Protein AF-0000000079576066 (afdb_homodimer)

Secondary structure (DSSP, 8-state):
----EEES-SB-SS--S-EEEEETTEEEEE---BTEESEEEEEEESSSSS-EEEEEEE-SGGG---TT--TT-EEEEEEEEEETTEEEEEEEEEESSTTSEEEEEEEEESSTTSPPPPPEE-TT--SS--EEEE-TTS-EEEEEEEE-TT--STT-EEEEEEEE-TTT--EEEEEEEEEEGGGTT-SS-EEEEEEEETTEEEEEEEES-SSTT-EEEEEEESSTTS-PEEPTT--SEE-TTS-TTSSSEEEEEEEEEE-TTS-EEEEEEEE--BGGGB-TT-SEEEEEEEEE-TTS-EEE-SSSSS--SEEEPPSS-----PPPPS-B---SSS--TT-BEES--SS--EESSTTTTSEEEEP-S--TTSSS--EEEEEE---SEEEEEEEEE---SSTT-EEEEEEEEETTEEEEEEEEEETTEEEEEEEEEETTEEEEEEEEE----SEEEEEEEEESSEEEEEEESSSS--EEEEEEEEGGGGSHHHH--SS--EEEEEEE-TTS----EEEEEEEEEEE-/----EEES-SB-SS--S-EEEEETTEEEEE---BTEESEEEEEEESSSSS-EEEEEEE-SGGG---TT--TT-EEEEEEEEEETTEEEEEEEEEESSTTSEEEEEEEEESSTTSPPPPPEE-TT--SS--EEEE-TTS-EEEEEEEE-TT--STT-EEEEEEEE-TTT--EEEEEEEEEEGGGTT-SS-EEEEEEEETTEEEEEEEES-SSTT-EEEEEEESSTTS-PEEPTT--SEE-TTS-TTSSSEEEEEEEEEE-TTS-EEEEEEEE--BGGGB-TT-SEEEEEEEEE-TTS-EEE-SSSSS--SEEEPPSS-----PPPPS-B---SSS--TT-BEES--SS--EESSTTTTSEEEEP-S--TTSSS--EEEEEE---SEEEEEEEEE---SSTT-EEEEEEEEETTEEEEEEEEEETTEEEEEEEEEETTEEEEEEEEE----SEEEEEEEEESSEEEEEEESSSS--EEEEEEEEGGGGSHHHH--SS--EEEEEEE-TTS----EEEEEEEEEEE-

Radius of gyration: 30.93 Å; Cα contacts (8 Å, |Δi|>4): 3109; chains: 2; bounding box: 69×92×73 Å

InterPro domains:
  IPR006710 Glycoside hydrolase, family 43 [PF04616] (6-298)
  IPR013320 Concanavalin A-like lectin/glucanase domain superfamily [SSF49899] (324-523)
  IPR023296 Glycosyl hydrolase, five-bladed beta-propeller domain superfamily [G3DSA:2.115.10.20] (4-319)
  IPR023296 Glycosyl hydrolase, five-bladed beta-propeller domain superfamily [SSF75005] (6-306)
  IPR041542 Beta-xylosidase, C-terminal Concanavalin A-like domain [PF17851] (327-522)
  IPR051795 Glycosyl Hydrolase Family 43 [PTHR42812] (4-522)

pLDDT: mean 95.75, std 5.25, range [33.28, 98.94]

Structure (mmCIF, N/CA/C/O backbone):
data_AF-0000000079576066-model_v1
#
loop_
_entity.id
_entity.type
_entity.pdbx_description
1 polymer Beta-xylosidase
#
loop_
_atom_site.group_PDB
_atom_site.id
_atom_site.type_symbol
_atom_site.label_atom_id
_atom_site.label_alt_id
_atom_site.label_comp_id
_atom_site.label_asym_id
_atom_site.label_entity_id
_atom_site.label_seq_id
_atom_site.pdbx_PDB_ins_code
_atom_site.Cartn_x
_atom_site.Cartn_y
_atom_site.Cartn_z
_atom_site.occupancy
_atom_site.B_iso_or_equiv
_atom_site.auth_seq_id
_atom_site.auth_comp_id
_atom_site.auth_asym_id
_atom_site.auth_atom_id
_atom_site.pdbx_PDB_model_num
ATOM 1 N N . MET A 1 1 ? 20.609 -10.336 14.594 1 33.53 1 MET A N 1
ATOM 2 C CA . MET A 1 1 ? 19.25 -10.328 15.117 1 33.53 1 MET A CA 1
ATOM 3 C C . MET A 1 1 ? 18.391 -9.312 14.359 1 33.53 1 MET A C 1
ATOM 5 O O . MET A 1 1 ? 18.766 -8.148 14.234 1 33.53 1 MET A O 1
ATOM 9 N N . LEU A 1 2 ? 17.703 -9.492 13.453 1 43.44 2 LEU A N 1
ATOM 10 C CA . LEU A 1 2 ? 16.828 -8.562 12.75 1 43.44 2 LEU A CA 1
ATOM 11 C C . LEU A 1 2 ? 16.156 -7.59 13.719 1 43.44 2 LEU A C 1
ATOM 13 O O . LEU A 1 2 ? 15.375 -8 14.57 1 43.44 2 LEU A O 1
ATOM 17 N N . GLN A 1 3 ? 16.859 -6.652 14.242 1 55.44 3 GLN A N 1
ATOM 18 C CA . GLN A 1 3 ? 16.375 -5.656 15.188 1 55.44 3 GLN A CA 1
ATOM 19 C C . GLN A 1 3 ? 15.016 -5.102 14.766 1 55.44 3 GLN A C 1
ATOM 21 O O . GLN A 1 3 ? 14.797 -4.828 13.586 1 55.44 3 GLN A O 1
ATOM 26 N N . ASN A 1 4 ? 13.93 -5.367 15.586 1 79.31 4 ASN A N 1
ATOM 27 C CA . ASN A 1 4 ? 12.609 -4.75 15.469 1 79.31 4 ASN A CA 1
ATOM 28 C C . ASN A 1 4 ? 12.711 -3.252 15.203 1 79.31 4 ASN A C 1
ATOM 30 O O . ASN A 1 4 ? 13.266 -2.512 16.016 1 79.31 4 ASN A O 1
ATOM 34 N N . THR A 1 5 ? 12.562 -2.902 13.984 1 89.62 5 THR A N 1
ATOM 35 C CA . THR A 1 5 ? 12.656 -1.501 13.586 1 89.62 5 THR A CA 1
ATOM 36 C C . THR A 1 5 ? 11.281 -0.945 13.227 1 89.62 5 THR A C 1
ATOM 38 O O . THR A 1 5 ? 10.328 -1.704 13.047 1 89.62 5 THR A O 1
ATOM 41 N N . TYR A 1 6 ? 11.141 0.274 13.359 1 93.56 6 TYR A N 1
ATOM 42 C CA . TYR A 1 6 ? 9.992 0.951 12.758 1 93.56 6 TYR A CA 1
ATOM 43 C C . TYR A 1 6 ? 10.383 1.602 11.43 1 93.56 6 TYR A C 1
ATOM 45 O O . TYR A 1 6 ? 11.57 1.74 11.125 1 93.56 6 TYR A O 1
ATOM 53 N N . HIS A 1 7 ? 9.383 1.938 10.672 1 92.31 7 HIS A N 1
ATOM 54 C CA . HIS A 1 7 ? 9.633 2.529 9.367 1 92.31 7 HIS A CA 1
ATOM 55 C C . HIS A 1 7 ? 9.242 4.004 9.344 1 92.31 7 HIS A C 1
ATOM 57 O O . HIS A 1 7 ? 8.227 4.395 9.93 1 92.31 7 HIS A O 1
ATOM 63 N N . ASN A 1 8 ? 10.109 4.844 8.656 1 96.69 8 ASN A N 1
ATOM 64 C CA . ASN A 1 8 ? 9.766 6.203 8.25 1 96.69 8 ASN A CA 1
ATOM 65 C C . ASN A 1 8 ? 9.219 6.246 6.828 1 96.69 8 ASN A C 1
ATOM 67 O O . ASN A 1 8 ? 9.656 5.484 5.969 1 96.69 8 ASN A O 1
ATOM 71 N N . PRO A 1 9 ? 8.281 7.227 6.641 1 97.38 9 PRO A N 1
ATOM 72 C CA . PRO A 1 9 ? 7.727 8.234 7.543 1 97.38 9 PRO A CA 1
ATOM 73 C C . PRO A 1 9 ? 6.699 7.656 8.516 1 97.38 9 PRO A C 1
ATOM 75 O O . PRO A 1 9 ? 6.07 6.641 8.219 1 97.38 9 PRO A O 1
ATOM 78 N N . LEU A 1 10 ? 6.516 8.359 9.602 1 97.25 10 LEU A N 1
ATOM 79 C CA . LEU A 1 10 ? 5.453 8.023 10.547 1 97.25 10 LEU A CA 1
ATOM 80 C C . LEU A 1 10 ? 4.082 8.352 9.961 1 97.25 10 LEU A C 1
ATOM 82 O O . LEU A 1 10 ? 3.127 7.598 10.148 1 97.25 10 LEU A O 1
ATOM 86 N N . LEU A 1 11 ? 4.012 9.492 9.344 1 97.38 11 LEU A N 1
ATOM 87 C CA . LEU A 1 11 ? 2.811 9.93 8.648 1 97.38 11 LEU A CA 1
ATOM 88 C C . LEU A 1 11 ? 3.117 10.234 7.184 1 97.38 11 LEU A C 1
ATOM 90 O O . LEU A 1 11 ? 3.586 11.328 6.859 1 97.38 11 LEU A O 1
ATOM 94 N N . PRO A 1 12 ? 2.83 9.281 6.277 1 96.06 12 PRO A N 1
ATOM 95 C CA . PRO A 1 12 ? 3.08 9.516 4.855 1 96.06 12 PRO A CA 1
ATOM 96 C C . PRO A 1 12 ? 2.098 10.516 4.242 1 96.06 12 PRO A C 1
ATOM 98 O O . PRO A 1 12 ? 0.917 10.523 4.605 1 96.06 12 PRO A O 1
ATOM 101 N N . GLY A 1 13 ? 2.59 11.234 3.336 1 94.62 13 GLY A N 1
ATOM 102 C CA . GLY A 1 13 ? 1.805 12.297 2.73 1 94.62 13 GLY A CA 1
ATOM 103 C C . GLY A 1 13 ? 2.041 13.656 3.371 1 94.62 13 GLY A C 1
ATOM 104 O O . GLY A 1 13 ? 2.863 13.781 4.281 1 94.62 13 GLY A O 1
ATOM 105 N N . PHE A 1 14 ? 1.338 14.672 2.969 1 94.25 14 PHE A N 1
ATOM 106 C CA . PHE A 1 14 ? 1.479 16.078 3.342 1 94.25 14 PHE A CA 1
ATOM 107 C C . PHE A 1 14 ? 0.96 16.312 4.754 1 94.25 14 PHE A C 1
ATOM 109 O O . PHE A 1 14 ? -0.178 16.75 4.938 1 94.25 14 PHE A O 1
ATOM 116 N N . TYR A 1 15 ? 1.868 15.961 5.805 1 98.06 15 TYR A N 1
ATOM 117 C CA . TYR A 1 15 ? 1.678 16.25 7.219 1 98.06 15 TYR A CA 1
ATOM 118 C C . TYR A 1 15 ? 2.914 16.922 7.809 1 98.06 15 TYR A C 1
ATOM 120 O O . TYR A 1 15 ? 3.594 16.344 8.664 1 98.06 15 TYR A O 1
ATOM 128 N N . PRO A 1 16 ? 3.121 18.141 7.496 1 98 16 PRO A N 1
ATOM 129 C CA . PRO A 1 16 ? 4.375 18.797 7.863 1 98 16 PRO A CA 1
ATOM 130 C C . PRO A 1 16 ? 4.324 19.422 9.25 1 98 16 PRO A C 1
ATOM 132 O O . PRO A 1 16 ? 3.252 19.531 9.852 1 98 16 PRO A O 1
ATOM 135 N N . ASP A 1 17 ? 5.496 19.797 9.742 1 98.44 17 ASP A N 1
ATOM 136 C CA . ASP A 1 17 ? 5.691 20.594 10.945 1 98.44 17 ASP A CA 1
ATOM 137 C C . ASP A 1 17 ? 5.09 19.906 12.164 1 98.44 17 ASP A C 1
ATOM 139 O O . ASP A 1 17 ? 4.297 20.5 12.898 1 98.44 17 ASP A O 1
ATOM 143 N N . PRO A 1 18 ? 5.531 18.719 12.406 1 98.81 18 PRO A N 1
ATOM 144 C CA . PRO A 1 18 ? 4.918 18 13.531 1 98.81 18 PRO A CA 1
ATOM 145 C C . PRO A 1 18 ? 5.289 18.594 14.883 1 98.81 18 PRO A C 1
ATOM 147 O O . PRO A 1 18 ? 6.426 19.031 15.086 1 98.81 18 PRO A O 1
ATOM 150 N N . SER A 1 19 ? 4.363 18.688 15.742 1 98.94 19 SER A N 1
ATOM 151 C CA . SER A 1 19 ? 4.547 18.938 17.172 1 98.94 19 SER A CA 1
ATOM 152 C C . SER A 1 19 ? 3.939 17.828 18.016 1 98.94 19 SER A C 1
ATOM 154 O O . SER A 1 19 ? 2.871 17.312 17.703 1 98.94 19 SER A O 1
ATOM 156 N N . ILE A 1 20 ? 4.629 17.531 19.078 1 98.88 20 ILE A N 1
ATOM 157 C CA . ILE A 1 20 ? 4.234 16.359 19.859 1 98.88 20 ILE A CA 1
ATOM 158 C C . ILE A 1 20 ? 4.242 16.688 21.344 1 98.88 20 ILE A C 1
ATOM 160 O O . ILE A 1 20 ? 5.047 17.516 21.797 1 98.88 20 ILE A O 1
ATOM 164 N N . CYS A 1 21 ? 3.389 16.094 22.141 1 98.56 21 CYS A N 1
ATOM 165 C CA . CYS A 1 21 ? 3.449 16.156 23.609 1 98.56 21 CYS A CA 1
ATOM 166 C C . CYS A 1 21 ? 3.008 14.828 24.219 1 98.56 21 CYS A C 1
ATOM 168 O O . CYS A 1 21 ? 2.359 14.016 23.547 1 98.56 21 CYS A O 1
ATOM 170 N N . ARG A 1 22 ? 3.414 14.602 25.375 1 98.69 22 ARG A N 1
ATOM 171 C CA . ARG A 1 22 ? 3.053 13.406 26.125 1 98.69 22 ARG A CA 1
ATOM 172 C C . ARG A 1 22 ? 2.131 13.742 27.297 1 98.69 22 ARG A C 1
ATOM 174 O O . ARG A 1 22 ? 2.342 14.734 27.984 1 98.69 22 ARG A O 1
ATOM 181 N N . VAL A 1 23 ? 1.133 12.984 27.516 1 98.62 23 VAL A N 1
ATOM 182 C CA . VAL A 1 23 ? 0.239 13.039 28.656 1 98.62 23 VAL A CA 1
ATOM 183 C C . VAL A 1 23 ? 0.098 11.648 29.281 1 98.62 23 VAL A C 1
ATOM 185 O O . VAL A 1 23 ? -0.683 10.828 28.781 1 98.62 23 VAL A O 1
ATOM 188 N N . GLY A 1 24 ? 0.741 11.367 30.375 1 97.81 24 GLY A N 1
ATOM 189 C CA . GLY A 1 24 ? 0.813 10.008 30.891 1 97.81 24 GLY A CA 1
ATOM 190 C C . GLY A 1 24 ? 1.522 9.055 29.938 1 97.81 24 GLY A C 1
ATOM 191 O O . GLY A 1 24 ? 2.689 9.258 29.609 1 97.81 24 GLY A O 1
ATOM 192 N N . ASP A 1 25 ? 0.796 8.078 29.484 1 98.19 25 ASP A N 1
ATOM 193 C CA . ASP A 1 25 ? 1.354 7.086 28.562 1 98.19 25 ASP A CA 1
ATOM 194 C C . ASP A 1 25 ? 0.888 7.34 27.141 1 98.19 25 ASP A C 1
ATOM 196 O O . ASP A 1 25 ? 1.057 6.484 26.266 1 98.19 25 ASP A O 1
ATOM 200 N N . ASP A 1 26 ? 0.247 8.508 26.969 1 98.62 26 ASP A N 1
ATOM 201 C CA . ASP A 1 26 ? -0.305 8.852 25.656 1 98.62 26 ASP A CA 1
ATOM 202 C C . ASP A 1 26 ? 0.517 9.945 24.984 1 98.62 26 ASP A C 1
ATOM 204 O O . ASP A 1 26 ? 1.013 10.859 25.641 1 98.62 26 ASP A O 1
ATOM 208 N N . TYR A 1 27 ? 0.668 9.812 23.703 1 98.88 27 TYR A N 1
ATOM 209 C CA . TYR A 1 27 ? 1.35 10.812 22.891 1 98.88 27 TYR A CA 1
ATOM 210 C C . TYR A 1 27 ? 0.4 11.422 21.859 1 98.88 27 TYR A C 1
ATOM 212 O O . TYR A 1 27 ? -0.396 10.711 21.25 1 98.88 27 TYR A O 1
ATOM 220 N N . TYR A 1 28 ? 0.44 12.711 21.719 1 98.88 28 TYR A N 1
ATOM 221 C CA . TYR A 1 28 ? -0.389 13.43 20.75 1 98.88 28 TYR A CA 1
ATOM 222 C C . TYR A 1 28 ? 0.468 14.281 19.828 1 98.88 28 TYR A C 1
ATOM 224 O O . TYR A 1 28 ? 1.456 14.875 20.25 1 98.88 28 TYR A O 1
ATOM 232 N N . MET A 1 29 ? 0.081 14.273 18.562 1 98.75 29 MET A N 1
ATOM 233 C CA . MET A 1 29 ? 0.81 15.008 17.531 1 98.75 29 MET A CA 1
ATOM 234 C C . MET A 1 29 ? -0.143 15.844 16.688 1 98.75 29 MET A C 1
ATOM 236 O O . MET A 1 29 ? -1.269 15.422 16.406 1 98.75 29 MET A O 1
ATOM 240 N N . VAL A 1 30 ? 0.255 17.031 16.328 1 98.88 30 VAL A N 1
ATOM 241 C CA . VAL A 1 30 ? -0.503 17.906 15.43 1 98.88 30 VAL A CA 1
ATOM 242 C C . VAL A 1 30 ? 0.389 18.375 14.281 1 98.88 30 VAL A C 1
ATOM 244 O O . VAL A 1 30 ? 1.604 18.516 14.453 1 98.88 30 VAL A O 1
ATOM 247 N N . THR A 1 31 ? -0.138 18.562 13.102 1 98.81 31 THR A N 1
ATOM 248 C CA . THR A 1 31 ? 0.623 19.016 11.938 1 98.81 31 THR A CA 1
ATOM 249 C C . THR A 1 31 ? -0.087 20.188 11.25 1 98.81 31 THR A C 1
ATOM 251 O O . THR A 1 31 ? -1.265 20.438 11.508 1 98.81 31 THR A O 1
ATOM 254 N N . SER A 1 32 ? 0.673 20.859 10.414 1 98.62 32 SER A N 1
ATOM 255 C CA . SER A 1 32 ? 0.109 21.922 9.594 1 98.62 32 SER A CA 1
ATOM 256 C C . SER A 1 32 ? -0.915 21.391 8.602 1 98.62 32 SER A C 1
ATOM 258 O O . SER A 1 32 ? -0.861 20.219 8.227 1 98.62 32 SER A O 1
ATOM 260 N N . SER A 1 33 ? -1.849 22.297 8.219 1 98.25 33 SER A N 1
ATOM 261 C CA . SER A 1 33 ? -2.854 21.906 7.238 1 98.25 33 SER A CA 1
ATOM 262 C C . SER A 1 33 ? -3.02 22.984 6.164 1 98.25 33 SER A C 1
ATOM 264 O O . SER A 1 33 ? -3.738 22.781 5.184 1 98.25 33 SER A O 1
ATOM 266 N N . PHE A 1 34 ? -2.398 24.203 6.414 1 97.56 34 PHE A N 1
ATOM 267 C CA . PHE A 1 34 ? -2.443 25.281 5.438 1 97.56 34 PHE A CA 1
ATOM 268 C C . PHE A 1 34 ? -3.883 25.688 5.148 1 97.56 34 PHE A C 1
ATOM 270 O O . PHE A 1 34 ? -4.621 26.078 6.059 1 97.56 34 PHE A O 1
ATOM 277 N N . VAL A 1 35 ? -4.293 25.609 3.871 1 97.31 35 VAL A N 1
ATOM 278 C CA . VAL A 1 35 ? -5.613 26.109 3.523 1 97.31 35 VAL A CA 1
ATOM 279 C C . VAL A 1 35 ? -6.652 25 3.656 1 97.31 35 VAL A C 1
ATOM 281 O O . VAL A 1 35 ? -7.855 25.25 3.551 1 97.31 35 VAL A O 1
ATOM 284 N N . TYR A 1 36 ? -6.242 23.812 3.869 1 98.06 36 TYR A N 1
ATOM 285 C CA . TYR A 1 36 ? -7.152 22.672 3.82 1 98.06 36 TYR A CA 1
ATOM 286 C C . TYR A 1 36 ? -7.938 22.547 5.121 1 98.06 36 TYR A C 1
ATOM 288 O O . TYR A 1 36 ? -7.391 22.75 6.203 1 98.06 36 TYR A O 1
ATOM 296 N N . TYR A 1 37 ? -9.203 22.188 4.984 1 97.88 37 TYR A N 1
ATOM 297 C CA . TYR A 1 37 ? -10.172 22.078 6.07 1 97.88 37 TYR A CA 1
ATOM 298 C C . TYR A 1 37 ? -10.852 20.719 6.059 1 97.88 37 TYR A C 1
ATOM 300 O O . TYR A 1 37 ? -11.227 20.219 4.996 1 97.88 37 TYR A O 1
ATOM 308 N N . PRO A 1 38 ? -11.156 20.125 7.258 1 98 38 PRO A N 1
ATOM 309 C CA . PRO A 1 38 ? -10.766 20.594 8.586 1 98 38 PRO A CA 1
ATOM 310 C C . PRO A 1 38 ? -9.25 20.672 8.766 1 98 38 PRO A C 1
ATOM 312 O O . PRO A 1 38 ? -8.5 20.031 8.016 1 98 38 PRO A O 1
ATOM 315 N N . GLY A 1 39 ? -8.867 21.547 9.695 1 98.56 39 GLY A N 1
ATOM 316 C CA . GLY A 1 39 ? -7.453 21.844 9.797 1 98.56 39 GLY A CA 1
ATOM 317 C C . GLY A 1 39 ? -6.832 21.375 11.102 1 98.56 39 GLY A C 1
ATOM 318 O O . GLY A 1 39 ? -7.543 21.062 12.055 1 98.56 39 GLY A O 1
ATOM 319 N N . LEU A 1 40 ? -5.512 21.281 11.039 1 98.75 40 LEU A N 1
ATOM 320 C CA . LEU A 1 40 ? -4.711 20.875 12.188 1 98.75 40 LEU A CA 1
ATOM 321 C C . LEU A 1 40 ? -5.086 19.469 12.648 1 98.75 40 LEU A C 1
ATOM 323 O O . LEU A 1 40 ? -5.547 19.281 13.781 1 98.75 40 LEU A O 1
ATOM 327 N N . PRO A 1 41 ? -4.797 18.516 11.82 1 98.62 41 PRO A N 1
ATOM 328 C CA . PRO A 1 41 ? -5.098 17.141 12.219 1 98.62 41 PRO A CA 1
ATOM 329 C C . PRO A 1 41 ? -4.348 16.719 13.484 1 98.62 41 PRO A C 1
ATOM 331 O O . PRO A 1 41 ? -3.184 17.078 13.664 1 98.62 41 PRO A O 1
ATOM 334 N N . ILE A 1 42 ? -5.027 15.984 14.32 1 98.75 42 ILE A N 1
ATOM 335 C CA . ILE A 1 42 ? -4.484 15.531 15.602 1 98.75 42 ILE A CA 1
ATOM 336 C C . ILE A 1 42 ? -4.379 14.008 15.602 1 98.75 42 ILE A C 1
ATOM 338 O O . ILE A 1 42 ? -5.344 13.312 15.273 1 98.75 42 ILE A O 1
ATOM 342 N N . PHE A 1 43 ? -3.254 13.531 16.031 1 98.5 43 PHE A N 1
ATOM 343 C CA . PHE A 1 43 ? -2.971 12.102 16.062 1 98.5 43 PHE A CA 1
ATOM 344 C C . PHE A 1 43 ? -2.662 11.648 17.484 1 98.5 43 PHE A C 1
ATOM 346 O O . PHE A 1 43 ? -2.16 12.422 18.297 1 98.5 43 PHE A O 1
ATOM 353 N N . HIS A 1 44 ? -2.949 10.383 17.734 1 98.56 44 HIS A N 1
ATOM 354 C CA . HIS A 1 44 ? -2.729 9.758 19.031 1 98.56 44 HIS A CA 1
ATOM 355 C C . HIS A 1 44 ? -1.916 8.469 18.891 1 98.56 44 HIS A C 1
ATOM 357 O O . HIS A 1 44 ? -2.1 7.719 17.938 1 98.56 44 HIS A O 1
ATOM 363 N N . SER A 1 45 ? -1.021 8.242 19.797 1 98.5 45 SER A N 1
ATOM 364 C CA . SER A 1 45 ? -0.24 7.012 19.875 1 98.5 45 SER A CA 1
ATOM 365 C C . SER A 1 45 ? 0.084 6.648 21.328 1 98.5 45 SER A C 1
ATOM 367 O O . SER A 1 45 ? 0.088 7.516 22.203 1 98.5 45 SER A O 1
ATOM 369 N N . LYS A 1 46 ? 0.375 5.391 21.562 1 98.31 46 LYS A N 1
ATOM 370 C CA . LYS A 1 46 ? 0.894 4.941 22.859 1 98.31 46 LYS A CA 1
ATOM 371 C C . LYS A 1 46 ? 2.299 4.363 22.719 1 98.31 46 LYS A C 1
ATOM 373 O O . LYS A 1 46 ? 3.002 4.172 23.703 1 98.31 46 LYS A O 1
ATOM 378 N N . ASP A 1 47 ? 2.701 4.191 21.484 1 98 47 ASP A N 1
ATOM 379 C CA . ASP A 1 47 ? 3.99 3.525 21.328 1 98 47 ASP A CA 1
ATOM 380 C C . ASP A 1 47 ? 4.926 4.336 20.438 1 98 47 ASP A C 1
ATOM 382 O O . ASP A 1 47 ? 6.02 3.879 20.094 1 98 47 ASP A O 1
ATOM 386 N N . LEU A 1 48 ? 4.508 5.496 19.875 1 98.5 48 LEU A N 1
ATOM 387 C CA . LEU A 1 48 ? 5.242 6.469 19.062 1 98.5 48 LEU A CA 1
ATOM 388 C C . LEU A 1 48 ? 5.426 5.969 17.641 1 98.5 48 LEU A C 1
ATOM 390 O O . LEU A 1 48 ? 5.977 6.68 16.797 1 98.5 48 LEU A O 1
ATOM 394 N N . VAL A 1 49 ? 4.984 4.793 17.328 1 97 49 VAL A N 1
ATOM 395 C CA . VAL A 1 49 ? 5.199 4.199 16.016 1 97 49 VAL A CA 1
ATOM 396 C C . VAL A 1 49 ? 3.877 4.129 15.25 1 97 49 VAL A C 1
ATOM 398 O O . VAL A 1 49 ? 3.795 4.543 14.094 1 97 49 VAL A O 1
ATOM 401 N N . HIS A 1 50 ? 2.873 3.604 15.914 1 95.62 50 HIS A N 1
ATOM 402 C CA . HIS A 1 50 ? 1.539 3.502 15.336 1 95.62 50 HIS A CA 1
ATOM 403 C C . HIS A 1 50 ? 0.659 4.668 15.773 1 95.62 50 HIS A C 1
ATOM 405 O O . HIS A 1 50 ? 0.515 4.934 16.969 1 95.62 50 HIS A O 1
ATOM 411 N N . TRP A 1 51 ? 0.073 5.355 14.773 1 96.94 51 TRP A N 1
ATOM 412 C CA . TRP A 1 51 ? -0.682 6.566 15.07 1 96.94 51 TRP A CA 1
ATOM 413 C C . TRP A 1 51 ? -2.104 6.469 14.523 1 96.94 51 TRP A C 1
ATOM 415 O O . TRP A 1 51 ? -2.322 5.938 13.43 1 96.94 51 TRP A O 1
ATOM 425 N N . GLU A 1 52 ? -3.027 6.992 15.281 1 95.62 52 GLU A N 1
ATOM 426 C CA . GLU A 1 52 ? -4.414 7.145 14.859 1 95.62 52 GLU A CA 1
ATOM 427 C C . GLU A 1 52 ? -4.828 8.617 14.844 1 95.62 52 GLU A C 1
ATOM 429 O O . GLU A 1 52 ? -4.637 9.328 15.828 1 95.62 52 GLU A O 1
ATOM 434 N N . GLN A 1 53 ? -5.348 9.055 13.719 1 96.88 53 GLN A N 1
ATOM 435 C CA . GLN A 1 53 ? -5.91 10.398 13.742 1 96.88 53 GLN A CA 1
ATOM 436 C C . GLN A 1 53 ? -7.18 10.445 14.594 1 96.88 53 GLN A C 1
ATOM 438 O O . GLN A 1 53 ? -8.102 9.648 14.383 1 96.88 53 GLN A O 1
ATOM 443 N N . VAL A 1 54 ? -7.262 11.383 15.469 1 96.94 54 VAL A N 1
ATOM 444 C CA . VAL A 1 54 ? -8.367 11.352 16.422 1 96.94 54 VAL A CA 1
ATOM 445 C C . VAL A 1 54 ? -9.211 12.609 16.281 1 96.94 54 VAL A C 1
ATOM 447 O O . VAL A 1 54 ? -10.234 12.766 16.953 1 96.94 54 VAL A O 1
ATOM 450 N N . GLY A 1 55 ? -8.766 13.547 15.43 1 97 55 GLY A N 1
ATOM 451 C CA . GLY A 1 55 ? -9.555 14.75 15.219 1 97 55 GLY A CA 1
ATOM 452 C C . GLY A 1 55 ? -8.789 15.852 14.508 1 97 55 GLY A C 1
ATOM 453 O O . GLY A 1 55 ? -7.789 15.578 13.836 1 97 55 GLY A O 1
ATOM 454 N N . HIS A 1 56 ? -9.414 17.094 14.578 1 98.44 56 HIS A N 1
ATOM 455 C CA . HIS A 1 56 ? -8.836 18.312 14.047 1 98.44 56 HIS A CA 1
ATOM 456 C C . HIS A 1 56 ? -8.969 19.469 15.047 1 98.44 56 HIS A C 1
ATOM 458 O O . HIS A 1 56 ? -9.961 19.547 15.781 1 98.44 56 HIS A O 1
ATOM 464 N N . GLY A 1 57 ? -7.965 20.266 15.047 1 98.69 57 GLY A N 1
ATOM 465 C CA . GLY A 1 57 ? -8.047 21.453 15.898 1 98.69 57 GLY A CA 1
ATOM 466 C C . GLY A 1 57 ? -9.031 22.484 15.383 1 98.69 57 GLY A C 1
ATOM 467 O O . GLY A 1 57 ? -9.703 23.156 16.172 1 98.69 57 GLY A O 1
ATOM 468 N N . ILE A 1 58 ? -9.047 22.656 14.094 1 98.5 58 ILE A N 1
ATOM 469 C CA . ILE A 1 58 ? -10.023 23.5 13.422 1 98.5 58 ILE A CA 1
ATOM 470 C C . ILE A 1 58 ? -11.039 22.625 12.688 1 98.5 58 ILE A C 1
ATOM 472 O O . ILE A 1 58 ? -10.719 22.016 11.664 1 98.5 58 ILE A O 1
ATOM 476 N N . HIS A 1 59 ? -12.266 22.562 13.281 1 97.44 59 HIS A N 1
ATOM 477 C CA . HIS A 1 59 ? -13.219 21.578 12.781 1 97.44 59 HIS A CA 1
ATOM 478 C C . HIS A 1 59 ? -14.602 22.188 12.594 1 97.44 59 HIS A C 1
ATOM 480 O O . HIS A 1 59 ? -15.555 21.5 12.219 1 97.44 59 HIS A O 1
ATOM 486 N N . ARG A 1 60 ? -14.766 23.5 12.922 1 96.69 60 ARG A N 1
ATOM 487 C CA . ARG A 1 60 ? -15.961 24.281 12.641 1 96.69 60 ARG A CA 1
ATOM 488 C C . ARG A 1 60 ? -15.625 25.484 11.758 1 96.69 60 ARG A C 1
ATOM 490 O O . ARG A 1 60 ? -14.672 26.219 12.031 1 96.69 60 ARG A O 1
ATOM 497 N N . PRO A 1 61 ? -16.438 25.719 10.766 1 94.44 61 PRO A N 1
ATOM 498 C CA . PRO A 1 61 ? -16.109 26.781 9.82 1 94.44 61 PRO A CA 1
ATOM 499 C C . PRO A 1 61 ? -16.016 28.156 10.484 1 94.44 61 PRO A C 1
ATOM 501 O O . PRO A 1 61 ? -15.273 29.016 10.016 1 94.44 61 PRO A O 1
ATOM 504 N N . GLU A 1 62 ? -16.688 28.328 11.586 1 93.19 62 GLU A N 1
ATOM 505 C CA . GLU A 1 62 ? -16.766 29.641 12.211 1 93.19 62 GLU A CA 1
ATOM 506 C C . GLU A 1 62 ? -15.547 29.906 13.086 1 93.19 62 GLU A C 1
ATOM 508 O O . GLU A 1 62 ? -15.328 31.047 13.523 1 93.19 62 GLU A O 1
ATOM 513 N N . GLN A 1 63 ? -14.719 28.859 13.359 1 95.81 63 GLN A N 1
ATOM 514 C CA . GLN A 1 63 ? -13.57 29.031 14.242 1 95.81 63 GLN A CA 1
ATOM 515 C C . GLN A 1 63 ? -12.594 30.062 13.688 1 95.81 63 GLN A C 1
ATOM 517 O O . GLN A 1 63 ? -12.016 30.844 14.438 1 95.81 63 GLN A O 1
ATOM 522 N N . LEU A 1 64 ? -12.406 29.984 12.414 1 94.5 64 LEU A N 1
ATOM 523 C CA . LEU A 1 64 ? -11.383 30.828 11.812 1 94.5 64 LEU A CA 1
ATOM 524 C C . LEU A 1 64 ? -11.766 31.219 10.383 1 94.5 64 LEU A C 1
ATOM 526 O O . LEU A 1 64 ? -12.164 30.359 9.594 1 94.5 64 LEU A O 1
ATOM 530 N N . ASP A 1 65 ? -11.672 32.5 10.117 1 92.88 65 ASP A N 1
ATOM 531 C CA . ASP A 1 65 ? -11.844 33 8.742 1 92.88 65 ASP A CA 1
ATOM 532 C C . ASP A 1 65 ? -10.555 32.812 7.941 1 92.88 65 ASP A C 1
ATOM 534 O O . ASP A 1 65 ? -9.547 33.469 8.211 1 92.88 65 ASP A O 1
ATOM 538 N N . TYR A 1 66 ? -10.539 32.062 6.898 1 93.44 66 TYR A N 1
ATOM 539 C CA . TYR A 1 66 ? -9.344 31.781 6.113 1 93.44 66 TYR A CA 1
ATOM 540 C C . TYR A 1 66 ? -9.055 32.906 5.129 1 93.44 66 TYR A C 1
ATOM 542 O O . TYR A 1 66 ? -8.008 32.906 4.477 1 93.44 66 TYR A O 1
ATOM 550 N N . LYS A 1 67 ? -9.891 34.094 5.066 1 82.12 67 LYS A N 1
ATOM 551 C CA . LYS A 1 67 ? -9.664 35.344 4.352 1 82.12 67 LYS A CA 1
ATOM 552 C C . LYS A 1 67 ? -9.266 35.062 2.9 1 82.12 67 LYS A C 1
ATOM 554 O O . LYS A 1 67 ? -8.422 35.781 2.344 1 82.12 67 LYS A O 1
ATOM 559 N N . ASN A 1 68 ? -9.523 33.875 2.217 1 83.94 68 ASN A N 1
ATOM 560 C CA . ASN A 1 68 ? -9.125 33.5 0.868 1 83.94 68 ASN A CA 1
ATOM 561 C C . ASN A 1 68 ? -7.609 33.312 0.764 1 83.94 68 ASN A C 1
ATOM 563 O O . ASN A 1 68 ? -6.977 33.875 -0.141 1 83.94 68 ASN A O 1
ATOM 567 N N . CYS A 1 69 ? -7.008 32.844 1.673 1 92.25 69 CYS A N 1
ATOM 568 C CA . CYS A 1 69 ? -5.578 32.531 1.695 1 92.25 69 CYS A CA 1
ATOM 569 C C . CYS A 1 69 ? -5.191 31.641 0.538 1 92.25 69 CYS A C 1
ATOM 571 O O . CYS A 1 69 ? -5.984 30.797 0.113 1 92.25 69 CYS A O 1
ATOM 573 N N . GLU A 1 70 ? -3.945 31.906 0.04 1 93.5 70 GLU A N 1
ATOM 574 C CA . GLU A 1 70 ? -3.371 31 -0.952 1 93.5 70 GLU A CA 1
ATOM 575 C C . GLU A 1 70 ? -3.062 29.625 -0.342 1 93.5 70 GLU A C 1
ATOM 577 O O . GLU A 1 70 ? -2.982 29.5 0.881 1 93.5 70 GLU A O 1
ATOM 582 N N . THR A 1 71 ? -2.885 28.656 -1.214 1 94.31 71 THR A N 1
ATOM 583 C CA . THR A 1 71 ? -2.787 27.25 -0.812 1 94.31 71 THR A CA 1
ATOM 584 C C . THR A 1 71 ? -1.625 27.047 0.156 1 94.31 71 THR A C 1
ATOM 586 O O . THR A 1 71 ? -1.723 26.25 1.091 1 94.31 71 THR A O 1
ATOM 589 N N . SER A 1 72 ? -0.501 27.734 -0.067 1 94.38 72 SER A N 1
ATOM 590 C CA . SER A 1 72 ? 0.673 27.562 0.781 1 94.38 72 SER A CA 1
ATOM 591 C C . SER A 1 72 ? 0.618 28.484 1.997 1 94.38 72 SER A C 1
ATOM 593 O O . SER A 1 72 ? 1.585 28.578 2.756 1 94.38 72 SER A O 1
ATOM 595 N N . GLU A 1 73 ? -0.444 29.234 2.164 1 96 73 GLU A N 1
ATOM 596 C CA . GLU A 1 73 ? -0.721 30 3.371 1 96 73 GLU A CA 1
ATOM 597 C C . GLU A 1 73 ? -1.669 29.25 4.301 1 96 73 GLU A C 1
ATOM 599 O O . GLU A 1 73 ? -1.713 28.016 4.289 1 96 73 GLU A O 1
ATOM 604 N N . GLY A 1 74 ? -2.283 29.953 5.184 1 96.75 74 GLY A N 1
ATOM 605 C CA . GLY A 1 74 ? -3.213 29.328 6.109 1 96.75 74 GLY A CA 1
ATOM 606 C C . GLY A 1 74 ? -2.562 28.906 7.41 1 96.75 74 GLY A C 1
ATOM 607 O O . GLY A 1 74 ? -1.892 29.703 8.07 1 96.75 74 GLY A O 1
ATOM 608 N N . LEU A 1 75 ? -2.812 27.703 7.824 1 97.62 75 LEU A N 1
ATOM 609 C CA . LEU A 1 75 ? -2.428 27.203 9.141 1 97.62 75 LEU A CA 1
ATOM 610 C C . LEU A 1 75 ? -1.03 26.594 9.109 1 97.62 75 LEU A C 1
ATOM 612 O O . LEU A 1 75 ? -0.847 25.484 8.617 1 97.62 75 LEU A O 1
ATOM 616 N N . TRP A 1 76 ? -0.092 27.297 9.797 1 97.31 76 TRP A N 1
ATOM 617 C CA . TRP A 1 76 ? 1.309 26.891 9.773 1 97.31 76 TRP A CA 1
ATOM 618 C C . TRP A 1 76 ? 1.769 26.438 11.164 1 97.31 76 TRP A C 1
ATOM 620 O O . TRP A 1 76 ? 1.544 27.141 12.148 1 97.31 76 TRP A O 1
ATOM 630 N N . ALA A 1 77 ? 2.439 25.359 11.203 1 97.94 77 ALA A N 1
ATOM 631 C CA . ALA A 1 77 ? 3.385 24.984 12.258 1 97.94 77 ALA A CA 1
ATOM 632 C C . ALA A 1 77 ? 2.725 25.031 13.625 1 97.94 77 ALA A C 1
ATOM 634 O O . ALA A 1 77 ? 3.168 25.766 14.508 1 97.94 77 ALA A O 1
ATOM 635 N N . PRO A 1 78 ? 1.709 24.203 13.836 1 98.75 78 PRO A N 1
ATOM 636 C CA . PRO A 1 78 ? 1.118 24.156 15.18 1 98.75 78 PRO A CA 1
ATOM 637 C C . PRO A 1 78 ? 2.074 23.578 16.219 1 98.75 78 PRO A C 1
ATOM 639 O O . PRO A 1 78 ? 2.973 22.812 15.891 1 98.75 78 PRO A O 1
ATOM 642 N N . SER A 1 79 ? 1.921 24.047 17.406 1 98.81 79 SER A N 1
ATOM 643 C CA . SER A 1 79 ? 2.564 23.453 18.578 1 98.81 79 SER A CA 1
ATOM 644 C C . SER A 1 79 ? 1.533 22.969 19.594 1 98.81 79 SER A C 1
ATOM 646 O O . SER A 1 79 ? 0.669 23.75 20.016 1 98.81 79 SER A O 1
ATOM 648 N N . ILE A 1 80 ? 1.623 21.734 19.984 1 98.94 80 ILE A N 1
ATOM 649 C CA . ILE A 1 80 ? 0.687 21.172 20.953 1 98.94 80 ILE A CA 1
ATOM 650 C C . ILE A 1 80 ? 1.387 21 22.297 1 98.94 80 ILE A C 1
ATOM 652 O O . ILE A 1 80 ? 2.525 20.531 22.344 1 98.94 80 ILE A O 1
ATOM 656 N N . ARG A 1 81 ? 0.74 21.438 23.391 1 98.81 81 ARG A N 1
ATOM 657 C CA . ARG A 1 81 ? 1.184 21.266 24.766 1 98.81 81 ARG A CA 1
ATOM 658 C C . ARG A 1 81 ? 0.027 20.844 25.672 1 98.81 81 ARG A C 1
ATOM 660 O O . ARG A 1 81 ? -1.14 21 25.297 1 98.81 81 ARG A O 1
ATOM 667 N N . TYR A 1 82 ? 0.361 20.266 26.688 1 98.62 82 TYR A N 1
ATOM 668 C CA . TYR A 1 82 ? -0.585 19.891 27.734 1 98.62 82 TYR A CA 1
ATOM 669 C C . TYR A 1 82 ? -0.151 20.438 29.094 1 98.62 82 TYR A C 1
ATOM 671 O O . TYR A 1 82 ? 1.024 20.359 29.453 1 98.62 82 TYR A O 1
ATOM 679 N N . HIS A 1 83 ? -1.079 21.062 29.812 1 98 83 HIS A N 1
ATOM 680 C CA . HIS A 1 83 ? -0.796 21.594 31.141 1 98 83 HIS A CA 1
ATOM 681 C C . HIS A 1 83 ? -2.039 21.578 32.031 1 98 83 HIS A C 1
ATOM 683 O O . HIS A 1 83 ? -3.07 22.156 31.672 1 98 83 HIS A O 1
ATOM 689 N N . ASN A 1 84 ? -1.95 20.891 33.125 1 96.69 84 ASN A N 1
ATOM 690 C CA . ASN A 1 84 ? -2.975 20.875 34.156 1 96.69 84 ASN A CA 1
ATOM 691 C C . ASN A 1 84 ? -4.352 20.547 33.594 1 96.69 84 ASN A C 1
ATOM 693 O O . ASN A 1 84 ? -5.305 21.297 33.781 1 96.69 84 ASN A O 1
ATOM 697 N N . GLY A 1 85 ? -4.426 19.516 32.812 1 97.69 85 GLY A N 1
ATOM 698 C CA . GLY A 1 85 ? -5.711 19 32.375 1 97.69 85 GLY A CA 1
ATOM 699 C C . GLY A 1 85 ? -6.207 19.641 31.094 1 97.69 85 GLY A C 1
ATOM 700 O O . GLY A 1 85 ? -7.312 19.344 30.625 1 97.69 85 GLY A O 1
ATOM 701 N N . THR A 1 86 ? -5.406 20.547 30.531 1 98.31 86 THR A N 1
ATOM 702 C CA . THR A 1 86 ? -5.836 21.266 29.328 1 98.31 86 THR A CA 1
ATOM 703 C C . THR A 1 86 ? -4.824 21.078 28.203 1 98.31 86 THR A C 1
ATOM 705 O O . THR A 1 86 ? -3.615 21.156 28.422 1 98.31 86 THR A O 1
ATOM 708 N N . TYR A 1 87 ? -5.34 20.766 27 1 98.81 87 TYR A N 1
ATOM 709 C CA . TYR A 1 87 ? -4.527 20.75 25.781 1 98.81 87 TYR A CA 1
ATOM 710 C C . TYR A 1 87 ? -4.508 22.141 25.141 1 98.81 87 TYR A C 1
ATOM 712 O O . TYR A 1 87 ? -5.535 22.812 25.078 1 98.81 87 TYR A O 1
ATOM 720 N N . TYR A 1 88 ? -3.332 22.547 24.703 1 98.88 88 TYR A N 1
ATOM 721 C CA . TYR A 1 88 ? -3.131 23.812 24 1 98.88 88 TYR A CA 1
ATOM 722 C C . TYR A 1 88 ? -2.537 23.578 22.625 1 98.88 88 TYR A C 1
ATOM 724 O O . TYR A 1 88 ? -1.629 22.766 22.453 1 98.88 88 TYR A O 1
ATOM 732 N N . ILE A 1 89 ? -3.104 24.25 21.688 1 98.88 89 ILE A N 1
ATOM 733 C CA . ILE A 1 89 ? -2.441 24.375 20.391 1 98.88 89 ILE A CA 1
ATOM 734 C C . ILE A 1 89 ? -2.232 25.859 20.062 1 98.88 89 ILE A C 1
ATOM 736 O O . ILE A 1 89 ? -3.186 26.641 20.047 1 98.88 89 ILE A O 1
ATOM 740 N N . ILE A 1 90 ? -1.01 26.234 19.906 1 98.81 90 ILE A N 1
ATOM 741 C CA . ILE A 1 90 ? -0.722 27.547 19.312 1 98.81 90 ILE A CA 1
ATOM 742 C C . ILE A 1 90 ? -0.319 27.375 17.859 1 98.81 90 ILE A C 1
ATOM 744 O O . ILE A 1 90 ? 0.366 26.406 17.5 1 98.81 90 ILE A O 1
ATOM 748 N N . ASN A 1 91 ? -0.772 28.219 17.031 1 98 91 ASN A N 1
ATOM 749 C CA . ASN A 1 91 ? -0.56 28.109 15.602 1 98 91 ASN A CA 1
ATOM 750 C C . ASN A 1 91 ? -0.493 29.484 14.93 1 98 91 ASN A C 1
ATOM 752 O O . ASN A 1 91 ? -1.009 30.469 15.469 1 98 91 ASN A O 1
ATOM 756 N N . THR A 1 92 ? 0.214 29.578 13.852 1 97.25 92 THR A N 1
ATOM 757 C CA . THR A 1 92 ? 0.27 30.797 13.047 1 97.25 92 THR A CA 1
ATOM 758 C C . THR A 1 92 ? -0.682 30.703 11.859 1 97.25 92 THR A C 1
ATOM 760 O O . THR A 1 92 ? -0.626 29.734 11.086 1 97.25 92 THR A O 1
ATOM 763 N N . PHE A 1 93 ? -1.563 31.609 11.734 1 96.69 93 PHE A N 1
ATOM 764 C CA . PHE A 1 93 ? -2.383 31.766 10.539 1 96.69 93 PHE A CA 1
ATOM 765 C C . PHE A 1 93 ? -1.79 32.812 9.609 1 96.69 93 PHE A C 1
ATOM 767 O O . PHE A 1 93 ? -1.77 34 9.938 1 96.69 93 PHE A O 1
ATOM 774 N N . VAL A 1 94 ? -1.298 32.375 8.516 1 95.25 94 VAL A N 1
ATOM 775 C CA . VAL A 1 94 ? -0.651 33.25 7.547 1 95.25 94 VAL A CA 1
ATOM 776 C C . VAL A 1 94 ? -1.641 33.625 6.445 1 95.25 94 VAL A C 1
ATOM 778 O O . VAL A 1 94 ? -2.238 32.75 5.82 1 95.25 94 VAL A O 1
ATOM 781 N N . SER A 1 95 ? -1.78 34.906 6.32 1 92 95 SER A N 1
ATOM 782 C CA . SER A 1 95 ? -2.676 35.375 5.273 1 92 95 SER A CA 1
ATOM 783 C C . SER A 1 95 ? -2.086 36.594 4.559 1 92 95 SER A C 1
ATOM 785 O O . SER A 1 95 ? -1.103 37.188 5.023 1 92 95 SER A O 1
ATOM 787 N N . ALA A 1 96 ? -2.549 37 3.408 1 87.06 96 ALA A N 1
ATOM 788 C CA . ALA A 1 96 ? -2.191 38.156 2.619 1 87.06 96 ALA A CA 1
ATOM 789 C C . ALA A 1 96 ? -0.724 38.125 2.205 1 87.06 96 ALA A C 1
ATOM 791 O O . ALA A 1 96 ? -0.038 39.156 2.225 1 87.06 96 ALA A O 1
ATOM 792 N N . GLY A 1 97 ? -0.237 36.969 2.016 1 82.38 97 GLY A N 1
ATOM 793 C CA . GLY A 1 97 ? 1.152 36.75 1.643 1 82.38 97 GLY A CA 1
ATOM 794 C C . GLY A 1 97 ? 1.965 36.062 2.725 1 82.38 97 GLY A C 1
ATOM 795 O O . GLY A 1 97 ? 1.724 36.281 3.916 1 82.38 97 GLY A O 1
ATOM 796 N N . ARG A 1 98 ? 3.016 35.438 2.369 1 76.62 98 ARG A N 1
ATOM 797 C CA . ARG A 1 98 ? 3.805 34.594 3.271 1 76.62 98 ARG A CA 1
ATOM 798 C C . ARG A 1 98 ? 4.574 35.438 4.273 1 76.62 98 ARG A C 1
ATOM 800 O O . ARG A 1 98 ? 5 34.938 5.32 1 76.62 98 ARG A O 1
ATOM 807 N N . GLU A 1 99 ? 4.832 36.656 3.938 1 72.94 99 GLU A N 1
ATOM 808 C CA . GLU A 1 99 ? 5.551 37.562 4.852 1 72.94 99 GLU A CA 1
ATOM 809 C C . GLU A 1 99 ? 4.672 38.719 5.289 1 72.94 99 GLU A C 1
ATOM 811 O O . GLU A 1 99 ? 5.176 39.719 5.789 1 72.94 99 GLU A O 1
ATOM 816 N N . ALA A 1 100 ? 3.348 38.531 5.164 1 76.44 100 ALA A N 1
ATOM 817 C CA . ALA A 1 100 ? 2.439 39.625 5.461 1 76.44 100 ALA A CA 1
ATOM 818 C C . ALA A 1 100 ? 1.731 39.438 6.797 1 76.44 100 ALA A C 1
ATOM 820 O O . ALA A 1 100 ? 2.375 39.375 7.848 1 76.44 100 ALA A O 1
ATOM 821 N N . ASP A 1 101 ? 0.454 39.094 6.723 1 85.31 101 ASP A N 1
ATOM 822 C CA . ASP A 1 101 ? -0.301 38.938 7.965 1 85.31 101 ASP A CA 1
ATOM 823 C C . ASP A 1 101 ? -0.075 37.562 8.594 1 85.31 101 ASP A C 1
ATOM 825 O O . ASP A 1 101 ? -0.281 36.531 7.941 1 85.31 101 ASP A O 1
ATOM 829 N N . ARG A 1 102 ? 0.438 37.625 9.805 1 92.06 102 ARG A N 1
ATOM 830 C CA . ARG A 1 102 ? 0.702 36.406 10.602 1 92.06 102 ARG A CA 1
ATOM 831 C C . ARG A 1 102 ? 0.036 36.5 11.969 1 92.06 102 ARG A C 1
ATOM 833 O O . ARG A 1 102 ? 0.536 37.188 12.859 1 92.06 102 ARG A O 1
ATOM 840 N N . ASP A 1 103 ? -1.094 35.906 12.047 1 93.88 103 ASP A N 1
ATOM 841 C CA . ASP A 1 103 ? -1.8 35.875 13.328 1 93.88 103 ASP A CA 1
ATOM 842 C C . ASP A 1 103 ? -1.444 34.625 14.117 1 93.88 103 ASP A C 1
ATOM 844 O O . ASP A 1 103 ? -1.677 33.5 13.648 1 93.88 103 ASP A O 1
ATOM 848 N N . ASN A 1 104 ? -0.806 34.844 15.234 1 97.44 104 ASN A N 1
ATOM 849 C CA . ASN A 1 104 ? -0.594 33.719 16.141 1 97.44 104 ASN A CA 1
ATOM 850 C C . ASN A 1 104 ? -1.74 33.594 17.141 1 97.44 104 ASN A C 1
ATOM 852 O O . ASN A 1 104 ? -2.152 34.562 17.75 1 97.44 104 ASN A O 1
ATOM 856 N N . TYR A 1 105 ? -2.297 32.469 17.25 1 98 105 TYR A N 1
ATOM 857 C CA . TYR A 1 105 ? -3.473 32.281 18.094 1 98 105 TYR A CA 1
ATOM 858 C C . TYR A 1 105 ? -3.371 30.984 18.891 1 98 105 TYR A C 1
ATOM 860 O O . TYR A 1 105 ? -2.561 30.109 18.578 1 98 105 TYR A O 1
ATOM 868 N N . ILE A 1 106 ? -4.137 30.891 19.953 1 98.75 106 ILE A N 1
ATOM 869 C CA . ILE A 1 106 ? -4.188 29.734 20.844 1 98.75 106 ILE A CA 1
ATOM 870 C C . ILE A 1 106 ? -5.605 29.156 20.875 1 98.75 106 ILE A C 1
ATOM 872 O O . ILE A 1 106 ? -6.582 29.906 20.953 1 98.75 106 ILE A O 1
ATOM 876 N N . ILE A 1 107 ? -5.738 27.859 20.656 1 98.69 107 ILE A N 1
ATOM 877 C CA . ILE A 1 107 ? -6.973 27.141 20.922 1 98.69 107 ILE A CA 1
ATOM 878 C C . ILE A 1 107 ? -6.742 26.109 22.031 1 98.69 107 ILE A C 1
ATOM 880 O O . ILE A 1 107 ? -5.613 25.656 22.234 1 98.69 107 ILE A O 1
ATOM 884 N N . THR A 1 108 ? -7.785 25.766 22.781 1 98.62 108 THR A N 1
ATOM 885 C CA . THR A 1 108 ? -7.672 24.844 23.922 1 98.62 108 THR A CA 1
ATOM 886 C C . THR A 1 108 ? -8.766 23.781 23.859 1 98.62 108 THR A C 1
ATOM 888 O O . THR A 1 108 ? -9.789 23.969 23.188 1 98.62 108 THR A O 1
ATOM 891 N N . ALA A 1 109 ? -8.547 22.672 24.391 1 98.69 109 ALA A N 1
ATOM 892 C CA . ALA A 1 109 ? -9.523 21.594 24.562 1 98.69 109 ALA A CA 1
ATOM 893 C C . ALA A 1 109 ? -9.227 20.781 25.828 1 98.69 109 ALA A C 1
ATOM 895 O O . ALA A 1 109 ? -8.07 20.672 26.234 1 98.69 109 ALA A O 1
ATOM 896 N N . LYS A 1 110 ? -10.227 20.281 26.484 1 98.31 110 LYS A N 1
ATOM 897 C CA . LYS A 1 110 ? -10.055 19.359 27.594 1 98.31 110 LYS A CA 1
ATOM 898 C C . LYS A 1 110 ? -9.805 17.938 27.109 1 98.31 110 LYS A C 1
ATOM 900 O O . LYS A 1 110 ? -9.156 17.141 27.797 1 98.31 110 LYS A O 1
ATOM 905 N N . ASN A 1 111 ? -10.352 17.672 25.953 1 97.62 111 ASN A N 1
ATOM 906 C CA . ASN A 1 111 ? -10.156 16.406 25.234 1 97.62 111 ASN A CA 1
ATOM 907 C C . ASN A 1 111 ? -9.469 16.641 23.891 1 97.62 111 ASN A C 1
ATOM 909 O O . ASN A 1 111 ? -9.883 17.5 23.109 1 97.62 111 ASN A O 1
ATOM 913 N N . PRO A 1 112 ? -8.406 15.875 23.641 1 95.94 112 PRO A N 1
ATOM 914 C CA . PRO A 1 112 ? -7.648 16.109 22.406 1 95.94 112 PRO A CA 1
ATOM 915 C C . PRO A 1 112 ? -8.477 15.867 21.141 1 95.94 112 PRO A C 1
ATOM 917 O O . PRO A 1 112 ? -8.094 16.312 20.062 1 95.94 112 PRO A O 1
ATOM 920 N N . THR A 1 113 ? -9.57 15.109 21.234 1 94.62 113 THR A N 1
ATOM 921 C CA . THR A 1 113 ? -10.438 14.844 20.094 1 94.62 113 THR A CA 1
ATOM 922 C C . THR A 1 113 ? -11.398 16.016 19.859 1 94.62 113 THR A C 1
ATOM 924 O O . THR A 1 113 ? -12.102 16.062 18.844 1 94.62 113 THR A O 1
ATOM 927 N N . GLY A 1 114 ? -11.328 16.984 20.75 1 93.5 114 GLY A N 1
ATOM 928 C CA . GLY A 1 114 ? -12.219 18.141 20.656 1 93.5 114 GLY A CA 1
ATOM 929 C C . GLY A 1 114 ? -13.453 18 21.531 1 93.5 114 GLY A C 1
ATOM 930 O O . GLY A 1 114 ? -13.602 17.016 22.25 1 93.5 114 GLY A O 1
ATOM 931 N N . PRO A 1 115 ? -14.258 18.969 21.531 1 97.12 115 PRO A N 1
ATOM 932 C CA . PRO A 1 115 ? -14.141 20.141 20.672 1 97.12 115 PRO A CA 1
ATOM 933 C C . PRO A 1 115 ? -13.055 21.109 21.125 1 97.12 115 PRO A C 1
ATOM 935 O O . PRO A 1 115 ? -12.82 21.25 22.328 1 97.12 115 PRO A O 1
ATOM 938 N N . TRP A 1 116 ? -12.516 21.781 20.188 1 98.69 116 TRP A N 1
ATOM 939 C CA . TRP A 1 116 ? -11.516 22.812 20.453 1 98.69 116 TRP A CA 1
ATOM 940 C C . TRP A 1 116 ? -12.141 24.203 20.469 1 98.69 116 TRP A C 1
ATOM 942 O O . TRP A 1 116 ? -13.109 24.453 19.75 1 98.69 116 TRP A O 1
ATOM 952 N N . SER A 1 117 ? -11.625 25.094 21.234 1 98.31 117 SER A N 1
ATOM 953 C CA . SER A 1 117 ? -12.164 26.438 21.422 1 98.31 117 SER A CA 1
ATOM 954 C C . SER A 1 117 ? -12.008 27.281 20.156 1 98.31 117 SER A C 1
ATOM 956 O O . SER A 1 117 ? -11.344 26.859 19.219 1 98.31 117 SER A O 1
ATOM 958 N N . ASN A 1 118 ? -12.711 28.375 20.172 1 97.94 118 ASN A N 1
ATOM 959 C CA . ASN A 1 118 ? -12.375 29.391 19.188 1 97.94 118 ASN A CA 1
ATOM 960 C C . ASN A 1 118 ? -10.977 29.969 19.422 1 97.94 118 ASN A C 1
ATOM 962 O O . ASN A 1 118 ? -10.508 30.016 20.562 1 97.94 118 ASN A O 1
ATOM 966 N N . PRO A 1 119 ? -10.359 30.422 18.406 1 98 119 PRO A N 1
ATOM 967 C CA . PRO A 1 119 ? -8.992 30.938 18.531 1 98 119 PRO A CA 1
ATOM 968 C C . PRO A 1 119 ? -8.938 32.25 19.297 1 98 119 PRO A C 1
ATOM 970 O O . PRO A 1 119 ? -9.812 33.125 19.109 1 98 119 PRO A O 1
ATOM 973 N N . ILE A 1 120 ? -7.961 32.406 20.109 1 98.31 120 ILE A N 1
ATOM 974 C CA . ILE A 1 120 ? -7.613 33.656 20.75 1 98.31 120 ILE A CA 1
ATOM 975 C C . ILE A 1 120 ? -6.309 34.188 20.156 1 98.31 120 ILE A C 1
ATOM 977 O O . ILE A 1 120 ? -5.242 33.625 20.375 1 98.31 120 ILE A O 1
ATOM 981 N N . VAL A 1 121 ? -6.402 35.281 19.547 1 97.62 121 VAL A N 1
ATOM 982 C CA . VAL A 1 121 ? -5.23 35.875 18.906 1 97.62 121 VAL A CA 1
ATOM 983 C C . VAL A 1 121 ? -4.336 36.531 19.969 1 97.62 121 VAL A C 1
ATOM 985 O O . VAL A 1 121 ? -4.824 37.219 20.875 1 97.62 121 VAL A O 1
ATOM 988 N N . VAL A 1 122 ? -3.062 36.25 19.938 1 98.25 122 VAL A N 1
ATOM 989 C CA . VAL A 1 122 ? -2.086 36.906 20.797 1 98.25 122 VAL A CA 1
ATOM 990 C C . VAL A 1 122 ? -1.696 38.281 20.203 1 98.25 122 VAL A C 1
ATOM 992 O O . VAL A 1 122 ? -0.804 38.344 19.359 1 98.25 122 VAL A O 1
ATOM 995 N N . LYS A 1 123 ? -2.244 39.25 20.797 1 96.88 123 LYS A N 1
ATOM 996 C CA . LYS A 1 123 ? -2.016 40.594 20.266 1 96.88 123 LYS A CA 1
ATOM 997 C C . LYS A 1 123 ? -0.552 41 20.422 1 96.88 123 LYS A C 1
ATOM 999 O O . LYS A 1 123 ? 0.045 40.812 21.484 1 96.88 123 LYS A O 1
ATOM 1004 N N . GLY A 1 124 ? -0.018 41.469 19.359 1 94.31 124 GLY A N 1
ATOM 1005 C CA . GLY A 1 124 ? 1.357 41.938 19.391 1 94.31 124 GLY A CA 1
ATOM 1006 C C . GLY A 1 124 ? 2.363 40.875 19 1 94.31 124 GLY A C 1
ATOM 1007 O O . GLY A 1 124 ? 3.545 41.156 18.797 1 94.31 124 GLY A O 1
ATOM 1008 N N . ALA A 1 125 ? 1.901 39.656 18.906 1 94.75 125 ALA A N 1
ATOM 1009 C CA . ALA A 1 125 ? 2.795 38.594 18.469 1 94.75 125 ALA A CA 1
ATOM 1010 C C . ALA A 1 125 ? 3.199 38.781 17 1 94.75 125 ALA A C 1
ATOM 1012 O O . ALA A 1 125 ? 2.383 39.219 16.188 1 94.75 125 ALA A O 1
ATOM 1013 N N . ASP A 1 126 ? 4.52 38.594 16.75 1 88.19 126 ASP A N 1
ATOM 1014 C CA . ASP A 1 126 ? 5.055 38.688 15.398 1 88.19 126 ASP A CA 1
ATOM 1015 C C . ASP A 1 126 ? 5.707 37.375 14.984 1 88.19 126 ASP A C 1
ATOM 1017 O O . ASP A 1 126 ? 6.004 36.531 15.828 1 88.19 126 ASP A O 1
ATOM 1021 N N . GLY A 1 127 ? 5.832 37.25 13.586 1 92.94 127 GLY A N 1
ATOM 1022 C CA . GLY A 1 127 ? 6.555 36.094 13.078 1 92.94 127 GLY A CA 1
ATOM 1023 C C . GLY A 1 127 ? 5.691 34.875 12.953 1 92.94 127 GLY A C 1
ATOM 1024 O O . GLY A 1 127 ? 4.469 34.969 12.852 1 92.94 127 GLY A O 1
ATOM 1025 N N . ILE A 1 128 ? 6.387 33.688 12.773 1 95.06 128 ILE A N 1
ATOM 1026 C CA . ILE A 1 128 ? 5.699 32.438 12.523 1 95.06 128 ILE A CA 1
ATOM 1027 C C . ILE A 1 128 ? 6.191 31.375 13.5 1 95.06 128 ILE A C 1
ATOM 1029 O O . ILE A 1 128 ? 7.172 31.578 14.219 1 95.06 128 ILE A O 1
ATOM 1033 N N . ASP A 1 129 ? 5.469 30.266 13.57 1 97.19 129 ASP A N 1
ATOM 1034 C CA . ASP A 1 129 ? 5.891 29.016 14.195 1 97.19 129 ASP A CA 1
ATOM 1035 C C . ASP A 1 129 ? 6.047 29.172 15.703 1 97.19 129 ASP A C 1
ATOM 1037 O O . ASP A 1 129 ? 7.039 28.734 16.281 1 97.19 129 ASP A O 1
ATOM 1041 N N . SER A 1 130 ? 5.094 29.812 16.328 1 98 130 SER A N 1
ATOM 1042 C CA . SER A 1 130 ? 5.176 30.062 17.766 1 98 130 SER A CA 1
ATOM 1043 C C . SER A 1 130 ? 4.93 28.781 18.562 1 98 130 SER A C 1
ATOM 1045 O O . SER A 1 130 ? 4.344 27.828 18.047 1 98 130 SER A O 1
ATOM 1047 N N . SER A 1 131 ? 5.379 28.781 19.781 1 98.69 131 SER A N 1
ATOM 1048 C CA . SER A 1 131 ? 5.191 27.672 20.703 1 98.69 131 SER A CA 1
ATOM 1049 C C . SER A 1 131 ? 4.945 28.188 22.125 1 98.69 131 SER A C 1
ATOM 1051 O O . SER A 1 131 ? 5.082 29.375 22.391 1 98.69 131 SER A O 1
ATOM 1053 N N . LEU A 1 132 ? 4.473 27.266 22.953 1 98.81 132 LEU A N 1
ATOM 1054 C CA . LEU A 1 132 ? 4.207 27.562 24.359 1 98.81 132 LEU A CA 1
ATOM 1055 C C . LEU A 1 132 ? 5.125 26.766 25.266 1 98.81 132 LEU A C 1
ATOM 1057 O O . LEU A 1 132 ? 5.465 25.609 24.969 1 98.81 132 LEU A O 1
ATOM 1061 N N . PHE A 1 133 ? 5.508 27.359 26.359 1 98.56 133 PHE A N 1
ATOM 1062 C CA . PHE A 1 133 ? 6.254 26.672 27.422 1 98.56 133 PHE A CA 1
ATOM 1063 C C . PHE A 1 133 ? 5.66 26.984 28.781 1 98.56 133 PHE A C 1
ATOM 1065 O O . PHE A 1 133 ? 5.562 28.156 29.172 1 98.56 133 PHE A O 1
ATOM 1072 N N . PHE A 1 134 ? 5.238 26 29.406 1 98.25 134 PHE A N 1
ATOM 1073 C CA . PHE A 1 134 ? 4.766 26.094 30.781 1 98.25 134 PHE A CA 1
ATOM 1074 C C . PHE A 1 134 ? 5.895 25.797 31.766 1 98.25 134 PHE A C 1
ATOM 1076 O O . PHE A 1 134 ? 6.352 24.656 31.859 1 98.25 134 PHE A O 1
ATOM 1083 N N . ASP A 1 135 ? 6.246 26.766 32.594 1 97.38 135 ASP A N 1
ATOM 1084 C CA . ASP A 1 135 ? 7.391 26.594 33.469 1 97.38 135 ASP A CA 1
ATOM 1085 C C . ASP A 1 135 ? 6.953 26.094 34.844 1 97.38 135 ASP A C 1
ATOM 1087 O O . ASP A 1 135 ? 5.766 26.125 35.156 1 97.38 135 ASP A O 1
ATOM 1091 N N . ASP A 1 136 ? 7.918 25.703 35.625 1 95.25 136 ASP A N 1
ATOM 1092 C CA . ASP A 1 136 ? 7.668 25.109 36.969 1 95.25 136 ASP A CA 1
ATOM 1093 C C . ASP A 1 136 ? 7.117 26.156 37.938 1 95.25 136 ASP A C 1
ATOM 1095 O O . ASP A 1 136 ? 6.402 25.812 38.875 1 95.25 136 ASP A O 1
ATOM 1099 N N . ASP A 1 137 ? 7.438 27.359 37.719 1 94.31 137 ASP A N 1
ATOM 1100 C CA . ASP A 1 137 ? 7.023 28.422 38.625 1 94.31 137 ASP A CA 1
ATOM 1101 C C . ASP A 1 137 ? 5.605 28.891 38.312 1 94.31 137 ASP A C 1
ATOM 1103 O O . ASP A 1 137 ? 5.105 29.828 38.938 1 94.31 137 ASP A O 1
ATOM 1107 N N . GLY A 1 138 ? 5.035 28.234 37.25 1 93.31 138 GLY A N 1
ATOM 1108 C CA . GLY A 1 138 ? 3.658 28.562 36.906 1 93.31 138 GLY A CA 1
ATOM 1109 C C . GLY A 1 138 ? 3.543 29.547 35.781 1 93.31 138 GLY A C 1
ATOM 1110 O O . GLY A 1 138 ? 2.449 29.781 35.25 1 93.31 138 GLY A O 1
ATOM 1111 N N . SER A 1 139 ? 4.676 30.109 35.375 1 96.69 139 SER A N 1
ATOM 1112 C CA . SER A 1 139 ? 4.629 31.078 34.281 1 96.69 139 SER A CA 1
ATOM 1113 C C . SER A 1 139 ? 4.367 30.375 32.938 1 96.69 139 SER A C 1
ATOM 1115 O O . SER A 1 139 ? 4.754 29.219 32.75 1 96.69 139 SER A O 1
ATOM 1117 N N . LEU A 1 140 ? 3.635 31.016 32.094 1 98.38 140 LEU A N 1
ATOM 1118 C CA . LEU A 1 140 ? 3.396 30.609 30.719 1 98.38 140 LEU A CA 1
ATOM 1119 C C . LEU A 1 140 ? 4.156 31.5 29.75 1 98.38 140 LEU A C 1
ATOM 1121 O O . LEU A 1 140 ? 4.016 32.719 29.781 1 98.38 140 LEU A O 1
ATOM 1125 N N . TRP A 1 141 ? 4.984 30.891 28.938 1 98.62 141 TRP A N 1
ATOM 1126 C CA . TRP A 1 141 ? 5.816 31.656 28.016 1 98.62 141 TRP A CA 1
ATOM 1127 C C . TRP A 1 141 ? 5.434 31.359 26.562 1 98.62 141 TRP A C 1
ATOM 1129 O O . TRP A 1 141 ? 5.148 30.219 26.219 1 98.62 141 TRP A O 1
ATOM 1139 N N . TYR A 1 142 ? 5.406 32.469 25.828 1 98.31 142 TYR A N 1
ATOM 1140 C CA . TYR A 1 142 ? 5.355 32.438 24.375 1 98.31 142 TYR A CA 1
ATOM 1141 C C . TYR A 1 142 ? 6.758 32.531 23.781 1 98.31 142 TYR A C 1
ATOM 1143 O O . TYR A 1 142 ? 7.562 33.375 24.203 1 98.31 142 TYR A O 1
ATOM 1151 N N . VAL A 1 143 ? 7.098 31.656 22.875 1 98.31 143 VAL A N 1
ATOM 1152 C CA . VAL A 1 143 ? 8.336 31.781 22.109 1 98.31 143 VAL A CA 1
ATOM 1153 C C . VAL A 1 143 ? 8.023 31.781 20.625 1 98.31 143 VAL A C 1
ATOM 1155 O O . VAL A 1 143 ? 7.266 30.938 20.141 1 98.31 143 VAL A O 1
ATOM 1158 N N . GLY A 1 144 ? 8.445 32.719 19.875 1 96.81 144 GLY A N 1
ATOM 1159 C CA . GLY A 1 144 ? 8.219 32.844 18.453 1 96.81 144 GLY A CA 1
ATOM 1160 C C . GLY A 1 144 ? 9.391 33.469 17.719 1 96.81 144 GLY A C 1
ATOM 1161 O O . GLY A 1 144 ? 10.406 33.812 18.328 1 96.81 144 GLY A O 1
ATOM 1162 N N . ASN A 1 145 ? 9.344 33.469 16.453 1 95.31 145 ASN A N 1
ATOM 1163 C CA . ASN A 1 145 ? 10.391 34.125 15.672 1 95.31 145 ASN A CA 1
ATOM 1164 C C . ASN A 1 145 ? 9.984 35.531 15.273 1 95.31 145 ASN A C 1
ATOM 1166 O O . ASN A 1 145 ? 8.836 35.938 15.469 1 95.31 145 ASN A O 1
ATOM 1170 N N . TYR A 1 146 ? 10.883 36.312 14.891 1 92.62 146 TYR A N 1
ATOM 1171 C CA . TYR A 1 146 ? 10.648 37.656 14.359 1 92.62 146 TYR A CA 1
ATOM 1172 C C . TYR A 1 146 ? 11.562 37.938 13.18 1 92.62 146 TYR A C 1
ATOM 1174 O O . TYR A 1 146 ? 12.617 37.312 13.039 1 92.62 146 TYR A O 1
ATOM 1182 N N . ILE A 1 147 ? 11.094 38.812 12.367 1 90.25 147 ILE A N 1
ATOM 1183 C CA . ILE A 1 147 ? 11.945 39.344 11.312 1 90.25 147 ILE A CA 1
ATOM 1184 C C . ILE A 1 147 ? 12.781 40.5 11.852 1 90.25 147 ILE A C 1
ATOM 1186 O O . ILE A 1 147 ? 12.234 41.5 12.336 1 90.25 147 ILE A O 1
ATOM 1190 N N . SER A 1 148 ? 14.039 40.344 11.758 1 90.81 148 SER A N 1
ATOM 1191 C CA . SER A 1 148 ? 14.891 41.406 12.258 1 90.81 148 SER A CA 1
ATOM 1192 C C . SER A 1 148 ? 14.711 42.688 11.445 1 90.81 148 SER A C 1
ATOM 1194 O O . SER A 1 148 ? 14.82 42.656 10.219 1 90.81 148 SER A O 1
ATOM 1196 N N . PRO A 1 149 ? 14.453 43.75 12.102 1 88.06 149 PRO A N 1
ATOM 1197 C CA . PRO A 1 149 ? 14.281 45 11.367 1 88.06 149 PRO A CA 1
ATOM 1198 C C . PRO A 1 149 ? 15.555 45.438 10.633 1 88.06 149 PRO A C 1
ATOM 1200 O O . PRO A 1 149 ? 15.484 46.156 9.625 1 88.06 149 PRO A O 1
ATOM 1203 N N . ASP A 1 150 ? 16.719 45 11.078 1 90.56 150 ASP A N 1
ATOM 1204 C CA . ASP A 1 150 ? 18 45.375 10.492 1 90.56 150 ASP A CA 1
ATOM 1205 C C . ASP A 1 150 ? 18.25 44.625 9.18 1 90.56 150 ASP A C 1
ATOM 1207 O O . ASP A 1 150 ? 18.953 45.125 8.305 1 90.56 150 ASP A O 1
ATOM 1211 N N . CYS A 1 151 ? 17.625 43.438 9.094 1 91.19 151 CYS A N 1
ATOM 1212 C CA . CYS A 1 151 ? 17.719 42.594 7.887 1 91.19 151 CYS A CA 1
ATOM 1213 C C . CYS A 1 151 ? 19.141 42.625 7.332 1 91.19 151 CYS A C 1
ATOM 1215 O O . CYS A 1 151 ? 19.344 42.938 6.16 1 91.19 151 CYS A O 1
ATOM 1217 N N . LEU A 1 152 ? 20.094 42.312 8.102 1 93.81 152 LEU A N 1
ATOM 1218 C CA . LEU A 1 152 ? 21.516 42.406 7.773 1 93.81 152 LEU A CA 1
ATOM 1219 C C . LEU A 1 152 ? 21.875 41.406 6.684 1 93.81 152 LEU A C 1
ATOM 1221 O O . LEU A 1 152 ? 22.922 41.531 6.043 1 93.81 152 LEU A O 1
ATOM 1225 N N . TYR A 1 153 ? 21.125 40.375 6.453 1 91.75 153 TYR A N 1
ATOM 1226 C CA . TYR A 1 153 ? 21.234 39.375 5.395 1 91.75 153 TYR A CA 1
ATOM 1227 C C . TYR A 1 153 ? 19.891 38.781 5.074 1 91.75 153 TYR A C 1
ATOM 1229 O O . TYR A 1 153 ? 18.922 38.938 5.816 1 91.75 153 TYR A O 1
ATOM 1237 N N . GLU A 1 154 ? 19.828 38.156 3.943 1 90 154 GLU A N 1
ATOM 1238 C CA . GLU A 1 154 ? 18.578 37.5 3.564 1 90 154 GLU A CA 1
ATOM 1239 C C . GLU A 1 154 ? 18.156 36.469 4.605 1 90 154 GLU A C 1
ATOM 1241 O O . GLU A 1 154 ? 18.938 35.594 4.949 1 90 154 GLU A O 1
ATOM 1246 N N . GLY A 1 155 ? 16.922 36.688 5.082 1 90.81 155 GLY A N 1
ATOM 1247 C CA . GLY A 1 155 ? 16.391 35.719 6.035 1 90.81 155 GLY A CA 1
ATOM 1248 C C . GLY A 1 155 ? 16.812 36 7.465 1 90.81 155 GLY A C 1
ATOM 1249 O O . GLY A 1 155 ? 16.672 35.125 8.336 1 90.81 155 GLY A O 1
ATOM 1250 N N . HIS A 1 156 ? 17.359 37.219 7.715 1 94.62 156 HIS A N 1
ATOM 1251 C CA . HIS A 1 156 ? 17.75 37.594 9.07 1 94.62 156 HIS A CA 1
ATOM 1252 C C . HIS A 1 156 ? 16.531 37.688 9.984 1 94.62 156 HIS A C 1
ATOM 1254 O O . HIS A 1 156 ? 15.867 38.719 10.047 1 94.62 156 HIS A O 1
ATOM 1260 N N . HIS A 1 157 ? 16.281 36.562 10.656 1 94.5 157 HIS A N 1
ATOM 1261 C CA . HIS A 1 157 ? 15.242 36.438 11.664 1 94.5 157 HIS A CA 1
ATOM 1262 C C . HIS A 1 157 ? 15.844 36.156 13.039 1 94.5 157 HIS A C 1
ATOM 1264 O O . HIS A 1 157 ? 17.062 36.031 13.172 1 94.5 157 HIS A O 1
ATOM 1270 N N . GLY A 1 158 ? 15.094 36.188 13.992 1 95.25 158 GLY A N 1
ATOM 1271 C CA . GLY A 1 158 ? 15.492 35.844 15.352 1 95.25 158 GLY A CA 1
ATOM 1272 C C . GLY A 1 158 ? 14.367 35.219 16.172 1 95.25 158 GLY A C 1
ATOM 1273 O O . GLY A 1 158 ? 13.266 35 15.648 1 95.25 158 GLY A O 1
ATOM 1274 N N . ILE A 1 159 ? 14.711 34.812 17.359 1 97.5 159 ILE A N 1
ATOM 1275 C CA . ILE A 1 159 ? 13.758 34.188 18.281 1 97.5 159 ILE A CA 1
ATOM 1276 C C . ILE A 1 159 ? 13.555 35.125 19.484 1 97.5 159 ILE A C 1
ATOM 1278 O O . ILE A 1 159 ? 14.516 35.656 20.047 1 97.5 159 ILE A O 1
ATOM 1282 N N . TYR A 1 160 ? 12.312 35.281 19.844 1 97.12 160 TYR A N 1
ATOM 1283 C CA . TYR A 1 160 ? 12.016 36.094 21.016 1 97.12 160 TYR A CA 1
ATOM 1284 C C . TYR A 1 160 ? 11.07 35.375 21.953 1 97.12 160 TYR A C 1
ATOM 1286 O O . TYR A 1 160 ? 10.438 34.375 21.562 1 97.12 160 TYR A O 1
ATOM 1294 N N . LEU A 1 161 ? 11.117 35.812 23.188 1 97.38 161 LEU A N 1
ATOM 1295 C CA . LEU A 1 161 ? 10.367 35.25 24.297 1 97.38 161 LEU A CA 1
ATOM 1296 C C . LEU A 1 161 ? 9.523 36.312 24.984 1 97.38 161 LEU A C 1
ATOM 1298 O O . LEU A 1 161 ? 9.977 37.438 25.156 1 97.38 161 LEU A O 1
ATOM 1302 N N . ASN A 1 162 ? 8.273 35.969 25.266 1 98 162 ASN A N 1
ATOM 1303 C CA . ASN A 1 162 ? 7.395 36.844 26.031 1 98 162 ASN A CA 1
ATOM 1304 C C . ASN A 1 162 ? 6.473 36.062 26.953 1 98 162 ASN A C 1
ATOM 1306 O O . ASN A 1 162 ? 5.922 35.031 26.562 1 98 162 ASN A O 1
ATOM 1310 N N . GLU A 1 163 ? 6.367 36.531 28.188 1 98.12 163 GLU A N 1
ATOM 1311 C CA . GLU A 1 163 ? 5.441 35.875 29.109 1 98.12 163 GLU A CA 1
ATOM 1312 C C . GLU A 1 163 ? 3.992 36.125 28.703 1 98.12 163 GLU A C 1
ATOM 1314 O O . GLU A 1 163 ? 3.656 37.219 28.234 1 98.12 163 GLU A O 1
ATOM 1319 N N . LEU A 1 164 ? 3.162 35.125 28.875 1 98.44 164 LEU A N 1
ATOM 1320 C CA . LEU A 1 164 ? 1.732 35.281 28.625 1 98.44 164 LEU A CA 1
ATOM 1321 C C . LEU A 1 164 ? 0.941 35.281 29.922 1 98.44 164 LEU A C 1
ATOM 1323 O O . LEU A 1 164 ? 1.291 34.562 30.875 1 98.44 164 LEU A O 1
ATOM 1327 N N . ASP A 1 165 ? -0.103 36.125 29.922 1 97.88 165 ASP A N 1
ATOM 1328 C CA . ASP A 1 165 ? -1.115 35.938 30.953 1 97.88 165 ASP A CA 1
ATOM 1329 C C . ASP A 1 165 ? -1.892 34.625 30.75 1 97.88 165 ASP A C 1
ATOM 1331 O O . ASP A 1 165 ? -2.492 34.438 29.703 1 97.88 165 ASP A O 1
ATOM 1335 N N . PRO A 1 166 ? -1.867 33.781 31.703 1 95.81 166 PRO A N 1
ATOM 1336 C CA . PRO A 1 166 ? -2.457 32.438 31.5 1 95.81 166 PRO A CA 1
ATOM 1337 C C . PRO A 1 166 ? -3.973 32.5 31.312 1 95.81 166 PRO A C 1
ATOM 1339 O O . PRO A 1 166 ? -4.574 31.516 30.875 1 95.81 166 PRO A O 1
ATOM 1342 N N . GLU A 1 167 ? -4.609 33.562 31.641 1 94.81 167 GLU A N 1
ATOM 1343 C CA . GLU A 1 167 ? -6.059 33.688 31.516 1 94.81 167 GLU A CA 1
ATOM 1344 C C . GLU A 1 167 ? -6.457 34.312 30.188 1 94.81 167 GLU A C 1
ATOM 1346 O O . GLU A 1 167 ? -7.387 33.844 29.531 1 94.81 167 GLU A O 1
ATOM 1351 N N . THR A 1 168 ? -5.707 35.312 29.828 1 97.5 168 THR A N 1
ATOM 1352 C CA . THR A 1 168 ? -6.117 36.094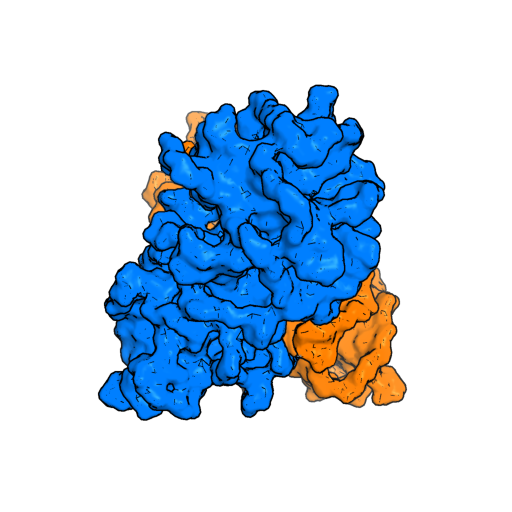 28.656 1 97.5 168 THR A CA 1
ATOM 1353 C C . THR A 1 168 ? -5.289 35.688 27.438 1 97.5 168 THR A C 1
ATOM 1355 O O . THR A 1 168 ? -5.637 36.031 26.297 1 97.5 168 THR A O 1
ATOM 1358 N N . PHE A 1 169 ? -4.207 35 27.672 1 98.19 169 PHE A N 1
ATOM 1359 C CA . PHE A 1 169 ? -3.246 34.562 26.656 1 98.19 169 PHE A CA 1
ATOM 1360 C C . PHE A 1 169 ? -2.652 35.781 25.953 1 98.19 169 PHE A C 1
ATOM 1362 O O . PHE A 1 169 ? -2.277 35.719 24.781 1 98.19 169 PHE A O 1
ATOM 1369 N N . GLN A 1 170 ? -2.668 36.906 26.672 1 98.5 170 GLN A N 1
ATOM 1370 C CA . GLN A 1 170 ? -2.021 38.125 26.141 1 98.5 170 GLN A CA 1
ATOM 1371 C C . GLN A 1 170 ? -0.65 38.344 26.766 1 98.5 170 GLN A C 1
ATOM 1373 O O . GLN A 1 170 ? -0.399 37.875 27.891 1 98.5 170 GLN A O 1
ATOM 1378 N N . PHE A 1 171 ? 0.167 39.031 26.031 1 98 171 PHE A N 1
ATOM 1379 C CA . PHE A 1 171 ? 1.524 39.312 26.484 1 98 171 PHE A CA 1
ATOM 1380 C C . PHE A 1 171 ? 1.507 40.125 27.781 1 98 171 PHE A C 1
ATOM 1382 O O . PHE A 1 171 ? 0.68 41.031 27.953 1 98 171 PHE A O 1
ATOM 1389 N N . LYS A 1 172 ? 2.381 39.75 28.609 1 96.88 172 LYS A N 1
ATOM 1390 C CA . LYS A 1 172 ? 2.672 40.562 29.766 1 96.88 172 LYS A CA 1
ATOM 1391 C C . LYS A 1 172 ? 4.176 40.75 29.969 1 96.88 172 LYS A C 1
ATOM 1393 O O . LYS A 1 172 ? 4.957 39.875 29.594 1 96.88 172 LYS A O 1
ATOM 1398 N N . GLY A 1 173 ? 4.617 41.875 30.453 1 94.94 173 GLY A N 1
ATOM 1399 C CA . GLY A 1 173 ? 6.031 42.125 30.656 1 94.94 173 GLY A CA 1
ATOM 1400 C C . GLY A 1 173 ? 6.789 42.406 29.375 1 94.94 173 GLY A C 1
ATOM 1401 O O . GLY A 1 173 ? 6.184 42.656 28.328 1 94.94 173 GLY A O 1
ATOM 1402 N N . PRO A 1 174 ? 8.094 42.469 29.469 1 95.69 174 PRO A N 1
ATOM 1403 C CA . PRO A 1 174 ? 8.922 42.812 28.312 1 95.69 174 PRO A CA 1
ATOM 1404 C C . PRO A 1 174 ? 9.148 41.625 27.375 1 95.69 174 PRO A C 1
ATOM 1406 O O . PRO A 1 174 ? 9.102 40.469 27.812 1 95.69 174 PRO A O 1
ATOM 1409 N N . ARG A 1 175 ? 9.32 41.938 26.125 1 95.75 175 ARG A N 1
ATOM 1410 C CA . ARG A 1 175 ? 9.812 41 25.141 1 95.75 175 ARG A CA 1
ATOM 1411 C C . ARG A 1 175 ? 11.32 40.781 25.266 1 95.75 175 ARG A C 1
ATOM 1413 O O . ARG A 1 175 ? 12.062 41.75 25.469 1 95.75 175 ARG A O 1
ATOM 1420 N N . TYR A 1 176 ? 11.797 39.531 25.203 1 97 176 TYR A N 1
ATOM 1421 C CA . TYR A 1 176 ? 13.211 39.188 25.266 1 97 176 TYR A CA 1
ATOM 1422 C C . TYR A 1 176 ? 13.688 38.562 23.969 1 97 176 TYR A C 1
ATOM 1424 O O . TYR A 1 176 ? 13.141 37.531 23.531 1 97 176 TYR A O 1
ATOM 1432 N N . ILE A 1 177 ? 14.711 39.156 23.344 1 96.12 177 ILE A N 1
ATOM 1433 C CA . ILE A 1 177 ? 15.367 38.5 22.234 1 96.12 177 ILE A CA 1
ATOM 1434 C C . ILE A 1 177 ? 16.359 37.469 22.766 1 96.12 177 ILE A C 1
ATOM 1436 O O . ILE A 1 177 ? 17.375 37.812 23.375 1 96.12 177 ILE A O 1
ATOM 1440 N N . ILE A 1 178 ? 16.094 36.219 22.484 1 96.88 178 ILE A N 1
ATOM 1441 C CA . ILE A 1 178 ? 16.906 35.188 23.125 1 96.88 178 ILE A CA 1
ATOM 1442 C C . ILE A 1 178 ? 17.828 34.562 22.109 1 96.88 178 ILE A C 1
ATOM 1444 O O . ILE A 1 178 ? 18.797 33.875 22.469 1 96.88 178 ILE A O 1
ATOM 1448 N N . TRP A 1 179 ? 17.625 34.719 20.859 1 96 179 TRP A N 1
ATOM 1449 C CA . TRP A 1 179 ? 18.531 34.281 19.797 1 96 179 TRP A CA 1
ATOM 1450 C C . TRP A 1 179 ? 18.375 35.156 18.562 1 96 179 TRP A C 1
ATOM 1452 O O . TRP A 1 179 ? 17.484 34.938 17.734 1 96 179 TRP A O 1
ATOM 1462 N N . ASP A 1 180 ? 19.25 36.094 18.391 1 94.5 180 ASP A N 1
ATOM 1463 C CA . ASP A 1 180 ? 19.312 36.844 17.156 1 94.5 180 ASP A CA 1
ATOM 1464 C C . ASP A 1 180 ? 20.094 36.094 16.078 1 94.5 180 ASP A C 1
ATOM 1466 O O . ASP A 1 180 ? 21.219 35.688 16.297 1 94.5 180 ASP A O 1
ATOM 1470 N N . GLY A 1 181 ? 19.469 36 14.961 1 93.38 181 GLY A N 1
ATOM 1471 C CA . GLY A 1 181 ? 20.078 35.219 13.891 1 93.38 181 GLY A CA 1
ATOM 1472 C C . GLY A 1 181 ? 21.469 35.719 13.516 1 93.38 181 GLY A C 1
ATOM 1473 O O . GLY A 1 181 ? 22.266 34.969 12.953 1 93.38 181 GLY A O 1
ATOM 1474 N N . VAL A 1 182 ? 21.766 36.844 13.852 1 92.12 182 VAL A N 1
ATOM 1475 C CA . VAL A 1 182 ? 23.047 37.438 13.508 1 92.12 182 VAL A CA 1
ATOM 1476 C C . VAL A 1 182 ? 24.172 36.688 14.234 1 92.12 182 VAL A C 1
ATOM 1478 O O . VAL A 1 182 ? 25.281 36.562 13.711 1 92.12 182 VAL A O 1
ATOM 1481 N N . LYS A 1 183 ? 23.875 36.156 15.352 1 89.88 183 LYS A N 1
ATOM 1482 C CA . LYS A 1 183 ? 24.859 35.438 16.156 1 89.88 183 LYS A CA 1
ATOM 1483 C C . LYS A 1 183 ? 25.438 34.25 15.391 1 89.88 183 LYS A C 1
ATOM 1485 O O . LYS A 1 183 ? 26.594 33.906 15.586 1 89.88 183 LYS A O 1
ATOM 1490 N N . THR A 1 184 ? 24.703 33.656 14.531 1 90.31 184 THR A N 1
ATOM 1491 C CA . THR A 1 184 ? 25.125 32.438 13.836 1 90.31 184 THR A CA 1
ATOM 1492 C C . THR A 1 184 ? 24.984 32.625 12.328 1 90.31 184 THR A C 1
ATOM 1494 O O . THR A 1 184 ? 25.188 31.656 11.57 1 90.31 184 THR A O 1
ATOM 1497 N N . ARG A 1 185 ? 24.531 33.75 11.867 1 90.62 185 ARG A N 1
ATOM 1498 C CA . ARG A 1 185 ? 24.219 34 10.469 1 90.62 185 ARG A CA 1
ATOM 1499 C C . ARG A 1 185 ? 23.172 33.031 9.953 1 90.62 185 ARG A C 1
ATOM 1501 O O . ARG A 1 185 ? 23.328 32.469 8.875 1 90.62 185 ARG A O 1
ATOM 1508 N N . SER A 1 186 ? 22.297 32.781 10.812 1 90.88 186 SER A N 1
ATOM 1509 C CA . SER A 1 186 ? 21.219 31.844 10.492 1 90.88 186 SER A CA 1
ATOM 1510 C C . SER A 1 186 ? 20.25 32.438 9.477 1 90.88 186 SER A C 1
ATOM 1512 O O . SER A 1 186 ? 19.844 33.594 9.602 1 90.88 186 SER A O 1
ATOM 1514 N N . LYS A 1 187 ? 19.984 31.625 8.492 1 92.94 187 LYS A N 1
ATOM 1515 C CA . LYS A 1 187 ? 18.953 32.031 7.543 1 92.94 187 LYS A CA 1
ATOM 1516 C C . LYS A 1 187 ? 17.594 31.453 7.914 1 92.94 187 LYS A C 1
ATOM 1518 O O . LYS A 1 187 ? 17.453 30.25 8.094 1 92.94 187 LYS A O 1
ATOM 1523 N N . TRP A 1 188 ? 16.578 32.375 8.148 1 93.81 188 TRP A N 1
ATOM 1524 C CA . TRP A 1 188 ? 15.18 32 8.375 1 93.81 188 TRP A CA 1
ATOM 1525 C C . TRP A 1 188 ? 15.047 31.141 9.617 1 93.81 188 TRP A C 1
ATOM 1527 O O . TRP A 1 188 ? 14.43 30.062 9.57 1 93.81 188 TRP A O 1
ATOM 1537 N N . ILE A 1 189 ? 15.664 31.531 10.719 1 95.94 189 ILE A N 1
ATOM 1538 C CA . ILE A 1 189 ? 15.5 30.797 11.977 1 95.94 189 ILE A CA 1
ATOM 1539 C C . ILE A 1 189 ? 14.023 30.797 12.383 1 95.94 189 ILE A C 1
ATOM 1541 O O . ILE A 1 189 ? 13.344 31.812 12.289 1 95.94 189 ILE A O 1
ATOM 1545 N N . GLU A 1 190 ? 13.516 29.625 12.711 1 96.25 190 GLU A N 1
ATOM 1546 C CA . GLU A 1 190 ? 12.086 29.438 12.93 1 96.25 190 GLU A CA 1
ATOM 1547 C C . GLU A 1 190 ? 11.812 28.234 13.82 1 96.25 190 GLU A C 1
ATOM 1549 O O . GLU A 1 190 ? 12.75 27.578 14.305 1 96.25 190 GLU A O 1
ATOM 1554 N N . ALA A 1 191 ? 10.547 27.984 14.141 1 98 191 ALA A N 1
ATOM 1555 C CA . ALA A 1 191 ? 10.039 26.797 14.82 1 98 191 ALA A CA 1
ATOM 1556 C C . ALA A 1 191 ? 10.688 26.625 16.188 1 98 191 ALA A C 1
ATOM 1558 O O . ALA A 1 191 ? 11.203 25.547 16.5 1 98 191 ALA A O 1
ATOM 1559 N N . PRO A 1 192 ? 10.672 27.625 17 1 98.38 192 PRO A N 1
ATOM 1560 C CA . PRO A 1 192 ? 11.289 27.516 18.328 1 98.38 192 PRO A CA 1
ATOM 1561 C C . PRO A 1 192 ? 10.445 26.688 19.297 1 98.38 192 PRO A C 1
ATOM 1563 O O . PRO A 1 192 ? 9.211 26.766 19.266 1 98.38 192 PRO A O 1
ATOM 1566 N N . HIS A 1 193 ? 11.062 25.906 20.078 1 98.69 193 HIS A N 1
ATOM 1567 C CA . HIS A 1 193 ? 10.508 25.203 21.234 1 98.69 193 HIS A CA 1
ATOM 1568 C C . HIS A 1 193 ? 11.453 25.281 22.422 1 98.69 193 HIS A C 1
ATOM 1570 O O . HIS A 1 193 ? 12.672 25.156 22.266 1 98.69 193 HIS A O 1
ATOM 1576 N N . ILE A 1 194 ? 10.906 25.484 23.578 1 98.69 194 ILE A N 1
ATOM 1577 C CA . ILE A 1 194 ? 11.719 25.484 24.781 1 98.69 194 ILE A CA 1
ATOM 1578 C C . ILE A 1 194 ? 11.438 24.219 25.594 1 98.69 194 ILE A C 1
ATOM 1580 O O . ILE A 1 194 ? 10.289 23.797 25.734 1 98.69 194 ILE A O 1
ATOM 1584 N N . TYR A 1 195 ? 12.484 23.641 26.094 1 98.12 195 TYR A N 1
ATOM 1585 C CA . TYR A 1 195 ? 12.445 22.5 27 1 98.12 195 TYR A CA 1
ATOM 1586 C C . TYR A 1 195 ? 13.273 22.766 28.25 1 98.12 195 TYR A C 1
ATOM 1588 O O . TYR A 1 195 ? 14.234 23.531 28.203 1 98.12 195 TYR A O 1
ATOM 1596 N N . LYS A 1 196 ? 12.844 22.172 29.281 1 97.56 196 LYS A N 1
ATOM 1597 C CA . LYS A 1 196 ? 13.617 22.25 30.516 1 97.56 196 LYS A CA 1
ATOM 1598 C C . LYS A 1 196 ? 14.164 20.875 30.906 1 97.56 196 LYS A C 1
ATOM 1600 O O . LYS A 1 196 ? 13.414 19.906 30.969 1 97.56 196 LYS A O 1
ATOM 1605 N N . LYS A 1 197 ? 15.438 20.812 31.109 1 96.44 197 LYS A N 1
ATOM 1606 C CA . LYS A 1 197 ? 16.094 19.562 31.5 1 96.44 197 LYS A CA 1
ATOM 1607 C C . LYS A 1 197 ? 17.391 19.844 32.25 1 96.44 197 LYS A C 1
ATOM 1609 O O . LYS A 1 197 ? 18.203 20.672 31.828 1 96.44 197 LYS A O 1
ATOM 1614 N N . ASP A 1 198 ? 17.562 19.219 33.469 1 95.75 198 ASP A N 1
ATOM 1615 C CA . ASP A 1 198 ? 18.766 19.266 34.281 1 95.75 198 ASP A CA 1
ATOM 1616 C C . ASP A 1 198 ? 19.188 20.703 34.562 1 95.75 198 ASP A C 1
ATOM 1618 O O . ASP A 1 198 ? 20.359 21.062 34.438 1 95.75 198 ASP A O 1
ATOM 1622 N N . GLY A 1 199 ? 18.25 21.469 34.812 1 95.56 199 GLY A N 1
ATOM 1623 C CA . GLY A 1 199 ? 18.5 22.844 35.219 1 95.56 199 GLY A CA 1
ATOM 1624 C C . GLY A 1 199 ? 18.75 23.781 34.062 1 95.56 199 GLY A C 1
ATOM 1625 O O . GLY A 1 199 ? 19.078 24.953 34.25 1 95.56 199 GLY A O 1
ATOM 1626 N N . TRP A 1 200 ? 18.656 23.266 32.844 1 97.81 200 TRP A N 1
ATOM 1627 C CA . TRP A 1 200 ? 18.844 24.078 31.656 1 97.81 200 TRP A CA 1
ATOM 1628 C C . TRP A 1 200 ? 17.516 24.312 30.938 1 97.81 200 TRP A C 1
ATOM 1630 O O . TRP A 1 200 ? 16.656 23.422 30.922 1 97.81 200 TRP A O 1
ATOM 1640 N N . TYR A 1 201 ? 17.422 25.516 30.375 1 98.5 201 TYR A N 1
ATOM 1641 C CA . TYR A 1 201 ? 16.438 25.75 29.328 1 98.5 201 TYR A CA 1
ATOM 1642 C C . TYR A 1 201 ? 17.047 25.531 27.953 1 98.5 201 TYR A C 1
ATOM 1644 O O . TYR A 1 201 ? 17.984 26.234 27.562 1 98.5 201 TYR A O 1
ATOM 1652 N N . TYR A 1 202 ? 16.578 24.562 27.297 1 98.69 202 TYR A N 1
ATOM 1653 C CA . TYR A 1 202 ? 17.016 24.297 25.922 1 98.69 202 TYR A CA 1
ATOM 1654 C C . TYR A 1 202 ? 16.062 24.922 24.906 1 98.69 202 TYR A C 1
ATOM 1656 O O . TYR A 1 202 ? 14.852 24.891 25.094 1 98.69 202 TYR A O 1
ATOM 1664 N N . LEU A 1 203 ? 16.641 25.516 23.891 1 98.62 203 LEU A N 1
ATOM 1665 C CA . LEU A 1 203 ? 15.891 26.078 22.766 1 98.62 203 LEU A CA 1
ATOM 1666 C C . LEU A 1 203 ? 16.188 25.312 21.484 1 98.62 203 LEU A C 1
ATOM 1668 O O . LEU A 1 203 ? 17.328 25.266 21.031 1 98.62 203 LEU A O 1
ATOM 1672 N N . LEU A 1 204 ? 15.172 24.625 20.969 1 98.69 204 LEU A N 1
ATOM 1673 C CA . LEU A 1 204 ? 15.234 23.984 19.672 1 98.69 204 LEU A CA 1
ATOM 1674 C C . LEU A 1 204 ? 14.672 24.891 18.578 1 98.69 204 LEU A C 1
ATOM 1676 O O . LEU A 1 204 ? 13.609 25.484 18.766 1 98.69 204 LEU A O 1
ATOM 1680 N N . VAL A 1 205 ? 15.406 25.094 17.469 1 98.19 205 VAL A N 1
ATOM 1681 C CA . VAL A 1 205 ? 14.93 25.891 16.344 1 98.19 205 VAL A CA 1
ATOM 1682 C C . VAL A 1 205 ? 15.227 25.172 15.039 1 98.19 205 VAL A C 1
ATOM 1684 O O . VAL A 1 205 ? 15.961 24.172 15.023 1 98.19 205 VAL A O 1
ATOM 1687 N N . ALA A 1 206 ? 14.578 25.578 14.023 1 97.81 206 ALA A N 1
ATOM 1688 C CA . ALA A 1 206 ? 14.938 25.203 12.656 1 97.81 206 ALA A CA 1
ATOM 1689 C C . ALA A 1 206 ? 15.594 26.375 11.93 1 97.81 206 ALA A C 1
ATOM 1691 O O . ALA A 1 206 ? 15.414 27.531 12.312 1 97.81 206 ALA A O 1
ATOM 1692 N N . GLU A 1 207 ? 16.344 26.078 10.938 1 95.5 207 GLU A N 1
ATOM 1693 C CA . GLU A 1 207 ? 16.906 27.125 10.086 1 95.5 207 GLU A CA 1
ATOM 1694 C C . GLU A 1 207 ? 17.203 26.609 8.688 1 95.5 207 GLU A C 1
ATOM 1696 O O . GLU A 1 207 ? 17.047 25.406 8.422 1 95.5 207 GLU A O 1
ATOM 1701 N N . GLY A 1 208 ? 17.531 27.516 7.75 1 92.88 208 GLY A N 1
ATOM 1702 C CA . GLY A 1 208 ? 17.906 27.172 6.387 1 92.88 208 GLY A CA 1
ATOM 1703 C C . GLY A 1 208 ? 16.719 27.156 5.434 1 92.88 208 GLY A C 1
ATOM 1704 O O . GLY A 1 208 ? 16.891 26.906 4.238 1 92.88 208 GLY A O 1
ATOM 1705 N N . GLY A 1 209 ? 15.602 27.5 6.016 1 85.62 209 GLY A N 1
ATOM 1706 C CA . GLY A 1 209 ? 14.391 27.438 5.215 1 85.62 209 GLY A CA 1
ATOM 1707 C C . GLY A 1 209 ? 13.742 26.062 5.223 1 85.62 209 GLY A C 1
ATOM 1708 O O . GLY A 1 209 ? 14.047 25.234 6.082 1 85.62 209 GLY A O 1
ATOM 1709 N N . THR A 1 210 ? 12.742 25.875 4.375 1 83 210 THR A N 1
ATOM 1710 C CA . THR A 1 210 ? 12 24.625 4.402 1 83 210 THR A CA 1
ATOM 1711 C C . THR A 1 210 ? 12.344 23.75 3.197 1 83 210 THR A C 1
ATOM 1713 O O . THR A 1 210 ? 11.602 22.828 2.85 1 83 210 THR A O 1
ATOM 1716 N N . PHE A 1 211 ? 13.484 24.047 2.566 1 89.56 211 PHE A N 1
ATOM 1717 C CA . PHE A 1 211 ? 13.961 23.312 1.402 1 89.56 211 PHE A CA 1
ATOM 1718 C C . PHE A 1 211 ? 15.305 22.656 1.691 1 89.56 211 PHE A C 1
ATOM 1720 O O . PHE A 1 211 ? 15.531 22.156 2.797 1 89.56 211 PHE A O 1
ATOM 1727 N N . VAL A 1 212 ? 16.172 22.578 0.771 1 89.56 212 VAL A N 1
ATOM 1728 C CA . VAL A 1 212 ? 17.312 21.672 0.777 1 89.56 212 VAL A CA 1
ATOM 1729 C C . VAL A 1 212 ? 18.25 22.016 1.933 1 89.56 212 VAL A C 1
ATOM 1731 O O . VAL A 1 212 ? 18.969 21.156 2.434 1 89.56 212 VAL A O 1
ATOM 1734 N N . ASN A 1 213 ? 18.234 23.219 2.463 1 92.62 213 ASN A N 1
ATOM 1735 C CA . ASN A 1 213 ? 19.172 23.625 3.51 1 92.62 213 ASN A CA 1
ATOM 1736 C C . ASN A 1 213 ? 18.531 23.516 4.895 1 92.62 213 ASN A C 1
ATOM 1738 O O . ASN A 1 213 ? 19.125 23.938 5.887 1 92.62 213 ASN A O 1
ATOM 1742 N N . HIS A 1 214 ? 17.375 22.953 4.996 1 95.88 214 HIS A N 1
ATOM 1743 C CA . HIS A 1 214 ? 16.656 22.859 6.258 1 95.88 214 HIS A CA 1
ATOM 1744 C C . HIS A 1 214 ? 17.453 22.078 7.293 1 95.88 214 HIS A C 1
ATOM 1746 O O . HIS A 1 214 ? 18.234 21.188 6.941 1 95.88 214 HIS A O 1
ATOM 1752 N N . SER A 1 215 ? 17.312 22.484 8.562 1 97.38 215 SER A N 1
ATOM 1753 C CA . SER A 1 215 ? 18.078 21.844 9.633 1 97.38 215 SER A CA 1
ATOM 1754 C C . SER A 1 215 ? 17.453 22.141 11 1 97.38 215 SER A C 1
ATOM 1756 O O . SER A 1 215 ? 16.625 23.047 11.133 1 97.38 215 SER A O 1
ATOM 1758 N N . VAL A 1 216 ? 17.891 21.344 11.961 1 98.19 216 VAL A N 1
ATOM 1759 C CA . VAL A 1 216 ? 17.5 21.516 13.359 1 98.19 216 VAL A CA 1
ATOM 1760 C C . VAL A 1 216 ? 18.703 21.984 14.172 1 98.19 216 VAL A C 1
ATOM 1762 O O . VAL A 1 216 ? 19.781 21.391 14.094 1 98.19 216 VAL A O 1
ATOM 1765 N N . GLN A 1 217 ? 18.453 23.062 14.961 1 97.38 217 GLN A N 1
ATOM 1766 C CA . GLN A 1 217 ? 19.5 23.625 15.812 1 97.38 217 GLN A CA 1
ATOM 1767 C C . GLN A 1 217 ? 19.047 23.656 17.281 1 97.38 217 GLN A C 1
ATOM 1769 O O . GLN A 1 217 ? 17.859 23.641 17.562 1 97.38 217 GLN A O 1
ATOM 1774 N N . MET A 1 218 ? 20.125 23.766 18.156 1 97.62 218 MET A N 1
ATOM 1775 C CA . MET A 1 218 ? 19.844 23.812 19.578 1 97.62 218 MET A CA 1
ATOM 1776 C C . MET A 1 218 ? 20.703 24.875 20.266 1 97.62 218 MET A C 1
ATOM 1778 O O . MET A 1 218 ? 21.812 25.156 19.828 1 97.62 218 MET A O 1
ATOM 1782 N N . ALA A 1 219 ? 20.188 25.453 21.281 1 98.19 219 ALA A N 1
ATOM 1783 C CA . ALA A 1 219 ? 20.875 26.344 22.219 1 98.19 219 ALA A CA 1
ATOM 1784 C C . ALA A 1 219 ? 20.375 26.109 23.641 1 98.19 219 ALA A C 1
ATOM 1786 O O . ALA A 1 219 ? 19.406 25.375 23.859 1 98.19 219 ALA A O 1
ATOM 1787 N N . ARG A 1 220 ? 21.078 26.688 24.656 1 98.5 220 ARG A N 1
ATOM 1788 C CA . ARG A 1 220 ? 20.625 26.5 26.031 1 98.5 220 ARG A CA 1
ATOM 1789 C C . ARG A 1 220 ? 21.016 27.688 26.906 1 98.5 220 ARG A C 1
ATOM 1791 O O . ARG A 1 220 ? 21.922 28.438 26.547 1 98.5 220 ARG A O 1
ATOM 1798 N N . CYS A 1 221 ? 20.297 27.812 27.984 1 98.31 221 CYS A N 1
ATOM 1799 C CA . CYS A 1 221 ? 20.578 28.844 28.984 1 98.31 221 CYS A CA 1
ATOM 1800 C C . CYS A 1 221 ? 20.078 28.406 30.359 1 98.31 221 CYS A C 1
ATOM 1802 O O . CYS A 1 221 ? 19.172 27.578 30.469 1 98.31 221 CYS A O 1
ATOM 1804 N N . ARG A 1 222 ? 20.703 28.969 31.422 1 97.31 222 ARG A N 1
ATOM 1805 C CA . ARG A 1 222 ? 20.297 28.625 32.781 1 97.31 222 ARG A CA 1
ATOM 1806 C C . ARG A 1 222 ? 19.062 29.406 33.188 1 97.31 222 ARG A C 1
ATOM 1808 O O . ARG A 1 222 ? 18.328 29 34.125 1 97.31 222 ARG A O 1
ATOM 1815 N N . THR A 1 223 ? 18.859 30.516 32.5 1 96.94 223 THR A N 1
ATOM 1816 C CA . THR A 1 223 ? 17.656 31.312 32.688 1 96.94 223 THR A CA 1
ATOM 1817 C C . THR A 1 223 ? 16.859 31.391 31.406 1 96.94 223 THR A C 1
ATOM 1819 O O . THR A 1 223 ? 17.438 31.484 30.328 1 96.94 223 THR A O 1
ATOM 1822 N N . ILE A 1 224 ? 15.531 31.406 31.531 1 97.31 224 ILE A N 1
ATOM 1823 C CA . ILE A 1 224 ? 14.688 31.25 30.344 1 97.31 224 ILE A CA 1
ATOM 1824 C C . ILE A 1 224 ? 14.828 32.5 29.453 1 97.31 224 ILE A C 1
ATOM 1826 O O . ILE A 1 224 ? 14.727 32.375 28.234 1 97.31 224 ILE A O 1
ATOM 1830 N N . GLN A 1 225 ? 15.062 33.719 30.031 1 95.88 225 GLN A N 1
ATOM 1831 C CA . GLN A 1 225 ? 15.109 34.938 29.234 1 95.88 225 GLN A CA 1
ATOM 1832 C C . GLN A 1 225 ? 16.547 35.344 28.953 1 95.88 225 GLN A C 1
ATOM 1834 O O . GLN A 1 225 ? 16.797 36.469 28.469 1 95.88 225 GLN A O 1
ATOM 1839 N N . GLY A 1 226 ? 17.531 34.531 29.234 1 93.94 226 GLY A N 1
ATOM 1840 C CA . GLY A 1 226 ? 18.922 34.906 29.125 1 93.94 226 GLY A CA 1
ATOM 1841 C C . GLY A 1 226 ? 19.484 34.75 27.719 1 93.94 226 GLY A C 1
ATOM 1842 O O . GLY A 1 226 ? 18.719 34.594 26.766 1 93.94 226 GLY A O 1
ATOM 1843 N N . ASP A 1 227 ? 20.797 34.969 27.625 1 91.25 227 ASP A N 1
ATOM 1844 C CA . ASP A 1 227 ? 21.531 34.812 26.375 1 91.25 227 ASP A CA 1
ATOM 1845 C C . ASP A 1 227 ? 21.875 33.344 26.125 1 91.25 227 ASP A C 1
ATOM 1847 O O . ASP A 1 227 ? 22.781 32.812 26.766 1 91.25 227 ASP A O 1
ATOM 1851 N N . TYR A 1 228 ? 21.281 32.719 25.203 1 97.12 228 TYR A N 1
ATOM 1852 C CA . TYR A 1 228 ? 21.406 31.297 24.984 1 97.12 228 TYR A CA 1
ATOM 1853 C C . TYR A 1 228 ? 22.734 30.938 24.359 1 97.12 228 TYR A C 1
ATOM 1855 O O . TYR A 1 228 ? 23.156 31.562 23.375 1 97.12 228 TYR A O 1
ATOM 1863 N N . GLU A 1 229 ? 23.422 29.969 24.922 1 96.25 229 GLU A N 1
ATOM 1864 C CA . GLU A 1 229 ? 24.625 29.375 24.328 1 96.25 229 GLU A CA 1
ATOM 1865 C C . GLU A 1 229 ? 24.266 28.453 23.172 1 96.25 229 GLU A C 1
ATOM 1867 O O . GLU A 1 229 ? 23.422 27.562 23.328 1 96.25 229 GLU A O 1
ATOM 1872 N N . ILE A 1 230 ? 24.953 28.672 22.094 1 96.62 230 ILE A N 1
ATOM 1873 C CA . ILE A 1 230 ? 24.672 27.906 20.891 1 96.62 230 ILE A CA 1
ATOM 1874 C C . ILE A 1 230 ? 25.406 26.562 20.953 1 96.62 230 ILE A C 1
ATOM 1876 O O . ILE A 1 230 ? 26.578 26.516 21.312 1 96.62 230 ILE A O 1
ATOM 1880 N N . CYS A 1 231 ? 24.703 25.516 20.656 1 96.62 231 CYS A N 1
ATOM 1881 C CA . CYS A 1 231 ? 25.344 24.219 20.609 1 96.62 231 CYS A CA 1
ATOM 1882 C C . CYS A 1 231 ? 26.5 24.219 19.594 1 96.62 231 CYS A C 1
ATOM 1884 O O . CYS A 1 231 ? 26.297 24.547 18.422 1 96.62 231 CYS A O 1
ATOM 1886 N N . PRO A 1 232 ? 27.656 23.781 19.969 1 94.12 232 PRO A N 1
ATOM 1887 C CA . PRO A 1 232 ? 28.781 23.797 19.047 1 94.12 232 PRO A CA 1
ATOM 1888 C C . PRO A 1 232 ? 28.672 22.75 17.938 1 94.12 232 PRO A C 1
ATOM 1890 O O . PRO A 1 232 ? 29.359 22.828 16.922 1 94.12 232 PRO A O 1
ATOM 1893 N N . ARG A 1 233 ? 27.812 21.828 18.047 1 92.94 233 ARG A N 1
ATOM 1894 C CA . ARG A 1 233 ? 27.672 20.734 17.078 1 92.94 233 ARG A CA 1
ATOM 1895 C C . ARG A 1 233 ? 26.531 21 16.109 1 92.94 233 ARG A C 1
ATOM 1897 O O . ARG A 1 233 ? 26.219 20.156 15.266 1 92.94 233 ARG A O 1
ATOM 1904 N N . ASN A 1 234 ? 25.922 22.109 16.188 1 95.62 234 ASN A N 1
ATOM 1905 C CA . ASN A 1 234 ? 24.859 22.406 15.242 1 95.62 234 ASN A CA 1
ATOM 1906 C C . ASN A 1 234 ? 25.328 22.281 13.805 1 95.62 234 ASN A C 1
ATOM 1908 O O . ASN A 1 234 ? 26.453 22.641 13.477 1 95.62 234 ASN A O 1
ATOM 1912 N N . PRO A 1 235 ? 24.438 21.828 12.883 1 95.88 235 PRO A N 1
ATOM 1913 C CA . PRO A 1 235 ? 23.062 21.391 13.172 1 95.88 235 PRO A CA 1
ATOM 1914 C C . PRO A 1 235 ? 23.016 20.031 13.875 1 95.88 235 PRO A C 1
ATOM 1916 O O . PRO A 1 235 ? 23.844 19.172 13.602 1 95.88 235 PRO A O 1
ATOM 1919 N N . ILE A 1 236 ? 22.062 19.891 14.68 1 95.19 236 ILE A N 1
ATOM 1920 C CA . ILE A 1 236 ? 21.891 18.625 15.391 1 95.19 236 ILE A CA 1
ATOM 1921 C C . ILE A 1 236 ? 21.328 17.562 14.438 1 95.19 236 ILE A C 1
ATOM 1923 O O . ILE A 1 236 ? 21.641 16.375 14.57 1 95.19 236 ILE A O 1
ATOM 1927 N N . VAL A 1 237 ? 20.453 17.922 13.547 1 96.62 237 VAL A N 1
ATOM 1928 C CA . VAL A 1 237 ? 19.906 17.047 12.508 1 96.62 237 VAL A CA 1
ATOM 1929 C C . VAL A 1 237 ? 19.812 17.812 11.195 1 96.62 237 VAL A C 1
ATOM 1931 O O . VAL A 1 237 ? 19.25 18.922 11.148 1 96.62 237 VAL A O 1
ATOM 1934 N N . SER A 1 238 ? 20.344 17.266 10.117 1 95.56 238 SER A N 1
ATOM 1935 C CA . SER A 1 238 ? 20.188 17.812 8.773 1 95.56 238 SER A CA 1
ATOM 1936 C C . SER A 1 238 ? 20.594 16.812 7.711 1 95.56 238 SER A C 1
ATOM 1938 O O . SER A 1 238 ? 21.391 15.906 7.98 1 95.56 238 SER A O 1
ATOM 1940 N N . HIS A 1 239 ? 19.969 16.938 6.57 1 96.19 239 HIS A N 1
ATOM 1941 C CA . HIS A 1 239 ? 20.391 16.156 5.414 1 96.19 239 HIS A CA 1
ATOM 1942 C C . HIS A 1 239 ? 20.969 17.047 4.324 1 96.19 239 HIS A C 1
ATOM 1944 O O . HIS A 1 239 ? 21.094 16.641 3.172 1 96.19 239 HIS A O 1
ATOM 1950 N N . ARG A 1 240 ? 21.281 18.328 4.645 1 93.69 240 ARG A N 1
ATOM 1951 C CA . ARG A 1 240 ? 21.688 19.312 3.639 1 93.69 240 ARG A CA 1
ATOM 1952 C C . ARG A 1 240 ? 23.047 18.969 3.047 1 93.69 240 ARG A C 1
ATOM 1954 O O . ARG A 1 240 ? 23.422 19.484 1.993 1 93.69 240 ARG A O 1
ATOM 1961 N N . HIS A 1 241 ? 23.797 18.125 3.711 1 92.31 241 HIS A N 1
ATOM 1962 C CA . HIS A 1 241 ? 25.109 17.719 3.219 1 92.31 241 HIS A CA 1
ATOM 1963 C C . HIS A 1 241 ? 25 16.422 2.402 1 92.31 241 HIS A C 1
ATOM 1965 O O . HIS A 1 241 ? 26.016 15.93 1.899 1 92.31 241 HIS A O 1
ATOM 1971 N N . MET A 1 242 ? 23.812 15.875 2.273 1 90.06 242 MET A N 1
ATOM 1972 C CA . MET A 1 242 ? 23.562 14.672 1.492 1 90.06 242 MET A CA 1
ATOM 1973 C C . MET A 1 242 ? 23.062 15.023 0.094 1 90.06 242 MET A C 1
ATOM 1975 O O . MET A 1 242 ? 22.547 16.109 -0.126 1 90.06 242 MET A O 1
ATOM 1979 N N . PRO A 1 243 ? 23.219 14.062 -0.866 1 88.88 243 PRO A N 1
ATOM 1980 C CA . PRO A 1 243 ? 22.609 14.289 -2.178 1 88.88 243 PRO A CA 1
ATOM 1981 C C . PRO A 1 243 ? 21.109 14.5 -2.094 1 88.88 243 PRO A C 1
ATOM 1983 O O . PRO A 1 243 ? 20.438 13.859 -1.284 1 88.88 243 PRO A O 1
ATOM 1986 N N . LEU A 1 244 ? 20.672 15.344 -2.945 1 86.88 244 LEU A N 1
ATOM 1987 C CA . LEU A 1 244 ? 19.25 15.703 -2.941 1 86.88 244 LEU A CA 1
ATOM 1988 C C . LEU A 1 244 ? 18.375 14.469 -3.158 1 86.88 244 LEU A C 1
ATOM 1990 O O . LEU A 1 244 ? 17.25 14.398 -2.66 1 86.88 244 LEU A O 1
ATOM 1994 N N . LEU A 1 245 ? 18.922 13.523 -3.896 1 89.69 245 LEU A N 1
ATOM 1995 C CA . LEU A 1 245 ? 18.125 12.352 -4.258 1 89.69 245 LEU A CA 1
ATOM 1996 C C . LEU A 1 245 ? 18.281 11.25 -3.215 1 89.69 245 LEU A C 1
ATOM 1998 O O . LEU A 1 245 ? 17.875 10.109 -3.449 1 89.69 245 LEU A O 1
ATOM 2002 N N . ASN A 1 246 ? 18.844 11.625 -2.051 1 90.38 246 ASN A N 1
ATOM 2003 C CA . ASN A 1 246 ? 18.766 10.703 -0.923 1 90.38 246 ASN A CA 1
ATOM 2004 C C . ASN A 1 246 ? 17.328 10.289 -0.622 1 90.38 246 ASN A C 1
ATOM 2006 O O . ASN A 1 246 ? 16.406 11.07 -0.84 1 90.38 246 ASN A O 1
ATOM 2010 N N . PRO A 1 247 ? 17.109 9.023 -0.087 1 91.81 247 PRO A N 1
ATOM 2011 C CA . PRO A 1 247 ? 15.734 8.57 0.158 1 91.81 247 PRO A CA 1
ATOM 2012 C C . PRO A 1 247 ? 14.945 9.539 1.033 1 91.81 247 PRO A C 1
ATOM 2014 O O . PRO A 1 247 ? 13.719 9.625 0.917 1 91.81 247 PRO A O 1
ATOM 2017 N N . ILE A 1 248 ? 15.625 10.18 1.986 1 96.25 248 ILE A N 1
ATOM 2018 C CA . ILE A 1 248 ? 15.062 11.211 2.85 1 96.25 248 ILE A CA 1
ATOM 2019 C C . ILE A 1 248 ? 15.875 12.5 2.709 1 96.25 248 ILE A C 1
ATOM 2021 O O . ILE A 1 248 ? 17.109 12.469 2.768 1 96.25 248 ILE A O 1
ATOM 2025 N N . SER A 1 249 ? 15.203 13.57 2.432 1 95.56 249 SER A N 1
ATOM 2026 C CA . SER A 1 249 ? 15.859 14.859 2.271 1 95.56 249 SER A CA 1
ATOM 2027 C C . SER A 1 249 ? 15.062 15.977 2.943 1 95.56 249 SER A C 1
ATOM 2029 O O . SER A 1 249 ? 13.945 15.742 3.418 1 95.56 249 SER A O 1
ATOM 2031 N N . VAL A 1 250 ? 15.695 17.156 3.113 1 96 250 VAL A N 1
ATOM 2032 C CA . VAL A 1 250 ? 15.039 18.359 3.58 1 96 250 VAL A CA 1
ATOM 2033 C C . VAL A 1 250 ? 14.547 18.172 5.012 1 96 250 VAL A C 1
ATOM 2035 O O . VAL A 1 250 ? 13.375 18.406 5.312 1 96 250 VAL A O 1
ATOM 2038 N N . THR A 1 251 ? 15.422 17.688 5.84 1 97.56 251 THR A N 1
ATOM 2039 C CA . THR A 1 251 ? 15.07 17.438 7.234 1 97.56 251 THR A CA 1
ATOM 2040 C C . THR A 1 251 ? 15.141 18.719 8.055 1 97.56 251 THR A C 1
ATOM 2042 O O . THR A 1 251 ? 16.062 19.531 7.887 1 97.56 251 THR A O 1
ATOM 2045 N N . GLY A 1 252 ? 14.117 18.953 8.812 1 97.69 252 GLY A N 1
ATOM 2046 C CA . GLY A 1 252 ? 14.086 20.109 9.695 1 97.69 252 GLY A CA 1
ATOM 2047 C C . GLY A 1 252 ? 12.773 20.25 10.453 1 97.69 252 GLY A C 1
ATOM 2048 O O . GLY A 1 252 ? 11.961 19.328 10.461 1 97.69 252 GLY A O 1
ATOM 2049 N N . HIS A 1 253 ? 12.672 21.344 11.195 1 98 253 HIS A N 1
ATOM 2050 C CA . HIS A 1 253 ? 11.453 21.641 11.945 1 98 253 HIS A CA 1
ATOM 2051 C C . HIS A 1 253 ? 11.07 20.5 12.867 1 98 253 HIS A C 1
ATOM 2053 O O . HIS A 1 253 ? 10.195 19.688 12.539 1 98 253 HIS A O 1
ATOM 2059 N N . ALA A 1 254 ? 11.539 20.531 14.023 1 98.62 254 ALA A N 1
ATOM 2060 C CA . ALA A 1 254 ? 11.422 19.359 14.891 1 98.62 254 ALA A CA 1
ATOM 2061 C C . ALA A 1 254 ? 10.75 19.719 16.203 1 98.62 254 ALA A C 1
ATOM 2063 O O . ALA A 1 254 ? 10.609 20.891 16.547 1 98.62 254 ALA A O 1
ATOM 2064 N N . ASP A 1 255 ? 10.273 18.75 16.828 1 98.88 255 ASP A N 1
ATOM 2065 C CA . ASP A 1 255 ? 9.836 18.719 18.234 1 98.88 255 ASP A CA 1
ATOM 2066 C C . ASP A 1 255 ? 10.305 17.453 18.922 1 98.88 255 ASP A C 1
ATOM 2068 O O . ASP A 1 255 ? 10.562 16.438 18.266 1 98.88 255 ASP A O 1
ATOM 2072 N N . ILE A 1 256 ? 10.531 17.5 20.25 1 98.81 256 ILE A N 1
ATOM 2073 C CA . ILE A 1 256 ? 11.086 16.344 20.922 1 98.81 256 ILE A CA 1
ATOM 2074 C C . ILE A 1 256 ? 10.188 15.953 22.094 1 98.81 256 ILE A C 1
ATOM 2076 O O . ILE A 1 256 ? 9.438 16.781 22.609 1 98.81 256 ILE A O 1
ATOM 2080 N N . VAL A 1 257 ? 10.227 14.711 22.5 1 98.75 257 VAL A N 1
ATOM 2081 C CA . VAL A 1 257 ? 9.414 14.195 23.594 1 98.75 257 VAL A CA 1
ATOM 2082 C C . VAL A 1 257 ? 10.195 13.148 24.375 1 98.75 257 VAL A C 1
ATOM 2084 O O . VAL A 1 257 ? 10.984 12.398 23.812 1 98.75 257 VAL A O 1
ATOM 2087 N N . GLU A 1 258 ? 10.023 13.141 25.625 1 98.5 258 GLU A N 1
ATOM 2088 C CA . GLU A 1 258 ? 10.555 12.109 26.516 1 98.5 258 GLU A CA 1
ATOM 2089 C C . GLU A 1 258 ? 9.492 11.055 26.828 1 98.5 258 GLU A C 1
ATOM 2091 O O . GLU A 1 258 ? 8.367 11.391 27.203 1 98.5 258 GLU A O 1
ATOM 2096 N N . THR A 1 259 ? 9.859 9.805 26.672 1 98.5 259 THR A N 1
ATOM 2097 C CA . THR A 1 259 ? 8.922 8.734 27 1 98.5 259 THR A CA 1
ATOM 2098 C C . THR A 1 259 ? 8.883 8.492 28.5 1 98.5 259 THR A C 1
ATOM 2100 O O . THR A 1 259 ? 9.727 9 29.234 1 98.5 259 THR A O 1
ATOM 2103 N N . GLN A 1 260 ? 7.945 7.668 28.938 1 97.94 260 GLN A N 1
ATOM 2104 C CA . GLN A 1 260 ? 7.812 7.336 30.344 1 97.94 260 GLN A CA 1
ATOM 2105 C C . GLN A 1 260 ? 8.977 6.473 30.812 1 97.94 260 GLN A C 1
ATOM 2107 O O . GLN A 1 260 ? 9.18 6.297 32.031 1 97.94 260 GLN A O 1
ATOM 2112 N N . ASN A 1 261 ? 9.773 5.961 29.922 1 97.5 261 ASN A N 1
ATOM 2113 C CA . ASN A 1 261 ? 10.93 5.133 30.266 1 97.5 261 ASN A CA 1
ATOM 2114 C C . ASN A 1 261 ? 12.234 5.914 30.141 1 97.5 261 ASN A C 1
ATOM 2116 O O . ASN A 1 261 ? 13.32 5.336 30.234 1 97.5 261 ASN A O 1
ATOM 2120 N N . GLY A 1 262 ? 12.164 7.145 29.797 1 97.12 262 GLY A N 1
ATOM 2121 C CA . GLY A 1 262 ? 13.336 8.016 29.812 1 97.12 262 GLY A CA 1
ATOM 2122 C C . GLY A 1 262 ? 14 8.156 28.469 1 97.12 262 GLY A C 1
ATOM 2123 O O . GLY A 1 262 ? 15.031 8.82 28.344 1 97.12 262 GLY A O 1
ATOM 2124 N N . GLU A 1 263 ? 13.445 7.543 27.406 1 97.94 263 GLU A N 1
ATOM 2125 C CA . GLU A 1 263 ? 13.977 7.723 26.062 1 97.94 263 GLU A CA 1
ATOM 2126 C C . GLU A 1 263 ? 13.523 9.055 25.469 1 97.94 263 GLU A C 1
ATOM 2128 O O . GLU A 1 263 ? 12.438 9.539 25.781 1 97.94 263 GLU A O 1
ATOM 2133 N N . TRP A 1 264 ? 14.367 9.609 24.609 1 98.44 264 TRP A N 1
ATOM 2134 C CA . TRP A 1 264 ? 14.008 10.836 23.906 1 98.44 264 TRP A CA 1
ATOM 2135 C C . TRP A 1 264 ? 13.883 10.586 22.406 1 98.44 264 TRP A C 1
ATOM 2137 O O . TRP A 1 264 ? 14.68 9.852 21.828 1 98.44 264 TRP A O 1
ATOM 2147 N N . TRP A 1 265 ? 12.922 11.148 21.891 1 98.81 265 TRP A N 1
ATOM 2148 C CA . TRP A 1 265 ? 12.633 11.016 20.469 1 98.81 265 TRP A CA 1
ATOM 2149 C C . TRP A 1 265 ? 12.359 12.375 19.844 1 98.81 265 TRP A C 1
ATOM 2151 O O . TRP A 1 265 ? 11.82 13.273 20.5 1 98.81 265 TRP A O 1
ATOM 2161 N N . MET A 1 266 ? 12.727 12.516 18.609 1 98.81 266 MET A N 1
ATOM 2162 C CA . MET A 1 266 ? 12.492 13.734 17.828 1 98.81 266 MET A CA 1
ATOM 2163 C C . MET A 1 266 ? 11.594 13.438 16.625 1 98.81 266 MET A C 1
ATOM 2165 O O . MET A 1 266 ? 11.875 12.531 15.844 1 98.81 266 MET A O 1
ATOM 2169 N N . VAL A 1 267 ? 10.492 14.094 16.531 1 98.88 267 VAL A N 1
ATOM 2170 C CA . VAL A 1 267 ? 9.727 14.125 15.289 1 98.88 267 VAL A CA 1
ATOM 2171 C C . VAL A 1 267 ? 10.125 15.336 14.461 1 98.88 267 VAL A C 1
ATOM 2173 O O . VAL A 1 267 ? 10.453 16.391 15.008 1 98.88 267 VAL A O 1
ATOM 2176 N N . LEU A 1 268 ? 10.109 15.195 13.148 1 98.75 268 LEU A N 1
ATOM 2177 C CA . LEU A 1 268 ? 10.5 16.297 12.273 1 98.75 268 LEU A CA 1
ATOM 2178 C C . LEU A 1 268 ? 9.922 16.109 10.875 1 98.75 268 LEU A C 1
ATOM 2180 O O . LEU A 1 268 ? 9.375 15.047 10.562 1 98.75 268 LEU A O 1
ATOM 2184 N N . LEU A 1 269 ? 9.992 17.125 10.086 1 98.31 269 LEU A N 1
ATOM 2185 C CA . LEU A 1 269 ? 9.531 16.984 8.711 1 98.31 269 LEU A CA 1
ATOM 2186 C C . LEU A 1 269 ? 10.688 16.641 7.777 1 98.31 269 LEU A C 1
ATOM 2188 O O . LEU A 1 269 ? 11.836 16.969 8.07 1 98.31 269 LEU A O 1
ATOM 2192 N N . ALA A 1 270 ? 10.43 15.953 6.766 1 98 270 ALA A N 1
ATOM 2193 C CA . ALA A 1 270 ? 11.32 15.641 5.648 1 98 270 ALA A CA 1
ATOM 2194 C C . ALA A 1 270 ? 10.523 15.297 4.395 1 98 270 ALA A C 1
ATOM 2196 O O . ALA A 1 270 ? 9.289 15.391 4.387 1 98 270 ALA A O 1
ATOM 2197 N N . VAL A 1 271 ? 11.266 15.086 3.318 1 97.19 271 VAL A N 1
ATOM 2198 C CA . VAL A 1 271 ? 10.594 14.695 2.082 1 97.19 271 VAL A CA 1
ATOM 2199 C C . VAL A 1 271 ? 11.203 13.398 1.548 1 97.19 271 VAL A C 1
ATOM 2201 O O . VAL A 1 271 ? 12.312 13.016 1.941 1 97.19 271 VAL A O 1
ATOM 2204 N N . ARG A 1 272 ? 10.5 12.695 0.717 1 96.75 272 ARG A N 1
ATOM 2205 C CA . ARG A 1 272 ? 10.977 11.602 -0.119 1 96.75 272 ARG A CA 1
ATOM 2206 C C . ARG A 1 272 ? 11.031 12.016 -1.585 1 96.75 272 ARG A C 1
ATOM 2208 O O . ARG A 1 272 ? 10.031 11.93 -2.299 1 96.75 272 ARG A O 1
ATOM 2215 N N . PRO A 1 273 ? 12.203 12.43 -2.037 1 95.5 273 PRO A N 1
ATOM 2216 C CA . PRO A 1 273 ? 12.297 13 -3.383 1 95.5 273 PRO A CA 1
ATOM 2217 C C . PRO A 1 273 ? 12.367 11.93 -4.473 1 95.5 273 PRO A C 1
ATOM 2219 O O . PRO A 1 273 ? 12.625 10.766 -4.176 1 95.5 273 PRO A O 1
ATOM 2222 N N . TYR A 1 274 ? 12.023 12.328 -5.688 1 93 274 TYR A N 1
ATOM 2223 C CA . TYR A 1 274 ? 12.289 11.547 -6.887 1 93 274 TYR A CA 1
ATOM 2224 C C . TYR A 1 274 ? 13.078 12.359 -7.91 1 93 274 TYR A C 1
ATOM 2226 O O . TYR A 1 274 ? 13.695 13.367 -7.562 1 93 274 TYR A O 1
ATOM 2234 N N . GLU A 1 275 ? 13.18 11.898 -9.125 1 90.88 275 GLU A N 1
ATOM 2235 C CA . GLU A 1 275 ? 14.016 12.5 -10.164 1 90.88 275 GLU A CA 1
ATOM 2236 C C . GLU A 1 275 ? 13.906 14.016 -10.156 1 90.88 275 GLU A C 1
ATOM 2238 O O . GLU A 1 275 ? 12.805 14.562 -10.055 1 90.88 275 GLU A O 1
ATOM 2243 N N . GLY A 1 276 ? 15.047 14.703 -10.156 1 90.88 276 GLY A N 1
ATOM 2244 C CA . GLY A 1 276 ? 15.07 16.156 -10.172 1 90.88 276 GLY A CA 1
ATOM 2245 C C . GLY A 1 276 ? 14.875 16.781 -8.805 1 90.88 276 GLY A C 1
ATOM 2246 O O . GLY A 1 276 ? 14.812 18 -8.672 1 90.88 276 GLY A O 1
ATOM 2247 N N . GLY A 1 277 ? 14.805 15.93 -7.816 1 92.69 277 GLY A N 1
ATOM 2248 C CA . GLY A 1 277 ? 14.586 16.422 -6.469 1 92.69 277 GLY A CA 1
ATOM 2249 C C . GLY A 1 277 ? 13.141 16.797 -6.203 1 92.69 277 GLY A C 1
ATOM 2250 O O . GLY A 1 277 ? 12.836 17.484 -5.227 1 92.69 277 GLY A O 1
ATOM 2251 N N . HIS A 1 278 ? 12.258 16.297 -7.094 1 95.56 278 HIS A N 1
ATOM 2252 C CA . HIS A 1 278 ? 10.836 16.625 -6.969 1 95.56 278 HIS A CA 1
ATOM 2253 C C . HIS A 1 278 ? 10.164 15.758 -5.91 1 95.56 278 HIS A C 1
ATOM 2255 O O . HIS A 1 278 ? 10.617 14.648 -5.629 1 95.56 278 HIS A O 1
ATOM 2261 N N . TYR A 1 279 ? 9.133 16.297 -5.242 1 95.69 279 TYR A N 1
ATOM 2262 C CA . TYR A 1 279 ? 8.391 15.539 -4.238 1 95.69 279 TYR A CA 1
ATOM 2263 C C . TYR A 1 279 ? 6.938 16 -4.18 1 95.69 279 TYR A C 1
ATOM 2265 O O . TYR A 1 279 ? 6.625 17 -3.541 1 95.69 279 TYR A O 1
ATOM 2273 N N . ASN A 1 280 ? 6.047 15.172 -4.73 1 97.38 280 ASN A N 1
ATOM 2274 C CA . ASN A 1 280 ? 4.621 15.477 -4.793 1 97.38 280 ASN A CA 1
ATOM 2275 C C . ASN A 1 280 ? 3.91 15.117 -3.492 1 97.38 280 ASN A C 1
ATOM 2277 O O . ASN A 1 280 ? 2.795 15.57 -3.238 1 97.38 280 ASN A O 1
ATOM 2281 N N . LEU A 1 281 ? 4.613 14.344 -2.637 1 97.44 281 LEU A N 1
ATOM 2282 C CA . LEU A 1 281 ? 4.012 13.922 -1.378 1 97.44 281 LEU A CA 1
ATOM 2283 C C . LEU A 1 281 ? 4.082 15.031 -0.336 1 97.44 281 LEU A C 1
ATOM 2285 O O . LEU A 1 281 ? 3.479 14.922 0.734 1 97.44 281 LEU A O 1
ATOM 2289 N N . GLY A 1 282 ? 4.793 16.125 -0.651 1 97 282 GLY A N 1
ATOM 2290 C CA . GLY A 1 282 ? 5 17.188 0.313 1 97 282 GLY A CA 1
ATOM 2291 C C . GLY A 1 282 ? 5.93 16.797 1.445 1 97 282 GLY A C 1
ATOM 2292 O O . GLY A 1 282 ? 6.664 15.812 1.341 1 97 282 GLY A O 1
ATOM 2293 N N . ARG A 1 283 ? 5.996 17.703 2.398 1 97.56 283 ARG A N 1
ATOM 2294 C CA . ARG A 1 283 ? 6.754 17.422 3.613 1 97.56 283 ARG A CA 1
ATOM 2295 C C . ARG A 1 283 ? 5.965 16.5 4.547 1 97.56 283 ARG A C 1
ATOM 2297 O O . ARG A 1 283 ? 4.781 16.75 4.805 1 97.56 283 ARG A O 1
ATOM 2304 N N . GLU A 1 284 ? 6.605 15.453 4.914 1 98.19 284 GLU A N 1
ATOM 2305 C CA . GLU A 1 284 ? 5.977 14.398 5.707 1 98.19 284 GLU A CA 1
ATOM 2306 C C . GLU A 1 284 ? 6.543 14.367 7.125 1 98.19 284 GLU A C 1
ATOM 2308 O O . GLU A 1 284 ? 7.379 15.203 7.484 1 98.19 284 GLU A O 1
ATOM 2313 N N . THR A 1 285 ? 5.977 13.492 8.008 1 98.75 285 THR A N 1
ATOM 2314 C CA . THR A 1 285 ? 6.438 13.414 9.383 1 98.75 285 THR A CA 1
ATOM 2315 C C . THR A 1 285 ? 7.336 12.195 9.586 1 98.75 285 THR A C 1
ATOM 2317 O O . THR A 1 285 ? 6.945 11.07 9.266 1 98.75 285 THR A O 1
ATOM 2320 N N . PHE A 1 286 ? 8.484 12.445 10.125 1 98.69 286 PHE A N 1
ATOM 2321 C CA . PHE A 1 286 ? 9.492 11.438 10.422 1 98.69 286 PHE A CA 1
ATOM 2322 C C . PHE A 1 286 ? 9.852 11.453 11.906 1 98.69 286 PHE A C 1
ATOM 2324 O O . PHE A 1 286 ? 9.43 12.352 12.641 1 98.69 286 PHE A O 1
ATOM 2331 N N . MET A 1 287 ? 10.586 10.414 12.273 1 98.75 287 MET A N 1
ATOM 2332 C CA . MET A 1 287 ? 11.055 10.336 13.656 1 98.75 287 MET A CA 1
ATOM 2333 C C . MET A 1 287 ? 12.469 9.773 13.719 1 98.75 287 MET A C 1
ATOM 2335 O O . MET A 1 287 ? 12.883 9.016 12.836 1 98.75 287 MET A O 1
ATOM 2339 N N . VAL A 1 288 ? 13.234 10.195 14.734 1 98.5 288 VAL A N 1
ATOM 2340 C CA . VAL A 1 288 ? 14.578 9.68 14.977 1 98.5 288 VAL A CA 1
ATOM 2341 C C . VAL A 1 288 ? 14.852 9.633 16.484 1 98.5 288 VAL A C 1
ATOM 2343 O O . VAL A 1 288 ? 14.414 10.516 17.219 1 98.5 288 VAL A O 1
ATOM 2346 N N . PRO A 1 289 ? 15.516 8.562 16.953 1 98.19 289 PRO A N 1
ATOM 2347 C CA . PRO A 1 289 ? 15.906 8.547 18.375 1 98.19 289 PRO A CA 1
ATOM 2348 C C . PRO A 1 289 ? 17.047 9.523 18.688 1 98.19 289 PRO A C 1
ATOM 2350 O O . PRO A 1 289 ? 17.938 9.711 17.859 1 98.19 289 PRO A O 1
ATOM 2353 N N . ILE A 1 290 ? 17 10.102 19.875 1 97.81 290 ILE A N 1
ATOM 2354 C CA . ILE A 1 290 ? 18.078 10.992 20.281 1 97.81 290 ILE A CA 1
ATOM 2355 C C . ILE A 1 290 ? 18.562 10.602 21.672 1 97.81 290 ILE A C 1
ATOM 2357 O O . ILE A 1 290 ? 17.844 9.977 22.438 1 97.81 290 ILE A O 1
ATOM 2361 N N . ILE A 1 291 ? 19.75 10.984 21.922 1 97.19 291 ILE A N 1
ATOM 2362 C CA . ILE A 1 291 ? 20.375 10.797 23.234 1 97.19 291 ILE A CA 1
ATOM 2363 C C . ILE A 1 291 ? 21.109 12.07 23.641 1 97.19 291 ILE A C 1
ATOM 2365 O O . ILE A 1 291 ? 21.516 12.867 22.797 1 97.19 291 ILE A O 1
ATOM 2369 N N . TRP A 1 292 ? 21.125 12.305 24.922 1 97.19 292 TRP A N 1
ATOM 2370 C CA . TRP A 1 292 ? 21.875 13.438 25.438 1 97.19 292 TRP A CA 1
ATOM 2371 C C . TRP A 1 292 ? 23.312 13.055 25.719 1 97.19 292 TRP A C 1
ATOM 2373 O O . TRP A 1 292 ? 23.578 12.164 26.547 1 97.19 292 TRP A O 1
ATOM 2383 N N . ALA A 1 293 ? 24.172 13.711 25.094 1 94.25 293 ALA A N 1
ATOM 2384 C CA . ALA A 1 293 ? 25.594 13.422 25.25 1 94.25 293 ALA A CA 1
ATOM 2385 C C . ALA A 1 293 ? 26.109 13.891 26.609 1 94.25 293 ALA A C 1
ATOM 2387 O O . ALA A 1 293 ? 25.391 14.547 27.359 1 94.25 293 ALA A O 1
ATOM 2388 N N . GLU A 1 294 ? 27.344 13.57 26.859 1 94.25 294 GLU A N 1
ATOM 2389 C CA . GLU A 1 294 ? 27.969 13.875 28.141 1 94.25 294 GLU A CA 1
ATOM 2390 C C . GLU A 1 294 ? 28.062 15.383 28.359 1 94.25 294 GLU A C 1
ATOM 2392 O O . GLU A 1 294 ? 27.984 15.867 29.484 1 94.25 294 GLU A O 1
ATOM 2397 N N . ASP A 1 295 ? 28.172 16.109 27.312 1 94.06 295 ASP A N 1
ATOM 2398 C CA . ASP A 1 295 ? 28.312 17.562 27.422 1 94.06 295 ASP A CA 1
ATOM 2399 C C . ASP A 1 295 ? 26.938 18.234 27.547 1 94.06 295 ASP A C 1
ATOM 2401 O O . ASP A 1 295 ? 26.859 19.469 27.562 1 94.06 295 ASP A O 1
ATOM 2405 N N . GLY A 1 296 ? 25.953 17.453 27.484 1 95.38 296 GLY A N 1
ATOM 2406 C CA . GLY A 1 296 ? 24.625 17.953 27.781 1 95.38 296 GLY A CA 1
ATOM 2407 C C . GLY A 1 296 ? 23.844 18.312 26.531 1 95.38 296 GLY A C 1
ATOM 2408 O O . GLY A 1 296 ? 22.75 18.875 26.609 1 95.38 296 GLY A O 1
ATOM 2409 N N . TRP A 1 297 ? 24.406 18.031 25.391 1 96.88 297 TRP A N 1
ATOM 2410 C CA . TRP A 1 297 ? 23.703 18.328 24.156 1 96.88 297 TRP A CA 1
ATOM 2411 C C . TRP A 1 297 ? 23.109 17.062 23.547 1 96.88 297 TRP A C 1
ATOM 2413 O O . TRP A 1 297 ? 23.672 15.984 23.656 1 96.88 297 TRP A O 1
ATOM 2423 N N . PRO A 1 298 ? 21.969 17.219 22.859 1 96.19 298 PRO A N 1
ATOM 2424 C CA . PRO A 1 298 ? 21.375 16.047 22.219 1 96.19 298 PRO A CA 1
ATOM 2425 C C . PRO A 1 298 ? 22.047 15.68 20.906 1 96.19 298 PRO A C 1
ATOM 2427 O O . PRO A 1 298 ? 22.609 16.547 20.234 1 96.19 298 PRO A O 1
ATOM 2430 N N . MET A 1 299 ? 22 14.469 20.531 1 95.38 299 MET A N 1
ATOM 2431 C CA . MET A 1 299 ? 22.469 13.945 19.25 1 95.38 299 MET A CA 1
ATOM 2432 C C . MET A 1 299 ? 21.609 12.781 18.797 1 95.38 299 MET A C 1
ATOM 2434 O O . MET A 1 299 ? 20.938 12.133 19.609 1 95.38 299 MET A O 1
ATOM 2438 N N . VAL A 1 300 ? 21.625 12.523 17.547 1 96.94 300 VAL A N 1
ATOM 2439 C CA . VAL A 1 300 ? 20.891 11.383 17 1 96.94 300 VAL A CA 1
ATOM 2440 C C . VAL A 1 300 ? 21.5 10.086 17.516 1 96.94 300 VAL A C 1
ATOM 2442 O O . VAL A 1 300 ? 22.734 9.938 17.562 1 96.94 300 VAL A O 1
ATOM 2445 N N . ASP A 1 301 ? 20.656 9.211 17.922 1 96.5 301 ASP A N 1
ATOM 2446 C CA . ASP A 1 301 ? 21.094 7.961 18.531 1 96.5 301 ASP A CA 1
ATOM 2447 C C . ASP A 1 301 ? 20.984 6.801 17.547 1 96.5 301 ASP A C 1
ATOM 2449 O O . ASP A 1 301 ? 20.188 5.875 17.766 1 96.5 301 ASP A O 1
ATOM 2453 N N . ASN A 1 302 ? 21.703 6.77 16.516 1 94.81 302 ASN A N 1
ATOM 2454 C CA . ASN A 1 302 ? 21.828 5.641 15.602 1 94.81 302 ASN A CA 1
ATOM 2455 C C . ASN A 1 302 ? 23.172 5.629 14.898 1 94.81 302 ASN A C 1
ATOM 2457 O O . ASN A 1 302 ? 24.062 6.418 15.234 1 94.81 302 ASN A O 1
ATOM 2461 N N . GLU A 1 303 ? 23.453 4.754 13.953 1 91.81 303 GLU A N 1
ATOM 2462 C CA . GLU A 1 303 ? 24.781 4.488 13.406 1 91.81 303 GLU A CA 1
ATOM 2463 C C . GLU A 1 303 ? 25.203 5.582 12.43 1 91.81 303 GLU A C 1
ATOM 2465 O O . GLU A 1 303 ? 26.391 5.816 12.234 1 91.81 303 GLU A O 1
ATOM 2470 N N . THR A 1 304 ? 24.25 6.328 11.891 1 91.38 304 THR A N 1
ATOM 2471 C CA . THR A 1 304 ? 24.578 7.207 10.781 1 91.38 304 THR A CA 1
ATOM 2472 C C . THR A 1 304 ? 24.484 8.672 11.203 1 91.38 304 THR A C 1
ATOM 2474 O O . THR A 1 304 ? 25.016 9.555 10.516 1 91.38 304 THR A O 1
ATOM 2477 N N . GLY A 1 305 ? 23.781 8.922 12.258 1 93.75 305 GLY A N 1
ATOM 2478 C CA . GLY A 1 305 ? 23.5 10.297 12.641 1 93.75 305 GLY A CA 1
ATOM 2479 C C . GLY A 1 305 ? 22.469 10.969 11.758 1 93.75 305 GLY A C 1
ATOM 2480 O O . GLY A 1 305 ? 22.297 12.188 11.82 1 93.75 305 GLY A O 1
ATOM 2481 N N . LEU A 1 306 ? 21.75 10.172 10.859 1 96.25 306 LEU A N 1
ATOM 2482 C CA . LEU A 1 306 ? 20.766 10.68 9.922 1 96.25 306 LEU A CA 1
ATOM 2483 C C . LEU A 1 306 ? 19.375 10.125 10.242 1 96.25 306 LEU A C 1
ATOM 2485 O O . LEU A 1 306 ? 19.25 9.125 10.945 1 96.25 306 LEU A O 1
ATOM 2489 N N . VAL A 1 307 ? 18.391 10.852 9.812 1 97.81 307 VAL A N 1
ATOM 2490 C CA . VAL A 1 307 ? 17.062 10.242 9.766 1 97.81 307 VAL A CA 1
ATOM 2491 C C . VAL A 1 307 ? 17.047 9.102 8.75 1 97.81 307 VAL A C 1
ATOM 2493 O O . VAL A 1 307 ? 17.422 9.289 7.59 1 97.81 307 VAL A O 1
ATOM 2496 N N . GLN A 1 308 ? 16.672 7.902 9.219 1 95.81 308 GLN A N 1
ATOM 2497 C CA . GLN A 1 308 ? 16.766 6.711 8.383 1 95.81 308 GLN A CA 1
ATOM 2498 C C . GLN A 1 308 ? 15.375 6.18 8.023 1 95.81 308 GLN A C 1
ATOM 2500 O O . GLN A 1 308 ? 14.391 6.477 8.719 1 95.81 308 GLN A O 1
ATOM 2505 N N . THR A 1 309 ? 15.328 5.402 6.957 1 93.81 309 THR A N 1
ATOM 2506 C CA . THR A 1 309 ? 14.078 4.77 6.551 1 93.81 309 THR A CA 1
ATOM 2507 C C . THR A 1 309 ? 13.609 3.768 7.605 1 93.81 309 THR A C 1
ATOM 2509 O O . THR A 1 309 ? 12.406 3.551 7.773 1 93.81 309 THR A O 1
ATOM 2512 N N . GLU A 1 310 ? 14.539 3.141 8.266 1 92.62 310 GLU A N 1
ATOM 2513 C CA . GLU A 1 310 ? 14.266 2.244 9.383 1 92.62 310 GLU A CA 1
ATOM 2514 C C . GLU A 1 310 ? 15.164 2.564 10.578 1 92.62 310 GLU A C 1
ATOM 2516 O O . GLU A 1 310 ? 16.344 2.889 10.406 1 92.62 310 GLU A O 1
ATOM 2521 N N . ASP A 1 311 ? 14.617 2.451 11.766 1 95.12 311 ASP A N 1
ATOM 2522 C CA . ASP A 1 311 ? 15.367 2.674 12.992 1 95.12 311 ASP A CA 1
ATOM 2523 C C . ASP A 1 311 ? 14.836 1.811 14.133 1 95.12 311 ASP A C 1
ATOM 2525 O O . ASP A 1 311 ? 13.82 1.127 13.977 1 95.12 311 ASP A O 1
ATOM 2529 N N . ARG A 1 312 ? 15.508 1.751 15.242 1 94.75 312 ARG A N 1
ATOM 2530 C CA . ARG A 1 312 ? 15.117 0.921 16.375 1 94.75 312 ARG A CA 1
ATOM 2531 C C . ARG A 1 312 ? 13.742 1.322 16.906 1 94.75 312 ARG A C 1
ATOM 2533 O O . ARG A 1 312 ? 13.336 2.477 16.766 1 94.75 312 ARG A O 1
ATOM 2540 N N . LEU A 1 313 ? 13.086 0.443 17.562 1 96.25 313 LEU A N 1
ATOM 2541 C CA . LEU A 1 313 ? 11.789 0.703 18.188 1 96.25 313 LEU A CA 1
ATOM 2542 C C . LEU A 1 313 ? 11.969 1.422 19.516 1 96.25 313 LEU A C 1
ATOM 2544 O O . LEU A 1 313 ? 12.953 1.206 20.219 1 96.25 313 LEU A O 1
ATOM 2548 N N . PRO A 1 314 ? 11.008 2.301 19.859 1 97.5 314 PRO A N 1
ATOM 2549 C CA . PRO A 1 314 ? 10.984 2.789 21.234 1 97.5 314 PRO A CA 1
ATOM 2550 C C . PRO A 1 314 ? 10.812 1.666 22.266 1 97.5 314 PRO A C 1
ATOM 2552 O O . PRO A 1 314 ? 10.18 0.648 21.953 1 97.5 314 PRO A O 1
ATOM 2555 N N . ASP A 1 315 ? 11.367 1.879 23.422 1 96.75 315 ASP A N 1
ATOM 2556 C CA . ASP A 1 315 ? 11.133 0.946 24.516 1 96.75 315 ASP A CA 1
ATOM 2557 C C . ASP A 1 315 ? 9.75 1.15 25.125 1 96.75 315 ASP A C 1
ATOM 2559 O O . ASP A 1 315 ? 9.625 1.558 26.281 1 96.75 315 ASP A O 1
ATOM 2563 N N . LEU A 1 316 ? 8.734 0.96 24.359 1 97.56 316 LEU A N 1
ATOM 2564 C CA . LEU A 1 316 ? 7.328 1.089 24.719 1 97.56 316 LEU A CA 1
ATOM 2565 C C . LEU A 1 316 ? 6.535 -0.133 24.266 1 97.56 316 LEU A C 1
ATOM 2567 O O . LEU A 1 316 ? 6.879 -0.766 23.266 1 97.56 316 LEU A O 1
ATOM 2571 N N . PRO A 1 317 ? 5.473 -0.462 25.062 1 95.56 317 PRO A N 1
ATOM 2572 C CA . PRO A 1 317 ? 4.621 -1.551 24.578 1 95.56 317 PRO A CA 1
ATOM 2573 C C . PRO A 1 317 ? 3.975 -1.237 23.234 1 95.56 317 PRO A C 1
ATOM 2575 O O . PRO A 1 317 ? 3.463 -0.133 23.031 1 95.56 317 PRO A O 1
ATOM 2578 N N . LYS A 1 318 ? 4.086 -2.221 22.406 1 93.06 318 LYS A N 1
ATOM 2579 C CA . LYS A 1 318 ? 3.479 -2.064 21.094 1 93.06 318 LYS A CA 1
ATOM 2580 C C . LYS A 1 318 ? 1.968 -1.873 21.203 1 93.06 318 LYS A C 1
ATOM 2582 O O . LYS A 1 318 ? 1.289 -2.633 21.906 1 93.06 318 LYS A O 1
ATOM 2587 N N . THR A 1 319 ? 1.445 -0.776 20.594 1 94.38 319 THR A N 1
ATOM 2588 C CA . THR A 1 319 ? 0.014 -0.501 20.531 1 94.38 319 THR A CA 1
ATOM 2589 C C . THR A 1 319 ? -0.413 -0.196 19.094 1 94.38 319 THR A C 1
ATOM 2591 O O . THR A 1 319 ? -0.033 0.835 18.531 1 94.38 319 THR A O 1
ATOM 2594 N N . ILE A 1 320 ? -1.222 -1.033 18.547 1 91.5 320 ILE A N 1
ATOM 2595 C CA . ILE A 1 320 ? -1.662 -0.89 17.156 1 91.5 320 ILE A CA 1
ATOM 2596 C C . ILE A 1 320 ? -3.088 -0.345 17.125 1 91.5 320 ILE A C 1
ATOM 2598 O O . ILE A 1 320 ? -3.939 -0.765 17.922 1 91.5 320 ILE A O 1
ATOM 2602 N N . TYR A 1 321 ? -3.311 0.597 16.203 1 90.44 321 TYR A N 1
ATOM 2603 C CA . TYR A 1 321 ? -4.633 1.184 16.016 1 90.44 321 TYR A CA 1
ATOM 2604 C C . TYR A 1 321 ? -5.234 0.744 14.68 1 90.44 321 TYR A C 1
ATOM 2606 O O . TYR A 1 321 ? -4.512 0.312 13.773 1 90.44 321 TYR A O 1
ATOM 2614 N N . PRO A 1 322 ? -6.598 0.84 14.539 1 87.31 322 PRO A N 1
ATOM 2615 C CA . PRO A 1 322 ? -7.184 0.583 13.227 1 87.31 322 PRO A CA 1
ATOM 2616 C C . PRO A 1 322 ? -6.672 1.541 12.156 1 87.31 322 PRO A C 1
ATOM 2618 O O . PRO A 1 322 ? -6.574 2.746 12.391 1 87.31 322 PRO A O 1
ATOM 2621 N N . LEU A 1 323 ? -6.344 0.962 11 1 89 323 LEU A N 1
ATOM 2622 C CA . LEU A 1 323 ? -5.898 1.799 9.891 1 89 323 LEU A CA 1
ATOM 2623 C C . LEU A 1 323 ? -7.02 2.721 9.414 1 89 323 LEU A C 1
ATOM 2625 O O . LEU A 1 323 ? -8.18 2.318 9.375 1 89 323 LEU A O 1
ATOM 2629 N N . MET A 1 324 ? -6.602 3.889 9.07 1 88.56 324 MET A N 1
ATOM 2630 C CA . MET A 1 324 ? -7.559 4.781 8.422 1 88.56 324 MET A CA 1
ATOM 2631 C C . MET A 1 324 ? -7.879 4.301 7.008 1 88.56 324 MET A C 1
ATOM 2633 O O . MET A 1 324 ? -6.973 4.066 6.207 1 88.56 324 MET A O 1
ATOM 2637 N N . PRO A 1 325 ? -9.148 4.152 6.707 1 89.75 325 PRO A N 1
ATOM 2638 C CA . PRO A 1 325 ? -9.492 3.713 5.352 1 89.75 325 PRO A CA 1
ATOM 2639 C C . PRO A 1 325 ? -9.055 4.711 4.281 1 89.75 325 PRO A C 1
ATOM 2641 O O . PRO A 1 325 ? -9.219 5.922 4.461 1 89.75 325 PRO A O 1
ATOM 2644 N N . GLU A 1 326 ? -8.57 4.184 3.176 1 90.69 326 GLU A N 1
ATOM 2645 C CA . GLU A 1 326 ? -8.141 5.027 2.062 1 90.69 326 GLU A CA 1
ATOM 2646 C C . GLU A 1 326 ? -9.234 5.133 0.999 1 90.69 326 GLU A C 1
ATOM 2648 O O . GLU A 1 326 ? -9.102 5.895 0.04 1 90.69 326 GLU A O 1
ATOM 2653 N N . SER A 1 327 ? -10.242 4.344 1.119 1 92.62 327 SER A N 1
ATOM 2654 C CA . SER A 1 327 ? -11.383 4.336 0.204 1 92.62 327 SER A CA 1
ATOM 2655 C C . SER A 1 327 ? -12.68 4.676 0.932 1 92.62 327 SER A C 1
ATOM 2657 O O . SER A 1 327 ? -12.758 4.551 2.156 1 92.62 327 SER A O 1
ATOM 2659 N N . ASP A 1 328 ? -13.6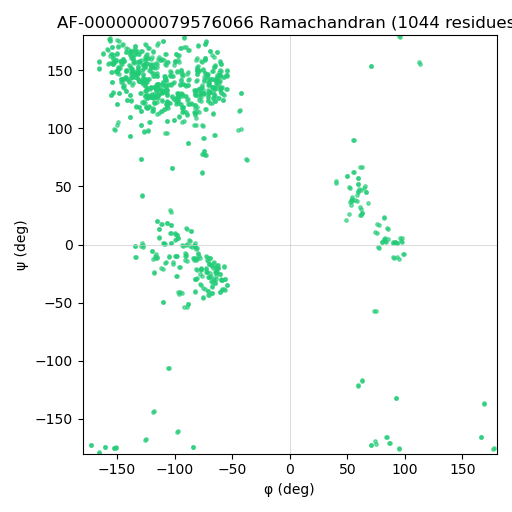02 5.219 0.223 1 96.69 328 ASP A N 1
ATOM 2660 C CA . ASP A 1 328 ? -14.867 5.645 0.807 1 96.69 328 ASP A CA 1
ATOM 2661 C C . ASP A 1 328 ? -16.031 5.344 -0.135 1 96.69 328 ASP A C 1
ATOM 2663 O O . ASP A 1 328 ? -15.977 5.66 -1.326 1 96.69 328 ASP A O 1
ATOM 2667 N N . ASN A 1 329 ? -17 4.617 0.355 1 97.5 329 ASN A N 1
ATOM 2668 C CA . ASN A 1 329 ? -18.219 4.371 -0.4 1 97.5 329 ASN A CA 1
ATOM 2669 C C . ASN A 1 329 ? -19.328 5.336 0.002 1 97.5 329 ASN A C 1
ATOM 2671 O O . ASN A 1 329 ? -20.484 5.164 -0.403 1 97.5 329 ASN A O 1
ATOM 2675 N N . PHE A 1 330 ? -19.016 6.305 0.868 1 97.75 330 PHE A N 1
ATOM 2676 C CA . PHE A 1 330 ? -19.828 7.445 1.27 1 97.75 330 PHE A CA 1
ATOM 2677 C C . PHE A 1 330 ? -21.141 6.98 1.888 1 97.75 330 PHE A C 1
ATOM 2679 O O . PHE A 1 330 ? -22.219 7.504 1.557 1 97.75 330 PHE A O 1
ATOM 2686 N N . GLU A 1 331 ? -21 6.004 2.754 1 96.62 331 GLU A N 1
ATOM 2687 C CA . GLU A 1 331 ? -22.188 5.426 3.391 1 96.62 331 GLU A CA 1
ATOM 2688 C C . GLU A 1 331 ? -22.344 5.926 4.824 1 96.62 331 GLU A C 1
ATOM 2690 O O . GLU A 1 331 ? -22.797 5.188 5.699 1 96.62 331 GLU A O 1
ATOM 2695 N N . CYS A 1 332 ? -21.844 7.121 5.102 1 96.06 332 CYS A N 1
ATOM 2696 C CA . CYS A 1 332 ? -22.031 7.832 6.363 1 96.06 332 CYS A CA 1
ATOM 2697 C C . CYS A 1 332 ? -22.438 9.281 6.117 1 96.06 332 CYS A C 1
ATOM 2699 O O . CYS A 1 332 ? -22.328 9.781 4.996 1 96.06 332 CYS A O 1
ATOM 2701 N N . ASP A 1 333 ? -22.891 9.898 7.16 1 95.81 333 ASP A N 1
ATOM 2702 C CA . ASP A 1 333 ? -23.422 11.25 7 1 95.81 333 ASP A CA 1
ATOM 2703 C C . ASP A 1 333 ? -22.312 12.289 7.191 1 95.81 333 ASP A C 1
ATOM 2705 O O . ASP A 1 333 ? -22.562 13.492 7.117 1 95.81 333 ASP A O 1
ATOM 2709 N N . THR A 1 334 ? -21.109 11.82 7.465 1 95.06 334 THR A N 1
ATOM 2710 C CA . THR A 1 334 ? -19.938 12.688 7.555 1 95.06 334 THR A CA 1
ATOM 2711 C C . THR A 1 334 ? -18.781 12.117 6.746 1 95.06 334 THR A C 1
ATOM 2713 O O . THR A 1 334 ? -18.672 10.898 6.566 1 95.06 334 THR A O 1
ATOM 2716 N N . LEU A 1 335 ? -18 13.039 6.215 1 95.62 335 LEU A N 1
ATOM 2717 C CA . LEU A 1 335 ? -16.797 12.602 5.516 1 95.62 335 LEU A CA 1
ATOM 2718 C C . LEU A 1 335 ? -15.797 11.984 6.484 1 95.62 335 LEU A C 1
ATOM 2720 O O . LEU A 1 335 ? -15.641 12.461 7.609 1 95.62 335 LEU A O 1
ATOM 2724 N N . GLN A 1 336 ? -15.117 10.953 6.062 1 94.31 336 GLN A N 1
ATOM 2725 C CA . GLN A 1 336 ? -14.008 10.398 6.836 1 94.31 336 GLN A CA 1
ATOM 2726 C C . GLN A 1 336 ? -12.875 11.414 6.973 1 94.31 336 GLN A C 1
ATOM 2728 O O . GLN A 1 336 ? -12.82 12.398 6.227 1 94.31 336 GLN A O 1
ATOM 2733 N N . MET A 1 337 ? -11.961 11.156 7.867 1 94 337 MET A N 1
ATOM 2734 C CA . MET A 1 337 ? -10.969 12.141 8.289 1 94 337 MET A CA 1
ATOM 2735 C C . MET A 1 337 ? -9.93 12.359 7.191 1 94 337 MET A C 1
ATOM 2737 O O . MET A 1 337 ? -9.164 13.328 7.234 1 94 337 MET A O 1
ATOM 2741 N N . GLN A 1 338 ? -9.93 11.531 6.156 1 94.25 338 GLN A N 1
ATOM 2742 C CA . GLN A 1 338 ? -8.93 11.688 5.109 1 94.25 338 GLN A CA 1
ATOM 2743 C C . GLN A 1 338 ? -9.32 12.789 4.125 1 94.25 338 GLN A C 1
ATOM 2745 O O . GLN A 1 338 ? -8.508 13.227 3.312 1 94.25 338 GLN A O 1
ATOM 2750 N N . TRP A 1 339 ? -10.555 13.258 4.18 1 97.88 339 TRP A N 1
ATOM 2751 C CA . TRP A 1 339 ? -11.078 14.195 3.191 1 97.88 339 TRP A CA 1
ATOM 2752 C C . TRP A 1 339 ? -10.93 15.633 3.674 1 97.88 339 TRP A C 1
ATOM 2754 O O . TRP A 1 339 ? -11.141 15.922 4.855 1 97.88 339 TRP A O 1
ATOM 2764 N N . ASN A 1 340 ? -10.586 16.516 2.73 1 98.38 340 ASN A N 1
ATOM 2765 C CA . ASN A 1 340 ? -10.484 17.938 3.014 1 98.38 340 ASN A CA 1
ATOM 2766 C C . ASN A 1 340 ? -11.086 18.766 1.889 1 98.38 340 ASN A C 1
ATOM 2768 O O . ASN A 1 340 ? -11.141 18.328 0.739 1 98.38 340 ASN A O 1
ATOM 2772 N N . THR A 1 341 ? -11.578 19.938 2.232 1 98 341 THR A N 1
ATOM 2773 C CA . THR A 1 341 ? -11.891 21 1.286 1 98 341 THR A CA 1
ATOM 2774 C C . THR A 1 341 ? -10.773 22.047 1.244 1 98 341 THR A C 1
ATOM 2776 O O . THR A 1 341 ? -9.914 22.078 2.131 1 98 341 THR A O 1
ATOM 2779 N N . ILE A 1 342 ? -10.734 22.766 0.15 1 97.5 342 ILE A N 1
ATOM 2780 C CA . ILE A 1 342 ? -9.938 23.984 0.136 1 97.5 342 ILE A CA 1
ATOM 2781 C C . ILE A 1 342 ? -10.727 25.141 0.765 1 97.5 342 ILE A C 1
ATOM 2783 O O . ILE A 1 342 ? -11.766 25.547 0.235 1 97.5 342 ILE A O 1
ATOM 2787 N N . HIS A 1 343 ? -10.305 25.672 1.935 1 96.94 343 HIS A N 1
ATOM 2788 C CA . HIS A 1 343 ? -11.031 26.641 2.742 1 96.94 343 HIS A CA 1
ATOM 2789 C C . HIS A 1 343 ? -12.25 26 3.4 1 96.94 343 HIS A C 1
ATOM 2791 O O . HIS A 1 343 ? -12.75 24.969 2.932 1 96.94 343 HIS A O 1
ATOM 2797 N N . PRO A 1 344 ? -12.688 26.547 4.531 1 96.44 344 PRO A N 1
ATOM 2798 C CA . PRO A 1 344 ? -13.883 26.016 5.195 1 96.44 344 PRO A CA 1
ATOM 2799 C C . PRO A 1 344 ? -15.148 26.172 4.348 1 96.44 344 PRO A C 1
ATOM 2801 O O . PRO A 1 344 ? -15.352 27.219 3.723 1 96.44 344 PRO A O 1
ATOM 2804 N N . PRO A 1 345 ? -15.938 25.156 4.348 1 95.25 345 PRO A N 1
ATOM 2805 C CA . PRO A 1 345 ? -17.203 25.234 3.6 1 95.25 345 PRO A CA 1
ATOM 2806 C C . PRO A 1 345 ? -18.25 26.078 4.305 1 95.25 345 PRO A C 1
ATOM 2808 O O . PRO A 1 345 ? -19.25 25.547 4.789 1 95.25 345 PRO A O 1
ATOM 2811 N N . VAL A 1 346 ? -18.125 27.375 4.223 1 92.38 346 VAL A N 1
ATOM 2812 C CA . VAL A 1 346 ? -19.062 28.312 4.836 1 92.38 346 VAL A CA 1
ATOM 2813 C C . VAL A 1 346 ? -20.406 28.281 4.098 1 92.38 346 VAL A C 1
ATOM 2815 O O . VAL A 1 346 ? -21.422 28.719 4.621 1 92.38 346 VAL A O 1
ATOM 2818 N N . LYS A 1 347 ? -20.359 27.75 2.955 1 90.88 347 LYS A N 1
ATOM 2819 C CA . LYS A 1 347 ? -21.531 27.344 2.188 1 90.88 347 LYS A CA 1
ATOM 2820 C C . LYS A 1 347 ? -21.516 25.844 1.91 1 90.88 347 LYS A C 1
ATOM 2822 O O . LYS A 1 347 ? -20.453 25.219 1.885 1 90.88 347 LYS A O 1
ATOM 2827 N N . GLN A 1 348 ? -22.734 25.391 1.718 1 94.12 348 GLN A N 1
ATOM 2828 C CA . GLN A 1 348 ? -22.797 23.953 1.431 1 94.12 348 GLN A CA 1
ATOM 2829 C C . GLN A 1 348 ? -22.25 23.641 0.041 1 94.12 348 GLN A C 1
ATOM 2831 O O . GLN A 1 348 ? -22.75 24.156 -0.959 1 94.12 348 GLN A O 1
ATOM 2836 N N . ILE A 1 349 ? -21.312 22.812 -0.027 1 97.5 349 ILE A N 1
ATOM 2837 C CA . ILE A 1 349 ? -20.766 22.5 -1.339 1 97.5 349 ILE A CA 1
ATOM 2838 C C . ILE A 1 349 ? -20.984 21.031 -1.66 1 97.5 349 ILE A C 1
ATOM 2840 O O . ILE A 1 349 ? -20.781 20.594 -2.797 1 97.5 349 ILE A O 1
ATOM 2844 N N . TYR A 1 350 ? -21.406 20.203 -0.632 1 98.5 350 TYR A N 1
ATOM 2845 C CA . TYR A 1 350 ? -21.641 18.781 -0.864 1 98.5 350 TYR A CA 1
ATOM 2846 C C . TYR A 1 350 ? -22.719 18.234 0.056 1 98.5 350 TYR A C 1
ATOM 2848 O O . TYR A 1 350 ? -23.156 18.922 0.985 1 98.5 350 TYR A O 1
ATOM 2856 N N . SER A 1 351 ? -23.219 17.094 -0.271 1 98.56 351 SER A N 1
ATOM 2857 C CA . SER A 1 351 ? -24.156 16.375 0.583 1 98.56 351 SER A CA 1
ATOM 2858 C C . SER A 1 351 ? -23.875 14.883 0.593 1 98.56 351 SER A C 1
ATOM 2860 O O . SER A 1 351 ? -23.547 14.297 -0.445 1 98.56 351 SER A O 1
ATOM 2862 N N . LEU A 1 352 ? -24 14.281 1.773 1 98.12 352 LEU A N 1
ATOM 2863 C CA . LEU A 1 352 ? -23.906 12.836 1.93 1 98.12 352 LEU A CA 1
ATOM 2864 C C . LEU A 1 352 ? -25.266 12.227 2.25 1 98.12 352 LEU A C 1
ATOM 2866 O O . LEU A 1 352 ? -25.406 11.008 2.346 1 98.12 352 LEU A O 1
ATOM 2870 N N . THR A 1 353 ? -26.25 13.078 2.295 1 97.38 353 THR A N 1
ATOM 2871 C CA . THR A 1 353 ? -27.562 12.594 2.732 1 97.38 353 THR A CA 1
ATOM 2872 C C . THR A 1 353 ? -28.594 12.75 1.623 1 97.38 353 THR A C 1
ATOM 2874 O O . THR A 1 353 ? -29.625 12.078 1.632 1 97.38 353 THR A O 1
ATOM 2877 N N . ASP A 1 354 ? -28.344 13.703 0.682 1 97.75 354 ASP A N 1
ATOM 2878 C CA . ASP A 1 354 ? -29.281 13.867 -0.421 1 97.75 354 ASP A CA 1
ATOM 2879 C C . ASP A 1 354 ? -29.469 12.555 -1.182 1 97.75 354 ASP A C 1
ATOM 2881 O O . ASP A 1 354 ? -30.578 12.25 -1.646 1 97.75 354 ASP A O 1
ATOM 2885 N N . ARG A 1 355 ? -28.391 11.82 -1.357 1 97.31 355 ARG A N 1
ATOM 2886 C CA . ARG A 1 355 ? -28.375 10.477 -1.922 1 97.31 355 ARG A CA 1
ATOM 2887 C C . ARG A 1 355 ? -27.422 9.57 -1.157 1 97.31 355 ARG A C 1
ATOM 2889 O O . ARG A 1 355 ? -26.25 9.469 -1.502 1 97.31 355 ARG A O 1
ATOM 2896 N N . PHE A 1 356 ? -27.984 8.898 -0.214 1 94.44 356 PHE A N 1
ATOM 2897 C CA . PHE A 1 356 ? -27.172 8.047 0.64 1 94.44 356 PHE A CA 1
ATOM 2898 C C . PHE A 1 356 ? -26.359 7.062 -0.194 1 94.44 356 PHE A C 1
ATOM 2900 O O . PHE A 1 356 ? -26.891 6.461 -1.132 1 94.44 356 PHE A O 1
ATOM 2907 N N . GLY A 1 357 ? -25.094 6.922 0.1 1 95.44 357 GLY A N 1
ATOM 2908 C CA . GLY A 1 357 ? -24.219 6.043 -0.659 1 95.44 357 GLY A CA 1
ATOM 2909 C C . GLY A 1 357 ? -23.484 6.758 -1.777 1 95.44 357 GLY A C 1
ATOM 2910 O O . GLY A 1 357 ? -22.766 6.125 -2.564 1 95.44 357 GLY A O 1
ATOM 2911 N N . TYR A 1 358 ? -23.719 8.078 -1.874 1 98.19 358 TYR A N 1
ATOM 2912 C CA . TYR A 1 358 ? -23.016 8.945 -2.826 1 98.19 358 TYR A CA 1
ATOM 2913 C C . TYR A 1 358 ? -22.516 10.203 -2.146 1 98.19 358 TYR A C 1
ATOM 2915 O O . TYR A 1 358 ? -23.078 10.656 -1.151 1 98.19 358 TYR A O 1
ATOM 2923 N N . LEU A 1 359 ? -21.438 10.711 -2.654 1 98.75 359 LEU A N 1
ATOM 2924 C CA . LEU A 1 359 ? -21.094 12.109 -2.41 1 98.75 359 LEU A CA 1
ATOM 2925 C C . LEU A 1 359 ? -21.656 13.008 -3.506 1 98.75 359 LEU A C 1
ATOM 2927 O O . LEU A 1 359 ? -21.203 12.945 -4.656 1 98.75 359 LEU A O 1
ATOM 2931 N N . ARG A 1 360 ? -22.734 13.781 -3.195 1 98.75 360 ARG A N 1
ATOM 2932 C CA . ARG A 1 360 ? -23.234 14.789 -4.125 1 98.75 360 ARG A CA 1
ATOM 2933 C C . ARG A 1 360 ? -22.422 16.078 -4.016 1 98.75 360 ARG A C 1
ATOM 2935 O O . ARG A 1 360 ? -22.375 16.703 -2.947 1 98.75 360 ARG A O 1
ATOM 2942 N N . LEU A 1 361 ? -21.703 16.406 -5.02 1 98.88 361 LEU A N 1
ATOM 2943 C CA . LEU A 1 361 ? -20.969 17.672 -5.102 1 98.88 361 LEU A CA 1
ATOM 2944 C C . LEU A 1 361 ? -21.75 18.688 -5.93 1 98.88 361 LEU A C 1
ATOM 2946 O O . LEU A 1 361 ? -22.078 18.438 -7.09 1 98.88 361 LEU A O 1
ATOM 2950 N N . TYR A 1 362 ? -22.094 19.812 -5.363 1 98.81 362 TYR A N 1
ATOM 2951 C CA . TYR A 1 362 ? -22.891 20.812 -6.059 1 98.81 362 TYR A CA 1
ATOM 2952 C C . TYR A 1 362 ? -22.047 21.609 -7.039 1 98.81 362 TYR A C 1
ATOM 2954 O O . TYR A 1 362 ? -20.938 22.047 -6.703 1 98.81 362 TYR A O 1
ATOM 2962 N N . THR A 1 363 ? -22.547 21.688 -8.266 1 98.69 363 THR A N 1
ATOM 2963 C CA . THR A 1 363 ? -21.859 22.453 -9.297 1 98.69 363 THR A CA 1
ATOM 2964 C C . THR A 1 363 ? -22.031 23.953 -9.055 1 98.69 363 THR A C 1
ATOM 2966 O O . THR A 1 363 ? -23.141 24.469 -9.094 1 98.69 363 THR A O 1
ATOM 2969 N N . ARG A 1 364 ? -20.938 24.625 -8.812 1 98.31 364 ARG A N 1
ATOM 2970 C CA . ARG A 1 364 ? -20.953 26.047 -8.453 1 98.31 364 ARG A CA 1
ATOM 2971 C C . ARG A 1 364 ? -20.078 26.859 -9.391 1 98.31 364 ARG A C 1
ATOM 2973 O O . ARG A 1 364 ? -19.344 26.297 -10.203 1 98.31 364 ARG A O 1
ATOM 2980 N N . LYS A 1 365 ? -20.172 28.188 -9.25 1 98 365 LYS A N 1
ATOM 2981 C CA . LYS A 1 365 ? -19.516 29.078 -10.195 1 98 365 LYS A CA 1
ATOM 2982 C C . LYS A 1 365 ? -18.016 29.156 -9.93 1 98 365 LYS A C 1
ATOM 2984 O O . LYS A 1 365 ? -17.234 29.531 -10.812 1 98 365 LYS A O 1
ATOM 2989 N N . GLU A 1 366 ? -17.562 28.781 -8.664 1 97 366 GLU A N 1
ATOM 2990 C CA . GLU A 1 366 ? -16.156 28.828 -8.297 1 97 366 GLU A CA 1
ATOM 2991 C C . GLU A 1 366 ? -15.328 27.875 -9.141 1 97 366 GLU A C 1
ATOM 2993 O O . GLU A 1 366 ? -15.812 26.797 -9.516 1 97 366 GLU A O 1
ATOM 2998 N N . VAL A 1 367 ? -14.094 28.297 -9.469 1 97.06 367 VAL A N 1
ATOM 2999 C CA . VAL A 1 367 ? -13.195 27.5 -10.297 1 97.06 367 VAL A CA 1
ATOM 3000 C C . VAL A 1 367 ? -11.906 27.219 -9.523 1 97.06 367 VAL A C 1
ATOM 3002 O O . VAL A 1 367 ? -11.508 28 -8.656 1 97.06 367 VAL A O 1
ATOM 3005 N N . LEU A 1 368 ? -11.203 26.141 -9.859 1 96.25 368 LEU A N 1
ATOM 3006 C CA . LEU A 1 368 ? -10.023 25.688 -9.141 1 96.25 368 LEU A CA 1
ATOM 3007 C C . LEU A 1 368 ? -8.836 26.594 -9.398 1 96.25 368 LEU A C 1
ATOM 3009 O O . LEU A 1 368 ? -7.887 26.641 -8.609 1 96.25 368 LEU A O 1
ATOM 3013 N N . ASN A 1 369 ? -8.859 27.375 -10.5 1 95.62 369 ASN A N 1
ATOM 3014 C CA . ASN A 1 369 ? -7.734 28.219 -10.883 1 95.62 369 ASN A CA 1
ATOM 3015 C C . ASN A 1 369 ? -7.785 29.578 -10.188 1 95.62 369 ASN A C 1
ATOM 3017 O O . ASN A 1 369 ? -7.062 30.5 -10.57 1 95.62 369 ASN A O 1
ATOM 3021 N N . GLU A 1 370 ? -8.641 29.719 -9.219 1 95.5 370 GLU A N 1
ATOM 3022 C CA . GLU A 1 370 ? -8.742 30.938 -8.43 1 95.5 370 GLU A CA 1
ATOM 3023 C C . GLU A 1 370 ? -8.664 30.641 -6.934 1 95.5 370 GLU A C 1
ATOM 3025 O O . GLU A 1 370 ? -8.914 29.516 -6.508 1 95.5 370 GLU A O 1
ATOM 3030 N N . ILE A 1 371 ? -8.227 31.656 -6.191 1 95.62 371 ILE A N 1
ATOM 3031 C CA . ILE A 1 371 ? -8.227 31.531 -4.738 1 95.62 371 ILE A CA 1
ATOM 3032 C C . ILE A 1 371 ? -9.648 31.688 -4.207 1 95.62 371 ILE A C 1
ATOM 3034 O O . ILE A 1 371 ? -10.172 32.781 -4.105 1 95.62 371 ILE A O 1
ATOM 3038 N N . CYS A 1 372 ? -10.266 30.547 -3.861 1 94.88 372 CYS A N 1
ATOM 3039 C CA . CYS A 1 372 ? -11.648 30.5 -3.396 1 94.88 372 CYS A CA 1
ATOM 3040 C C . CYS A 1 372 ? -11.961 29.141 -2.756 1 94.88 372 CYS A C 1
ATOM 3042 O O . CYS A 1 372 ? -11.047 28.359 -2.504 1 94.88 372 CYS A O 1
ATOM 3044 N N . LEU A 1 373 ? -13.195 28.969 -2.314 1 96.12 373 LEU A N 1
ATOM 3045 C CA . LEU A 1 373 ? -13.742 27.672 -1.926 1 96.12 373 LEU A CA 1
ATOM 3046 C C . LEU A 1 373 ? -14.359 26.969 -3.125 1 96.12 373 LEU A C 1
ATOM 3048 O O . LEU A 1 373 ? -15.555 27.125 -3.393 1 96.12 373 LEU A O 1
ATOM 3052 N N . PRO A 1 374 ? -13.57 26.219 -3.891 1 97.19 374 PRO A N 1
ATOM 3053 C CA . PRO A 1 374 ? -14.133 25.484 -5.02 1 97.19 374 PRO A CA 1
ATOM 3054 C C . PRO A 1 374 ? -14.945 24.266 -4.582 1 97.19 374 PRO A C 1
ATOM 3056 O O . PRO A 1 374 ? -14.836 23.828 -3.434 1 97.19 374 PRO A O 1
ATOM 3059 N N . SER A 1 375 ? -15.828 23.734 -5.441 1 98.5 375 SER A N 1
ATOM 3060 C CA . SER A 1 375 ? -16.453 22.438 -5.215 1 98.5 375 SER A CA 1
ATOM 3061 C C . SER A 1 375 ? -15.461 21.297 -5.457 1 98.5 375 SER A C 1
ATOM 3063 O O . SER A 1 375 ? -15.508 20.641 -6.496 1 98.5 375 SER A O 1
ATOM 3065 N N . PHE A 1 376 ? -14.625 21.141 -4.477 1 98.56 376 PHE A N 1
ATOM 3066 C CA . PHE A 1 376 ? -13.555 20.156 -4.504 1 98.56 376 PHE A CA 1
ATOM 3067 C C . PHE A 1 376 ? -13.43 19.453 -3.162 1 98.56 376 PHE A C 1
ATOM 3069 O O . PHE A 1 376 ? -13.375 20.094 -2.115 1 98.56 376 PHE A O 1
ATOM 3076 N N . ILE A 1 377 ? -13.508 18.172 -3.123 1 98.75 377 ILE A N 1
ATOM 3077 C CA . ILE A 1 377 ? -13.211 17.312 -1.973 1 98.75 377 ILE A CA 1
ATOM 3078 C C . ILE A 1 377 ? -12.062 16.375 -2.311 1 98.75 377 ILE A C 1
ATOM 3080 O O . ILE A 1 377 ? -12.164 15.57 -3.24 1 98.75 377 ILE A O 1
ATOM 3084 N N . GLY A 1 378 ? -10.992 16.547 -1.588 1 98.31 378 GLY A N 1
ATOM 3085 C CA . GLY A 1 378 ? -9.828 15.742 -1.936 1 98.31 378 GLY A CA 1
ATOM 3086 C C . GLY A 1 378 ? -9.109 15.18 -0.725 1 98.31 378 GLY A C 1
ATOM 3087 O O . GLY A 1 378 ? -9.43 15.531 0.413 1 98.31 378 GLY A O 1
ATOM 3088 N N . ARG A 1 379 ? -8.258 14.266 -0.95 1 97.81 379 ARG A N 1
ATOM 3089 C CA . ARG A 1 379 ? -7.355 13.688 0.036 1 97.81 379 ARG A CA 1
ATOM 3090 C C . ARG A 1 379 ? -5.906 13.797 -0.417 1 97.81 379 ARG A C 1
ATOM 3092 O O . ARG A 1 379 ? -5.633 14.008 -1.601 1 97.81 379 ARG A O 1
ATOM 3099 N N . ARG A 1 380 ? -4.996 13.633 0.495 1 97.81 380 ARG A N 1
ATOM 3100 C CA . ARG A 1 380 ? -3.561 13.719 0.25 1 97.81 380 ARG A CA 1
ATOM 3101 C C . ARG A 1 380 ? -3.07 12.539 -0.576 1 97.81 380 ARG A C 1
ATOM 3103 O O . ARG A 1 380 ? -3.506 11.398 -0.362 1 97.81 380 ARG A O 1
ATOM 3110 N N . GLN A 1 381 ? -2.207 12.812 -1.56 1 97.94 381 GLN A N 1
ATOM 3111 C CA . GLN A 1 381 ? -1.406 11.742 -2.143 1 97.94 381 GLN A CA 1
ATOM 3112 C C . GLN A 1 381 ? -0.413 11.188 -1.128 1 97.94 381 GLN A C 1
ATOM 3114 O O . GLN A 1 381 ? 0.39 11.93 -0.562 1 97.94 381 GLN A O 1
ATOM 3119 N N . ARG A 1 382 ? -0.412 9.898 -0.901 1 96.56 382 ARG A N 1
ATOM 3120 C CA . ARG A 1 382 ? 0.413 9.344 0.167 1 96.56 382 ARG A CA 1
ATOM 3121 C C . ARG A 1 382 ? 1.503 8.438 -0.398 1 96.56 382 ARG A C 1
ATOM 3123 O O . ARG A 1 382 ? 2.383 7.984 0.338 1 96.56 382 ARG A O 1
ATOM 3130 N N . HIS A 1 383 ? 1.428 8.086 -1.702 1 96.25 383 HIS A N 1
ATOM 3131 C CA . HIS A 1 383 ? 2.371 7.172 -2.34 1 96.25 383 HIS A CA 1
ATOM 3132 C C . HIS A 1 383 ? 2.875 7.738 -3.664 1 96.25 383 HIS A C 1
ATOM 3134 O O . HIS A 1 383 ? 2.129 8.414 -4.379 1 96.25 383 HIS A O 1
ATOM 3140 N N . LYS A 1 384 ? 4.105 7.43 -4.016 1 94.88 384 LYS A N 1
ATOM 3141 C CA . LYS A 1 384 ? 4.652 7.832 -5.309 1 94.88 384 LYS A CA 1
ATOM 3142 C C . LYS A 1 384 ? 3.959 7.094 -6.449 1 94.88 384 LYS A C 1
ATOM 3144 O O . LYS A 1 384 ? 3.719 7.668 -7.516 1 94.88 384 LYS A O 1
ATOM 3149 N N . VAL A 1 385 ? 3.748 5.793 -6.18 1 94.81 385 VAL A N 1
ATOM 3150 C CA . VAL A 1 385 ? 2.992 4.957 -7.105 1 94.81 385 VAL A CA 1
ATOM 3151 C C . VAL A 1 385 ? 1.613 4.656 -6.523 1 94.81 385 VAL A C 1
ATOM 3153 O O . VAL A 1 385 ? 1.504 4.145 -5.406 1 94.81 385 VAL A O 1
ATOM 3156 N N . PHE A 1 386 ? 0.548 5.023 -7.289 1 96.69 386 PHE A N 1
ATOM 3157 C CA . PHE A 1 386 ? -0.792 4.855 -6.738 1 96.69 386 PHE A CA 1
ATOM 3158 C C . PHE A 1 386 ? -1.821 4.715 -7.855 1 96.69 386 PHE A C 1
ATOM 3160 O O . PHE A 1 386 ? -1.521 4.98 -9.023 1 96.69 386 PHE A O 1
ATOM 3167 N N . LEU A 1 387 ? -2.988 4.23 -7.484 1 96.62 387 LEU A N 1
ATOM 3168 C CA . LEU A 1 387 ? -4.203 4.215 -8.289 1 96.62 387 LEU A CA 1
ATOM 3169 C C . LEU A 1 387 ? -5.355 4.887 -7.547 1 96.62 387 LEU A C 1
ATOM 3171 O O . LEU A 1 387 ? -5.668 4.516 -6.414 1 96.62 387 LEU A O 1
ATOM 3175 N N . ALA A 1 388 ? -5.859 5.953 -8.125 1 97.88 388 ALA A N 1
ATOM 3176 C CA . ALA A 1 388 ? -7.094 6.582 -7.66 1 97.88 388 ALA A CA 1
ATOM 3177 C C . ALA A 1 388 ? -8.219 6.391 -8.672 1 97.88 388 ALA A C 1
ATOM 3179 O O . ALA A 1 388 ? -8.016 6.555 -9.875 1 97.88 388 ALA A O 1
ATOM 3180 N N . LYS A 1 389 ? -9.344 5.973 -8.188 1 97.62 389 LYS A N 1
ATOM 3181 C CA . LYS A 1 389 ? -10.453 5.664 -9.078 1 97.62 389 LYS A CA 1
ATOM 3182 C C . LYS A 1 389 ? -11.789 6.07 -8.453 1 97.62 389 LYS A C 1
ATOM 3184 O O . LYS A 1 389 ? -11.953 5.996 -7.23 1 97.62 389 LYS A O 1
ATOM 3189 N N . THR A 1 390 ? -12.734 6.555 -9.266 1 98.38 390 THR A N 1
ATOM 3190 C CA . THR A 1 390 ? -14.07 6.895 -8.773 1 98.38 390 THR A CA 1
ATOM 3191 C C . THR A 1 390 ? -15.125 6.617 -9.844 1 98.38 390 THR A C 1
ATOM 3193 O O . THR A 1 390 ? -14.797 6.496 -11.031 1 98.38 390 THR A O 1
ATOM 3196 N N . ALA A 1 391 ? -16.328 6.391 -9.453 1 98.44 391 ALA A N 1
ATOM 3197 C CA . ALA A 1 391 ? -17.5 6.32 -10.328 1 98.44 391 ALA A CA 1
ATOM 3198 C C . ALA A 1 391 ? -18.344 7.582 -10.219 1 98.44 391 ALA A C 1
ATOM 3200 O O . ALA A 1 391 ? -18.828 7.918 -9.133 1 98.44 391 ALA A O 1
ATOM 3201 N N . MET A 1 392 ? -18.516 8.219 -11.336 1 98.81 392 MET A N 1
ATOM 3202 C CA . MET A 1 392 ? -19.203 9.516 -11.352 1 98.81 392 MET A CA 1
ATOM 3203 C C . MET A 1 392 ? -20.484 9.438 -12.18 1 98.81 392 MET A C 1
ATOM 3205 O O . MET A 1 392 ? -20.516 8.805 -13.234 1 98.81 392 MET A O 1
ATOM 3209 N N . GLU A 1 393 ? -21.562 9.977 -11.703 1 98.75 393 GLU A N 1
ATOM 3210 C CA . GLU A 1 393 ? -22.781 10.281 -12.453 1 98.75 393 GLU A CA 1
ATOM 3211 C C . GLU A 1 393 ? -22.984 11.789 -12.586 1 98.75 393 GLU A C 1
ATOM 3213 O O . GLU A 1 393 ? -23.172 12.484 -11.586 1 98.75 393 GLU A O 1
ATOM 3218 N N . PHE A 1 394 ? -22.906 12.273 -13.852 1 98.69 394 PHE A N 1
ATOM 3219 C CA . PHE A 1 394 ? -23 13.703 -14.133 1 98.69 394 PHE A CA 1
ATOM 3220 C C . PHE A 1 394 ? -23.531 13.945 -15.547 1 98.69 394 PHE A C 1
ATOM 3222 O O . PHE A 1 394 ? -23.094 13.289 -16.5 1 98.69 394 PHE A O 1
ATOM 3229 N N . THR A 1 395 ? -24.484 14.766 -15.648 1 97.81 395 THR A N 1
ATOM 3230 C CA . THR A 1 395 ? -25 15.266 -16.922 1 97.81 395 THR A CA 1
ATOM 3231 C C . THR A 1 395 ? -24.906 16.797 -16.984 1 97.81 395 THR A C 1
ATOM 3233 O O . THR A 1 395 ? -25.734 17.484 -16.391 1 97.81 395 THR A O 1
ATOM 3236 N N . PRO A 1 396 ? -23.953 17.266 -17.75 1 97.75 396 PRO A N 1
ATOM 3237 C CA . PRO A 1 396 ? -23.875 18.734 -17.844 1 97.75 396 PRO A CA 1
ATOM 3238 C C . PRO A 1 396 ? -25.141 19.359 -18.391 1 97.75 396 PRO A C 1
ATOM 3240 O O . PRO A 1 396 ? -25.688 18.891 -19.406 1 97.75 396 PRO A O 1
ATOM 3243 N N . ALA A 1 397 ? -25.578 20.391 -17.781 1 96.56 397 ALA A N 1
ATOM 3244 C CA . ALA A 1 397 ? -26.797 21.078 -18.203 1 96.56 397 ALA A CA 1
ATOM 3245 C C . ALA A 1 397 ? -26.5 22.031 -19.359 1 96.56 397 ALA A C 1
ATOM 3247 O O . ALA A 1 397 ? -27.406 22.391 -20.109 1 96.56 397 ALA A O 1
ATOM 3248 N N . ASN A 1 398 ? -25.359 22.547 -19.422 1 96.62 398 ASN A N 1
ATOM 3249 C CA . ASN A 1 398 ? -24.891 23.438 -20.484 1 96.62 398 ASN A CA 1
ATOM 3250 C C . ASN A 1 398 ? -23.391 23.328 -20.688 1 96.62 398 ASN A C 1
ATOM 3252 O O . ASN A 1 398 ? -22.734 22.5 -20.062 1 96.62 398 ASN A O 1
ATOM 3256 N N . GLU A 1 399 ? -22.797 24.125 -21.516 1 97.38 399 GLU A N 1
ATOM 3257 C CA . GLU A 1 399 ? -21.406 23.984 -21.953 1 97.38 399 GLU A CA 1
ATOM 3258 C C . GLU A 1 399 ? -20.453 24.516 -20.891 1 97.38 399 GLU A C 1
ATOM 3260 O O . GLU A 1 399 ? -19.25 24.25 -20.938 1 97.38 399 GLU A O 1
ATOM 3265 N N . ASN A 1 400 ? -20.953 25.172 -19.891 1 97.81 400 ASN A N 1
ATOM 3266 C CA . ASN A 1 400 ? -20.094 25.75 -18.859 1 97.81 400 ASN A CA 1
ATOM 3267 C C . ASN A 1 400 ? -19.859 24.781 -17.703 1 97.81 400 ASN A C 1
ATOM 3269 O O . ASN A 1 400 ? -18.984 25 -16.859 1 97.81 400 ASN A O 1
ATOM 3273 N N . GLU A 1 401 ? -20.641 23.719 -17.641 1 98.56 401 GLU A N 1
ATOM 3274 C CA . GLU A 1 401 ? -20.578 22.812 -16.5 1 98.56 401 GLU A CA 1
ATOM 3275 C C . GLU A 1 401 ? -19.578 21.688 -16.75 1 98.56 401 GLU A C 1
ATOM 3277 O O . GLU A 1 401 ? -19.484 21.188 -17.875 1 98.56 401 GLU A O 1
ATOM 3282 N N . GLU A 1 402 ? -18.797 21.375 -15.766 1 98.75 402 GLU A N 1
ATOM 3283 C CA . GLU A 1 402 ? -17.828 20.297 -15.828 1 98.75 402 GLU A CA 1
ATOM 3284 C C . GLU A 1 402 ? -17.734 19.547 -14.5 1 98.75 402 GLU A C 1
ATOM 3286 O O . GLU A 1 402 ? -18 20.125 -13.438 1 98.75 402 GLU A O 1
ATOM 3291 N N . ALA A 1 403 ? -17.438 18.281 -14.492 1 98.88 403 ALA A N 1
ATOM 3292 C CA . ALA A 1 403 ? -17.203 17.5 -13.281 1 98.88 403 ALA A CA 1
ATOM 3293 C C . ALA A 1 403 ? -16.203 16.359 -13.555 1 98.88 403 ALA A C 1
ATOM 3295 O O . ALA A 1 403 ? -16.125 15.852 -14.68 1 98.88 403 ALA A O 1
ATOM 3296 N N . GLY A 1 404 ? -15.461 15.992 -12.594 1 98.88 404 GLY A N 1
ATOM 3297 C CA . GLY A 1 404 ? -14.516 14.891 -12.719 1 98.88 404 GLY A CA 1
ATOM 3298 C C . GLY A 1 404 ? -13.547 14.797 -11.555 1 98.88 404 GLY A C 1
ATOM 3299 O O . GLY A 1 404 ? -13.961 14.859 -10.391 1 98.88 404 GLY A O 1
ATOM 3300 N N . ILE A 1 405 ? -12.258 14.555 -11.898 1 98.81 405 ILE A N 1
ATOM 3301 C CA . ILE A 1 405 ? -11.211 14.383 -10.898 1 98.81 405 ILE A CA 1
ATOM 3302 C C . ILE A 1 405 ? -10.133 15.453 -11.094 1 98.81 405 ILE A C 1
ATOM 3304 O O . ILE A 1 405 ? -9.867 15.875 -12.219 1 98.81 405 ILE A O 1
ATOM 3308 N N . ALA A 1 406 ? -9.562 15.836 -9.977 1 98.88 406 ALA A N 1
ATOM 3309 C CA . ALA A 1 406 ? -8.508 16.844 -9.992 1 98.88 406 ALA A CA 1
ATOM 3310 C C . ALA A 1 406 ? -7.297 16.375 -9.18 1 98.88 406 ALA A C 1
ATOM 3312 O O . ALA A 1 406 ? -7.449 15.719 -8.148 1 98.88 406 ALA A O 1
ATOM 3313 N N . LEU A 1 407 ? -6.125 16.625 -9.625 1 98.81 407 LEU A N 1
ATOM 3314 C CA . LEU A 1 407 ? -4.879 16.625 -8.867 1 98.81 407 LEU A CA 1
ATOM 3315 C C . LEU A 1 407 ? -4.383 18.047 -8.633 1 98.81 407 LEU A C 1
ATOM 3317 O O . LEU A 1 407 ? -4.059 18.75 -9.586 1 98.81 407 LEU A O 1
ATOM 3321 N N . VAL A 1 408 ? -4.27 18.406 -7.371 1 98.38 408 VAL A N 1
ATOM 3322 C CA . VAL A 1 408 ? -4.137 19.828 -7.082 1 98.38 408 VAL A CA 1
ATOM 3323 C C . VAL A 1 408 ? -2.887 20.078 -6.238 1 98.38 408 VAL A C 1
ATOM 3325 O O . VAL A 1 408 ? -2.729 19.484 -5.168 1 98.38 408 VAL A O 1
ATOM 3328 N N . GLN A 1 409 ? -1.994 20.906 -6.75 1 97.62 409 GLN A N 1
ATOM 3329 C CA . GLN A 1 409 ? -0.99 21.531 -5.891 1 97.62 409 GLN A CA 1
ATOM 3330 C C . GLN A 1 409 ? -1.494 22.859 -5.324 1 97.62 409 GLN A C 1
ATOM 3332 O O . GLN A 1 409 ? -1.431 23.078 -4.113 1 97.62 409 GLN A O 1
ATOM 3337 N N . ASP A 1 410 ? -1.914 23.719 -6.188 1 96.69 410 ASP A N 1
ATOM 3338 C CA . ASP A 1 410 ? -2.58 24.984 -5.84 1 96.69 410 ASP A CA 1
ATOM 3339 C C . ASP A 1 410 ? -3.363 25.531 -7.031 1 96.69 410 ASP A C 1
ATOM 3341 O O . ASP A 1 410 ? -3.623 24.812 -7.996 1 96.69 410 ASP A O 1
ATOM 3345 N N . ASP A 1 411 ? -3.943 26.766 -6.906 1 96.06 411 ASP A N 1
ATOM 3346 C CA . ASP A 1 411 ? -4.793 27.359 -7.938 1 96.06 411 ASP A CA 1
ATOM 3347 C C . ASP A 1 411 ? -4.012 27.578 -9.227 1 96.06 411 ASP A C 1
ATOM 3349 O O . ASP A 1 411 ? -4.594 27.609 -10.312 1 96.06 411 ASP A O 1
ATOM 3353 N N . ARG A 1 412 ? -2.672 27.625 -9.18 1 97 412 ARG A N 1
ATOM 3354 C CA . ARG A 1 412 ? -1.836 27.953 -10.336 1 97 412 ARG A CA 1
ATOM 3355 C C . ARG A 1 412 ? -1.351 26.672 -11.023 1 97 412 ARG A C 1
ATOM 3357 O O . ARG A 1 412 ? -0.894 26.719 -12.164 1 97 412 ARG A O 1
ATOM 3364 N N . PHE A 1 413 ? -1.398 25.531 -10.258 1 97.94 413 PHE A N 1
ATOM 3365 C CA . PHE A 1 413 ? -0.833 24.281 -10.766 1 97.94 413 PHE A CA 1
ATOM 3366 C C . PHE A 1 413 ? -1.736 23.109 -10.43 1 97.94 413 PHE A C 1
ATOM 3368 O O . PHE A 1 413 ? -1.854 22.719 -9.266 1 97.94 413 PHE A O 1
ATOM 3375 N N . HIS A 1 414 ? -2.389 22.516 -11.398 1 98.5 414 HIS A N 1
ATOM 3376 C CA . HIS A 1 414 ? -3.236 21.344 -11.203 1 98.5 414 HIS A CA 1
ATOM 3377 C C . HIS A 1 414 ? -3.57 20.688 -12.531 1 98.5 414 HIS A C 1
ATOM 3379 O O . HIS A 1 414 ? -3.369 21.266 -13.594 1 98.5 414 HIS A O 1
ATOM 3385 N N . TYR A 1 415 ? -3.906 19.453 -12.477 1 98.81 415 TYR A N 1
ATOM 3386 C CA . TYR A 1 415 ? -4.465 18.688 -13.594 1 98.81 415 TYR A CA 1
ATOM 3387 C C . TYR A 1 415 ? -5.941 18.391 -13.367 1 98.81 415 TYR A C 1
ATOM 3389 O O . TYR A 1 415 ? -6.371 18.172 -12.227 1 98.81 415 TYR A O 1
ATOM 3397 N N . LEU A 1 416 ? -6.703 18.422 -14.469 1 98.69 416 LEU A N 1
ATOM 3398 C CA . LEU A 1 416 ? -8.125 18.078 -14.438 1 98.69 416 LEU A CA 1
ATOM 3399 C C . LEU A 1 416 ? -8.461 17.047 -15.5 1 98.69 416 LEU A C 1
ATOM 3401 O O . LEU A 1 416 ? -7.914 17.078 -16.609 1 98.69 416 LEU A O 1
ATOM 3405 N N . MET A 1 417 ? -9.266 16.125 -15.172 1 98.88 417 MET A N 1
ATOM 3406 C CA . MET A 1 417 ? -10.062 15.328 -16.094 1 98.88 417 MET A CA 1
ATOM 3407 C C . MET A 1 417 ? -11.555 15.516 -15.844 1 98.88 417 MET A C 1
ATOM 3409 O O . MET A 1 417 ? -12.062 15.148 -14.781 1 98.88 417 MET A O 1
ATOM 3413 N N . VAL A 1 418 ? -12.258 16.109 -16.875 1 98.88 418 VAL A N 1
ATOM 3414 C CA . VAL A 1 418 ? -13.633 16.516 -16.594 1 98.88 418 VAL A CA 1
ATOM 3415 C C . VAL A 1 418 ? -14.531 16.156 -17.766 1 98.88 418 VAL A C 1
ATOM 3417 O O . VAL A 1 418 ? -14.102 16.203 -18.922 1 98.88 418 VAL A O 1
ATOM 3420 N N . LEU A 1 419 ? -15.719 15.758 -17.453 1 98.81 419 LEU A N 1
ATOM 3421 C CA . LEU A 1 419 ? -16.797 15.594 -18.422 1 98.81 419 LEU A CA 1
ATOM 3422 C C . LEU A 1 419 ? -17.469 16.938 -18.719 1 98.81 419 LEU A C 1
ATOM 3424 O O . LEU A 1 419 ? -17.828 17.672 -17.797 1 98.81 419 LEU A O 1
ATOM 3428 N N . VAL A 1 420 ? -17.625 17.25 -19.953 1 98.44 420 VAL A N 1
ATOM 3429 C CA . VAL A 1 420 ? -18.266 18.469 -20.406 1 98.44 420 VAL A CA 1
ATOM 3430 C C . VAL A 1 420 ? -19.25 18.156 -21.531 1 98.44 420 VAL A C 1
ATOM 3432 O O . VAL A 1 420 ? -19.375 17 -21.953 1 98.44 420 VAL A O 1
ATOM 3435 N N . GLN A 1 421 ? -20 19.188 -21.844 1 97.69 421 GLN A N 1
ATOM 3436 C CA . GLN A 1 421 ? -20.859 19.125 -23.031 1 97.69 421 GLN A CA 1
ATOM 3437 C C . GLN A 1 421 ? -20.406 20.125 -24.094 1 97.69 421 GLN A C 1
ATOM 3439 O O . GLN A 1 421 ? -20.094 21.266 -23.781 1 97.69 421 GLN A O 1
ATOM 3444 N N . LYS A 1 422 ? -20.234 19.672 -25.266 1 96.25 422 LYS A N 1
ATOM 3445 C CA . LYS A 1 422 ? -19.953 20.5 -26.438 1 96.25 422 LYS A CA 1
ATOM 3446 C C . LYS A 1 422 ? -20.922 20.172 -27.578 1 96.25 422 LYS A C 1
ATOM 3448 O O . LYS A 1 422 ? -20.984 19.031 -28.047 1 96.25 422 LYS A O 1
ATOM 3453 N N . ASP A 1 423 ? -21.672 21.219 -28.062 1 94.5 423 ASP A N 1
ATOM 3454 C CA . ASP A 1 423 ? -22.641 21.062 -29.156 1 94.5 423 ASP A CA 1
ATOM 3455 C C . ASP A 1 423 ? -23.609 19.922 -28.875 1 94.5 423 ASP A C 1
ATOM 3457 O O . ASP A 1 423 ? -23.844 19.078 -29.734 1 94.5 423 ASP A O 1
ATOM 3461 N N . GLY A 1 424 ? -23.953 19.781 -27.656 1 94.25 424 GLY A N 1
ATOM 3462 C CA . GLY A 1 424 ? -24.953 18.812 -27.234 1 94.25 424 GLY A CA 1
ATOM 3463 C C . GLY A 1 424 ? -24.391 17.406 -27.062 1 94.25 424 GLY A C 1
ATOM 3464 O O . GLY A 1 424 ? -25.156 16.469 -26.812 1 94.25 424 GLY A O 1
ATOM 3465 N N . LYS A 1 425 ? -23.078 17.25 -27.188 1 97.06 425 LYS A N 1
ATOM 3466 C CA . LYS A 1 425 ? -22.453 15.938 -27.047 1 97.06 425 LYS A CA 1
ATOM 3467 C C . LYS A 1 425 ? -21.5 15.914 -25.844 1 97.06 425 LYS A C 1
ATOM 3469 O O . LYS A 1 425 ? -20.859 16.906 -25.547 1 97.06 425 LYS A O 1
ATOM 3474 N N . PRO A 1 426 ? -21.438 14.75 -25.234 1 97.94 426 PRO A N 1
ATOM 3475 C CA . PRO A 1 426 ? -20.531 14.656 -24.109 1 97.94 426 PRO A CA 1
ATOM 3476 C C . PRO A 1 426 ? -19.078 14.461 -24.531 1 97.94 426 PRO A C 1
ATOM 3478 O O . PRO A 1 426 ? -18.797 13.664 -25.422 1 97.94 426 PRO A O 1
ATOM 3481 N N . PHE A 1 427 ? -18.172 15.195 -23.953 1 98.56 427 PHE A N 1
ATOM 3482 C CA . PHE A 1 427 ? -16.734 15.07 -24.156 1 98.56 427 PHE A CA 1
ATOM 3483 C C . PHE A 1 427 ? -16.016 14.93 -22.812 1 98.56 427 PHE A C 1
ATOM 3485 O O . PHE A 1 427 ? -16.422 15.508 -21.812 1 98.56 427 PHE A O 1
ATOM 3492 N N . LEU A 1 428 ? -15.008 14.086 -22.75 1 98.75 428 LEU A N 1
ATOM 3493 C CA . LEU A 1 428 ? -14.055 14.07 -21.641 1 98.75 428 LEU A CA 1
ATOM 3494 C C . LEU A 1 428 ? -12.797 14.852 -22 1 98.75 428 LEU A C 1
ATOM 3496 O O . LEU A 1 428 ? -12.227 14.664 -23.078 1 98.75 428 LEU A O 1
ATOM 3500 N N . GLN A 1 429 ? -12.43 15.742 -21.109 1 98.81 429 GLN A N 1
ATOM 3501 C CA . GLN A 1 429 ? -11.297 16.625 -21.375 1 98.81 429 GLN A CA 1
ATOM 3502 C C . GLN A 1 429 ? -10.273 16.562 -20.25 1 98.81 429 GLN A C 1
ATOM 3504 O O . GLN A 1 429 ? -10.641 16.453 -19.078 1 98.81 429 GLN A O 1
ATOM 3509 N N . ALA A 1 430 ? -8.992 16.547 -20.625 1 98.81 430 ALA A N 1
ATOM 3510 C CA . ALA A 1 430 ? -7.891 16.688 -19.672 1 98.81 430 ALA A CA 1
ATOM 3511 C C . ALA A 1 430 ? -7.242 18.062 -19.797 1 98.81 430 ALA A C 1
ATOM 3513 O O . ALA A 1 430 ? -6.941 18.516 -20.906 1 98.81 430 ALA A O 1
ATOM 3514 N N . TYR A 1 431 ? -7.07 18.719 -18.688 1 98.75 431 TYR A N 1
ATOM 3515 C CA . TYR A 1 431 ? -6.473 20.047 -18.656 1 98.75 431 TYR A CA 1
ATOM 3516 C C . TYR A 1 431 ? -5.227 20.062 -17.781 1 98.75 431 TYR A C 1
ATOM 3518 O O . TYR A 1 431 ? -5.129 19.312 -16.812 1 98.75 431 TYR A O 1
ATOM 3526 N N . GLN A 1 432 ? -4.324 20.922 -18.156 1 98.31 432 GLN A N 1
ATOM 3527 C CA . GLN A 1 432 ? -3.186 21.328 -17.328 1 98.31 432 GLN A CA 1
ATOM 3528 C C . GLN A 1 432 ? -3.254 22.812 -17 1 98.31 432 GLN A C 1
ATOM 3530 O O . GLN A 1 432 ? -3.514 23.641 -17.875 1 98.31 432 GLN A O 1
ATOM 3535 N N . THR A 1 433 ? -3.17 23.109 -15.75 1 98.19 433 THR A N 1
ATOM 3536 C CA . THR A 1 433 ? -2.955 24.484 -15.344 1 98.19 433 THR A CA 1
ATOM 3537 C C . THR A 1 433 ? -1.522 24.688 -14.859 1 98.19 433 THR A C 1
ATOM 3539 O O . THR A 1 433 ? -1.076 24.031 -13.922 1 98.19 433 THR A O 1
ATOM 3542 N N . GLU A 1 434 ? -0.795 25.516 -15.523 1 97.44 434 GLU A N 1
ATOM 3543 C CA . GLU A 1 434 ? 0.577 25.891 -15.188 1 97.44 434 GLU A CA 1
ATOM 3544 C C . GLU A 1 434 ? 0.717 27.391 -15.039 1 97.44 434 GLU A C 1
ATOM 3546 O O . GLU A 1 434 ? 0.493 28.141 -15.992 1 97.44 434 GLU A O 1
ATOM 3551 N N . ASN A 1 435 ? 1.064 27.797 -13.844 1 95.44 435 ASN A N 1
ATOM 3552 C CA . ASN A 1 435 ? 1.209 29.219 -13.523 1 95.44 435 ASN A CA 1
ATOM 3553 C C . ASN A 1 435 ? -0.054 30 -13.867 1 95.44 435 ASN A C 1
ATOM 3555 O O . ASN A 1 435 ? 0.019 31.047 -14.508 1 95.44 435 ASN A O 1
ATOM 3559 N N . GLY A 1 436 ? -1.164 29.375 -13.633 1 93.94 436 GLY A N 1
ATOM 3560 C CA . GLY A 1 436 ? -2.445 30.047 -13.789 1 93.94 436 GLY A CA 1
ATOM 3561 C C . GLY A 1 436 ? -3.027 29.891 -15.188 1 93.94 436 GLY A C 1
ATOM 3562 O O . GLY A 1 436 ? -4.176 30.266 -15.422 1 93.94 436 GLY A O 1
ATOM 3563 N N . THR A 1 437 ? -2.258 29.406 -16.094 1 96.44 437 THR A N 1
ATOM 3564 C CA . THR A 1 437 ? -2.732 29.234 -17.453 1 96.44 437 THR A CA 1
ATOM 3565 C C . THR A 1 437 ? -3.285 27.828 -17.672 1 96.44 437 THR A C 1
ATOM 3567 O O . THR A 1 437 ? -2.553 26.844 -17.547 1 96.44 437 THR A O 1
ATOM 3570 N N . LYS A 1 438 ? -4.531 27.75 -17.984 1 96.69 438 LYS A N 1
ATOM 3571 C CA . LYS A 1 438 ? -5.215 26.484 -18.234 1 96.69 438 LYS A CA 1
ATOM 3572 C C . LYS A 1 438 ? -5.113 26.094 -19.719 1 96.69 438 LYS A C 1
ATOM 3574 O O . LYS A 1 438 ? -5.426 26.891 -20.594 1 96.69 438 LYS A O 1
ATOM 3579 N N . SER A 1 439 ? -4.594 24.891 -19.984 1 98.06 439 SER A N 1
ATOM 3580 C CA . SER A 1 439 ? -4.445 24.406 -21.359 1 98.06 439 SER A CA 1
ATOM 3581 C C . SER A 1 439 ? -5.094 23.031 -21.531 1 98.06 439 SER A C 1
ATOM 3583 O O . SER A 1 439 ? -4.988 22.188 -20.656 1 98.06 439 SER A O 1
ATOM 3585 N N . LEU A 1 440 ? -5.75 22.797 -22.672 1 98.38 440 LEU A N 1
ATOM 3586 C CA . LEU A 1 440 ? -6.344 21.516 -23 1 98.38 440 LEU A CA 1
ATOM 3587 C C . LEU A 1 440 ? -5.277 20.531 -23.484 1 98.38 440 LEU A C 1
ATOM 3589 O O . LEU A 1 440 ? -4.516 20.828 -24.406 1 98.38 440 LEU A O 1
ATOM 3593 N N . LEU A 1 441 ? -5.195 19.422 -22.859 1 98.5 441 LEU A N 1
ATOM 3594 C CA . LEU A 1 441 ? -4.188 18.406 -23.188 1 98.5 441 LEU A CA 1
ATOM 3595 C C . LEU A 1 441 ? -4.77 17.344 -24.125 1 98.5 441 LEU A C 1
ATOM 3597 O O . LEU A 1 441 ? -4.074 16.828 -25 1 98.5 441 LEU A O 1
ATOM 3601 N N . ALA A 1 442 ? -5.957 16.922 -23.875 1 98.56 442 ALA A N 1
ATOM 3602 C CA . ALA A 1 442 ? -6.633 15.859 -24.625 1 98.56 442 ALA A CA 1
ATOM 3603 C C . ALA A 1 442 ? -8.148 16 -24.531 1 98.56 442 ALA A C 1
ATOM 3605 O O . ALA A 1 442 ? -8.672 16.562 -23.562 1 98.56 442 ALA A O 1
ATOM 3606 N N . GLU A 1 443 ? -8.773 15.617 -25.5 1 98.25 443 GLU A N 1
ATOM 3607 C CA . GLU A 1 443 ? -10.234 15.602 -25.578 1 98.25 443 GLU A CA 1
ATOM 3608 C C . GLU A 1 443 ? -10.734 14.391 -26.375 1 98.25 443 GLU A C 1
ATOM 3610 O O . GLU A 1 443 ? -10.133 14.016 -27.375 1 98.25 443 GLU A O 1
ATOM 3615 N N . THR A 1 444 ? -11.742 13.75 -25.906 1 98.25 444 THR A N 1
ATOM 3616 C CA . THR A 1 444 ? -12.359 12.648 -26.625 1 98.25 444 THR A CA 1
ATOM 3617 C C . THR A 1 444 ? -13.875 12.664 -26.453 1 98.25 444 THR A C 1
ATOM 3619 O O . THR A 1 444 ? -14.375 12.945 -25.359 1 98.25 444 THR A O 1
ATOM 3622 N N . GLU A 1 445 ? -14.594 12.523 -27.562 1 98 445 GLU A N 1
ATOM 3623 C CA . GLU A 1 445 ? -16.031 12.312 -27.453 1 98 445 GLU A CA 1
ATOM 3624 C C . GLU A 1 445 ? -16.344 10.977 -26.781 1 98 445 GLU A C 1
ATOM 3626 O O . GLU A 1 445 ? -15.695 9.969 -27.047 1 98 445 GLU A O 1
ATOM 3631 N N . ILE A 1 446 ? -17.25 10.992 -25.859 1 97.19 446 ILE A N 1
ATOM 3632 C CA . ILE A 1 446 ? -17.562 9.75 -25.172 1 97.19 446 ILE A CA 1
ATOM 3633 C C . ILE A 1 446 ? -19.031 9.383 -25.406 1 97.19 446 ILE A C 1
ATOM 3635 O O . ILE A 1 446 ? -19.797 10.195 -25.922 1 97.19 446 ILE A O 1
ATOM 3639 N N . LYS A 1 447 ? -19.375 8.102 -25.062 1 95.75 447 LYS A N 1
ATOM 3640 C CA . LYS A 1 447 ? -20.766 7.691 -25.125 1 95.75 447 LYS A CA 1
ATOM 3641 C C . LYS A 1 447 ? -21.625 8.492 -24.156 1 95.75 447 LYS A C 1
ATOM 3643 O O . LYS A 1 447 ? -21.125 8.953 -23.125 1 95.75 447 LYS A O 1
ATOM 3648 N N . ASP A 1 448 ? -22.828 8.719 -24.594 1 93.62 448 ASP A N 1
ATOM 3649 C CA . ASP A 1 448 ? -23.781 9.352 -23.688 1 93.62 448 ASP A CA 1
ATOM 3650 C C . ASP A 1 448 ? -24.266 8.367 -22.625 1 93.62 448 ASP A C 1
ATOM 3652 O O . ASP A 1 448 ? -25.203 7.609 -22.859 1 93.62 448 ASP A O 1
ATOM 3656 N N . VAL A 1 449 ? -23.578 8.375 -21.547 1 93 449 VAL A N 1
ATOM 3657 C CA . VAL A 1 449 ? -23.906 7.449 -20.469 1 93 449 VAL A CA 1
ATOM 3658 C C . VAL A 1 449 ? -24.141 8.227 -19.172 1 93 449 VAL A C 1
ATOM 3660 O O . VAL A 1 449 ? -23.656 9.352 -19.016 1 93 449 VAL A O 1
ATOM 3663 N N . LYS A 1 450 ? -24.875 7.656 -18.312 1 91.62 450 LYS A N 1
ATOM 3664 C CA . LYS A 1 450 ? -25.188 8.273 -17.016 1 91.62 450 LYS A CA 1
ATOM 3665 C C . LYS A 1 450 ? -24 8.148 -16.062 1 91.62 450 LYS A C 1
ATOM 3667 O O . LYS A 1 450 ? -23.797 9.008 -15.211 1 91.62 450 LYS A O 1
ATOM 3672 N N . ARG A 1 451 ? -23.312 7.047 -16.188 1 97.06 451 ARG A N 1
ATOM 3673 C CA . ARG A 1 451 ? -22.25 6.703 -15.258 1 97.06 451 ARG A CA 1
ATOM 3674 C C . ARG A 1 451 ? -20.922 6.527 -15.992 1 97.06 451 ARG A C 1
ATOM 3676 O O . ARG A 1 451 ? -20.859 5.855 -17.016 1 97.06 451 ARG A O 1
ATOM 3683 N N . LEU A 1 452 ? -19.906 7.234 -15.508 1 98.25 452 LEU A N 1
ATOM 3684 C CA . LEU A 1 452 ? -18.562 7.168 -16.047 1 98.25 452 LEU A CA 1
ATOM 3685 C C . LEU A 1 452 ? -17.547 6.848 -14.953 1 98.25 452 LEU A C 1
ATOM 3687 O O . LEU A 1 452 ? -17.656 7.363 -13.836 1 98.25 452 LEU A O 1
ATOM 3691 N N . TYR A 1 453 ? -16.609 5.973 -15.25 1 98 453 TYR A N 1
ATOM 3692 C CA . TYR A 1 453 ? -15.523 5.648 -14.336 1 98 453 TYR A CA 1
ATOM 3693 C C . TYR A 1 453 ? -14.266 6.422 -14.688 1 98 453 TYR A C 1
ATOM 3695 O O . TYR A 1 453 ? -13.852 6.449 -15.852 1 98 453 TYR A O 1
ATOM 3703 N N . LEU A 1 454 ? -13.711 7.121 -13.719 1 98.56 454 LEU A N 1
ATOM 3704 C CA . LEU A 1 454 ? -12.508 7.93 -13.898 1 98.56 454 LEU A CA 1
ATOM 3705 C C . LEU A 1 454 ? -11.359 7.395 -13.047 1 98.56 454 LEU A C 1
ATOM 3707 O O . LEU A 1 454 ? -11.562 7.008 -11.891 1 98.56 454 LEU A O 1
ATOM 3711 N N . SER A 1 455 ? -10.188 7.332 -13.641 1 97.38 455 SER A N 1
ATOM 3712 C CA . SER A 1 455 ? -9.047 6.805 -12.906 1 97.38 455 SER A CA 1
ATOM 3713 C C . SER A 1 455 ? -7.773 7.586 -13.219 1 97.38 455 SER A C 1
ATOM 3715 O O . SER A 1 455 ? -7.59 8.055 -14.352 1 97.38 455 SER A O 1
ATOM 3717 N N . VAL A 1 456 ? -6.973 7.773 -12.195 1 98.19 456 VAL A N 1
ATOM 3718 C CA . VAL A 1 456 ? -5.645 8.352 -12.336 1 98.19 456 VAL A CA 1
ATOM 3719 C C . VAL A 1 456 ? -4.605 7.414 -11.719 1 98.19 456 VAL A C 1
ATOM 3721 O O . VAL A 1 456 ? -4.758 6.965 -10.586 1 98.19 456 VAL A O 1
ATOM 3724 N N . GLN A 1 457 ? -3.6 7.102 -12.461 1 97.19 457 GLN A N 1
ATOM 3725 C CA . GLN A 1 457 ? -2.473 6.328 -11.953 1 97.19 457 GLN A CA 1
ATOM 3726 C C . GLN A 1 457 ? -1.211 7.18 -11.867 1 97.19 457 GLN A C 1
ATOM 3728 O O . GLN A 1 457 ? -0.817 7.816 -12.844 1 97.19 457 GLN A O 1
ATOM 3733 N N . GLY A 1 458 ? -0.648 7.238 -10.68 1 97.38 458 GLY A N 1
ATOM 3734 C CA . GLY A 1 458 ? 0.663 7.844 -10.508 1 97.38 458 GLY A CA 1
ATOM 3735 C C . GLY A 1 458 ? 1.8 6.844 -10.602 1 97.38 458 GLY A C 1
ATOM 3736 O O . GLY A 1 458 ? 1.711 5.742 -10.055 1 97.38 458 GLY A O 1
ATOM 3737 N N . ASN A 1 459 ? 2.871 7.238 -11.289 1 94.5 459 ASN A N 1
ATOM 3738 C CA . ASN A 1 459 ? 4.051 6.398 -11.453 1 94.5 459 ASN A CA 1
ATOM 3739 C C . ASN A 1 459 ? 5.328 7.141 -11.062 1 94.5 459 ASN A C 1
ATOM 3741 O O . ASN A 1 459 ? 6.301 7.145 -11.82 1 94.5 459 ASN A O 1
ATOM 3745 N N . THR A 1 460 ? 5.281 7.863 -10.023 1 93.31 460 THR A N 1
ATOM 3746 C CA . THR A 1 460 ? 6.375 8.648 -9.469 1 93.31 460 THR A CA 1
ATOM 3747 C C . THR A 1 460 ? 6.625 9.898 -10.305 1 93.31 460 THR A C 1
ATOM 3749 O O . THR A 1 460 ? 6.398 11.016 -9.836 1 93.31 460 THR A O 1
ATOM 3752 N N . THR A 1 461 ? 6.91 9.711 -11.672 1 94.88 461 THR A N 1
ATOM 3753 C CA . THR A 1 461 ? 7.293 10.875 -12.469 1 94.88 461 THR A CA 1
ATOM 3754 C C . THR A 1 461 ? 6.141 11.32 -13.359 1 94.88 461 THR A C 1
ATOM 3756 O O . THR A 1 461 ? 6.188 12.398 -13.953 1 94.88 461 THR A O 1
ATOM 3759 N N . ASP A 1 462 ? 5.129 10.492 -13.43 1 96.56 462 ASP A N 1
ATOM 3760 C CA . ASP A 1 462 ? 4.074 10.828 -14.383 1 96.56 462 ASP A CA 1
ATOM 3761 C C . ASP A 1 462 ? 2.703 10.414 -13.844 1 96.56 462 ASP A C 1
ATOM 3763 O O . ASP A 1 462 ? 2.609 9.594 -12.922 1 96.56 462 ASP A O 1
ATOM 3767 N N . TYR A 1 463 ? 1.706 11.016 -14.398 1 98.06 463 TYR A N 1
ATOM 3768 C CA . TYR A 1 463 ? 0.311 10.648 -14.18 1 98.06 463 TYR A CA 1
ATOM 3769 C C . TYR A 1 463 ? -0.331 10.148 -15.469 1 98.06 463 TYR A C 1
ATOM 3771 O O . TYR A 1 463 ? -0.093 10.695 -16.547 1 98.06 463 TYR A O 1
ATOM 3779 N N . ASP A 1 464 ? -1.046 9.109 -15.406 1 97.88 464 ASP A N 1
ATOM 3780 C CA . ASP A 1 464 ? -1.875 8.594 -16.484 1 97.88 464 ASP A CA 1
ATOM 3781 C C . ASP A 1 464 ? -3.359 8.688 -16.141 1 97.88 464 ASP A C 1
ATOM 3783 O O . ASP A 1 464 ? -3.773 8.297 -15.055 1 97.88 464 ASP A O 1
ATOM 3787 N N . PHE A 1 465 ? -4.121 9.273 -17.094 1 98.38 465 PHE A N 1
ATOM 3788 C CA . PHE A 1 465 ? -5.559 9.422 -16.906 1 98.38 465 PHE A CA 1
ATOM 3789 C C . PHE A 1 465 ? -6.324 8.43 -17.781 1 98.38 465 PHE A C 1
ATOM 3791 O O . PHE A 1 465 ? -6.082 8.336 -18.984 1 98.38 465 PHE A O 1
ATOM 3798 N N . TYR A 1 466 ? -7.219 7.703 -17.156 1 97.62 466 TYR A N 1
ATOM 3799 C CA . TYR A 1 466 ? -8.047 6.719 -17.844 1 97.62 466 TYR A CA 1
ATOM 3800 C C . TYR A 1 466 ? -9.523 6.961 -17.562 1 97.62 466 TYR A C 1
ATOM 3802 O O . TYR A 1 466 ? -9.875 7.656 -16.609 1 97.62 466 TYR A O 1
ATOM 3810 N N . TYR A 1 467 ? -10.352 6.531 -18.453 1 98.12 467 TYR A N 1
ATOM 3811 C CA . TYR A 1 467 ? -11.797 6.5 -18.25 1 98.12 467 TYR A CA 1
ATOM 3812 C C . TYR A 1 467 ? -12.391 5.188 -18.75 1 98.12 467 TYR A C 1
ATOM 3814 O O . TYR A 1 467 ? -11.742 4.441 -19.484 1 98.12 467 TYR A O 1
ATOM 3822 N N . GLY A 1 468 ? -13.586 4.852 -18.25 1 96.94 468 GLY A N 1
ATOM 3823 C CA . GLY A 1 468 ? -14.258 3.639 -18.688 1 96.94 468 GLY A CA 1
ATOM 3824 C C . GLY A 1 468 ? -15.766 3.725 -18.594 1 96.94 468 GLY A C 1
ATOM 3825 O O . GLY A 1 468 ? -16.297 4.543 -17.828 1 96.94 468 GLY A O 1
ATOM 3826 N N . TYR A 1 469 ? -16.438 2.875 -19.406 1 97 469 TYR A N 1
ATOM 3827 C CA . TYR A 1 469 ? -17.891 2.729 -19.312 1 97 469 TYR A CA 1
ATOM 3828 C C . TYR A 1 469 ? -18.266 1.626 -18.344 1 97 469 TYR A C 1
ATOM 3830 O O . TYR A 1 469 ? -19.438 1.49 -17.969 1 97 469 TYR A O 1
ATOM 3838 N N . THR A 1 470 ? -17.203 0.884 -17.938 1 93.62 470 THR A N 1
ATOM 3839 C CA . THR A 1 470 ? -17.266 -0.082 -16.844 1 93.62 470 THR A CA 1
ATOM 3840 C C . THR A 1 470 ? -16.062 0.064 -15.914 1 93.62 470 THR A C 1
ATOM 3842 O O . THR A 1 470 ? -15.078 0.712 -16.266 1 93.62 470 THR A O 1
ATOM 3845 N N . ASP A 1 471 ? -16.172 -0.567 -14.828 1 91.88 471 ASP A N 1
ATOM 3846 C CA . ASP A 1 471 ? -15.125 -0.456 -13.82 1 91.88 471 ASP A CA 1
ATOM 3847 C C . ASP A 1 471 ? -13.859 -1.181 -14.266 1 91.88 471 ASP A C 1
ATOM 3849 O O . ASP A 1 471 ? -12.75 -0.796 -13.891 1 91.88 471 ASP A O 1
ATOM 3853 N N . GLN A 1 472 ? -13.953 -2.182 -15.07 1 90.06 472 GLN A N 1
ATOM 3854 C CA . GLN A 1 472 ? -12.828 -3.07 -15.344 1 90.06 472 GLN A CA 1
ATOM 3855 C C . GLN A 1 472 ? -12.141 -2.705 -16.656 1 90.06 472 GLN A C 1
ATOM 3857 O O . GLN A 1 472 ? -10.961 -3.01 -16.859 1 90.06 472 GLN A O 1
ATOM 3862 N N . GLU A 1 473 ? -12.891 -2.104 -17.578 1 90.12 473 GLU A N 1
ATOM 3863 C CA . GLU A 1 473 ? -12.32 -1.72 -18.875 1 90.12 473 GLU A CA 1
ATOM 3864 C C . GLU A 1 473 ? -11.992 -0.231 -18.906 1 90.12 473 GLU A C 1
ATOM 3866 O O . GLU A 1 473 ? -12.883 0.606 -19.062 1 90.12 473 GLU A O 1
ATOM 3871 N N . MET A 1 474 ? -10.719 0.038 -18.859 1 93.19 474 MET A N 1
ATOM 3872 C CA . MET A 1 474 ? -10.281 1.43 -18.828 1 93.19 474 MET A CA 1
ATOM 3873 C C . MET A 1 474 ? -9.578 1.81 -20.125 1 93.19 474 MET A C 1
ATOM 3875 O O . MET A 1 474 ? -8.773 1.041 -20.641 1 93.19 474 MET A O 1
ATOM 3879 N N . LEU A 1 475 ? -9.945 2.92 -20.656 1 96 475 LEU A N 1
ATOM 3880 C CA . LEU A 1 475 ? -9.352 3.506 -21.844 1 96 475 LEU A CA 1
ATOM 3881 C C . LEU A 1 475 ? -8.477 4.703 -21.484 1 96 475 LEU A C 1
ATOM 3883 O O . LEU A 1 475 ? -8.828 5.488 -20.609 1 96 475 LEU A O 1
ATOM 3887 N N . PRO A 1 476 ? -7.309 4.797 -22.109 1 96.5 476 PRO A N 1
ATOM 3888 C CA . PRO A 1 476 ? -6.477 5.969 -21.828 1 96.5 476 PRO A CA 1
ATOM 3889 C C . PRO A 1 476 ? -7.062 7.258 -22.406 1 96.5 476 PRO A C 1
ATOM 3891 O O . PRO A 1 476 ? -7.531 7.273 -23.547 1 96.5 476 PRO A O 1
ATOM 3894 N N . LEU A 1 477 ? -7.164 8.297 -21.656 1 98.31 477 LEU A N 1
ATOM 3895 C CA . LEU A 1 477 ? -7.426 9.633 -22.172 1 98.31 477 LEU A CA 1
ATOM 3896 C C . LEU A 1 477 ? -6.121 10.344 -22.531 1 98.31 477 LEU A C 1
ATOM 3898 O O . LEU A 1 477 ? -5.973 10.859 -23.641 1 98.31 477 LEU A O 1
ATOM 3902 N N . VAL A 1 478 ? -5.215 10.344 -21.594 1 98.12 478 VAL A N 1
ATOM 3903 C CA . VAL A 1 478 ? -3.883 10.906 -21.781 1 98.12 478 VAL A CA 1
ATOM 3904 C C . VAL A 1 478 ? -2.898 10.234 -20.828 1 98.12 478 VAL A C 1
ATOM 3906 O O . VAL A 1 478 ? -3.248 9.922 -19.688 1 98.12 478 VAL A O 1
ATOM 3909 N N . ARG A 1 479 ? -1.682 9.938 -21.297 1 96.25 479 ARG A N 1
ATOM 3910 C CA . ARG A 1 479 ? -0.649 9.281 -20.5 1 96.25 479 ARG A CA 1
ATOM 3911 C C . ARG A 1 479 ? 0.641 10.094 -20.5 1 96.25 479 ARG A C 1
ATOM 3913 O O . ARG A 1 479 ? 0.869 10.914 -21.391 1 96.25 479 ARG A O 1
ATOM 3920 N N . GLY A 1 480 ? 1.382 9.914 -19.438 1 96.62 480 GLY A N 1
ATOM 3921 C CA . GLY A 1 480 ? 2.719 10.477 -19.391 1 96.62 480 GLY A CA 1
ATOM 3922 C C . GLY A 1 480 ? 2.729 11.945 -19 1 96.62 480 GLY A C 1
ATOM 3923 O O . GLY A 1 480 ? 3.623 12.695 -19.406 1 96.62 480 GLY A O 1
ATOM 3924 N N . LEU A 1 481 ? 1.691 12.391 -18.312 1 98.06 481 LEU A N 1
ATOM 3925 C CA . LEU A 1 481 ? 1.707 13.781 -17.859 1 98.06 481 LEU A CA 1
ATOM 3926 C C . LEU A 1 481 ? 2.793 14.008 -16.812 1 98.06 481 LEU A C 1
ATOM 3928 O O . LEU A 1 481 ? 2.967 13.188 -15.914 1 98.06 481 LEU A O 1
ATOM 3932 N N . ASP A 1 482 ? 3.504 15.055 -16.938 1 97.75 482 ASP A N 1
ATOM 3933 C CA . ASP A 1 482 ? 4.641 15.367 -16.078 1 97.75 482 ASP A CA 1
ATOM 3934 C C . ASP A 1 482 ? 4.188 15.648 -14.648 1 97.75 482 ASP A C 1
ATOM 3936 O O . ASP A 1 482 ? 3.594 16.688 -14.367 1 97.75 482 ASP A O 1
ATOM 3940 N N . ALA A 1 483 ? 4.539 14.805 -13.758 1 97.75 483 ALA A N 1
ATOM 3941 C CA . ALA A 1 483 ? 4.109 14.938 -12.367 1 97.75 483 ALA A CA 1
ATOM 3942 C C . ALA A 1 483 ? 4.832 16.094 -11.68 1 97.75 483 ALA A C 1
ATOM 3944 O O . ALA A 1 483 ? 4.344 16.641 -10.688 1 97.75 483 ALA A O 1
ATOM 3945 N N . SER A 1 484 ? 6.02 16.484 -12.18 1 97.44 484 SER A N 1
ATOM 3946 C CA . SER A 1 484 ? 6.816 17.516 -11.516 1 97.44 484 SER A CA 1
ATOM 3947 C C . SER A 1 484 ? 6.086 18.844 -11.484 1 97.44 484 SER A C 1
ATOM 3949 O O . SER A 1 484 ? 6.395 19.719 -10.664 1 97.44 484 SER A O 1
ATOM 3951 N N . LEU A 1 485 ? 5.074 18.953 -12.352 1 97.62 485 LEU A N 1
ATOM 3952 C CA . LEU A 1 485 ? 4.246 20.156 -12.336 1 97.62 485 LEU A CA 1
ATOM 3953 C C . LEU A 1 485 ? 3.646 20.375 -10.953 1 97.62 485 LEU A C 1
ATOM 3955 O O . LEU A 1 485 ? 3.424 21.531 -10.555 1 97.62 485 LEU A O 1
ATOM 3959 N N . LEU A 1 486 ? 3.424 19.281 -10.227 1 97.88 486 LEU A N 1
ATOM 3960 C CA . LEU A 1 486 ? 2.746 19.391 -8.938 1 97.88 486 LEU A CA 1
ATOM 3961 C C . LEU A 1 486 ? 3.744 19.281 -7.789 1 97.88 486 LEU A C 1
ATOM 3963 O O . LEU A 1 486 ? 3.354 19.047 -6.641 1 97.88 486 LEU A O 1
ATOM 3967 N N . SER A 1 487 ? 4.992 19.453 -8.07 1 95.56 487 SER A N 1
ATOM 3968 C CA . SER A 1 487 ? 6.035 19.422 -7.055 1 95.56 487 SER A CA 1
ATOM 3969 C C . SER A 1 487 ? 6.258 20.812 -6.453 1 95.56 487 SER A C 1
ATOM 3971 O O . SER A 1 487 ? 6.188 21.812 -7.16 1 95.56 487 SER A O 1
ATOM 3973 N N . SER A 1 488 ? 6.621 20.797 -5.207 1 92.44 488 SER A N 1
ATOM 3974 C CA . SER A 1 488 ? 6.91 22.047 -4.516 1 92.44 488 SER A CA 1
ATOM 3975 C C . SER A 1 488 ? 8.125 22.75 -5.121 1 92.44 488 SER A C 1
ATOM 3977 O O . SER A 1 488 ? 8.227 23.984 -5.07 1 92.44 488 SER A O 1
ATOM 3979 N N . VAL A 1 489 ? 8.961 22.031 -5.742 1 91.12 489 VAL A N 1
ATOM 3980 C CA . VAL A 1 489 ? 10.148 22.594 -6.371 1 91.12 489 VAL A CA 1
ATOM 3981 C C . VAL A 1 489 ? 9.75 23.469 -7.551 1 91.12 489 VAL A C 1
ATOM 3983 O O . VAL A 1 489 ? 10.359 24.516 -7.793 1 91.12 489 VAL A O 1
ATOM 3986 N N . VAL A 1 490 ? 8.758 23.078 -8.227 1 93.06 490 VAL A N 1
ATOM 3987 C CA . VAL A 1 490 ? 8.32 23.797 -9.414 1 93.06 490 VAL A CA 1
ATOM 3988 C C . VAL A 1 490 ? 7.438 24.984 -9 1 93.06 490 VAL A C 1
ATOM 3990 O O . VAL A 1 490 ? 7.57 26.078 -9.539 1 93.06 490 VAL A O 1
ATOM 3993 N N . ASN A 1 491 ? 6.625 24.797 -8.094 1 91.12 491 ASN A N 1
ATOM 3994 C CA . ASN A 1 491 ? 5.617 25.812 -7.785 1 91.12 491 ASN A CA 1
ATOM 3995 C C . ASN A 1 491 ? 6.027 26.672 -6.59 1 91.12 491 ASN A C 1
ATOM 3997 O O . ASN A 1 491 ? 5.387 27.672 -6.297 1 91.12 491 ASN A O 1
ATOM 4001 N N . ASN A 1 492 ? 7.074 26.266 -5.91 1 89.25 492 ASN A N 1
ATOM 4002 C CA . ASN A 1 492 ? 7.551 26.953 -4.711 1 89.25 492 ASN A CA 1
ATOM 4003 C C . ASN A 1 492 ? 6.508 26.922 -3.598 1 89.25 492 ASN A C 1
ATOM 4005 O O . ASN A 1 492 ? 6.328 27.906 -2.883 1 89.25 492 ASN A O 1
ATOM 4009 N N . GLY A 1 493 ? 5.684 25.906 -3.635 1 90.5 493 GLY A N 1
ATOM 4010 C CA . GLY A 1 493 ? 4.668 25.75 -2.604 1 90.5 493 GLY A CA 1
ATOM 4011 C C . GLY A 1 493 ? 5.137 24.891 -1.437 1 90.5 493 GLY A C 1
ATOM 4012 O O . GLY A 1 493 ? 6.207 24.281 -1.493 1 90.5 493 GLY A O 1
ATOM 4013 N N . PHE A 1 494 ? 4.328 24.875 -0.339 1 93 494 PHE A N 1
ATOM 4014 C CA . PHE A 1 494 ? 4.707 24.188 0.883 1 93 494 PHE A CA 1
ATOM 4015 C C . PHE A 1 494 ? 3.838 22.953 1.091 1 93 494 PHE A C 1
ATOM 4017 O O . PHE A 1 494 ? 3.963 22.25 2.105 1 93 494 PHE A O 1
ATOM 4024 N N . THR A 1 495 ? 2.895 22.672 0.131 1 95.25 495 THR A N 1
ATOM 4025 C CA . THR A 1 495 ? 1.932 21.594 0.318 1 95.25 495 THR A CA 1
ATOM 4026 C C . THR A 1 495 ? 2.248 20.422 -0.606 1 95.25 495 THR A C 1
ATOM 4028 O O . THR A 1 495 ? 3.113 20.516 -1.479 1 95.25 495 THR A O 1
ATOM 4031 N N . GLY A 1 496 ? 1.673 19.281 -0.307 1 97.44 496 GLY A N 1
ATOM 4032 C CA . GLY A 1 496 ? 1.684 18.156 -1.222 1 97.44 496 GLY A CA 1
ATOM 4033 C C . GLY A 1 496 ? 0.477 18.125 -2.141 1 97.44 496 GLY A C 1
ATOM 4034 O O . GLY A 1 496 ? -0.409 18.969 -2.043 1 97.44 496 GLY A O 1
ATOM 4035 N N . THR A 1 497 ? 0.49 17.125 -3.012 1 98.31 497 THR A N 1
ATOM 4036 C CA . THR A 1 497 ? -0.581 17 -3.994 1 98.31 497 THR A CA 1
ATOM 4037 C C . THR A 1 497 ? -1.841 16.422 -3.352 1 98.31 497 THR A C 1
ATOM 4039 O O . THR A 1 497 ? -1.767 15.484 -2.557 1 98.31 497 THR A O 1
ATOM 4042 N N . TYR A 1 498 ? -2.961 17.031 -3.66 1 98.31 498 TYR A N 1
ATOM 4043 C CA . TYR A 1 498 ? -4.27 16.484 -3.334 1 98.31 498 TYR A CA 1
ATOM 4044 C C . TYR A 1 498 ? -4.914 15.844 -4.559 1 98.31 498 TYR A C 1
ATOM 4046 O O . TYR A 1 498 ? -4.758 16.344 -5.68 1 98.31 498 TYR A O 1
ATOM 4054 N N . ILE A 1 499 ? -5.637 14.773 -4.328 1 98.5 499 ILE A N 1
ATOM 4055 C CA . ILE A 1 499 ? -6.414 14.086 -5.355 1 98.5 499 ILE A CA 1
ATOM 4056 C C . ILE A 1 499 ? -7.875 14.008 -4.93 1 98.5 499 ILE A C 1
ATOM 4058 O O . ILE A 1 499 ? -8.18 13.586 -3.811 1 98.5 499 ILE A O 1
ATOM 4062 N N . GLY A 1 500 ? -8.773 14.445 -5.848 1 98.5 500 GLY A N 1
ATOM 4063 C CA . GLY A 1 500 ? -10.141 14.352 -5.363 1 98.5 500 GLY A CA 1
ATOM 4064 C C . GLY A 1 500 ? -11.172 14.664 -6.43 1 98.5 500 GLY A C 1
ATOM 4065 O O . GLY A 1 500 ? -10.844 14.719 -7.617 1 98.5 500 GLY A O 1
ATOM 4066 N N . MET A 1 501 ? -12.422 14.758 -6.047 1 98.94 501 MET A N 1
ATOM 4067 C CA . MET A 1 501 ? -13.609 14.992 -6.863 1 98.94 501 MET A CA 1
ATOM 4068 C C . MET A 1 501 ? -13.867 16.484 -7.031 1 98.94 501 MET A C 1
ATOM 4070 O O . MET A 1 501 ? -13.672 17.266 -6.098 1 98.94 501 MET A O 1
ATOM 4074 N N . TYR A 1 502 ? -14.32 16.875 -8.266 1 98.88 502 TYR A N 1
ATOM 4075 C CA . TYR A 1 502 ? -14.414 18.281 -8.617 1 98.88 502 TYR A CA 1
ATOM 4076 C C . TYR A 1 502 ? -15.602 18.531 -9.547 1 98.88 502 TYR A C 1
ATOM 4078 O O . TYR A 1 502 ? -15.922 17.703 -10.391 1 98.88 502 TYR A O 1
ATOM 4086 N N . THR A 1 503 ? -16.297 19.688 -9.367 1 98.94 503 THR A N 1
ATOM 4087 C CA . THR A 1 503 ? -17.266 20.172 -10.344 1 98.94 503 THR A CA 1
ATOM 4088 C C . THR A 1 503 ? -17.297 21.703 -10.359 1 98.94 503 THR A C 1
ATOM 4090 O O . THR A 1 503 ? -16.953 22.344 -9.359 1 98.94 503 THR A O 1
ATOM 4093 N N . SER A 1 504 ? -17.641 22.25 -11.469 1 98.88 504 SER A N 1
ATOM 4094 C CA . SER A 1 504 ? -17.75 23.688 -11.617 1 98.88 504 SER A CA 1
ATOM 4095 C C . SER A 1 504 ? -18.656 24.062 -12.773 1 98.88 504 SER A C 1
ATOM 4097 O O . SER A 1 504 ? -18.859 23.266 -13.688 1 98.88 504 SER A O 1
ATOM 4099 N N . SER A 1 505 ? -19.234 25.281 -12.703 1 98.69 505 SER A N 1
ATOM 4100 C CA . SER A 1 505 ? -19.984 25.859 -13.812 1 98.69 505 SER A CA 1
ATOM 4101 C C . SER A 1 505 ? -19.25 27.047 -14.422 1 98.69 505 SER A C 1
ATOM 4103 O O . SER A 1 505 ? -19.844 27.875 -15.109 1 98.69 505 SER A O 1
ATOM 4105 N N . ASN A 1 506 ? -17.969 27.125 -14.117 1 97.94 506 ASN A N 1
ATOM 4106 C CA . ASN A 1 506 ? -17.062 28.078 -14.75 1 97.94 506 ASN A CA 1
ATOM 4107 C C . ASN A 1 506 ? -17.641 29.5 -14.719 1 97.94 506 ASN A C 1
ATOM 4109 O O . ASN A 1 506 ? -17.766 30.141 -15.766 1 97.94 506 ASN A O 1
ATOM 4113 N N . HIS A 1 507 ? -17.906 30 -13.625 1 97.81 507 HIS A N 1
ATOM 4114 C CA . HIS A 1 507 ? -18.281 31.375 -13.32 1 97.81 507 HIS A CA 1
ATOM 4115 C C . HIS A 1 507 ? -19.766 31.625 -13.609 1 97.81 507 HIS A C 1
ATOM 4117 O O . HIS A 1 507 ? -20.25 32.75 -13.445 1 97.81 507 HIS A O 1
ATOM 4123 N N . GLN A 1 508 ? -20.469 30.609 -14.023 1 98 508 GLN A N 1
ATOM 4124 C CA . GLN A 1 508 ? -21.891 30.766 -14.273 1 98 508 GLN A CA 1
ATOM 4125 C C . GLN A 1 508 ? -22.719 30.141 -13.141 1 98 508 GLN A C 1
ATOM 4127 O O . GLN A 1 508 ? -22.281 29.172 -12.523 1 98 508 GLN A O 1
ATOM 4132 N N . PRO A 1 509 ? -23.844 30.75 -12.836 1 96.69 509 PRO A N 1
ATOM 4133 C CA . PRO A 1 509 ? -24.703 30.109 -11.828 1 96.69 509 PRO A CA 1
ATOM 4134 C C . PRO A 1 509 ? -25.172 28.719 -12.258 1 96.69 509 PRO A C 1
ATOM 4136 O O . PRO A 1 509 ? -25.391 28.469 -13.453 1 96.69 509 PRO A O 1
ATOM 4139 N N . SER A 1 510 ? -25.312 27.844 -11.32 1 98.12 510 SER A N 1
ATOM 4140 C CA . SER A 1 510 ? -25.797 26.484 -11.602 1 98.12 510 SER A CA 1
ATOM 4141 C C . SER A 1 510 ? -26.531 25.906 -10.398 1 98.12 510 SER A C 1
ATOM 4143 O O . SER A 1 510 ? -26.25 26.266 -9.258 1 98.12 510 SER A O 1
ATOM 4145 N N . THR A 1 511 ? -27.5 25.062 -10.633 1 97.75 511 THR A N 1
ATOM 4146 C CA . THR A 1 511 ? -28.172 24.266 -9.602 1 97.75 511 THR A CA 1
ATOM 4147 C C . THR A 1 511 ? -27.875 22.781 -9.781 1 97.75 511 THR A C 1
ATOM 4149 O O . THR A 1 511 ? -28.547 21.938 -9.18 1 97.75 511 THR A O 1
ATOM 4152 N N . ASN A 1 512 ? -26.984 22.469 -10.734 1 98.5 512 ASN A N 1
ATOM 4153 C CA . ASN A 1 512 ? -26.625 21.094 -11.047 1 98.5 512 ASN A CA 1
ATOM 4154 C C . ASN A 1 512 ? -25.734 20.484 -9.969 1 98.5 512 ASN A C 1
ATOM 4156 O O . ASN A 1 512 ? -25.406 21.156 -8.984 1 98.5 512 ASN A O 1
ATOM 4160 N N . TYR A 1 513 ? -25.469 19.219 -10.07 1 98.81 513 TYR A N 1
ATOM 4161 C CA . TYR A 1 513 ? -24.578 18.5 -9.164 1 98.81 513 TYR A CA 1
ATOM 4162 C C . TYR A 1 513 ? -23.984 17.281 -9.844 1 98.81 513 TYR A C 1
ATOM 4164 O O . TYR A 1 513 ? -24.5 16.797 -10.844 1 98.81 513 TYR A O 1
ATOM 4172 N N . ALA A 1 514 ? -22.844 16.828 -9.375 1 98.88 514 ALA A N 1
ATOM 4173 C CA . ALA A 1 514 ? -22.234 15.539 -9.727 1 98.88 514 ALA A CA 1
ATOM 4174 C C . ALA A 1 514 ? -22.297 14.57 -8.547 1 98.88 514 ALA A C 1
ATOM 4176 O O . ALA A 1 514 ? -22 14.945 -7.414 1 98.88 514 ALA A O 1
ATOM 4177 N N . ASP A 1 515 ? -22.734 13.367 -8.789 1 98.88 515 ASP A N 1
ATOM 4178 C CA . ASP A 1 515 ? -22.734 12.312 -7.777 1 98.88 515 ASP A CA 1
ATOM 4179 C C . ASP A 1 515 ? -21.562 11.359 -7.961 1 98.88 515 ASP A C 1
ATOM 4181 O O . ASP A 1 515 ? -21.344 10.828 -9.055 1 98.88 515 ASP A O 1
ATOM 4185 N N . PHE A 1 516 ? -20.812 11.211 -6.922 1 98.88 516 PHE A N 1
ATOM 4186 C CA . PHE A 1 516 ? -19.734 10.234 -6.891 1 98.88 516 PHE A CA 1
ATOM 4187 C C . PHE A 1 516 ? -20.109 9.062 -5.984 1 98.88 516 PHE A C 1
ATOM 4189 O O . PHE A 1 516 ? -20.344 9.242 -4.793 1 98.88 516 PHE A O 1
ATOM 4196 N N . ASP A 1 517 ? -20.125 7.887 -6.531 1 98.38 517 ASP A N 1
ATOM 4197 C CA . ASP A 1 517 ? -20.594 6.691 -5.836 1 98.38 517 ASP A CA 1
ATOM 4198 C C . ASP A 1 517 ? -19.562 6.207 -4.82 1 98.38 517 ASP A C 1
ATOM 4200 O O . ASP A 1 517 ? -19.906 5.828 -3.699 1 98.38 517 ASP A O 1
ATOM 4204 N N . TRP A 1 518 ? -18.344 6.137 -5.152 1 97.94 518 TRP A N 1
ATOM 4205 C CA . TRP A 1 518 ? -17.219 5.73 -4.309 1 97.94 518 TRP A CA 1
ATOM 4206 C C . TRP A 1 518 ? -15.922 6.355 -4.797 1 97.94 518 TRP A C 1
ATOM 4208 O O . TRP A 1 518 ? -15.859 6.891 -5.906 1 97.94 518 TRP A O 1
ATOM 4218 N N . PHE A 1 519 ? -14.969 6.418 -3.969 1 98.12 519 PHE A N 1
ATOM 4219 C CA . PHE A 1 519 ? -13.602 6.789 -4.285 1 98.12 519 PHE A CA 1
ATOM 4220 C C . PHE A 1 519 ? -12.617 5.781 -3.707 1 98.12 519 PHE A C 1
ATOM 4222 O O . PHE A 1 519 ? -12.586 5.559 -2.494 1 98.12 519 PHE A O 1
ATOM 4229 N N . ASN A 1 520 ? -11.852 5.133 -4.598 1 96.94 520 ASN A N 1
ATOM 4230 C CA . ASN A 1 520 ? -10.852 4.152 -4.184 1 96.94 520 ASN A CA 1
ATOM 4231 C C . ASN A 1 520 ? -9.438 4.691 -4.359 1 96.94 520 ASN A C 1
ATOM 4233 O O . ASN A 1 520 ? -9.125 5.32 -5.371 1 96.94 520 ASN A O 1
ATOM 4237 N N . TYR A 1 521 ? -8.625 4.52 -3.379 1 96.69 521 TYR A N 1
ATOM 4238 C CA . TYR A 1 521 ? -7.203 4.848 -3.426 1 96.69 521 TYR A CA 1
ATOM 4239 C C . TYR A 1 521 ? -6.355 3.67 -2.959 1 96.69 521 TYR A C 1
ATOM 4241 O O . TYR A 1 521 ? -6.641 3.064 -1.924 1 96.69 521 TYR A O 1
ATOM 4249 N N . GLN A 1 522 ? -5.344 3.314 -3.75 1 95.06 522 GLN A N 1
ATOM 4250 C CA . GLN A 1 522 ? -4.359 2.305 -3.371 1 95.06 522 GLN A CA 1
ATOM 4251 C C . GLN A 1 522 ? -2.949 2.746 -3.748 1 95.06 522 GLN A C 1
ATOM 4253 O O . GLN A 1 522 ? -2.762 3.48 -4.719 1 95.06 522 GLN A O 1
ATOM 4258 N N . GLY A 1 523 ? -1.956 2.375 -2.883 1 92.12 523 GLY A N 1
ATOM 4259 C CA . GLY A 1 523 ? -0.581 2.748 -3.172 1 92.12 523 GLY A CA 1
ATOM 4260 C C . GLY A 1 523 ? 0.395 1.598 -3.012 1 92.12 523 GLY A C 1
ATOM 4261 O O . GLY A 1 523 ? 0.057 0.566 -2.43 1 92.12 523 GLY A O 1
ATOM 4262 N N . GLU A 1 524 ? 1.494 1.62 -3.611 1 83 524 GLU A N 1
ATOM 4263 C CA . GLU A 1 524 ? 2.625 0.711 -3.449 1 83 524 GLU A CA 1
ATOM 4264 C C . GLU A 1 524 ? 3.855 1.448 -2.926 1 83 524 GLU A C 1
ATOM 4266 O O . GLU A 1 524 ? 4.09 2.605 -3.281 1 83 524 GLU A O 1
ATOM 4271 N N . MET B 1 1 ? 25.062 8.914 -6.879 1 33.28 1 MET B N 1
ATOM 4272 C CA . MET B 1 1 ? 23.953 8.977 -7.828 1 33.28 1 MET B CA 1
ATOM 4273 C C . MET B 1 1 ? 22.812 8.07 -7.387 1 33.28 1 MET B C 1
ATOM 4275 O O . MET B 1 1 ? 23.016 6.887 -7.109 1 33.28 1 MET B O 1
ATOM 4279 N N . LEU B 1 2 ? 21.891 8.32 -6.766 1 43.34 2 LEU B N 1
ATOM 4280 C CA . LEU B 1 2 ? 20.75 7.484 -6.363 1 43.34 2 LEU B CA 1
ATOM 4281 C C . LEU B 1 2 ? 20.375 6.523 -7.48 1 43.34 2 LEU B C 1
ATOM 4283 O O . LEU B 1 2 ? 19.938 6.953 -8.555 1 43.34 2 LEU B O 1
ATOM 4287 N N . GLN B 1 3 ? 21.141 5.551 -7.699 1 54.91 3 GLN B N 1
ATOM 4288 C CA . GLN B 1 3 ? 20.938 4.547 -8.734 1 54.91 3 GLN B CA 1
ATOM 4289 C C . GLN B 1 3 ? 19.484 4.09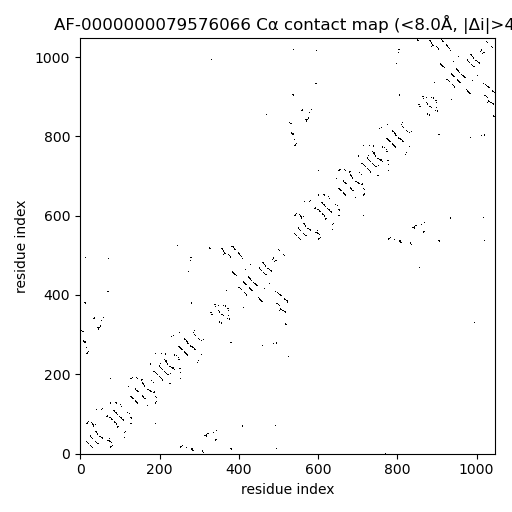8 -8.797 1 54.91 3 GLN B C 1
ATOM 4291 O O . GLN B 1 3 ? 18.859 3.859 -7.766 1 54.91 3 GLN B O 1
ATOM 4296 N N . ASN B 1 4 ? 18.734 4.367 -9.953 1 79.06 4 ASN B N 1
ATOM 4297 C CA . ASN B 1 4 ? 17.422 3.848 -10.305 1 79.06 4 ASN B CA 1
ATOM 4298 C C . ASN B 1 4 ? 17.312 2.348 -10.039 1 79.06 4 ASN B C 1
ATOM 4300 O O . ASN B 1 4 ? 18.078 1.562 -10.617 1 79.06 4 ASN B O 1
ATOM 4304 N N . THR B 1 5 ? 16.734 2.033 -8.945 1 89.69 5 THR B N 1
ATOM 4305 C CA . THR B 1 5 ? 16.594 0.632 -8.57 1 89.69 5 THR B CA 1
ATOM 4306 C C . THR B 1 5 ? 15.133 0.184 -8.703 1 89.69 5 THR B C 1
ATOM 4308 O O . THR B 1 5 ? 14.234 1.013 -8.859 1 89.69 5 THR B O 1
ATOM 4311 N N . TYR B 1 6 ? 14.961 -1.023 -8.883 1 93.62 6 TYR B N 1
ATOM 4312 C CA . TYR B 1 6 ? 13.633 -1.606 -8.711 1 93.62 6 TYR B CA 1
ATOM 4313 C C . TYR B 1 6 ? 13.5 -2.268 -7.348 1 93.62 6 TYR B C 1
ATOM 4315 O O . TYR B 1 6 ? 14.492 -2.496 -6.66 1 93.62 6 TYR B O 1
ATOM 4323 N N . HIS B 1 7 ? 12.273 -2.521 -6.977 1 92.31 7 HIS B N 1
ATOM 4324 C CA . HIS B 1 7 ? 12.016 -3.113 -5.668 1 92.31 7 HIS B CA 1
ATOM 4325 C C . HIS B 1 7 ? 11.539 -4.555 -5.801 1 92.31 7 HIS B C 1
ATOM 4327 O O . HIS B 1 7 ? 10.75 -4.871 -6.699 1 92.31 7 HIS B O 1
ATOM 4333 N N . ASN B 1 8 ? 12.047 -5.438 -4.867 1 96.75 8 ASN B N 1
ATOM 4334 C CA . ASN B 1 8 ? 11.484 -6.758 -4.617 1 96.75 8 ASN B CA 1
ATOM 4335 C C . ASN B 1 8 ? 10.484 -6.734 -3.467 1 96.75 8 ASN B C 1
ATOM 4337 O O . ASN B 1 8 ? 10.664 -6 -2.494 1 96.75 8 ASN B O 1
ATOM 4341 N N . PRO B 1 9 ? 9.469 -7.633 -3.613 1 97.38 9 PRO B N 1
ATOM 4342 C CA . PRO B 1 9 ? 9.172 -8.609 -4.664 1 97.38 9 PRO B CA 1
ATOM 4343 C C . PRO B 1 9 ? 8.578 -7.961 -5.918 1 97.38 9 PRO B C 1
ATOM 4345 O O . PRO B 1 9 ? 7.973 -6.891 -5.836 1 97.38 9 PRO B O 1
ATOM 4348 N N . LEU B 1 10 ? 8.719 -8.656 -7.02 1 97.25 10 LEU B N 1
ATOM 4349 C CA . LEU B 1 10 ? 8.062 -8.258 -8.258 1 97.25 10 LEU B CA 1
ATOM 4350 C C . LEU B 1 10 ? 6.559 -8.469 -8.172 1 97.25 10 LEU B C 1
ATOM 4352 O O . LEU B 1 10 ? 5.781 -7.645 -8.664 1 97.25 10 LEU B O 1
ATOM 4356 N N . LEU B 1 11 ? 6.195 -9.594 -7.637 1 97.31 11 LEU B N 1
ATOM 4357 C CA . LEU B 1 11 ? 4.801 -9.93 -7.387 1 97.31 11 LEU B CA 1
ATOM 4358 C C . LEU B 1 11 ? 4.57 -10.242 -5.91 1 97.31 11 LEU B C 1
ATOM 4360 O O . LEU B 1 11 ? 4.809 -11.367 -5.465 1 97.31 11 LEU B O 1
ATOM 4364 N N . PRO B 1 12 ? 4.078 -9.25 -5.145 1 96.06 12 PRO B N 1
ATOM 4365 C CA . PRO B 1 12 ? 3.814 -9.492 -3.725 1 96.06 12 PRO B CA 1
ATOM 4366 C C . PRO B 1 12 ? 2.609 -10.398 -3.494 1 96.06 12 PRO B C 1
ATOM 4368 O O . PRO B 1 12 ? 1.624 -10.32 -4.234 1 96.06 12 PRO B O 1
ATOM 4371 N N . GLY B 1 13 ? 2.717 -11.133 -2.484 1 94.56 13 GLY B N 1
ATOM 4372 C CA . GLY B 1 13 ? 1.692 -12.125 -2.189 1 94.56 13 GLY B CA 1
ATOM 4373 C C . GLY B 1 13 ? 2.018 -13.5 -2.732 1 94.56 13 GLY B C 1
ATOM 4374 O O . GLY B 1 13 ? 3.096 -13.719 -3.289 1 94.56 13 GLY B O 1
ATOM 4375 N N . PHE B 1 14 ? 1.137 -14.461 -2.617 1 94.31 14 PHE B N 1
ATOM 4376 C CA . PHE B 1 14 ? 1.278 -15.875 -2.936 1 94.31 14 PHE B CA 1
ATOM 4377 C C . PHE B 1 14 ? 1.25 -16.094 -4.445 1 94.31 14 PHE B C 1
ATOM 4379 O O . PHE B 1 14 ? 0.214 -16.453 -5.004 1 94.31 14 PHE B O 1
ATOM 4386 N N . TYR B 1 15 ? 2.48 -15.828 -5.109 1 98.12 15 TYR B N 1
ATOM 4387 C CA . TYR B 1 15 ? 2.76 -16.125 -6.512 1 98.12 15 TYR B CA 1
ATOM 4388 C C . TYR B 1 15 ? 4.066 -16.906 -6.652 1 98.12 15 TYR B C 1
ATOM 4390 O O . TYR B 1 15 ? 5.039 -16.391 -7.215 1 98.12 15 TYR B O 1
ATOM 4398 N N . PRO B 1 16 ? 4.059 -18.125 -6.305 1 98.06 16 PRO B N 1
ATOM 4399 C CA . PRO B 1 16 ? 5.309 -18.875 -6.234 1 98.06 16 PRO B CA 1
ATOM 4400 C C . PRO B 1 16 ? 5.68 -19.531 -7.566 1 98.06 16 PRO B C 1
ATOM 4402 O O . PRO B 1 16 ? 4.863 -19.547 -8.492 1 98.06 16 PRO B O 1
ATOM 4405 N N . ASP B 1 17 ? 6.914 -20 -7.641 1 98.44 17 ASP B N 1
ATOM 4406 C CA . ASP B 1 17 ? 7.445 -20.828 -8.719 1 98.44 17 ASP B CA 1
ATOM 4407 C C . ASP B 1 17 ? 7.348 -20.109 -10.062 1 98.44 17 ASP B C 1
ATOM 4409 O O . ASP B 1 17 ? 6.801 -20.656 -11.023 1 98.44 17 ASP B O 1
ATOM 4413 N N . PRO B 1 18 ? 7.934 -18.969 -10.117 1 98.81 18 PRO B N 1
ATOM 4414 C CA . PRO B 1 18 ? 7.793 -18.219 -11.375 1 98.81 18 PRO B CA 1
ATOM 4415 C C . PRO B 1 18 ? 8.555 -18.859 -12.531 1 98.81 18 PRO B C 1
ATOM 4417 O O . PRO B 1 18 ? 9.656 -19.375 -12.336 1 98.81 18 PRO B O 1
ATOM 4420 N N . SER B 1 19 ? 7.969 -18.875 -13.656 1 98.94 19 SER B N 1
ATOM 4421 C CA . SER B 1 19 ? 8.609 -19.172 -14.938 1 98.94 19 SER B CA 1
ATOM 4422 C C . SER B 1 19 ? 8.414 -18.031 -15.93 1 98.94 19 SER B C 1
ATOM 4424 O O . SER B 1 19 ? 7.34 -17.422 -15.984 1 98.94 19 SER B O 1
ATOM 4426 N N . ILE B 1 20 ? 9.438 -17.797 -16.688 1 98.88 20 ILE B N 1
ATOM 4427 C CA . ILE B 1 20 ? 9.422 -16.609 -17.531 1 98.88 20 ILE B CA 1
ATOM 4428 C C . ILE B 1 20 ? 9.906 -16.969 -18.938 1 98.88 20 ILE B C 1
ATOM 4430 O O . ILE B 1 20 ? 10.758 -17.859 -19.094 1 98.88 20 ILE B O 1
ATOM 4434 N N . CYS B 1 21 ? 9.422 -16.328 -19.969 1 98.56 21 CYS B N 1
ATOM 4435 C CA . CYS B 1 21 ? 9.969 -16.406 -21.328 1 98.56 21 CYS B CA 1
ATOM 4436 C C . CYS B 1 21 ? 9.867 -15.055 -22.031 1 98.56 21 CYS B C 1
ATOM 4438 O O . CYS B 1 21 ? 9.094 -14.188 -21.609 1 98.56 21 CYS B O 1
ATOM 4440 N N . ARG B 1 22 ? 10.664 -14.875 -22.984 1 98.69 22 ARG B N 1
ATOM 4441 C CA . ARG B 1 22 ? 10.672 -13.664 -23.797 1 98.69 22 ARG B CA 1
ATOM 4442 C C . ARG B 1 22 ? 10.172 -13.945 -25.203 1 98.69 22 ARG B C 1
ATOM 4444 O O . ARG B 1 22 ? 10.523 -14.969 -25.797 1 98.69 22 ARG B O 1
ATOM 4451 N N . VAL B 1 23 ? 9.359 -13.117 -25.75 1 98.62 23 VAL B N 1
ATOM 4452 C CA . VAL B 1 23 ? 8.906 -13.117 -27.125 1 98.62 23 VAL B CA 1
ATOM 4453 C C . VAL B 1 23 ? 9.094 -11.727 -27.734 1 98.62 23 VAL B C 1
ATOM 4455 O O . VAL B 1 23 ? 8.266 -10.836 -27.531 1 98.62 23 VAL B O 1
ATOM 4458 N N . GLY B 1 24 ? 10.094 -11.516 -28.547 1 97.81 24 GLY B N 1
ATOM 4459 C CA . GLY B 1 24 ? 10.445 -10.172 -29 1 97.81 24 GLY B CA 1
ATOM 4460 C C . GLY B 1 24 ? 10.867 -9.266 -27.859 1 97.81 24 GLY B C 1
ATOM 4461 O O . GLY B 1 24 ? 11.836 -9.555 -27.156 1 97.81 24 GLY B O 1
ATOM 4462 N N . ASP B 1 25 ? 10.102 -8.234 -27.656 1 98.19 25 ASP B N 1
ATOM 4463 C CA . ASP B 1 25 ? 10.391 -7.277 -26.594 1 98.19 25 ASP B CA 1
ATOM 4464 C C . ASP B 1 25 ? 9.453 -7.473 -25.406 1 98.19 25 ASP B C 1
ATOM 4466 O O . ASP B 1 25 ? 9.391 -6.621 -24.516 1 98.19 25 ASP B O 1
ATOM 4470 N N . ASP B 1 26 ? 8.711 -8.586 -25.469 1 98.62 26 ASP B N 1
ATOM 4471 C CA . ASP B 1 26 ? 7.723 -8.859 -24.438 1 98.62 26 ASP B CA 1
ATOM 4472 C C . ASP B 1 26 ? 8.18 -10 -23.531 1 98.62 26 ASP B C 1
ATOM 4474 O O . ASP B 1 26 ? 8.797 -10.961 -24 1 98.62 26 ASP B O 1
ATOM 4478 N N . TYR B 1 27 ? 7.906 -9.859 -22.281 1 98.88 27 TYR B N 1
ATOM 4479 C CA . TYR B 1 27 ? 8.188 -10.898 -21.297 1 98.88 27 TYR B CA 1
ATOM 4480 C C . TYR B 1 27 ? 6.902 -11.414 -20.656 1 98.88 27 TYR B C 1
ATOM 4482 O O . TYR B 1 27 ? 6 -10.633 -20.344 1 98.88 27 TYR B O 1
ATOM 4490 N N . TYR B 1 28 ? 6.785 -12.703 -20.531 1 98.88 28 TYR B N 1
ATOM 4491 C CA . TYR B 1 28 ? 5.625 -13.336 -19.906 1 98.88 28 TYR B CA 1
ATOM 4492 C C . TYR B 1 28 ? 6.047 -14.242 -18.75 1 98.88 28 TYR B C 1
ATOM 4494 O O . TYR B 1 28 ? 7.074 -14.922 -18.828 1 98.88 28 TYR B O 1
ATOM 4502 N N . MET B 1 29 ? 5.258 -14.18 -17.703 1 98.75 29 MET B N 1
ATOM 4503 C CA . MET B 1 29 ? 5.535 -14.953 -16.484 1 98.75 29 MET B CA 1
ATOM 4504 C C . MET B 1 29 ? 4.289 -15.703 -16.031 1 98.75 29 MET B C 1
ATOM 4506 O O . MET B 1 29 ? 3.174 -15.188 -16.141 1 98.75 29 MET B O 1
ATOM 4510 N N . VAL B 1 30 ? 4.449 -16.922 -15.57 1 98.88 30 VAL B N 1
ATOM 4511 C CA . VAL B 1 30 ? 3.369 -17.719 -15 1 98.88 30 VAL B CA 1
ATOM 4512 C C . VAL B 1 30 ? 3.781 -18.234 -13.625 1 98.88 30 VAL B C 1
ATOM 4514 O O . VAL B 1 30 ? 4.965 -18.469 -13.375 1 98.88 30 VAL B O 1
ATOM 4517 N N . THR B 1 31 ? 2.869 -18.375 -12.695 1 98.81 31 THR B N 1
ATOM 4518 C CA . THR B 1 31 ? 3.154 -18.859 -11.352 1 98.81 31 THR B CA 1
ATOM 4519 C C . THR B 1 31 ? 2.164 -19.953 -10.953 1 98.81 31 THR B C 1
ATOM 4521 O O . THR B 1 31 ? 1.13 -20.125 -11.602 1 98.81 31 THR B O 1
ATOM 4524 N N . SER B 1 32 ? 2.531 -20.672 -9.914 1 98.62 32 SER B N 1
ATOM 4525 C CA . SER B 1 32 ? 1.643 -21.688 -9.352 1 98.62 32 SER B CA 1
ATOM 4526 C C . SER B 1 32 ? 0.387 -21.047 -8.758 1 98.62 32 SER B C 1
ATOM 4528 O O . SER B 1 32 ? 0.401 -19.891 -8.359 1 98.62 32 SER B O 1
ATOM 4530 N N . SER B 1 33 ? -0.69 -21.891 -8.734 1 98.25 33 SER B N 1
ATOM 4531 C CA . SER B 1 33 ? -1.934 -21.406 -8.148 1 98.25 33 SER B CA 1
ATOM 4532 C C . SER B 1 33 ? -2.537 -22.438 -7.207 1 98.25 33 SER B C 1
ATOM 4534 O O . SER B 1 33 ? -3.525 -22.172 -6.523 1 98.25 33 SER B O 1
ATOM 4536 N N . PHE B 1 34 ? -1.965 -23.703 -7.25 1 97.62 34 PHE B N 1
ATOM 4537 C CA . PHE B 1 34 ? -2.424 -24.781 -6.363 1 97.62 34 PHE B CA 1
ATOM 4538 C C . PHE B 1 34 ? -3.906 -25.062 -6.586 1 97.62 34 PHE B C 1
ATOM 4540 O O . PHE B 1 34 ? -4.32 -25.391 -7.695 1 97.62 34 PHE B O 1
ATOM 4547 N N . VAL B 1 35 ? -4.719 -24.922 -5.523 1 97.38 35 VAL B N 1
ATOM 4548 C CA . VAL B 1 35 ? -6.113 -25.328 -5.652 1 97.38 35 VAL B CA 1
ATOM 4549 C C . VAL B 1 35 ? -6.953 -24.141 -6.109 1 97.38 35 VAL B C 1
ATOM 4551 O O . VAL B 1 35 ? -8.141 -24.281 -6.41 1 97.38 35 VAL B O 1
ATOM 4554 N N . TYR B 1 36 ? -6.395 -22.984 -6.164 1 98.12 36 TYR B N 1
ATOM 4555 C CA . TYR B 1 36 ? -7.176 -21.781 -6.41 1 98.12 36 TYR B CA 1
ATOM 4556 C C . TYR B 1 36 ? -7.461 -21.594 -7.895 1 98.12 36 TYR B C 1
ATOM 4558 O O . TYR B 1 36 ? -6.594 -21.859 -8.734 1 98.12 36 TYR B O 1
ATOM 4566 N N . TYR B 1 37 ? -8.664 -21.141 -8.195 1 97.94 37 TYR B N 1
ATOM 4567 C CA . TYR B 1 37 ? -9.195 -20.969 -9.539 1 97.94 37 TYR B CA 1
ATOM 4568 C C . TYR B 1 37 ? -9.727 -19.562 -9.742 1 97.94 37 TYR B C 1
ATOM 4570 O O . TYR B 1 37 ? -10.398 -19.016 -8.867 1 97.94 37 TYR B O 1
ATOM 4578 N N . PRO B 1 38 ? -9.562 -18.969 -10.953 1 98.06 38 PRO B N 1
ATOM 4579 C CA . PRO B 1 38 ? -8.781 -19.484 -12.078 1 98.06 38 PRO B CA 1
ATOM 4580 C C . PRO B 1 38 ? -7.305 -19.688 -11.734 1 98.06 38 PRO B C 1
ATOM 4582 O O . PRO B 1 38 ? -6.809 -19.094 -10.773 1 98.06 38 PRO B O 1
ATOM 4585 N N . GLY B 1 39 ? -6.703 -20.594 -12.5 1 98.56 39 GLY B N 1
ATOM 4586 C CA . GLY B 1 39 ? -5.367 -21.016 -12.117 1 98.56 39 GLY B CA 1
ATOM 4587 C C . GLY B 1 39 ? -4.301 -20.625 -13.125 1 98.56 39 GLY B C 1
ATOM 4588 O O . GLY B 1 39 ? -4.617 -20.281 -14.258 1 98.56 39 GLY B O 1
ATOM 4589 N N . LEU B 1 40 ? -3.084 -20.609 -12.609 1 98.75 40 LEU B N 1
ATOM 4590 C CA . LEU B 1 40 ? -1.909 -20.297 -13.406 1 98.75 40 LEU B CA 1
ATOM 4591 C C . LEU B 1 40 ? -1.996 -18.875 -13.953 1 98.75 40 LEU B C 1
ATOM 4593 O O . LEU B 1 40 ? -2.027 -18.672 -15.172 1 98.75 40 LEU B O 1
ATOM 4597 N N . PRO B 1 41 ? -1.932 -17.938 -13.062 1 98.62 41 PRO B N 1
ATOM 4598 C CA . PRO B 1 41 ? -1.974 -16.547 -13.531 1 98.62 41 PRO B CA 1
ATOM 4599 C C . PRO B 1 41 ? -0.81 -16.203 -14.453 1 98.62 41 PRO B C 1
ATOM 4601 O O . PRO B 1 41 ? 0.315 -16.656 -14.234 1 98.62 41 PRO B O 1
ATOM 4604 N N . ILE B 1 42 ? -1.103 -15.43 -15.461 1 98.75 42 ILE B N 1
ATOM 4605 C CA . ILE B 1 42 ? -0.124 -15.039 -16.469 1 98.75 42 ILE B CA 1
ATOM 4606 C C . ILE B 1 42 ? 0.095 -13.531 -16.422 1 98.75 42 ILE B C 1
ATOM 4608 O O . ILE B 1 42 ? -0.866 -12.758 -16.422 1 98.75 42 ILE B O 1
ATOM 4612 N N . PHE B 1 43 ? 1.331 -13.148 -16.438 1 98.5 43 PHE B N 1
ATOM 4613 C CA . PHE B 1 43 ? 1.72 -11.75 -16.344 1 98.5 43 PHE B CA 1
ATOM 4614 C C . PHE B 1 43 ? 2.525 -11.336 -17.578 1 98.5 43 PHE B C 1
ATOM 4616 O O . PHE B 1 43 ? 3.211 -12.164 -18.188 1 98.5 43 PHE B O 1
ATOM 4623 N N . HIS B 1 44 ? 2.439 -10.055 -17.906 1 98.56 44 HIS B N 1
ATOM 4624 C CA . HIS B 1 44 ? 3.133 -9.461 -19.031 1 98.56 44 HIS B CA 1
ATOM 4625 C C . HIS B 1 44 ? 3.947 -8.25 -18.609 1 98.56 44 HIS B C 1
ATOM 4627 O O . HIS B 1 44 ? 3.512 -7.473 -17.75 1 98.56 44 HIS B O 1
ATOM 4633 N N . SER B 1 45 ? 5.121 -8.102 -19.156 1 98.5 45 SER B N 1
ATOM 4634 C CA . SER B 1 45 ? 5.977 -6.938 -18.953 1 98.5 45 SER B CA 1
ATOM 4635 C C . SER B 1 45 ? 6.797 -6.625 -20.203 1 98.5 45 SER B C 1
ATOM 4637 O O . SER B 1 45 ? 7.031 -7.504 -21.031 1 98.5 45 SER B O 1
ATOM 4639 N N . LYS B 1 46 ? 7.25 -5.391 -20.328 1 98.31 46 LYS B N 1
ATOM 4640 C CA . LYS B 1 46 ? 8.211 -5.008 -21.359 1 98.31 46 LYS B CA 1
ATOM 4641 C C . LYS B 1 46 ? 9.523 -4.539 -20.734 1 98.31 46 LYS B C 1
ATOM 4643 O O . LYS B 1 46 ? 10.531 -4.41 -21.438 1 98.31 46 LYS B O 1
ATOM 4648 N N . ASP B 1 47 ? 9.5 -4.395 -19.422 1 98 47 ASP B N 1
ATOM 4649 C CA . ASP B 1 47 ? 10.711 -3.824 -18.844 1 98 47 ASP B CA 1
ATOM 4650 C C . ASP B 1 47 ? 11.219 -4.691 -17.688 1 98 47 ASP B C 1
ATOM 4652 O O . ASP B 1 47 ? 12.164 -4.312 -17 1 98 47 ASP B O 1
ATOM 4656 N N . LEU B 1 48 ? 10.555 -5.809 -17.312 1 98.5 48 LEU B N 1
ATOM 4657 C CA . LEU B 1 48 ? 10.898 -6.82 -16.328 1 98.5 48 LEU B CA 1
ATOM 4658 C C . LEU B 1 48 ? 10.617 -6.32 -14.914 1 98.5 48 LEU B C 1
ATOM 4660 O O . LEU B 1 48 ? 10.789 -7.059 -13.945 1 98.5 48 LEU B O 1
ATOM 4664 N N . VAL B 1 49 ? 10.188 -5.105 -14.758 1 96.94 49 VAL B N 1
ATOM 4665 C CA . VAL B 1 49 ? 9.992 -4.512 -13.438 1 96.94 49 VAL B CA 1
ATOM 4666 C C . VAL B 1 49 ? 8.5 -4.328 -13.172 1 96.94 49 VAL B C 1
ATOM 4668 O O . VAL B 1 49 ? 7.996 -4.711 -12.117 1 96.94 49 VAL B O 1
ATOM 4671 N N . HIS B 1 50 ? 7.824 -3.736 -14.133 1 95.56 50 HIS B N 1
ATOM 4672 C CA . HIS B 1 50 ? 6.387 -3.521 -14.031 1 95.56 50 HIS B CA 1
ATOM 4673 C C . HIS B 1 50 ? 5.613 -4.621 -14.758 1 95.56 50 HIS B C 1
ATOM 4675 O O . HIS B 1 50 ? 5.859 -4.887 -15.938 1 95.56 50 HIS B O 1
ATOM 4681 N N . TRP B 1 51 ? 4.668 -5.242 -14.031 1 96.94 51 TRP B N 1
ATOM 4682 C CA . TRP B 1 51 ? 3.965 -6.395 -14.578 1 96.94 51 TRP B CA 1
ATOM 4683 C C . TRP B 1 51 ? 2.457 -6.176 -14.547 1 96.94 51 TRP B C 1
ATOM 4685 O O . TRP B 1 51 ? 1.925 -5.613 -13.586 1 96.94 51 TRP B O 1
ATOM 4695 N N . GLU B 1 52 ? 1.812 -6.633 -15.578 1 95.56 52 GLU B N 1
ATOM 4696 C CA . GLU B 1 52 ? 0.355 -6.672 -15.648 1 95.56 52 GLU B CA 1
ATOM 4697 C C . GLU B 1 52 ? -0.152 -8.102 -15.797 1 95.56 52 GLU B C 1
ATOM 4699 O O . GLU B 1 52 ? 0.311 -8.844 -16.672 1 95.56 52 GLU B O 1
ATOM 4704 N N . GLN B 1 53 ? -1.054 -8.477 -14.922 1 96.81 53 GLN B N 1
ATOM 4705 C CA . GLN B 1 53 ? -1.682 -9.773 -15.156 1 96.81 53 GLN B CA 1
ATOM 4706 C C . GLN B 1 53 ? -2.588 -9.734 -16.375 1 96.81 53 GLN B C 1
ATOM 4708 O O . GLN B 1 53 ? -3.455 -8.867 -16.484 1 96.81 53 GLN B O 1
ATOM 4713 N N . VAL B 1 54 ? -2.443 -10.68 -17.25 1 96.88 54 VAL B N 1
ATOM 4714 C CA . VAL B 1 54 ? -3.152 -10.578 -18.516 1 96.88 54 VAL B CA 1
ATOM 4715 C C . VAL B 1 54 ? -4.094 -11.766 -18.688 1 96.88 54 VAL B C 1
ATOM 4717 O O . VAL B 1 54 ? -4.84 -11.844 -19.672 1 96.88 54 VAL B O 1
ATOM 4720 N N . GLY B 1 55 ? -4.039 -12.719 -17.75 1 97 55 GLY B N 1
ATOM 4721 C CA . GLY B 1 55 ? -4.945 -13.852 -17.828 1 97 55 GLY B CA 1
ATOM 4722 C C . GLY B 1 55 ? -4.555 -15 -16.922 1 97 55 GLY B C 1
ATOM 4723 O O . GLY B 1 55 ? -3.826 -14.797 -15.945 1 97 55 GLY B O 1
ATOM 4724 N N . HIS B 1 56 ? -5.211 -16.188 -17.219 1 98.44 56 HIS B N 1
ATOM 4725 C CA . HIS B 1 56 ? -4.945 -17.453 -16.531 1 98.44 56 HIS B CA 1
ATOM 4726 C C . HIS B 1 56 ? -4.82 -18.594 -17.531 1 98.44 56 HIS B C 1
ATOM 4728 O O . HIS B 1 56 ? -5.512 -18.609 -18.562 1 98.44 56 HIS B O 1
ATOM 4734 N N . GLY B 1 57 ? -3.945 -19.469 -17.203 1 98.69 57 GLY B N 1
ATOM 4735 C CA . GLY B 1 57 ? -3.826 -20.656 -18.047 1 98.69 57 GLY B CA 1
ATOM 4736 C C . GLY B 1 57 ? -5.008 -21.594 -17.906 1 98.69 57 GLY B C 1
ATOM 4737 O O . GLY B 1 57 ? -5.422 -22.219 -18.891 1 98.69 57 GLY B O 1
ATOM 4738 N N . ILE B 1 58 ? -5.473 -21.75 -16.703 1 98.5 58 ILE B N 1
ATOM 4739 C CA . ILE B 1 58 ? -6.688 -22.5 -16.422 1 98.5 58 ILE B CA 1
ATOM 4740 C C . ILE B 1 58 ? -7.82 -21.547 -16.062 1 98.5 58 ILE B C 1
ATOM 4742 O O . ILE B 1 58 ? -7.82 -20.938 -14.984 1 98.5 58 ILE B O 1
ATOM 4746 N N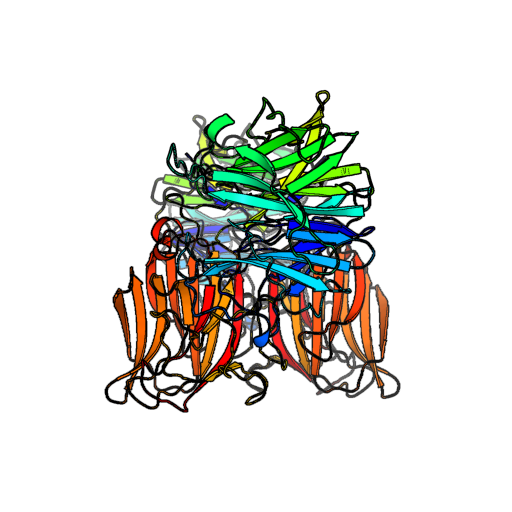 . HIS B 1 59 ? -8.758 -21.406 -17.031 1 97.44 59 HIS B N 1
ATOM 4747 C CA . HIS B 1 59 ? -9.742 -20.328 -16.875 1 97.44 59 HIS B CA 1
ATOM 4748 C C . HIS B 1 59 ? -11.148 -20.828 -17.172 1 97.44 59 HIS B C 1
ATOM 4750 O O . HIS B 1 59 ? -12.109 -20.062 -17.141 1 97.44 59 HIS B O 1
ATOM 4756 N N . ARG B 1 60 ? -11.297 -22.125 -17.547 1 96.69 60 ARG B N 1
ATOM 4757 C CA . ARG B 1 60 ? -12.578 -22.812 -17.688 1 96.69 60 ARG B CA 1
ATOM 4758 C C . ARG B 1 60 ? -12.656 -24.016 -16.766 1 96.69 60 ARG B C 1
ATOM 4760 O O . ARG B 1 60 ? -11.727 -24.812 -16.703 1 96.69 60 ARG B O 1
ATOM 4767 N N . PRO B 1 61 ? -13.766 -24.156 -16.109 1 94.56 61 PRO B N 1
ATOM 4768 C CA . PRO B 1 61 ? -13.859 -25.219 -15.117 1 94.56 61 PRO B CA 1
ATOM 4769 C C . PRO B 1 61 ? -13.664 -26.609 -15.727 1 94.56 61 PRO B C 1
ATOM 4771 O O . PRO B 1 61 ? -13.195 -27.531 -15.039 1 94.56 61 PRO B O 1
ATOM 4774 N N . GLU B 1 62 ? -13.945 -26.766 -16.984 1 93.25 62 GLU B N 1
ATOM 4775 C CA . GLU B 1 62 ? -13.914 -28.078 -17.609 1 93.25 62 GLU B CA 1
ATOM 4776 C C . GLU B 1 62 ? -12.5 -28.453 -18.031 1 93.25 62 GLU B C 1
ATOM 4778 O O . GLU B 1 62 ? -12.234 -29.609 -18.391 1 93.25 62 GLU B O 1
ATOM 4783 N N . GLN B 1 63 ? -11.547 -27.469 -18 1 95.81 63 GLN B N 1
ATOM 4784 C CA . GLN B 1 63 ? -10.188 -27.734 -18.453 1 95.81 63 GLN B CA 1
ATOM 4785 C C . GLN B 1 63 ? -9.531 -28.844 -17.625 1 95.81 63 GLN B C 1
ATOM 4787 O O . GLN B 1 63 ? -8.805 -29.688 -18.156 1 95.81 63 GLN B O 1
ATOM 4792 N N . LEU B 1 64 ? -9.781 -28.766 -16.359 1 94.62 64 LEU B N 1
ATOM 4793 C CA . LEU B 1 64 ? -9.086 -29.672 -15.461 1 94.62 64 LEU B CA 1
ATOM 4794 C C . LEU B 1 64 ? -9.961 -30.016 -14.25 1 94.62 64 LEU B C 1
ATOM 4796 O O . LEU B 1 64 ? -10.539 -29.125 -13.633 1 94.62 64 LEU B O 1
ATOM 4800 N N . ASP B 1 65 ? -10.047 -31.312 -13.984 1 93.12 65 ASP B N 1
ATOM 4801 C CA . ASP B 1 65 ? -10.703 -31.75 -12.758 1 93.12 65 ASP B CA 1
ATOM 4802 C C . ASP B 1 65 ? -9.758 -31.672 -11.562 1 93.12 65 ASP B C 1
ATOM 4804 O O . ASP B 1 65 ? -8.773 -32.406 -11.492 1 93.12 65 ASP B O 1
ATOM 4808 N N . TYR B 1 66 ? -10.047 -30.875 -10.57 1 93.56 66 TYR B N 1
ATOM 4809 C CA . TYR B 1 66 ? -9.156 -30.672 -9.422 1 93.56 66 TYR B CA 1
ATOM 4810 C C . TYR B 1 66 ? -9.297 -31.812 -8.422 1 93.56 66 TYR B C 1
ATOM 4812 O O . TYR B 1 66 ? -8.508 -31.922 -7.48 1 93.56 66 TYR B O 1
ATOM 4820 N N . LYS B 1 67 ? -10.219 -32.812 -8.648 1 83.69 67 LYS B N 1
ATOM 4821 C CA . LYS B 1 67 ? -10.336 -34.062 -7.902 1 83.69 67 LYS B CA 1
ATOM 4822 C C . LYS B 1 67 ? -10.406 -33.812 -6.398 1 83.69 67 LYS B C 1
ATOM 4824 O O . LYS B 1 67 ? -9.797 -34.531 -5.609 1 83.69 67 LYS B O 1
ATOM 4829 N N . ASN B 1 68 ? -10.883 -32.625 -5.945 1 84.69 68 ASN B N 1
ATOM 4830 C CA . ASN B 1 68 ? -10.953 -32.25 -4.539 1 84.69 68 ASN B CA 1
ATOM 4831 C C . ASN B 1 68 ? -9.586 -32.281 -3.879 1 84.69 68 ASN B C 1
ATOM 4833 O O . ASN B 1 68 ? -9.414 -32.875 -2.816 1 84.69 68 ASN B O 1
ATOM 4837 N N . CYS B 1 69 ? -8.602 -31.812 -4.504 1 92.25 69 CYS B N 1
ATOM 4838 C CA . CYS B 1 69 ? -7.242 -31.719 -3.992 1 92.25 69 CYS B CA 1
ATOM 4839 C C . CYS B 1 69 ? -7.176 -30.828 -2.766 1 92.25 69 CYS B C 1
ATOM 4841 O O . CYS B 1 69 ? -7.969 -29.891 -2.629 1 92.25 69 CYS B O 1
ATOM 4843 N N . GLU B 1 70 ? -6.211 -31.203 -1.87 1 93.69 70 GLU B N 1
ATOM 4844 C CA . GLU B 1 70 ? -5.914 -30.328 -0.73 1 93.69 70 GLU B CA 1
ATOM 4845 C C . GLU B 1 70 ? -5.305 -29.016 -1.182 1 93.69 70 GLU B C 1
ATOM 4847 O O . GLU B 1 70 ? -4.789 -28.906 -2.297 1 93.69 70 GLU B O 1
ATOM 4852 N N . THR B 1 71 ? -5.367 -28.031 -0.295 1 94.44 71 THR B N 1
ATOM 4853 C CA . THR B 1 71 ? -5.031 -26.641 -0.62 1 94.44 71 THR B CA 1
ATOM 4854 C C . THR B 1 71 ? -3.596 -26.547 -1.13 1 94.44 71 THR B C 1
ATOM 4856 O O . THR B 1 71 ? -3.305 -25.75 -2.031 1 94.44 71 THR B O 1
ATOM 4859 N N . SER B 1 72 ? -2.668 -27.312 -0.544 1 94.44 72 SER B N 1
ATOM 4860 C CA . SER B 1 72 ? -1.265 -27.234 -0.938 1 94.44 72 SER B CA 1
ATOM 4861 C C . SER B 1 72 ? -0.972 -28.172 -2.113 1 94.44 72 SER B C 1
ATOM 4863 O O . SER B 1 72 ? 0.186 -28.344 -2.496 1 94.44 72 SER B O 1
ATOM 4865 N N . GLU B 1 73 ? -1.971 -28.828 -2.648 1 96.12 73 GLU B N 1
ATOM 4866 C CA . GLU B 1 73 ? -1.88 -29.594 -3.889 1 96.12 73 GLU B CA 1
ATOM 4867 C C . GLU B 1 73 ? -2.404 -28.781 -5.074 1 96.12 73 GLU B C 1
ATOM 4869 O O . GLU B 1 73 ? -2.352 -27.547 -5.066 1 96.12 73 GLU B O 1
ATOM 4874 N N . GLY B 1 74 ? -2.727 -29.469 -6.129 1 96.81 74 GLY B N 1
ATOM 4875 C CA . GLY B 1 74 ? -3.236 -28.781 -7.305 1 96.81 74 GLY B CA 1
ATOM 4876 C C . GLY B 1 74 ? -2.152 -28.422 -8.305 1 96.81 74 GLY B C 1
ATOM 4877 O O . GLY B 1 74 ? -1.358 -29.266 -8.703 1 96.81 74 GLY B O 1
ATOM 4878 N N . LEU B 1 75 ? -2.16 -27.203 -8.758 1 97.69 75 LEU B N 1
ATOM 4879 C CA . LEU B 1 75 ? -1.316 -26.766 -9.867 1 97.69 75 LEU B CA 1
ATOM 4880 C C . LEU B 1 75 ? 0.032 -26.266 -9.352 1 97.69 75 LEU B C 1
ATOM 4882 O O . LEU B 1 75 ? 0.127 -25.172 -8.805 1 97.69 75 LEU B O 1
ATOM 4886 N N . TRP B 1 76 ? 1.096 -27.047 -9.695 1 97.31 76 TRP B N 1
ATOM 4887 C CA . TRP B 1 76 ? 2.434 -26.75 -9.195 1 97.31 76 TRP B CA 1
ATOM 4888 C C . TRP B 1 76 ? 3.371 -26.359 -10.336 1 97.31 76 TRP B C 1
ATOM 4890 O O . TRP B 1 76 ? 3.445 -27.062 -11.344 1 97.31 76 TRP B O 1
ATOM 4900 N N . ALA B 1 77 ? 4.09 -25.312 -10.133 1 97.94 77 ALA B N 1
ATOM 4901 C CA . ALA B 1 77 ? 5.363 -25.031 -10.789 1 97.94 77 ALA B CA 1
ATOM 4902 C C . ALA B 1 77 ? 5.207 -25.047 -12.312 1 97.94 77 ALA B C 1
ATOM 4904 O O . ALA B 1 77 ? 5.867 -25.828 -13 1 97.94 77 ALA B O 1
ATOM 4905 N N . PRO B 1 78 ? 4.398 -24.141 -12.836 1 98.75 78 PRO B N 1
ATOM 4906 C CA . PRO B 1 78 ? 4.301 -24.062 -14.297 1 98.75 78 PRO B CA 1
ATOM 4907 C C . PRO B 1 78 ? 5.598 -23.594 -14.945 1 98.75 78 PRO B C 1
ATOM 4909 O O . PRO B 1 78 ? 6.387 -22.891 -14.312 1 98.75 78 PRO B O 1
ATOM 4912 N N . SER B 1 79 ? 5.816 -24.062 -16.125 1 98.81 79 SER B N 1
ATOM 4913 C CA . SER B 1 79 ? 6.863 -23.531 -16.984 1 98.81 79 SER B CA 1
ATOM 4914 C C . SER B 1 79 ? 6.281 -22.984 -18.297 1 98.81 79 SER B C 1
ATOM 4916 O O . SER B 1 79 ? 5.551 -23.688 -19 1 98.81 79 SER B O 1
ATOM 4918 N N . ILE B 1 80 ? 6.598 -21.766 -18.609 1 98.94 80 ILE B N 1
ATOM 4919 C CA . ILE B 1 80 ? 6.094 -21.156 -19.844 1 98.94 80 ILE B CA 1
ATOM 4920 C C . ILE B 1 80 ? 7.219 -21.047 -20.859 1 98.94 80 ILE B C 1
ATOM 4922 O O . ILE B 1 80 ? 8.344 -20.656 -20.531 1 98.94 80 ILE B O 1
ATOM 4926 N N . ARG B 1 81 ? 6.949 -21.453 -22.109 1 98.81 81 ARG B N 1
ATOM 4927 C CA . ARG B 1 81 ? 7.848 -21.344 -23.266 1 98.81 81 ARG B CA 1
ATOM 4928 C C . ARG B 1 81 ? 7.098 -20.844 -24.484 1 98.81 81 ARG B C 1
ATOM 4930 O O . ARG B 1 81 ? 5.867 -20.891 -24.547 1 98.81 81 ARG B O 1
ATOM 4937 N N . TYR B 1 82 ? 7.805 -20.297 -25.328 1 98.62 82 TYR B N 1
ATOM 4938 C CA . TYR B 1 82 ? 7.301 -19.859 -26.625 1 98.62 82 TYR B CA 1
ATOM 4939 C C . TYR B 1 82 ? 8.125 -20.469 -27.766 1 98.62 82 TYR B C 1
ATOM 4941 O O . TYR B 1 82 ? 9.352 -20.484 -27.703 1 98.62 82 TYR B O 1
ATOM 4949 N N . HIS B 1 83 ? 7.441 -21.016 -28.766 1 98 83 HIS B N 1
ATOM 4950 C CA . HIS B 1 83 ? 8.117 -21.594 -29.938 1 98 83 HIS B CA 1
ATOM 4951 C C . HIS B 1 83 ? 7.254 -21.484 -31.188 1 98 83 HIS B C 1
ATOM 4953 O O . HIS B 1 83 ? 6.121 -21.969 -31.203 1 98 83 HIS B O 1
ATOM 4959 N N . ASN B 1 84 ? 7.766 -20.828 -32.156 1 96.69 84 ASN B N 1
ATOM 4960 C CA . ASN B 1 84 ? 7.16 -20.734 -33.5 1 96.69 84 ASN B CA 1
ATOM 4961 C C . ASN B 1 84 ? 5.699 -20.297 -33.406 1 96.69 84 ASN B C 1
ATOM 4963 O O . ASN B 1 84 ? 4.816 -20.969 -33.938 1 96.69 84 ASN B O 1
ATOM 4967 N N . GLY B 1 85 ? 5.441 -19.266 -32.688 1 97.69 85 GLY B N 1
ATOM 4968 C CA . GLY B 1 85 ? 4.125 -18.641 -32.719 1 97.69 85 GLY B CA 1
ATOM 4969 C C . GLY B 1 85 ? 3.178 -19.234 -31.688 1 97.69 85 GLY B C 1
ATOM 4970 O O . GLY B 1 85 ? 2.01 -18.844 -31.625 1 97.69 85 GLY B O 1
ATOM 4971 N N . THR B 1 86 ? 3.674 -20.188 -30.891 1 98.31 86 THR B N 1
ATOM 4972 C CA . THR B 1 86 ? 2.811 -20.844 -29.922 1 98.31 86 THR B CA 1
ATOM 4973 C C . THR B 1 86 ? 3.391 -20.734 -28.516 1 98.31 86 THR B C 1
ATOM 4975 O O . THR B 1 86 ? 4.594 -20.906 -28.312 1 98.31 86 THR B O 1
ATOM 4978 N N . TYR B 1 87 ? 2.525 -20.359 -27.562 1 98.81 87 TYR B N 1
ATOM 4979 C CA . TYR B 1 87 ? 2.879 -20.391 -26.141 1 98.81 87 TYR B CA 1
ATOM 4980 C C . TYR B 1 87 ? 2.564 -21.766 -25.547 1 98.81 87 TYR B C 1
ATOM 4982 O O . TYR B 1 87 ? 1.527 -22.359 -25.844 1 98.81 87 TYR B O 1
ATOM 4990 N N . TYR B 1 88 ? 3.488 -22.266 -24.734 1 98.88 88 TYR B N 1
ATOM 4991 C CA . TYR B 1 88 ? 3.342 -23.531 -24.031 1 98.88 88 TYR B CA 1
ATOM 4992 C C . TYR B 1 88 ? 3.445 -23.328 -22.531 1 98.88 88 TYR B C 1
ATOM 4994 O O . TYR B 1 88 ? 4.305 -22.578 -22.047 1 98.88 88 TYR B O 1
ATOM 5002 N N . ILE B 1 89 ? 2.541 -23.938 -21.844 1 98.88 89 ILE B N 1
ATOM 5003 C CA . ILE B 1 89 ? 2.713 -24.094 -20.406 1 98.88 89 ILE B CA 1
ATOM 5004 C C . ILE B 1 89 ? 2.68 -25.578 -20.031 1 98.88 89 ILE B C 1
ATOM 5006 O O . ILE B 1 89 ? 1.72 -26.281 -20.359 1 98.88 89 ILE B O 1
ATOM 5010 N N . ILE B 1 90 ? 3.748 -26.047 -19.5 1 98.81 90 ILE B N 1
ATOM 5011 C CA . ILE B 1 90 ? 3.715 -27.359 -18.859 1 98.81 90 ILE B CA 1
ATOM 5012 C C . ILE B 1 90 ? 3.611 -27.203 -17.344 1 98.81 90 ILE B C 1
ATOM 5014 O O . ILE B 1 90 ? 4.207 -26.281 -16.766 1 98.81 90 ILE B O 1
ATOM 5018 N N . ASN B 1 91 ? 2.844 -28 -16.734 1 98 91 ASN B N 1
ATOM 5019 C CA . ASN B 1 91 ? 2.562 -27.891 -15.305 1 98 91 ASN B CA 1
ATOM 5020 C C . ASN B 1 91 ? 2.293 -29.25 -14.68 1 98 91 ASN B C 1
ATOM 5022 O O . ASN B 1 91 ? 1.933 -30.203 -15.375 1 98 91 ASN B O 1
ATOM 5026 N N . THR B 1 92 ? 2.564 -29.391 -13.422 1 97.25 92 THR B N 1
ATOM 5027 C CA . THR B 1 92 ? 2.25 -30.594 -12.664 1 97.25 92 THR B CA 1
ATOM 5028 C C . THR B 1 92 ? 0.963 -30.406 -11.867 1 97.25 92 THR B C 1
ATOM 5030 O O . THR B 1 92 ? 0.832 -29.453 -11.109 1 97.25 92 THR B O 1
ATOM 5033 N N . PHE B 1 93 ? 0.028 -31.234 -12.062 1 96.75 93 PHE B N 1
ATOM 5034 C CA . PHE B 1 93 ? -1.154 -31.312 -11.219 1 96.75 93 PHE B CA 1
ATOM 5035 C C . PHE B 1 93 ? -0.995 -32.406 -10.156 1 96.75 93 PHE B C 1
ATOM 5037 O O . PHE B 1 93 ? -0.958 -33.594 -10.477 1 96.75 93 PHE B O 1
ATOM 5044 N N . VAL B 1 94 ? -0.863 -31.984 -8.961 1 95.25 94 VAL B N 1
ATOM 5045 C CA . VAL B 1 94 ? -0.652 -32.906 -7.84 1 95.25 94 VAL B CA 1
ATOM 5046 C C . VAL B 1 94 ? -1.98 -33.188 -7.141 1 95.25 94 VAL B C 1
ATOM 5048 O O . VAL B 1 94 ? -2.682 -32.25 -6.734 1 95.25 94 VAL B O 1
ATOM 5051 N N . SER B 1 95 ? -2.24 -34.438 -7.09 1 92.12 95 SER B N 1
ATOM 5052 C CA . SER B 1 95 ? -3.469 -34.844 -6.41 1 92.12 95 SER B CA 1
ATOM 5053 C C . SER B 1 95 ? -3.248 -36.094 -5.555 1 92.12 95 SER B C 1
ATOM 5055 O O . SER B 1 95 ? -2.207 -36.75 -5.652 1 92.12 95 SER B O 1
ATOM 5057 N N . ALA B 1 96 ? -4.109 -36.438 -4.621 1 87.19 96 ALA B N 1
ATOM 5058 C CA . ALA B 1 96 ? -4.129 -37.625 -3.771 1 87.19 96 ALA B CA 1
ATOM 5059 C C . ALA B 1 96 ? -2.893 -37.688 -2.883 1 87.19 96 ALA B C 1
ATOM 5061 O O . ALA B 1 96 ? -2.334 -38.781 -2.656 1 87.19 96 ALA B O 1
ATOM 5062 N N . GLY B 1 97 ? -2.402 -36.594 -2.539 1 82.5 97 GLY B N 1
ATOM 5063 C CA . GLY B 1 97 ? -1.207 -36.469 -1.718 1 82.5 97 GLY B CA 1
ATOM 5064 C C . GLY B 1 97 ? -0.029 -35.875 -2.459 1 82.5 97 GLY B C 1
ATOM 5065 O O . GLY B 1 97 ? 0.131 -36.094 -3.662 1 82.5 97 GLY B O 1
ATOM 5066 N N . ARG B 1 98 ? 0.887 -35.281 -1.758 1 76.69 98 ARG B N 1
ATOM 5067 C CA . ARG B 1 98 ? 1.992 -34.531 -2.334 1 76.69 98 ARG B CA 1
ATOM 5068 C C . ARG B 1 98 ? 2.984 -35.469 -3.033 1 76.69 98 ARG B C 1
ATOM 5070 O O . ARG B 1 98 ? 3.77 -35 -3.871 1 76.69 98 ARG B O 1
ATOM 5077 N N . GLU B 1 99 ? 3.025 -36.688 -2.648 1 73.62 99 GLU B N 1
ATOM 5078 C CA . GLU B 1 99 ? 3.939 -37.656 -3.275 1 73.62 99 GLU B CA 1
ATOM 5079 C C . GLU B 1 99 ? 3.174 -38.75 -4.004 1 73.62 99 GLU B C 1
ATOM 5081 O O . GLU B 1 99 ? 3.74 -39.781 -4.328 1 73.62 99 GLU B O 1
ATOM 5086 N N . ALA B 1 100 ? 1.901 -38.469 -4.328 1 76.75 100 ALA B N 1
ATOM 5087 C CA . ALA B 1 100 ? 1.069 -39.5 -4.934 1 76.75 100 ALA B CA 1
ATOM 5088 C C . ALA B 1 100 ? 0.863 -39.25 -6.422 1 76.75 100 ALA B C 1
ATOM 5090 O O . ALA B 1 100 ? 1.814 -39.281 -7.203 1 76.75 100 ALA B O 1
ATOM 5091 N N . ASP B 1 101 ? -0.334 -38.812 -6.77 1 85.56 101 ASP B N 1
ATOM 5092 C CA . ASP B 1 101 ? -0.622 -38.625 -8.188 1 85.56 101 ASP B CA 1
ATOM 5093 C C . ASP B 1 101 ? -0.092 -37.281 -8.688 1 85.56 101 ASP B C 1
ATOM 5095 O O . ASP B 1 101 ? -0.425 -36.219 -8.125 1 85.56 101 ASP B O 1
ATOM 5099 N N . ARG B 1 102 ? 0.796 -37.375 -9.656 1 92.06 102 ARG B N 1
ATOM 5100 C CA . ARG B 1 102 ? 1.404 -36.188 -10.297 1 92.06 102 ARG B CA 1
ATOM 5101 C C . ARG B 1 102 ? 1.235 -36.25 -11.812 1 92.06 102 ARG B C 1
ATOM 5103 O O . ARG B 1 102 ? 1.957 -37 -12.5 1 92.06 102 ARG B O 1
ATOM 5110 N N . ASP B 1 103 ? 0.244 -35.594 -12.266 1 93.94 103 ASP B N 1
ATOM 5111 C CA . ASP B 1 103 ? 0.013 -35.5 -13.703 1 93.94 103 ASP B CA 1
ATOM 5112 C C . ASP B 1 103 ? 0.718 -34.281 -14.305 1 93.94 103 ASP B C 1
ATOM 5114 O O . ASP B 1 103 ? 0.439 -33.156 -13.93 1 93.94 103 ASP B O 1
ATOM 5118 N N . ASN B 1 104 ? 1.677 -34.594 -15.141 1 97.38 104 ASN B N 1
ATOM 5119 C CA . ASN B 1 104 ? 2.273 -33.5 -15.914 1 97.38 104 ASN B CA 1
ATOM 5120 C C . ASN B 1 104 ? 1.549 -33.281 -17.234 1 97.38 104 ASN B C 1
ATOM 5122 O O . ASN B 1 104 ? 1.29 -34.25 -17.969 1 97.38 104 ASN B O 1
ATOM 5126 N N . TYR B 1 105 ? 1.149 -32.094 -17.5 1 97.94 105 TYR B N 1
ATOM 5127 C CA . TYR B 1 105 ? 0.346 -31.844 -18.703 1 97.94 105 TYR B CA 1
ATOM 5128 C C . TYR B 1 105 ? 0.814 -30.578 -19.406 1 97.94 105 TYR B C 1
ATOM 5130 O O . TYR B 1 105 ? 1.534 -29.766 -18.812 1 97.94 105 TYR B O 1
ATOM 5138 N N . ILE B 1 106 ? 0.468 -30.438 -20.656 1 98.75 106 ILE B N 1
ATOM 5139 C CA . ILE B 1 106 ? 0.811 -29.297 -21.5 1 98.75 106 ILE B CA 1
ATOM 5140 C C . ILE B 1 106 ? -0.465 -28.609 -21.984 1 98.75 106 ILE B C 1
ATOM 5142 O O . ILE B 1 106 ? -1.412 -29.281 -22.406 1 98.75 106 ILE B O 1
ATOM 5146 N N . ILE B 1 107 ? -0.563 -27.312 -21.828 1 98.69 107 ILE B N 1
ATOM 5147 C CA . ILE B 1 107 ? -1.575 -26.5 -22.484 1 98.69 107 ILE B CA 1
ATOM 5148 C C . ILE B 1 107 ? -0.901 -25.5 -23.422 1 98.69 107 ILE B C 1
ATOM 5150 O O . ILE B 1 107 ? 0.258 -25.125 -23.234 1 98.69 107 ILE B O 1
ATOM 5154 N N . THR B 1 108 ? -1.589 -25.094 -24.484 1 98.62 108 THR B N 1
ATOM 5155 C CA . THR B 1 108 ? -1.029 -24.188 -25.5 1 98.62 108 THR B CA 1
ATOM 5156 C C . THR B 1 108 ? -1.99 -23.047 -25.797 1 98.62 108 THR B C 1
ATOM 5158 O O . THR B 1 108 ? -3.188 -23.141 -25.531 1 98.62 108 THR B O 1
ATOM 5161 N N . ALA B 1 109 ? -1.523 -21.969 -26.219 1 98.69 109 ALA B N 1
ATOM 5162 C CA . ALA B 1 109 ? -2.293 -20.828 -26.703 1 98.69 109 ALA B CA 1
ATOM 5163 C C . ALA B 1 109 ? -1.521 -20.047 -27.766 1 98.69 109 ALA B C 1
ATOM 5165 O O . ALA B 1 109 ? -0.289 -20.031 -27.766 1 98.69 109 ALA B O 1
ATOM 5166 N N . LYS 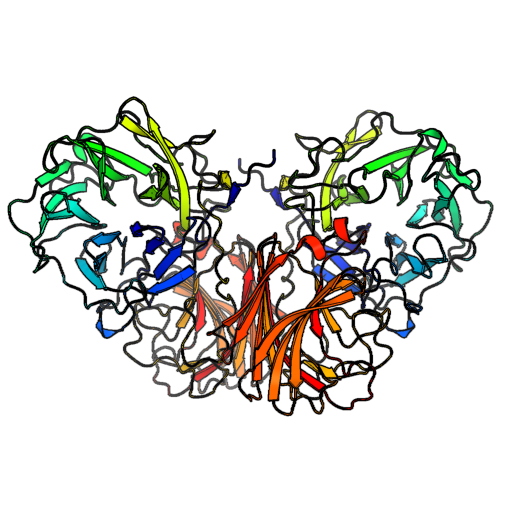B 1 110 ? -2.201 -19.469 -28.719 1 98.31 110 LYS B N 1
ATOM 5167 C CA . LYS B 1 110 ? -1.583 -18.578 -29.703 1 98.31 110 LYS B CA 1
ATOM 5168 C C . LYS B 1 110 ? -1.406 -17.172 -29.125 1 98.31 110 LYS B C 1
ATOM 5170 O O . LYS B 1 110 ? -0.503 -16.438 -29.547 1 98.31 110 LYS B O 1
ATOM 5175 N N . ASN B 1 111 ? -2.293 -16.844 -28.234 1 97.62 111 ASN B N 1
ATOM 5176 C CA . ASN B 1 111 ? -2.258 -15.609 -27.469 1 97.62 111 ASN B CA 1
ATOM 5177 C C . ASN B 1 111 ? -2.078 -15.875 -25.984 1 97.62 111 ASN B C 1
ATOM 5179 O O . ASN B 1 111 ? -2.801 -16.688 -25.406 1 97.62 111 ASN B O 1
ATOM 5183 N N . PRO B 1 112 ? -1.1 -15.18 -25.359 1 95.94 112 PRO B N 1
ATOM 5184 C CA . PRO B 1 112 ? -0.824 -15.469 -23.953 1 95.94 112 PRO B CA 1
ATOM 5185 C C . PRO B 1 112 ? -2.006 -15.133 -23.047 1 95.94 112 PRO B C 1
ATOM 5187 O O . PRO B 1 112 ? -2.053 -15.586 -21.906 1 95.94 112 PRO B O 1
ATOM 5190 N N . THR B 1 113 ? -2.947 -14.297 -23.5 1 94.69 113 THR B N 1
ATOM 5191 C CA . THR B 1 113 ? -4.125 -13.953 -22.703 1 94.69 113 THR B CA 1
ATOM 5192 C C . THR B 1 113 ? -5.195 -15.039 -22.844 1 94.69 113 THR B C 1
ATOM 5194 O O . THR B 1 113 ? -6.199 -15.016 -22.125 1 94.69 113 THR B O 1
ATOM 5197 N N . GLY B 1 114 ? -4.902 -16.016 -23.656 1 93.56 114 GLY B N 1
ATOM 5198 C CA . GLY B 1 114 ? -5.855 -17.094 -23.906 1 93.56 114 GLY B CA 1
ATOM 5199 C C . GLY B 1 114 ? -6.703 -16.875 -25.141 1 93.56 114 GLY B C 1
ATOM 5200 O O . GLY B 1 114 ? -6.523 -15.883 -25.859 1 93.56 114 GLY B O 1
ATOM 5201 N N . PRO B 1 115 ? -7.543 -17.781 -25.422 1 97.12 115 PRO B N 1
ATOM 5202 C CA . PRO B 1 115 ? -7.828 -18.953 -24.594 1 97.12 115 PRO B CA 1
ATOM 5203 C C . PRO B 1 115 ? -6.73 -20.016 -24.672 1 97.12 115 PRO B C 1
ATOM 5205 O O . PRO B 1 115 ? -6.113 -20.188 -25.719 1 97.12 115 PRO B O 1
ATOM 5208 N N . TRP B 1 116 ? -6.602 -20.703 -23.609 1 98.62 116 TRP B N 1
ATOM 5209 C CA . TRP B 1 116 ? -5.648 -21.812 -23.531 1 98.62 116 TRP B CA 1
ATOM 5210 C C . TRP B 1 116 ? -6.344 -23.156 -23.781 1 98.62 116 TRP B C 1
ATOM 5212 O O . TRP B 1 116 ? -7.516 -23.312 -23.438 1 98.62 116 TRP B O 1
ATOM 5222 N N . SER B 1 117 ? -5.66 -24.094 -24.328 1 98.31 117 SER B N 1
ATOM 5223 C CA . SER B 1 117 ? -6.207 -25.391 -24.703 1 98.31 117 SER B CA 1
ATOM 5224 C C . SER B 1 117 ? -6.551 -26.219 -23.484 1 98.31 117 SER B C 1
ATOM 5226 O O . SER B 1 117 ? -6.223 -25.844 -22.359 1 98.31 117 SER B O 1
ATOM 5228 N N . ASN B 1 118 ? -7.297 -27.266 -23.75 1 97.94 118 ASN B N 1
ATOM 5229 C CA . ASN B 1 118 ? -7.395 -28.297 -22.703 1 97.94 118 ASN B CA 1
ATOM 5230 C C . ASN B 1 118 ? -6.051 -28.969 -22.469 1 97.94 118 ASN B C 1
ATOM 5232 O O . ASN B 1 118 ? -5.227 -29.078 -23.375 1 97.94 118 ASN B O 1
ATOM 5236 N N . PRO B 1 119 ? -5.859 -29.453 -21.297 1 97.94 119 PRO B N 1
ATOM 5237 C CA . PRO B 1 119 ? -4.578 -30.078 -20.969 1 97.94 119 PRO B CA 1
ATOM 5238 C C . PRO B 1 119 ? -4.375 -31.422 -21.672 1 97.94 119 PRO B C 1
ATOM 5240 O O . PRO B 1 119 ? -5.32 -32.188 -21.812 1 97.94 119 PRO B O 1
ATOM 5243 N N . ILE B 1 120 ? -3.191 -31.641 -22.125 1 98.31 120 ILE B N 1
ATOM 5244 C CA . ILE B 1 120 ? -2.748 -32.938 -22.625 1 98.31 120 ILE B CA 1
ATOM 5245 C C . ILE B 1 120 ? -1.767 -33.562 -21.625 1 98.31 120 ILE B C 1
ATOM 5247 O O . ILE B 1 120 ? -0.656 -33.062 -21.453 1 98.31 120 ILE B O 1
ATOM 5251 N N . VAL B 1 121 ? -2.148 -34.625 -21.094 1 97.62 121 VAL B N 1
ATOM 5252 C CA . VAL B 1 121 ? -1.312 -35.312 -20.109 1 97.62 121 VAL B CA 1
ATOM 5253 C C . VAL B 1 121 ? -0.161 -36.031 -20.828 1 97.62 121 VAL B C 1
ATOM 5255 O O . VAL B 1 121 ? -0.366 -36.688 -21.844 1 97.62 121 VAL B O 1
ATOM 5258 N N . VAL B 1 122 ? 1.043 -35.875 -20.344 1 98.25 122 VAL B N 1
ATOM 5259 C CA . VAL B 1 122 ? 2.199 -36.625 -20.828 1 98.25 122 VAL B CA 1
ATOM 5260 C C . VAL B 1 122 ? 2.262 -38 -20.156 1 98.25 122 VAL B C 1
ATOM 5262 O O . VAL B 1 122 ? 2.805 -38.125 -19.062 1 98.25 122 VAL B O 1
ATOM 5265 N N . LYS B 1 123 ? 1.859 -38.938 -20.922 1 96.81 123 LYS B N 1
ATOM 5266 C CA . LYS B 1 123 ? 1.788 -40.281 -20.359 1 96.81 123 LYS B CA 1
ATOM 5267 C C . LYS B 1 123 ? 3.178 -40.812 -20 1 96.81 123 LYS B C 1
ATOM 5269 O O . LYS B 1 123 ? 4.113 -40.688 -20.797 1 96.81 123 LYS B O 1
ATOM 5274 N N . GLY B 1 124 ? 3.281 -41.281 -18.828 1 94.25 124 GLY B N 1
ATOM 5275 C CA . GLY B 1 124 ? 4.543 -41.875 -18.406 1 94.25 124 GLY B CA 1
ATOM 5276 C C . GLY B 1 124 ? 5.438 -40.875 -17.672 1 94.25 124 GLY B C 1
ATOM 5277 O O . GLY B 1 124 ? 6.453 -41.281 -17.094 1 94.25 124 GLY B O 1
ATOM 5278 N N . ALA B 1 125 ? 5.07 -39.625 -17.75 1 94.62 125 ALA B N 1
ATOM 5279 C CA . ALA B 1 125 ? 5.836 -38.656 -17 1 94.62 125 ALA B CA 1
ATOM 5280 C C . ALA B 1 125 ? 5.699 -38.844 -15.5 1 94.62 125 ALA B C 1
ATOM 5282 O O . ALA B 1 125 ? 4.621 -39.188 -15.008 1 94.62 125 ALA B O 1
ATOM 5283 N N . ASP B 1 126 ? 6.863 -38.781 -14.812 1 88.06 126 ASP B N 1
ATOM 5284 C CA . ASP B 1 126 ? 6.891 -38.875 -13.359 1 88.06 126 ASP B CA 1
ATOM 5285 C C . ASP B 1 126 ? 7.48 -37.625 -12.727 1 88.06 126 ASP B C 1
ATOM 5287 O O . ASP B 1 126 ? 8.109 -36.812 -13.406 1 88.06 126 ASP B O 1
ATOM 5291 N N . GLY B 1 127 ? 7.152 -37.5 -11.375 1 92.94 127 GLY B N 1
ATOM 5292 C CA . GLY B 1 127 ? 7.75 -36.375 -10.633 1 92.94 127 GLY B CA 1
ATOM 5293 C C . GLY B 1 127 ? 6.996 -35.094 -10.797 1 92.94 127 GLY B C 1
ATOM 5294 O O . GLY B 1 127 ? 5.801 -35.094 -11.094 1 92.94 127 GLY B O 1
ATOM 5295 N N . ILE B 1 128 ? 7.676 -33.969 -10.391 1 95.06 128 ILE B N 1
ATOM 5296 C CA . ILE B 1 128 ? 7.043 -32.656 -10.367 1 95.06 128 ILE B CA 1
ATOM 5297 C C . ILE B 1 128 ? 7.918 -31.641 -11.109 1 95.06 128 ILE B C 1
ATOM 5299 O O . ILE B 1 128 ? 9.062 -31.938 -11.453 1 95.06 128 ILE B O 1
ATOM 5303 N N . ASP B 1 129 ? 7.355 -30.484 -11.406 1 97.19 129 ASP B N 1
ATOM 5304 C CA . ASP B 1 129 ? 8.055 -29.281 -11.828 1 97.19 129 ASP B CA 1
ATOM 5305 C C . ASP B 1 129 ? 8.703 -29.469 -13.195 1 97.19 129 ASP B C 1
ATOM 5307 O O . ASP B 1 129 ? 9.867 -29.109 -13.398 1 97.19 129 ASP B O 1
ATOM 5311 N N . SER B 1 130 ? 7.977 -30.031 -14.109 1 98 130 SER B N 1
ATOM 5312 C CA . SER B 1 130 ? 8.523 -30.312 -15.43 1 98 130 SER B CA 1
ATOM 5313 C C . SER B 1 130 ? 8.664 -29.031 -16.25 1 98 130 SER B C 1
ATOM 5315 O O . SER B 1 130 ? 8.023 -28.016 -15.945 1 98 130 SER B O 1
ATOM 5317 N N . SER B 1 131 ? 9.5 -29.078 -17.234 1 98.69 131 SER B N 1
ATOM 5318 C CA . SER B 1 131 ? 9.727 -27.969 -18.172 1 98.69 131 SER B CA 1
ATOM 5319 C C . SER B 1 131 ? 9.938 -28.484 -19.594 1 98.69 131 SER B C 1
ATOM 5321 O O . SER B 1 131 ? 10.055 -29.688 -19.812 1 98.69 131 SER B O 1
ATOM 5323 N N . LEU B 1 132 ? 9.844 -27.547 -20.516 1 98.81 132 LEU B N 1
ATOM 5324 C CA . LEU B 1 132 ? 10.047 -27.844 -21.938 1 98.81 132 LEU B CA 1
ATOM 5325 C C . LEU B 1 132 ? 11.281 -27.125 -22.469 1 98.81 132 LEU B C 1
ATOM 5327 O O . LEU B 1 132 ? 11.586 -26 -22.047 1 98.81 132 LEU B O 1
ATOM 5331 N N . PHE B 1 133 ? 11.961 -27.766 -23.375 1 98.56 133 PHE B N 1
ATOM 5332 C CA . PHE B 1 133 ? 13.07 -27.172 -24.109 1 98.56 133 PHE B CA 1
ATOM 5333 C C . PHE B 1 133 ? 12.961 -27.453 -25.594 1 98.56 133 PHE B C 1
ATOM 5335 O O . PHE B 1 133 ? 12.914 -28.609 -26.016 1 98.56 133 PHE B O 1
ATOM 5342 N N . PHE B 1 134 ? 12.844 -26.438 -26.312 1 98.25 134 PHE B N 1
ATOM 5343 C CA . PHE B 1 134 ? 12.859 -26.531 -27.781 1 98.25 134 PHE B CA 1
ATOM 5344 C C . PHE B 1 134 ? 14.273 -26.328 -28.312 1 98.25 134 PHE B C 1
ATOM 5346 O O . PHE B 1 134 ? 14.828 -25.234 -28.234 1 98.25 134 PHE B O 1
ATOM 5353 N N . ASP B 1 135 ? 14.805 -27.328 -28.969 1 97.44 135 ASP B N 1
ATOM 5354 C CA . ASP B 1 135 ? 16.188 -27.266 -29.406 1 97.44 135 ASP B CA 1
ATOM 5355 C C . ASP B 1 135 ? 16.297 -26.75 -30.844 1 97.44 135 ASP B C 1
ATOM 5357 O O . ASP B 1 135 ? 15.289 -26.688 -31.562 1 97.44 135 ASP B O 1
ATOM 5361 N N . ASP B 1 136 ? 17.5 -26.453 -31.266 1 95.25 136 ASP B N 1
ATOM 5362 C CA . ASP B 1 136 ? 17.766 -25.859 -32.562 1 95.25 136 ASP B CA 1
ATOM 5363 C C . ASP B 1 136 ? 17.5 -26.875 -33.688 1 95.25 136 ASP B C 1
ATOM 5365 O O . ASP B 1 136 ? 17.172 -26.5 -34.812 1 95.25 136 ASP B O 1
ATOM 5369 N N . ASP B 1 137 ? 17.641 -28.109 -33.406 1 94.31 137 ASP B N 1
ATOM 5370 C CA . ASP B 1 137 ? 17.484 -29.141 -34.406 1 94.31 137 ASP B CA 1
ATOM 5371 C C . ASP B 1 137 ? 16 -29.5 -34.625 1 94.31 137 ASP B C 1
ATOM 5373 O O . ASP B 1 137 ? 15.68 -30.406 -35.375 1 94.31 137 ASP B O 1
ATOM 5377 N N . GLY B 1 138 ? 15.164 -28.781 -33.812 1 93.44 138 GLY B N 1
ATOM 5378 C CA . GLY B 1 138 ? 13.734 -29 -33.969 1 93.44 138 GLY B CA 1
ATOM 5379 C C . GLY B 1 138 ? 13.156 -29.953 -32.938 1 93.44 138 GLY B C 1
ATOM 5380 O O . GLY B 1 138 ? 11.938 -30.078 -32.812 1 93.44 138 GLY B O 1
ATOM 5381 N N . SER B 1 139 ? 14.031 -30.578 -32.156 1 96.69 139 SER B N 1
ATOM 5382 C CA . SER B 1 139 ? 13.531 -31.516 -31.156 1 96.69 139 SER B CA 1
ATOM 5383 C C . SER B 1 139 ? 12.891 -30.781 -29.984 1 96.69 139 SER B C 1
ATOM 5385 O O . SER B 1 139 ? 13.281 -29.656 -29.672 1 96.69 139 SER B O 1
ATOM 5387 N N . LEU B 1 140 ? 11.859 -31.359 -29.453 1 98.38 140 LEU B N 1
ATOM 5388 C CA . LEU B 1 140 ? 11.203 -30.906 -28.234 1 98.38 140 LEU B CA 1
ATOM 5389 C C . LEU B 1 140 ? 11.516 -31.844 -27.078 1 98.38 140 LEU B C 1
ATOM 5391 O O . LEU B 1 140 ? 11.305 -33.062 -27.172 1 98.38 140 LEU B O 1
ATOM 5395 N N . TRP B 1 141 ? 12.062 -31.281 -26.016 1 98.62 141 TRP B N 1
ATOM 5396 C CA . TRP B 1 141 ? 12.477 -32.094 -24.875 1 98.62 141 TRP B CA 1
ATOM 5397 C C . TRP B 1 141 ? 11.648 -31.75 -23.641 1 98.62 141 TRP B C 1
ATOM 5399 O O . TRP B 1 141 ? 11.352 -30.578 -23.391 1 98.62 141 TRP B O 1
ATOM 5409 N N . TYR B 1 142 ? 11.289 -32.844 -22.969 1 98.31 142 TYR B N 1
ATOM 5410 C CA . TYR B 1 142 ? 10.742 -32.812 -21.625 1 98.31 142 TYR B CA 1
ATOM 5411 C C . TYR B 1 142 ? 11.844 -33 -20.578 1 98.31 142 TYR B C 1
ATOM 5413 O O . TYR B 1 142 ? 12.68 -33.906 -20.719 1 98.31 142 TYR B O 1
ATOM 5421 N N . VAL B 1 143 ? 11.938 -32.125 -19.609 1 98.25 143 VAL B N 1
ATOM 5422 C CA . VAL B 1 143 ? 12.828 -32.344 -18.484 1 98.25 143 VAL B CA 1
ATOM 5423 C C . VAL B 1 143 ? 12.023 -32.281 -17.172 1 98.25 143 VAL B C 1
ATOM 5425 O O . VAL B 1 143 ? 11.219 -31.391 -16.969 1 98.25 143 VAL B O 1
ATOM 5428 N N . GLY B 1 144 ? 12.094 -33.25 -16.344 1 96.81 144 GLY B N 1
ATOM 5429 C CA . GLY B 1 144 ? 11.383 -33.344 -15.086 1 96.81 144 GLY B CA 1
ATOM 5430 C C . GLY B 1 144 ? 12.188 -34.031 -14 1 96.81 144 GLY B C 1
ATOM 5431 O O . GLY B 1 144 ? 13.32 -34.469 -14.234 1 96.81 144 GLY B O 1
ATOM 5432 N N . ASN B 1 145 ? 11.703 -34.031 -12.828 1 95.25 145 ASN B N 1
ATOM 5433 C CA . ASN B 1 145 ? 12.367 -34.75 -11.75 1 95.25 145 ASN B CA 1
ATOM 5434 C C . ASN B 1 145 ? 11.734 -36.125 -11.539 1 95.25 145 ASN B C 1
ATOM 5436 O O . ASN B 1 145 ? 10.688 -36.438 -12.109 1 95.25 145 ASN B O 1
ATOM 5440 N N . TYR B 1 146 ? 12.398 -36.969 -10.898 1 92.5 146 TYR B N 1
ATOM 5441 C CA . TYR B 1 146 ? 11.891 -38.281 -10.5 1 92.5 146 TYR B CA 1
ATOM 5442 C C . TYR B 1 146 ? 12.32 -38.625 -9.078 1 92.5 146 TYR B C 1
ATOM 5444 O O . TYR B 1 146 ? 13.312 -38.094 -8.578 1 92.5 146 TYR B O 1
ATOM 5452 N N . ILE B 1 147 ? 11.531 -39.438 -8.484 1 90.06 147 ILE B N 1
ATOM 5453 C CA . ILE B 1 147 ? 11.922 -40 -7.207 1 90.06 147 ILE B CA 1
ATOM 5454 C C . ILE B 1 147 ? 12.789 -41.25 -7.438 1 90.06 147 ILE B C 1
ATOM 5456 O O . ILE B 1 147 ? 12.359 -42.188 -8.086 1 90.06 147 ILE B O 1
ATOM 5460 N N . SER B 1 148 ? 13.953 -41.188 -6.91 1 90.69 148 SER B N 1
ATOM 5461 C CA . SER B 1 148 ? 14.828 -42.344 -7.102 1 90.69 148 SER B CA 1
ATOM 5462 C C . SER B 1 148 ? 14.273 -43.562 -6.41 1 90.69 148 SER B C 1
ATOM 5464 O O . SER B 1 148 ? 13.961 -43.531 -5.219 1 90.69 148 SER B O 1
ATOM 5466 N N . PRO B 1 149 ? 14.18 -44.625 -7.121 1 88 149 PRO B N 1
ATOM 5467 C CA . PRO B 1 149 ? 13.672 -45.844 -6.492 1 88 149 PRO B CA 1
ATOM 5468 C C . PRO B 1 149 ? 14.578 -46.344 -5.379 1 88 149 PRO B C 1
ATOM 5470 O O . PRO B 1 149 ? 14.117 -47.031 -4.465 1 88 149 PRO B O 1
ATOM 5473 N N . ASP B 1 150 ? 15.844 -46 -5.402 1 90.5 150 ASP B N 1
ATOM 5474 C CA . ASP B 1 150 ? 16.812 -46.5 -4.426 1 90.5 150 ASP B CA 1
ATOM 5475 C C . ASP B 1 150 ? 16.672 -45.75 -3.102 1 90.5 150 ASP B C 1
ATOM 5477 O O . ASP B 1 150 ? 17.016 -46.281 -2.041 1 90.5 150 ASP B O 1
ATOM 5481 N N . CYS B 1 151 ? 16.141 -44.5 -3.221 1 90.88 151 CYS B N 1
ATOM 5482 C CA . CYS B 1 151 ? 15.906 -43.656 -2.047 1 90.88 151 CYS B CA 1
ATOM 5483 C C . CYS B 1 151 ? 17.047 -43.781 -1.048 1 90.88 151 CYS B C 1
ATOM 5485 O O . CYS B 1 151 ? 16.828 -44.094 0.121 1 90.88 151 CYS B O 1
ATOM 5487 N N . LEU B 1 152 ? 18.234 -43.594 -1.452 1 93.62 152 LEU B N 1
ATOM 5488 C CA . LEU B 1 152 ? 19.453 -43.781 -0.668 1 93.62 152 LEU B CA 1
ATOM 5489 C C . LEU B 1 152 ? 19.516 -42.781 0.491 1 93.62 152 LEU B C 1
ATOM 5491 O O . LEU B 1 152 ? 20.281 -42.969 1.44 1 93.62 152 LEU B O 1
ATOM 5495 N N . TYR B 1 153 ? 18.797 -41.719 0.46 1 91.5 153 TYR B N 1
ATOM 5496 C CA . TYR B 1 153 ? 18.641 -40.719 1.51 1 91.5 153 TYR B CA 1
ATOM 5497 C C . TYR B 1 153 ? 17.312 -39.969 1.362 1 91.5 153 TYR B C 1
ATOM 5499 O O . TYR B 1 153 ? 16.641 -40.094 0.337 1 91.5 153 TYR B O 1
ATOM 5507 N N . GLU B 1 154 ? 16.938 -39.344 2.418 1 89.69 154 GLU B N 1
ATOM 5508 C CA . GLU B 1 154 ? 15.688 -38.594 2.363 1 89.69 154 GLU B CA 1
ATOM 5509 C C . GLU B 1 154 ? 15.719 -37.531 1.25 1 89.69 154 GLU B C 1
ATOM 5511 O O . GLU B 1 154 ? 16.625 -36.719 1.198 1 89.69 154 GLU B O 1
ATOM 5516 N N . GLY B 1 155 ? 14.703 -37.656 0.385 1 90.69 155 GLY B N 1
ATOM 5517 C CA . GLY B 1 155 ? 14.602 -36.656 -0.676 1 90.69 155 GLY B CA 1
ATOM 5518 C C . GLY B 1 155 ? 15.469 -37 -1.881 1 90.69 155 GLY B C 1
ATOM 5519 O O . GLY B 1 155 ? 15.703 -36.156 -2.734 1 90.69 155 GLY B O 1
ATOM 5520 N N . HIS B 1 156 ? 15.961 -38.281 -1.948 1 94.44 156 HIS B N 1
ATOM 5521 C CA . HIS B 1 156 ? 16.75 -38.688 -3.096 1 94.44 156 HIS B CA 1
ATOM 5522 C C . HIS B 1 156 ? 15.922 -38.688 -4.371 1 94.44 156 HIS B C 1
ATOM 5524 O O . HIS B 1 156 ? 15.227 -39.656 -4.664 1 94.44 156 HIS B O 1
ATOM 5530 N N . HIS B 1 157 ? 16 -37.594 -5.066 1 94.44 157 HIS B N 1
ATOM 5531 C CA . HIS B 1 157 ? 15.375 -37.375 -6.371 1 94.44 157 HIS B CA 1
ATOM 5532 C C . HIS B 1 157 ? 16.438 -37.188 -7.457 1 94.44 157 HIS B C 1
ATOM 5534 O O . HIS B 1 157 ? 17.625 -37.156 -7.168 1 94.44 157 HIS B O 1
ATOM 5540 N N . GLY B 1 158 ? 16.047 -37.125 -8.617 1 95.19 158 GLY B N 1
ATOM 5541 C CA . GLY B 1 158 ? 16.906 -36.844 -9.75 1 95.19 158 GLY B CA 1
ATOM 5542 C C . GLY B 1 158 ? 16.188 -36.125 -10.891 1 95.19 158 GLY B C 1
ATOM 5543 O O . GLY B 1 158 ? 14.992 -35.844 -10.773 1 95.19 158 GLY B O 1
ATOM 5544 N N . ILE B 1 159 ? 16.938 -35.781 -11.891 1 97.44 159 ILE B N 1
ATOM 5545 C CA . ILE B 1 159 ? 16.406 -35.125 -13.07 1 97.44 159 ILE B CA 1
ATOM 5546 C C . ILE B 1 159 ? 16.547 -36.031 -14.281 1 97.44 159 ILE B C 1
ATOM 5548 O O . ILE B 1 159 ? 17.594 -36.656 -14.484 1 97.44 159 ILE B O 1
ATOM 5552 N N . TYR B 1 160 ? 15.5 -36.125 -15.031 1 97.06 160 TYR B N 1
ATOM 5553 C CA . TYR B 1 160 ? 15.555 -36.906 -16.25 1 97.06 160 TYR B CA 1
ATOM 5554 C C . TYR B 1 160 ? 15.047 -36.125 -17.453 1 97.06 160 TYR B C 1
ATOM 5556 O O . TYR B 1 160 ? 14.398 -35.094 -17.281 1 97.06 160 TYR B O 1
ATOM 5564 N N . LEU B 1 161 ? 15.477 -36.594 -18.594 1 97.38 161 LEU B N 1
ATOM 5565 C CA . LEU B 1 161 ? 15.203 -35.969 -19.891 1 97.38 161 LEU B CA 1
ATOM 5566 C C . LEU B 1 161 ? 14.555 -37 -20.828 1 97.38 161 LEU B C 1
ATOM 5568 O O . LEU B 1 161 ? 14.953 -38.156 -20.859 1 97.38 161 LEU B O 1
ATOM 5572 N N . ASN B 1 162 ? 13.516 -36.531 -21.516 1 97.94 162 ASN B N 1
ATOM 5573 C CA . ASN B 1 162 ? 12.875 -37.375 -22.547 1 97.94 162 ASN B CA 1
ATOM 5574 C C . ASN B 1 162 ? 12.391 -36.531 -23.719 1 97.94 162 ASN B C 1
ATOM 5576 O O . ASN B 1 162 ? 11.844 -35.438 -23.531 1 97.94 162 ASN B O 1
ATOM 5580 N N . GLU B 1 163 ? 12.656 -37 -24.906 1 98.06 163 GLU B N 1
ATOM 5581 C CA . GLU B 1 163 ? 12.156 -36.281 -26.078 1 98.06 163 GLU B CA 1
ATOM 5582 C C . GLU B 1 163 ? 10.641 -36.438 -26.203 1 98.06 163 GLU B C 1
ATOM 5584 O O . GLU B 1 163 ? 10.086 -37.5 -25.891 1 98.06 163 GLU B O 1
ATOM 5589 N N . LEU B 1 164 ? 10 -35.375 -26.641 1 98.44 164 LEU B N 1
ATOM 5590 C CA . LEU B 1 164 ? 8.555 -35.406 -26.875 1 98.44 164 LEU B CA 1
ATOM 5591 C C . LEU B 1 164 ? 8.258 -35.375 -28.375 1 98.44 164 LEU B C 1
ATOM 5593 O O . LEU B 1 164 ? 8.961 -34.688 -29.125 1 98.44 164 LEU B O 1
ATOM 5597 N N . ASP B 1 165 ? 7.211 -36.125 -28.719 1 97.88 165 ASP B N 1
ATOM 5598 C CA . ASP B 1 165 ? 6.629 -35.875 -30.047 1 97.88 165 ASP B CA 1
ATOM 5599 C C . ASP B 1 165 ? 5.934 -34.531 -30.094 1 97.88 165 ASP B C 1
ATOM 5601 O O . ASP B 1 165 ? 5.031 -34.25 -29.312 1 97.88 165 ASP B O 1
ATOM 5605 N N . PRO B 1 166 ? 6.352 -33.688 -30.969 1 95.75 166 PRO B N 1
ATOM 5606 C CA . PRO B 1 166 ? 5.84 -32.312 -30.969 1 95.75 166 PRO B CA 1
ATOM 5607 C C . PRO B 1 166 ? 4.352 -32.219 -31.312 1 95.75 166 PRO B C 1
ATOM 5609 O O . PRO B 1 166 ? 3.715 -31.203 -31.094 1 95.75 166 PRO B O 1
ATOM 5612 N N . GLU B 1 167 ? 3.773 -33.25 -31.844 1 94.81 167 GLU B N 1
ATOM 5613 C CA . GLU B 1 167 ? 2.363 -33.25 -32.219 1 94.81 167 GLU B CA 1
ATOM 5614 C C . GLU B 1 167 ? 1.49 -33.844 -31.109 1 94.81 167 GLU B C 1
ATOM 5616 O O . GLU B 1 167 ? 0.431 -33.281 -30.797 1 94.81 167 GLU B O 1
ATOM 5621 N N . THR B 1 168 ? 1.993 -34.875 -30.531 1 97.5 168 THR B N 1
ATOM 5622 C CA . THR B 1 168 ? 1.15 -35.594 -29.562 1 97.5 168 THR B CA 1
ATOM 5623 C C . THR B 1 168 ? 1.55 -35.219 -28.141 1 97.5 168 THR B C 1
ATOM 5625 O O . THR B 1 168 ? 0.814 -35.531 -27.188 1 97.5 168 THR B O 1
ATOM 5628 N N . PHE B 1 169 ? 2.695 -34.656 -27.984 1 98.19 169 PHE B N 1
ATOM 5629 C CA . PHE B 1 169 ? 3.287 -34.281 -26.703 1 98.19 169 PHE B CA 1
ATOM 5630 C C . PHE B 1 169 ? 3.512 -35.531 -25.844 1 98.19 169 PHE B C 1
ATOM 5632 O O . PHE B 1 169 ? 3.479 -35.469 -24.625 1 98.19 169 PHE B O 1
ATOM 5639 N N . GLN B 1 170 ? 3.645 -36.656 -26.547 1 98.44 170 GLN B N 1
ATOM 5640 C CA . GLN B 1 170 ? 3.973 -37.906 -25.844 1 98.44 170 GLN B CA 1
ATOM 5641 C C . GLN B 1 170 ? 5.457 -38.219 -25.969 1 98.44 170 GLN B C 1
ATOM 5643 O O . GLN B 1 170 ? 6.105 -37.812 -26.938 1 98.44 170 GLN B O 1
ATOM 5648 N N . PHE B 1 171 ? 5.906 -39 -25.016 1 98 171 PHE B N 1
ATOM 5649 C CA . PHE B 1 171 ? 7.309 -39.375 -24.984 1 98 171 PHE B CA 1
ATOM 5650 C C . PHE B 1 171 ? 7.668 -40.219 -26.219 1 98 171 PHE B C 1
ATOM 5652 O O . PHE B 1 171 ? 6.875 -41.031 -26.672 1 98 171 PHE B O 1
ATOM 5659 N N . LYS B 1 172 ? 8.805 -39.906 -26.688 1 96.75 172 LYS B N 1
ATOM 5660 C CA . LYS B 1 172 ? 9.406 -40.781 -27.703 1 96.75 172 LYS B CA 1
ATOM 5661 C C . LYS B 1 172 ? 10.867 -41.062 -27.375 1 96.75 172 LYS B C 1
ATOM 5663 O O . LYS B 1 172 ? 11.547 -40.219 -26.75 1 96.75 172 LYS B O 1
ATOM 5668 N N . GLY B 1 173 ? 11.359 -42.219 -27.688 1 94.62 173 GLY B N 1
ATOM 5669 C CA . GLY B 1 173 ? 12.734 -42.625 -27.422 1 94.62 173 GLY B CA 1
ATOM 5670 C C . GLY B 1 173 ? 12.992 -42.938 -25.953 1 94.62 173 GLY B C 1
ATOM 5671 O O . GLY B 1 173 ? 12.047 -43.094 -25.172 1 94.62 173 GLY B O 1
ATOM 5672 N N . PRO B 1 174 ? 14.234 -43.094 -25.609 1 95.69 174 PRO B N 1
ATOM 5673 C CA . PRO B 1 174 ? 14.586 -43.469 -24.234 1 95.69 174 PRO B CA 1
ATOM 5674 C C . PRO B 1 174 ? 14.586 -42.312 -23.266 1 95.69 174 PRO B C 1
ATOM 5676 O O . PRO B 1 174 ? 14.781 -41.156 -23.688 1 95.69 174 PRO B O 1
ATOM 5679 N N . ARG B 1 175 ? 14.297 -42.625 -22.031 1 95.69 175 ARG B N 1
ATOM 5680 C CA . ARG B 1 175 ? 14.492 -41.688 -20.922 1 95.69 175 ARG B CA 1
ATOM 5681 C C . ARG B 1 175 ? 15.969 -41.594 -20.547 1 95.69 175 ARG B C 1
ATOM 5683 O O . ARG B 1 175 ? 16.656 -42.625 -20.484 1 95.69 175 ARG B O 1
ATOM 5690 N N . TYR B 1 176 ? 16.5 -40.375 -20.297 1 96.94 176 TYR B N 1
ATOM 5691 C CA . TYR B 1 176 ? 17.875 -40.156 -19.891 1 96.94 176 TYR B CA 1
ATOM 5692 C C . TYR B 1 176 ? 17.938 -39.531 -18.5 1 96.94 176 TYR B C 1
ATOM 5694 O O . TYR B 1 176 ? 17.344 -38.469 -18.25 1 96.94 176 TYR B O 1
ATOM 5702 N N . ILE B 1 177 ? 18.625 -40.219 -17.562 1 96 177 ILE B N 1
ATOM 5703 C CA . ILE B 1 177 ? 18.922 -39.594 -16.281 1 96 177 ILE B CA 1
ATOM 5704 C C . ILE B 1 177 ? 20.109 -38.656 -16.438 1 96 177 ILE B C 1
ATOM 5706 O O . ILE B 1 177 ? 21.234 -39.094 -16.656 1 96 177 ILE B O 1
ATOM 5710 N N . ILE B 1 178 ? 19.859 -37.375 -16.266 1 96.81 178 ILE B N 1
ATOM 5711 C CA . ILE B 1 178 ? 20.922 -36.438 -16.578 1 96.81 178 ILE B CA 1
ATOM 5712 C C . ILE B 1 178 ? 21.5 -35.844 -15.289 1 96.81 178 ILE B C 1
ATOM 5714 O O . ILE B 1 178 ? 22.578 -35.25 -15.297 1 96.81 178 ILE B O 1
ATOM 5718 N N . TRP B 1 179 ? 20.875 -35.969 -14.188 1 95.94 179 TRP B N 1
ATOM 5719 C CA . TRP B 1 179 ? 21.375 -35.594 -12.875 1 95.94 179 TRP B CA 1
ATOM 5720 C C . TRP B 1 179 ? 20.75 -36.438 -11.781 1 95.94 179 TRP B C 1
ATOM 5722 O O . TRP B 1 179 ? 19.656 -36.125 -11.312 1 95.94 179 TRP B O 1
ATOM 5732 N N . ASP B 1 180 ? 21.438 -37.438 -11.336 1 94.44 180 ASP B N 1
ATOM 5733 C CA . ASP B 1 180 ? 21.016 -38.188 -10.156 1 94.44 180 ASP B CA 1
ATOM 5734 C C . ASP B 1 180 ? 21.438 -37.469 -8.875 1 94.44 180 ASP B C 1
ATOM 5736 O O . ASP B 1 180 ? 22.609 -37.156 -8.688 1 94.44 180 ASP B O 1
ATOM 5740 N N . GLY B 1 181 ? 20.484 -37.312 -8.039 1 93.25 181 GLY B N 1
ATOM 5741 C CA . GLY B 1 181 ? 20.766 -36.594 -6.809 1 93.25 181 GLY B CA 1
ATOM 5742 C C . GLY B 1 181 ? 21.891 -37.188 -5.992 1 93.25 181 GLY B C 1
ATOM 5743 O O . GLY B 1 181 ? 22.516 -36.5 -5.18 1 93.25 181 GLY B O 1
ATOM 5744 N N . VAL B 1 182 ? 22.188 -38.344 -6.219 1 91.88 182 VAL B N 1
ATOM 5745 C CA . VAL B 1 182 ? 23.234 -39.031 -5.465 1 91.88 182 VAL B CA 1
ATOM 5746 C C . VAL B 1 182 ? 24.578 -38.375 -5.758 1 91.88 182 VAL B C 1
ATOM 5748 O O . VAL B 1 182 ? 25.453 -38.344 -4.891 1 91.88 182 VAL B O 1
ATOM 5751 N N . LYS B 1 183 ? 24.734 -37.844 -6.91 1 89.69 183 LYS B N 1
ATOM 5752 C CA . LYS B 1 183 ? 25.984 -37.219 -7.328 1 89.69 183 LYS B CA 1
ATOM 5753 C C . LYS B 1 183 ? 26.359 -36.062 -6.398 1 89.69 183 LYS B C 1
ATOM 5755 O O . LYS B 1 183 ? 27.547 -35.812 -6.188 1 89.69 183 LYS B O 1
ATOM 5760 N N . THR B 1 184 ? 25.438 -35.406 -5.824 1 90.06 184 THR B N 1
ATOM 5761 C CA . THR B 1 184 ? 25.703 -34.219 -5.016 1 90.06 184 THR B CA 1
ATOM 5762 C C . THR B 1 184 ? 25.031 -34.344 -3.645 1 90.06 184 THR B C 1
ATOM 5764 O O . THR B 1 184 ? 25.047 -33.406 -2.852 1 90.06 184 THR B O 1
ATOM 5767 N N . ARG B 1 185 ? 24.375 -35.438 -3.379 1 90.56 185 ARG B N 1
ATOM 5768 C CA . ARG B 1 185 ? 23.578 -35.656 -2.178 1 90.56 185 ARG B CA 1
ATOM 5769 C C . ARG B 1 185 ? 22.5 -34.594 -2.029 1 90.56 185 ARG B C 1
ATOM 5771 O O . ARG B 1 185 ? 22.328 -34 -0.949 1 90.56 185 ARG B O 1
ATOM 5778 N N . SER B 1 186 ? 21.984 -34.281 -3.129 1 90.75 186 SER B N 1
ATOM 5779 C CA . SER B 1 186 ? 20.953 -33.25 -3.17 1 90.75 186 SER B CA 1
ATOM 5780 C C . SER B 1 186 ? 19.656 -33.75 -2.553 1 90.75 186 SER B C 1
ATOM 5782 O O . SER B 1 186 ? 19.219 -34.875 -2.826 1 90.75 186 SER B O 1
ATOM 5784 N N . LYS B 1 187 ? 19.125 -32.906 -1.706 1 92.81 187 LYS B N 1
ATOM 5785 C CA . LYS B 1 187 ? 17.812 -33.219 -1.165 1 92.81 187 LYS B CA 1
ATOM 5786 C C . LYS B 1 187 ? 16.703 -32.531 -1.976 1 92.81 187 LYS B C 1
ATOM 5788 O O . LYS B 1 187 ? 16.734 -31.312 -2.182 1 92.81 187 LYS B O 1
ATOM 5793 N N . TRP B 1 188 ? 15.758 -33.375 -2.549 1 93.75 188 TRP B N 1
ATOM 5794 C CA . TRP B 1 188 ? 14.562 -32.906 -3.234 1 93.75 188 TRP B CA 1
ATOM 5795 C C . TRP B 1 188 ? 14.922 -32.031 -4.441 1 93.75 188 TRP B C 1
ATOM 5797 O O . TRP B 1 188 ? 14.414 -30.922 -4.594 1 93.75 188 TRP B O 1
ATOM 5807 N N . ILE B 1 189 ? 15.844 -32.5 -5.27 1 95.81 189 ILE B N 1
ATOM 5808 C CA . ILE B 1 189 ? 16.172 -31.797 -6.496 1 95.81 189 ILE B CA 1
ATOM 5809 C C . ILE B 1 189 ? 14.93 -31.672 -7.375 1 95.81 189 ILE B C 1
ATOM 5811 O O . ILE B 1 189 ? 14.18 -32.625 -7.531 1 95.81 189 ILE B O 1
ATOM 5815 N N . GLU B 1 190 ? 14.664 -30.469 -7.844 1 96.25 190 GLU B N 1
ATOM 5816 C CA . GLU B 1 190 ? 13.414 -30.172 -8.539 1 96.25 190 GLU B CA 1
ATOM 5817 C C . GLU B 1 190 ? 13.562 -28.953 -9.453 1 96.25 190 GLU B C 1
ATOM 5819 O O . GLU B 1 190 ? 14.656 -28.391 -9.57 1 96.25 190 GLU B O 1
ATOM 5824 N N . ALA B 1 191 ? 12.5 -28.625 -10.18 1 98 191 ALA B N 1
ATOM 5825 C CA . ALA B 1 191 ? 12.344 -27.406 -10.969 1 98 191 ALA B CA 1
ATOM 5826 C C . ALA B 1 191 ? 13.43 -27.297 -12.031 1 98 191 ALA B C 1
ATOM 5828 O O . ALA B 1 191 ? 14.109 -26.281 -12.141 1 98 191 ALA B O 1
ATOM 5829 N N . PRO B 1 192 ? 13.609 -28.312 -12.812 1 98.31 192 PRO B N 1
ATOM 5830 C CA . PRO B 1 192 ? 14.641 -28.266 -13.852 1 98.31 192 PRO B CA 1
ATOM 5831 C C . PRO B 1 192 ? 14.242 -27.391 -15.039 1 98.31 192 PRO B C 1
ATOM 5833 O O . PRO B 1 192 ? 13.07 -27.359 -15.43 1 98.31 192 PRO B O 1
ATOM 5836 N N . HIS B 1 193 ? 15.148 -26.688 -15.555 1 98.69 193 HIS B N 1
ATOM 5837 C CA . HIS B 1 193 ? 15.078 -25.953 -16.812 1 98.69 193 HIS B CA 1
ATOM 5838 C C . HIS B 1 193 ? 16.359 -26.109 -17.625 1 98.69 193 HIS B C 1
ATOM 5840 O O . HIS B 1 193 ? 17.453 -26.078 -17.062 1 98.69 193 HIS B O 1
ATOM 5846 N N . ILE B 1 194 ? 16.219 -26.297 -18.891 1 98.69 194 ILE B N 1
ATOM 5847 C CA . ILE B 1 194 ? 17.391 -26.375 -19.766 1 98.69 194 ILE B CA 1
ATOM 5848 C C . ILE B 1 194 ? 17.5 -25.109 -20.609 1 98.69 194 ILE B C 1
ATOM 5850 O O . ILE B 1 194 ? 16.5 -24.594 -21.094 1 98.69 194 ILE B O 1
ATOM 5854 N N . TYR B 1 195 ? 18.688 -24.609 -20.703 1 98.12 195 TYR B N 1
ATOM 5855 C CA . TYR B 1 195 ? 19.047 -23.484 -21.562 1 98.12 195 TYR B CA 1
ATOM 5856 C C . TYR B 1 195 ? 20.234 -23.844 -22.453 1 98.12 195 TYR B C 1
ATOM 5858 O O . TYR B 1 195 ? 21.062 -24.688 -22.109 1 98.12 195 TYR B O 1
ATOM 5866 N N . LYS B 1 196 ? 20.234 -23.219 -23.562 1 97.56 196 LYS B N 1
ATOM 5867 C CA . LYS B 1 196 ? 21.359 -23.375 -24.453 1 97.56 196 LYS B CA 1
ATOM 5868 C C . LYS B 1 196 ? 22.109 -22.062 -24.625 1 97.56 196 LYS B C 1
ATOM 5870 O O . LYS B 1 196 ? 21.516 -21.031 -24.922 1 97.56 196 LYS B O 1
ATOM 5875 N N . LYS B 1 197 ? 23.391 -22.094 -24.391 1 96.44 197 LYS B N 1
ATOM 5876 C CA . LYS B 1 197 ? 24.234 -20.922 -24.516 1 96.44 197 LYS B CA 1
ATOM 5877 C C . LYS B 1 197 ? 25.672 -21.312 -24.797 1 96.44 197 LYS B C 1
ATOM 5879 O O . LYS B 1 197 ? 26.234 -22.172 -24.125 1 96.44 197 LYS B O 1
ATOM 5884 N N . ASP B 1 198 ? 26.297 -20.703 -25.891 1 95.75 198 ASP B N 1
ATOM 5885 C CA . ASP B 1 198 ? 27.719 -20.859 -26.25 1 95.75 198 ASP B CA 1
ATOM 5886 C C . ASP B 1 198 ? 28.094 -22.328 -26.391 1 95.75 198 ASP B C 1
ATOM 5888 O O . ASP B 1 198 ? 29.109 -22.766 -25.859 1 95.75 198 ASP B O 1
ATOM 5892 N N . GLY B 1 199 ? 27.234 -23.031 -26.938 1 95.56 199 GLY B N 1
ATOM 5893 C CA . GLY B 1 199 ? 27.5 -24.422 -27.266 1 95.56 199 GLY B CA 1
ATOM 5894 C C . GLY B 1 199 ? 27.266 -25.359 -26.094 1 95.56 199 GLY B C 1
ATOM 5895 O O . GLY B 1 199 ? 27.562 -26.562 -26.172 1 95.56 199 GLY B O 1
ATOM 5896 N N . TRP B 1 200 ? 26.812 -24.812 -24.969 1 97.81 200 TRP B N 1
ATOM 5897 C CA . TRP B 1 200 ? 26.516 -25.641 -23.797 1 97.81 200 TRP B CA 1
ATOM 5898 C C . TRP B 1 200 ? 25.016 -25.734 -23.562 1 97.81 200 TRP B C 1
ATOM 5900 O O . TRP B 1 200 ? 24.281 -24.797 -23.844 1 97.81 200 TRP B O 1
ATOM 5910 N N . TYR B 1 201 ? 24.641 -26.938 -23.094 1 98.5 201 TYR B N 1
ATOM 5911 C CA . TYR B 1 201 ? 23.344 -27.078 -22.453 1 98.5 201 TYR B CA 1
ATOM 5912 C C . TYR B 1 201 ? 23.453 -26.891 -20.938 1 98.5 201 TYR B C 1
ATOM 5914 O O . TYR B 1 201 ? 24.156 -27.656 -20.266 1 98.5 201 TYR B O 1
ATOM 5922 N N . TYR B 1 202 ? 22.875 -25.891 -20.453 1 98.69 202 TYR B N 1
ATOM 5923 C CA . TYR B 1 202 ? 22.844 -25.625 -19.031 1 98.69 202 TYR B CA 1
ATOM 5924 C C . TYR B 1 202 ? 21.562 -26.172 -18.391 1 98.69 202 TYR B C 1
ATOM 5926 O O . TYR B 1 202 ? 20.484 -26.047 -18.984 1 98.69 202 TYR B O 1
ATOM 5934 N N . LEU B 1 203 ? 21.703 -26.766 -17.25 1 98.62 203 LEU B N 1
ATOM 5935 C CA . LEU B 1 203 ? 20.578 -27.266 -16.453 1 98.62 203 LEU B CA 1
ATOM 5936 C C . LEU B 1 203 ? 20.469 -26.516 -15.133 1 98.62 203 LEU B C 1
ATOM 5938 O O . LEU B 1 203 ? 21.391 -26.562 -14.312 1 98.62 203 LEU B O 1
ATOM 5942 N N . LEU B 1 204 ? 19.406 -25.734 -14.984 1 98.69 204 LEU B N 1
ATOM 5943 C CA . LEU B 1 204 ? 19.078 -25.078 -13.727 1 98.69 204 LEU B CA 1
ATOM 5944 C C . LEU B 1 204 ? 18.109 -25.922 -12.906 1 98.69 204 LEU B C 1
ATOM 5946 O O . LEU B 1 204 ? 17.125 -26.453 -13.445 1 98.69 204 LEU B O 1
ATOM 5950 N N . VAL B 1 205 ? 18.406 -26.172 -11.625 1 98.19 205 VAL B N 1
ATOM 5951 C CA . VAL B 1 205 ? 17.5 -26.906 -10.742 1 98.19 205 VAL B CA 1
ATOM 5952 C C . VAL B 1 205 ? 17.391 -26.188 -9.398 1 98.19 205 VAL B C 1
ATOM 5954 O O . VAL B 1 205 ? 18.156 -25.266 -9.117 1 98.19 205 VAL B O 1
ATOM 5957 N N . ALA B 1 206 ? 16.406 -26.547 -8.664 1 97.81 206 ALA B N 1
ATOM 5958 C CA . ALA B 1 206 ? 16.312 -26.172 -7.254 1 97.81 206 ALA B CA 1
ATOM 5959 C C . ALA B 1 206 ? 16.594 -27.375 -6.359 1 97.81 206 ALA B C 1
ATOM 5961 O O . ALA B 1 206 ? 16.453 -28.531 -6.789 1 97.81 206 ALA B O 1
ATOM 5962 N N . GLU B 1 207 ? 16.984 -27.125 -5.176 1 95.5 207 GLU B N 1
ATOM 5963 C CA . GLU B 1 207 ? 17.141 -28.203 -4.199 1 95.5 207 GLU B CA 1
ATOM 5964 C C . GLU B 1 207 ? 16.984 -27.672 -2.773 1 95.5 207 GLU B C 1
ATOM 5966 O O . GLU B 1 207 ? 16.844 -26.469 -2.562 1 95.5 207 GLU B O 1
ATOM 5971 N N . GLY B 1 208 ? 16.906 -28.594 -1.797 1 92.88 208 GLY B N 1
ATOM 5972 C CA . GLY B 1 208 ? 16.828 -28.266 -0.384 1 92.88 208 GLY B CA 1
ATOM 5973 C C . GLY B 1 208 ? 15.398 -28.141 0.119 1 92.88 208 GLY B C 1
ATOM 5974 O O . GLY B 1 208 ? 15.172 -27.875 1.303 1 92.88 208 GLY B O 1
ATOM 5975 N N . GLY B 1 209 ? 14.523 -28.406 -0.812 1 85.44 209 GLY B N 1
ATOM 5976 C CA . GLY B 1 209 ? 13.125 -28.234 -0.465 1 85.44 209 GLY B CA 1
ATOM 5977 C C . GLY B 1 209 ? 12.617 -26.828 -0.678 1 85.44 209 GLY B C 1
ATOM 5978 O O . GLY B 1 209 ? 13.258 -26.031 -1.379 1 85.44 209 GLY B O 1
ATOM 5979 N N . THR B 1 210 ? 11.414 -26.547 -0.218 1 82.69 210 THR B N 1
ATOM 5980 C CA . THR B 1 210 ? 10.812 -25.234 -0.479 1 82.69 210 THR B CA 1
ATOM 5981 C C . THR B 1 210 ? 10.805 -24.391 0.785 1 82.69 210 THR B C 1
ATOM 5983 O O . THR B 1 210 ? 10.07 -23.406 0.872 1 82.69 210 THR B O 1
ATOM 5986 N N . PHE B 1 211 ? 11.648 -24.766 1.771 1 89.38 211 PHE B N 1
ATOM 5987 C CA . PHE B 1 211 ? 11.758 -24.062 3.035 1 89.38 211 PHE B CA 1
ATOM 5988 C C . PHE B 1 211 ? 13.164 -23.5 3.227 1 89.38 211 PHE B C 1
ATOM 5990 O O . PHE B 1 211 ? 13.789 -23.031 2.271 1 89.38 211 PHE B O 1
ATOM 5997 N N . VAL B 1 212 ? 13.672 -23.5 4.387 1 89.44 212 VAL B N 1
ATOM 5998 C CA . VAL B 1 212 ? 14.82 -22.688 4.785 1 89.44 212 VAL B CA 1
ATOM 5999 C C . VAL B 1 212 ? 16.062 -23.109 3.996 1 89.44 212 VAL B C 1
ATOM 6001 O O . VAL B 1 212 ? 16.969 -22.312 3.781 1 89.44 212 VAL B O 1
ATOM 6004 N N . ASN B 1 213 ? 16.141 -24.312 3.475 1 92.69 213 ASN B N 1
ATOM 6005 C CA . ASN B 1 213 ? 17.344 -24.797 2.791 1 92.69 213 ASN B CA 1
ATOM 6006 C C . ASN B 1 213 ? 17.203 -24.656 1.276 1 92.69 213 ASN B C 1
ATOM 6008 O O . ASN B 1 213 ? 18.062 -25.125 0.531 1 92.69 213 ASN B O 1
ATOM 6012 N N . HIS B 1 214 ? 16.203 -24.016 0.807 1 95.88 214 HIS B N 1
ATOM 6013 C CA . HIS B 1 214 ? 15.953 -23.875 -0.624 1 95.88 214 HIS B CA 1
ATOM 6014 C C . HIS B 1 214 ? 17.109 -23.156 -1.318 1 95.88 214 HIS B C 1
ATOM 6016 O O . HIS B 1 214 ? 17.781 -22.328 -0.713 1 95.88 214 HIS B O 1
ATOM 6022 N N . SER B 1 215 ? 17.375 -23.578 -2.564 1 97.38 215 SER B N 1
ATOM 6023 C CA . SER B 1 215 ? 18.516 -23.016 -3.303 1 97.38 215 SER B CA 1
ATOM 6024 C C . SER B 1 215 ? 18.375 -23.281 -4.801 1 97.38 215 SER B C 1
ATOM 6026 O O . SER B 1 215 ? 17.578 -24.125 -5.219 1 97.38 215 SER B O 1
ATOM 6028 N N . VAL B 1 216 ? 19.172 -22.531 -5.555 1 98.19 216 VAL B N 1
ATOM 6029 C CA . VAL B 1 216 ? 19.266 -22.703 -7 1 98.19 216 VAL B CA 1
ATOM 6030 C C . VAL B 1 216 ? 20.625 -23.281 -7.363 1 98.19 216 VAL B C 1
ATOM 6032 O O . VAL B 1 216 ? 21.656 -22.766 -6.918 1 98.19 216 VAL B O 1
ATOM 6035 N N . GLN B 1 217 ? 20.578 -24.344 -8.203 1 97.31 217 GLN B N 1
ATOM 6036 C CA . GLN B 1 217 ? 21.797 -25 -8.664 1 97.31 217 GLN B CA 1
ATOM 6037 C C . GLN B 1 217 ? 21.875 -25.016 -10.188 1 97.31 217 GLN B C 1
ATOM 6039 O O . GLN B 1 217 ? 20.844 -24.906 -10.867 1 97.31 217 GLN B O 1
ATOM 6044 N N . MET B 1 218 ? 23.172 -25.219 -10.648 1 97.62 218 MET B N 1
ATOM 6045 C CA . MET B 1 218 ? 23.375 -25.266 -12.094 1 97.62 218 MET B CA 1
ATOM 6046 C C . MET B 1 218 ? 24.344 -26.391 -12.469 1 97.62 218 MET B C 1
ATOM 6048 O O . MET B 1 218 ? 25.203 -26.766 -11.68 1 97.62 218 MET B O 1
ATOM 6052 N N . ALA B 1 219 ? 24.156 -26.953 -13.586 1 98.12 219 ALA B N 1
ATOM 6053 C CA . ALA B 1 219 ? 25.031 -27.906 -14.258 1 98.12 219 ALA B CA 1
ATOM 6054 C C . ALA B 1 219 ? 25.078 -27.656 -15.766 1 98.12 219 ALA B C 1
ATOM 6056 O O . ALA B 1 219 ? 24.297 -26.859 -16.281 1 98.12 219 ALA B O 1
ATOM 6057 N N . ARG B 1 220 ? 26.031 -28.297 -16.484 1 98.44 220 ARG B N 1
ATOM 6058 C CA . ARG B 1 220 ? 26.078 -28.109 -17.938 1 98.44 220 ARG B CA 1
ATOM 6059 C C . ARG B 1 220 ? 26.656 -29.328 -18.641 1 98.44 220 ARG B C 1
ATOM 6061 O O . ARG B 1 220 ? 27.328 -30.156 -18 1 98.44 220 ARG B O 1
ATOM 6068 N N . CYS B 1 221 ? 26.344 -29.422 -19.891 1 98.25 221 CYS B N 1
ATOM 6069 C CA . CYS B 1 221 ? 26.859 -30.469 -20.75 1 98.25 221 CYS B CA 1
ATOM 6070 C C . CYS B 1 221 ? 26.891 -30.016 -22.203 1 98.25 221 CYS B C 1
ATOM 6072 O O . CYS B 1 221 ? 26.125 -29.141 -22.609 1 98.25 221 CYS B O 1
ATOM 6074 N N . ARG B 1 222 ? 27.797 -30.641 -23.016 1 97.31 222 ARG B N 1
ATOM 6075 C CA . ARG B 1 222 ? 27.891 -30.281 -24.422 1 97.31 222 ARG B CA 1
ATOM 6076 C C . ARG B 1 222 ? 26.812 -30.984 -25.25 1 97.31 222 ARG B C 1
ATOM 6078 O O . ARG B 1 222 ? 26.469 -30.531 -26.344 1 97.31 222 ARG B O 1
ATOM 6085 N N . THR B 1 223 ? 26.328 -32.062 -24.672 1 96.94 223 THR B N 1
ATOM 6086 C CA . THR B 1 223 ? 25.203 -32.75 -25.266 1 96.94 223 THR B CA 1
ATOM 6087 C C . THR B 1 223 ? 24 -32.75 -24.328 1 96.94 223 THR B C 1
ATOM 6089 O O . THR B 1 223 ? 24.156 -32.875 -23.109 1 96.94 223 THR B O 1
ATOM 6092 N N . ILE B 1 224 ? 22.797 -32.656 -24.891 1 97.31 224 ILE B N 1
ATOM 6093 C CA . ILE B 1 224 ? 21.625 -32.438 -24.062 1 97.31 224 ILE B CA 1
ATOM 6094 C C . ILE B 1 224 ? 21.359 -33.656 -23.188 1 97.31 224 ILE B C 1
ATOM 6096 O O . ILE B 1 224 ? 20.844 -33.531 -22.078 1 97.31 224 ILE B O 1
ATOM 6100 N N . GLN B 1 225 ? 21.672 -34.906 -23.656 1 95.88 225 GLN B N 1
ATOM 6101 C CA . GLN B 1 225 ? 21.359 -36.125 -22.922 1 95.88 225 GLN B CA 1
ATOM 6102 C C . GLN B 1 225 ? 22.578 -36.656 -22.156 1 95.88 225 GLN B C 1
ATOM 6104 O O . GLN B 1 225 ? 22.562 -37.75 -21.641 1 95.88 225 GLN B O 1
ATOM 6109 N N . GLY B 1 226 ? 23.641 -35.906 -22.094 1 93.88 226 GLY B N 1
ATOM 6110 C CA . GLY B 1 226 ? 24.891 -36.375 -21.531 1 93.88 226 GLY B CA 1
ATOM 6111 C C . GLY B 1 226 ? 24.953 -36.25 -20.016 1 93.88 226 GLY B C 1
ATOM 6112 O O . GLY B 1 226 ? 23.922 -36.031 -19.359 1 93.88 226 GLY B O 1
ATOM 6113 N N . ASP B 1 227 ? 26.141 -36.562 -19.484 1 91.25 227 ASP B N 1
ATOM 6114 C CA . ASP B 1 227 ? 26.406 -36.438 -18.047 1 91.25 227 ASP B CA 1
ATOM 6115 C C . ASP B 1 227 ? 26.766 -35 -17.688 1 91.25 227 ASP B C 1
ATOM 6117 O O . ASP B 1 227 ? 27.891 -34.531 -17.969 1 91.25 227 ASP B O 1
ATOM 6121 N N . TYR B 1 228 ? 25.953 -34.344 -17 1 97.12 228 TYR B N 1
ATOM 6122 C CA . TYR B 1 228 ? 26.094 -32.906 -16.75 1 97.12 228 TYR B CA 1
ATOM 6123 C C . TYR B 1 228 ? 27.156 -32.656 -15.688 1 97.12 228 TYR B C 1
ATOM 6125 O O . TYR B 1 228 ? 27.156 -33.312 -14.633 1 97.12 228 TYR B O 1
ATOM 6133 N N . GLU B 1 229 ? 28.078 -31.75 -15.977 1 96.19 229 GLU B N 1
ATOM 6134 C CA . GLU B 1 229 ? 29.031 -31.25 -15.008 1 96.19 229 GLU B CA 1
ATOM 6135 C C . GLU B 1 229 ? 28.375 -30.281 -14.031 1 96.19 229 GLU B C 1
ATOM 6137 O O . GLU B 1 229 ? 27.703 -29.328 -14.445 1 96.19 229 GLU B O 1
ATOM 6142 N N . ILE B 1 230 ? 28.625 -30.562 -12.789 1 96.5 230 ILE B N 1
ATOM 6143 C CA . ILE B 1 230 ? 28.016 -29.75 -11.742 1 96.5 230 ILE B CA 1
ATOM 6144 C C . ILE B 1 230 ? 28.828 -28.469 -11.531 1 96.5 230 ILE B C 1
ATOM 6146 O O . ILE B 1 230 ? 30.062 -28.516 -11.461 1 96.5 230 ILE B O 1
ATOM 6150 N N . CYS B 1 231 ? 28.172 -27.359 -11.477 1 96.56 231 CYS B N 1
ATOM 6151 C CA . CYS B 1 231 ? 28.859 -26.109 -11.188 1 96.56 231 CYS B CA 1
ATOM 6152 C C . CYS B 1 231 ? 29.594 -26.188 -9.852 1 96.56 231 CYS B C 1
ATOM 6154 O O . CYS B 1 231 ? 28.984 -26.5 -8.82 1 96.56 231 CYS B O 1
ATOM 6156 N N . PRO B 1 232 ? 30.844 -25.859 -9.805 1 93.94 232 PRO B N 1
ATOM 6157 C CA . PRO B 1 232 ? 31.594 -25.953 -8.547 1 93.94 232 PRO B CA 1
ATOM 6158 C C . PRO B 1 232 ? 31.188 -24.891 -7.539 1 93.94 232 PRO B C 1
ATOM 6160 O O . PRO B 1 232 ? 31.469 -25.016 -6.344 1 93.94 232 PRO B O 1
ATOM 6163 N N . ARG B 1 233 ? 30.5 -23.891 -7.914 1 92.81 233 ARG B N 1
ATOM 6164 C CA . ARG B 1 233 ? 30.125 -22.781 -7.047 1 92.81 233 ARG B CA 1
ATOM 6165 C C . ARG B 1 233 ? 28.703 -22.938 -6.527 1 92.81 233 ARG B C 1
ATOM 6167 O O . ARG B 1 233 ? 28.188 -22.047 -5.848 1 92.81 233 ARG B O 1
ATOM 6174 N N . ASN B 1 234 ? 28.078 -24 -6.816 1 95.56 234 ASN B N 1
ATOM 6175 C CA . ASN B 1 234 ? 26.734 -24.203 -6.293 1 95.56 234 ASN B CA 1
ATOM 6176 C C . ASN B 1 234 ? 26.688 -24.078 -4.773 1 95.56 234 ASN B C 1
ATOM 6178 O O . ASN B 1 234 ? 27.609 -24.516 -4.086 1 95.56 234 ASN B O 1
ATOM 6182 N N . PRO B 1 235 ? 25.578 -23.547 -4.207 1 95.81 235 PRO B N 1
ATOM 6183 C CA . PRO B 1 235 ? 24.422 -23.016 -4.941 1 95.81 235 PRO B CA 1
ATOM 6184 C C . PRO B 1 235 ? 24.719 -21.672 -5.602 1 95.81 235 PRO B C 1
ATOM 6186 O O . PRO B 1 235 ? 25.469 -20.859 -5.055 1 95.81 235 PRO B O 1
ATOM 6189 N N . ILE B 1 236 ? 24.125 -21.453 -6.684 1 95.19 236 ILE B N 1
ATOM 6190 C CA . ILE B 1 236 ? 24.281 -20.188 -7.402 1 95.19 236 ILE B CA 1
ATOM 6191 C C . ILE B 1 236 ? 23.531 -19.078 -6.68 1 95.19 236 ILE B C 1
ATOM 6193 O O . ILE B 1 236 ? 23.953 -17.922 -6.68 1 95.19 236 ILE B O 1
ATOM 6197 N N . VAL B 1 237 ? 22.375 -19.359 -6.137 1 96.62 237 VAL B N 1
ATOM 6198 C CA . VAL B 1 237 ? 21.578 -18.438 -5.332 1 96.62 237 VAL B CA 1
ATOM 6199 C C . VAL B 1 237 ? 20.984 -19.172 -4.137 1 96.62 237 VAL B C 1
ATOM 6201 O O . VAL B 1 237 ? 20.375 -20.234 -4.297 1 96.62 237 VAL B O 1
ATOM 6204 N N . SER B 1 238 ? 21.156 -18.641 -2.941 1 95.56 238 SER B N 1
ATOM 6205 C CA . SER B 1 238 ? 20.516 -19.156 -1.737 1 95.56 238 SER B CA 1
ATOM 6206 C C . SER B 1 238 ? 20.609 -18.156 -0.586 1 95.56 238 SER B C 1
ATOM 6208 O O . SER B 1 238 ? 21.516 -17.328 -0.562 1 95.56 238 SER B O 1
ATOM 6210 N N . HIS B 1 239 ? 19.641 -18.234 0.275 1 96.12 239 HIS B N 1
ATOM 6211 C CA . HIS B 1 239 ? 19.703 -17.469 1.518 1 96.12 239 HIS B CA 1
ATOM 6212 C C . HIS B 1 239 ? 19.812 -18.391 2.725 1 96.12 239 HIS B C 1
ATOM 6214 O O . HIS B 1 239 ? 19.578 -17.969 3.859 1 96.12 239 HIS B O 1
ATOM 6220 N N . ARG B 1 240 ? 20.109 -19.688 2.516 1 93.62 240 ARG B N 1
ATOM 6221 C CA . ARG B 1 240 ? 20.078 -20.688 3.584 1 93.62 240 ARG B CA 1
ATOM 6222 C C . ARG B 1 240 ? 21.172 -20.438 4.605 1 93.62 240 ARG B C 1
ATOM 6224 O O . ARG B 1 240 ? 21.141 -20.969 5.715 1 93.62 240 ARG B O 1
ATOM 6231 N N . HIS B 1 241 ? 22.172 -19.672 4.246 1 92.12 241 HIS B N 1
ATOM 6232 C CA . HIS B 1 241 ? 23.266 -19.344 5.156 1 92.12 241 HIS B CA 1
ATOM 6233 C C . HIS B 1 241 ? 23 -18.047 5.906 1 92.12 241 HIS B C 1
ATOM 6235 O O . HIS B 1 241 ? 23.812 -17.625 6.73 1 92.12 241 HIS B O 1
ATOM 6241 N N . MET B 1 242 ? 21.891 -17.391 5.645 1 89.88 242 MET B N 1
ATOM 6242 C CA . MET B 1 242 ? 21.469 -16.156 6.309 1 89.88 242 MET B CA 1
ATOM 6243 C C . MET B 1 242 ? 20.5 -16.453 7.445 1 89.88 242 MET B C 1
ATOM 6245 O O . MET B 1 242 ? 19.859 -17.5 7.457 1 89.88 242 MET B O 1
ATOM 6249 N N . PRO B 1 243 ? 20.406 -15.5 8.422 1 88.88 243 PRO B N 1
ATOM 6250 C CA . PRO B 1 243 ? 19.359 -15.664 9.438 1 88.88 243 PRO B CA 1
ATOM 6251 C C . PRO B 1 243 ? 17.953 -15.75 8.828 1 88.88 243 PRO B C 1
ATOM 6253 O O . PRO B 1 243 ? 17.656 -15.062 7.848 1 88.88 243 PRO B O 1
ATOM 6256 N N . LEU B 1 244 ? 17.188 -16.562 9.461 1 87.31 244 LEU B N 1
ATOM 6257 C CA . LEU B 1 244 ? 15.844 -16.797 8.961 1 87.31 244 LEU B CA 1
ATOM 6258 C C . LEU B 1 244 ? 15.055 -15.492 8.906 1 87.31 244 LEU B C 1
ATOM 6260 O O . LEU B 1 244 ? 14.172 -15.328 8.055 1 87.31 244 LEU B O 1
ATOM 6264 N N . LEU B 1 245 ? 15.367 -14.594 9.805 1 89.81 245 LEU B N 1
ATOM 6265 C CA . LEU B 1 245 ? 14.594 -13.359 9.906 1 89.81 245 LEU B CA 1
ATOM 6266 C C . LEU B 1 245 ? 15.18 -12.281 9 1 89.81 245 LEU B C 1
ATOM 6268 O O . LEU B 1 245 ? 14.812 -11.109 9.117 1 89.81 245 LEU B O 1
ATOM 6272 N N . ASN B 1 246 ? 16.078 -12.695 8.086 1 90.31 246 ASN B N 1
ATOM 6273 C CA . ASN B 1 246 ? 16.453 -11.781 7.02 1 90.31 246 ASN B CA 1
ATOM 6274 C C . ASN B 1 246 ? 15.242 -11.266 6.254 1 90.31 246 ASN B C 1
ATOM 6276 O O . ASN B 1 246 ? 14.234 -11.961 6.148 1 90.31 246 ASN B O 1
ATOM 6280 N N . PRO B 1 247 ? 15.312 -9.992 5.688 1 91.81 247 PRO B N 1
ATOM 6281 C CA . PRO B 1 247 ? 14.148 -9.438 4.992 1 91.81 247 PRO B CA 1
ATOM 6282 C C . PRO B 1 247 ? 13.625 -10.359 3.895 1 91.81 247 PRO B C 1
ATOM 6284 O O . PRO B 1 247 ? 12.43 -10.344 3.59 1 91.81 247 PRO B O 1
ATOM 6287 N N . ILE B 1 248 ? 14.531 -11.07 3.227 1 96.25 248 ILE B N 1
ATOM 6288 C CA . ILE B 1 248 ? 14.219 -12.07 2.215 1 96.25 248 ILE B CA 1
ATOM 6289 C C . ILE B 1 248 ? 14.828 -13.414 2.607 1 96.25 248 ILE B C 1
ATOM 6291 O O . ILE B 1 248 ? 16.016 -13.484 2.967 1 96.25 248 ILE B O 1
ATOM 6295 N N . SER B 1 249 ? 14.023 -14.43 2.621 1 95.62 249 SER B N 1
ATOM 6296 C CA . SER B 1 249 ? 14.484 -15.766 2.979 1 95.62 249 SER B CA 1
ATOM 6297 C C . SER B 1 249 ? 13.875 -16.828 2.062 1 95.62 249 SER B C 1
ATOM 6299 O O . SER B 1 249 ? 13.008 -16.516 1.244 1 95.62 249 SER B O 1
ATOM 6301 N N . VAL B 1 250 ? 14.445 -18.047 2.102 1 95.94 250 VAL B N 1
ATOM 6302 C CA . VAL B 1 250 ? 13.883 -19.219 1.426 1 95.94 250 VAL B CA 1
ATOM 6303 C C . VAL B 1 250 ? 13.922 -19 -0.086 1 95.94 250 VAL B C 1
ATOM 6305 O O . VAL B 1 250 ? 12.898 -19.141 -0.764 1 95.94 250 VAL B O 1
ATOM 6308 N N . THR B 1 251 ? 15.055 -18.625 -0.572 1 97.56 251 THR B N 1
ATOM 6309 C CA . THR B 1 251 ? 15.219 -18.359 -1.998 1 97.56 251 THR B CA 1
ATOM 6310 C C . THR B 1 251 ? 15.453 -19.656 -2.764 1 97.56 251 THR B C 1
ATOM 6312 O O . THR B 1 251 ? 16.203 -20.531 -2.305 1 97.56 251 THR B O 1
ATOM 6315 N N . GLY B 1 252 ? 14.742 -19.812 -3.832 1 97.69 252 GLY B N 1
ATOM 6316 C CA . GLY B 1 252 ? 14.914 -20.984 -4.691 1 97.69 252 GLY B CA 1
ATOM 6317 C C . GLY B 1 252 ? 13.938 -21.016 -5.848 1 97.69 252 GLY B C 1
ATOM 6318 O O . GLY B 1 252 ? 13.242 -20.031 -6.117 1 97.69 252 GLY B O 1
ATOM 6319 N N . HIS B 1 253 ? 14.008 -22.109 -6.598 1 98.06 253 HIS B N 1
ATOM 6320 C CA . HIS B 1 253 ? 13.094 -22.328 -7.715 1 98.06 253 HIS B CA 1
ATOM 6321 C C . HIS B 1 253 ? 13.133 -21.172 -8.703 1 98.06 253 HIS B C 1
ATOM 6323 O O . HIS B 1 253 ? 12.258 -20.312 -8.688 1 98.06 253 HIS B O 1
ATOM 6329 N N . ALA B 1 254 ? 13.961 -21.266 -9.633 1 98.62 254 ALA B N 1
ATOM 6330 C CA . ALA B 1 254 ? 14.234 -20.094 -10.469 1 98.62 254 ALA B CA 1
ATOM 6331 C C . ALA B 1 254 ? 14.023 -20.422 -11.945 1 98.62 254 ALA B C 1
ATOM 6333 O O . ALA B 1 254 ? 13.922 -21.578 -12.32 1 98.62 254 ALA B O 1
ATOM 6334 N N . ASP B 1 255 ? 13.867 -19.438 -12.68 1 98.81 255 ASP B N 1
ATOM 6335 C CA . ASP B 1 255 ? 13.938 -19.391 -14.141 1 98.81 255 ASP B CA 1
ATOM 6336 C C . ASP B 1 255 ? 14.711 -18.172 -14.617 1 98.81 255 ASP B C 1
ATOM 6338 O O . ASP B 1 255 ? 14.805 -17.172 -13.898 1 98.81 255 ASP B O 1
ATOM 6342 N N . ILE B 1 256 ? 15.367 -18.266 -15.781 1 98.81 256 ILE B N 1
ATOM 6343 C CA . ILE B 1 256 ? 16.203 -17.156 -16.219 1 98.81 256 ILE B CA 1
ATOM 6344 C C . ILE B 1 256 ? 15.789 -16.719 -17.625 1 98.81 256 ILE B C 1
ATOM 6346 O O . ILE B 1 256 ? 15.188 -17.5 -18.375 1 98.81 256 ILE B O 1
ATOM 6350 N N . VAL B 1 257 ? 16.062 -15.484 -17.969 1 98.75 257 VAL B N 1
ATOM 6351 C CA . VAL B 1 257 ? 15.703 -14.93 -19.266 1 98.75 257 VAL B CA 1
ATOM 6352 C C . VAL B 1 257 ? 16.781 -13.953 -19.734 1 98.75 257 VAL B C 1
ATOM 6354 O O . VAL B 1 257 ? 17.391 -13.266 -18.906 1 98.75 257 VAL B O 1
ATOM 6357 N N . GLU B 1 258 ? 17.047 -13.945 -20.969 1 98.5 258 GLU B N 1
ATOM 6358 C CA . GLU B 1 258 ? 17.922 -12.977 -21.609 1 98.5 258 GLU B CA 1
ATOM 6359 C C . GLU B 1 258 ? 17.125 -11.844 -22.25 1 98.5 258 GLU B C 1
ATOM 6361 O O . GLU B 1 258 ? 16.172 -12.094 -22.969 1 98.5 258 GLU B O 1
ATOM 6366 N N . THR B 1 259 ? 17.516 -10.633 -21.953 1 98.5 259 THR B N 1
ATOM 6367 C CA . THR B 1 259 ? 16.828 -9.492 -22.562 1 98.5 259 THR B CA 1
ATOM 6368 C C . THR B 1 259 ? 17.328 -9.266 -24 1 98.5 259 THR B C 1
ATOM 6370 O O . THR B 1 259 ? 18.328 -9.852 -24.406 1 98.5 259 THR B O 1
ATOM 6373 N N . GLN B 1 260 ? 16.641 -8.383 -24.719 1 97.94 260 GLN B N 1
ATOM 6374 C CA . GLN B 1 260 ? 17.016 -8.07 -26.094 1 97.94 260 GLN B CA 1
ATOM 6375 C C . GLN B 1 260 ? 18.344 -7.309 -26.141 1 97.94 260 GLN B C 1
ATOM 6377 O O . GLN B 1 260 ? 18.953 -7.176 -27.203 1 97.94 260 GLN B O 1
ATOM 6382 N N . ASN B 1 261 ? 18.844 -6.844 -25 1 97.44 261 ASN B N 1
ATOM 6383 C CA . ASN B 1 261 ? 20.094 -6.121 -24.922 1 97.44 261 ASN B CA 1
ATOM 6384 C C . ASN B 1 261 ? 21.219 -7 -24.375 1 97.44 261 ASN B C 1
ATOM 6386 O O . ASN B 1 261 ? 22.312 -6.512 -24.094 1 97.44 261 ASN B O 1
ATOM 6390 N N . GLY B 1 262 ? 20.938 -8.211 -24.094 1 97.12 262 GLY B N 1
ATOM 6391 C CA . GLY B 1 262 ? 21.984 -9.164 -23.719 1 97.12 262 GLY B CA 1
ATOM 6392 C C . GLY B 1 262 ? 22.125 -9.336 -22.234 1 97.12 262 GLY B C 1
ATOM 6393 O O . GLY B 1 262 ? 23 -10.086 -21.766 1 97.12 262 GLY B O 1
ATOM 6394 N N . GLU B 1 263 ? 21.297 -8.672 -21.422 1 97.94 263 GLU B N 1
ATOM 6395 C CA . GLU B 1 263 ? 21.328 -8.867 -19.984 1 97.94 263 GLU B CA 1
ATOM 6396 C C . GLU B 1 263 ? 20.594 -10.148 -19.578 1 97.94 263 GLU B C 1
ATOM 6398 O O . GLU B 1 263 ? 19.641 -10.555 -20.25 1 97.94 263 GLU B O 1
ATOM 6403 N N . TRP B 1 264 ? 21.062 -10.758 -18.484 1 98.44 264 TRP B N 1
ATOM 6404 C CA . TRP B 1 264 ? 20.391 -11.945 -17.953 1 98.44 264 TRP B CA 1
ATOM 6405 C C . TRP B 1 264 ? 19.781 -11.656 -16.594 1 98.44 264 TRP B C 1
ATOM 6407 O O . TRP B 1 264 ? 20.391 -10.984 -15.758 1 98.44 264 TRP B O 1
ATOM 6417 N N . TRP B 1 265 ? 18.672 -12.133 -16.438 1 98.81 265 TRP B N 1
ATOM 6418 C CA . TRP B 1 265 ? 17.922 -11.961 -15.188 1 98.81 265 TRP B CA 1
ATOM 6419 C C . TRP B 1 265 ? 17.344 -13.289 -14.711 1 98.81 265 TRP B C 1
ATOM 6421 O O . TRP B 1 265 ? 17 -14.148 -15.523 1 98.81 265 TRP B O 1
ATOM 6431 N N . MET B 1 266 ? 17.266 -13.438 -13.43 1 98.81 266 MET B N 1
ATOM 6432 C CA . MET B 1 266 ? 16.688 -14.609 -12.797 1 98.81 266 MET B CA 1
ATOM 6433 C C . MET B 1 266 ? 15.461 -14.234 -11.969 1 98.81 266 MET B C 1
ATOM 6435 O O . MET B 1 266 ? 15.531 -13.344 -11.125 1 98.81 266 MET B O 1
ATOM 6439 N N . VAL B 1 267 ? 14.344 -14.805 -12.25 1 98.88 267 VAL B N 1
ATOM 6440 C CA . VAL B 1 267 ? 13.203 -14.75 -11.352 1 98.88 267 VAL B CA 1
ATOM 6441 C C . VAL B 1 267 ? 13.195 -15.984 -10.445 1 98.88 267 VAL B C 1
ATOM 6443 O O . VAL B 1 267 ? 13.602 -17.078 -10.867 1 98.88 267 VAL B O 1
ATOM 6446 N N . LEU B 1 268 ? 12.758 -15.82 -9.219 1 98.75 268 LEU B N 1
ATOM 6447 C CA . LEU B 1 268 ? 12.742 -16.922 -8.273 1 98.75 268 LEU B CA 1
ATOM 6448 C C . LEU B 1 268 ? 11.734 -16.672 -7.156 1 98.75 268 LEU B C 1
ATOM 6450 O O . LEU B 1 268 ? 11.203 -15.57 -7.039 1 98.75 268 LEU B O 1
ATOM 6454 N N . LEU B 1 269 ? 11.453 -17.688 -6.395 1 98.31 269 LEU B N 1
ATOM 6455 C CA . LEU B 1 269 ? 10.562 -17.484 -5.258 1 98.31 269 LEU B CA 1
ATOM 6456 C C . LEU B 1 269 ? 11.359 -17.219 -3.984 1 98.31 269 LEU B C 1
ATOM 6458 O O . LEU B 1 269 ? 12.508 -17.656 -3.867 1 98.31 269 LEU B O 1
ATOM 6462 N N . ALA B 1 270 ? 10.836 -16.5 -3.107 1 98 270 ALA B N 1
ATOM 6463 C CA . ALA B 1 270 ? 11.312 -16.234 -1.75 1 98 270 ALA B CA 1
ATOM 6464 C C . ALA B 1 270 ? 10.164 -15.812 -0.835 1 98 270 ALA B C 1
ATOM 6466 O O . ALA B 1 270 ? 9.008 -15.805 -1.248 1 98 270 ALA B O 1
ATOM 6467 N N . VAL B 1 271 ? 10.516 -15.648 0.44 1 97.25 271 VAL B N 1
ATOM 6468 C CA . VAL B 1 271 ? 9.5 -15.188 1.381 1 97.25 271 VAL B CA 1
ATOM 6469 C C . VAL B 1 271 ? 9.992 -13.938 2.105 1 97.25 271 VAL B C 1
ATOM 6471 O O . VAL B 1 271 ? 11.195 -13.656 2.129 1 97.25 271 VAL B O 1
ATOM 6474 N N . ARG B 1 272 ? 9.109 -13.156 2.631 1 96.75 272 ARG B N 1
ATOM 6475 C CA . ARG B 1 272 ? 9.352 -12.086 3.596 1 96.75 272 ARG B CA 1
ATOM 6476 C C . ARG B 1 272 ? 8.875 -12.484 4.988 1 96.75 272 ARG B C 1
ATOM 6478 O O . ARG B 1 272 ? 7.695 -12.328 5.316 1 96.75 272 ARG B O 1
ATOM 6485 N N . PRO B 1 273 ? 9.789 -12.984 5.809 1 95.5 273 PRO B N 1
ATOM 6486 C CA . PRO B 1 273 ? 9.367 -13.539 7.098 1 95.5 273 PRO B CA 1
ATOM 6487 C C . PRO B 1 273 ? 9.141 -12.461 8.156 1 95.5 273 PRO B C 1
ATOM 6489 O O . PRO B 1 273 ? 9.555 -11.312 7.977 1 95.5 273 PRO B O 1
ATOM 6492 N N . TYR B 1 274 ? 8.398 -12.82 9.18 1 92.88 274 TYR B N 1
ATOM 6493 C CA . TYR B 1 274 ? 8.305 -12.047 10.414 1 92.88 274 TYR B CA 1
ATOM 6494 C C . TYR B 1 274 ? 8.625 -12.914 11.625 1 92.88 274 TYR B C 1
ATOM 6496 O O . TYR B 1 274 ? 9.25 -13.977 11.492 1 92.88 274 TYR B O 1
ATOM 6504 N N . GLU B 1 275 ? 8.352 -12.422 12.82 1 90.88 275 GLU B N 1
ATOM 6505 C CA . GLU B 1 275 ? 8.734 -13.07 14.07 1 90.88 275 GLU B CA 1
ATOM 6506 C C . GLU B 1 275 ? 8.5 -14.578 14.008 1 90.88 275 GLU B C 1
ATOM 6508 O O . GLU B 1 275 ? 7.449 -15.031 13.539 1 90.88 275 GLU B O 1
ATOM 6513 N N . GLY B 1 276 ? 9.516 -15.367 14.383 1 90.94 276 GLY B N 1
ATOM 6514 C CA . GLY B 1 276 ? 9.406 -16.828 14.391 1 90.94 276 GLY B CA 1
ATOM 6515 C C . GLY B 1 276 ? 9.633 -17.438 13.031 1 90.94 276 GLY B C 1
ATOM 6516 O O . GLY B 1 276 ? 9.523 -18.656 12.867 1 90.94 276 GLY B O 1
ATOM 6517 N N . GLY B 1 277 ? 9.992 -16.609 12.086 1 92.62 277 GLY B N 1
ATOM 6518 C CA . GLY B 1 277 ? 10.203 -17.094 10.734 1 92.62 277 GLY B CA 1
ATOM 6519 C C . GLY B 1 277 ? 8.906 -17.375 9.992 1 92.62 277 GLY B C 1
ATOM 6520 O O . GLY B 1 277 ? 8.906 -18.062 8.969 1 92.62 277 GLY B O 1
ATOM 6521 N N . HIS B 1 278 ? 7.812 -16.781 10.539 1 95.56 278 HIS B N 1
ATOM 6522 C CA . HIS B 1 278 ? 6.504 -17 9.93 1 95.56 278 HIS B CA 1
ATOM 6523 C C . HIS B 1 278 ? 6.305 -16.109 8.711 1 95.56 278 HIS B C 1
ATOM 6525 O O . HIS B 1 278 ? 6.926 -15.047 8.609 1 95.56 278 HIS B O 1
ATOM 6531 N N . TYR B 1 279 ? 5.508 -16.562 7.73 1 95.62 279 TYR B N 1
ATOM 6532 C CA . TYR B 1 279 ? 5.223 -15.781 6.539 1 95.62 279 TYR B CA 1
ATOM 6533 C C . TYR B 1 279 ? 3.844 -16.109 5.98 1 95.62 279 TYR B C 1
ATOM 6535 O O . TYR B 1 279 ? 3.693 -17.078 5.219 1 95.62 279 TYR B O 1
ATOM 6543 N N . ASN B 1 280 ? 2.881 -15.234 6.223 1 97.31 280 ASN B N 1
ATOM 6544 C CA . ASN B 1 280 ? 1.501 -15.422 5.793 1 97.31 280 ASN B CA 1
ATOM 6545 C C . ASN B 1 280 ? 1.312 -15.016 4.332 1 97.31 280 ASN B C 1
ATOM 6547 O O . ASN B 1 280 ? 0.318 -15.383 3.705 1 97.31 280 ASN B O 1
ATOM 6551 N N . LEU B 1 281 ? 2.32 -14.32 3.783 1 97.38 281 LEU B N 1
ATOM 6552 C CA . LEU B 1 281 ? 2.223 -13.867 2.4 1 97.38 281 LEU B CA 1
ATOM 6553 C C . LEU B 1 281 ? 2.551 -15 1.431 1 97.38 281 LEU B C 1
ATOM 6555 O O . LEU B 1 281 ? 2.352 -14.859 0.222 1 97.38 281 LEU B O 1
ATOM 6559 N N . GLY B 1 282 ? 3.027 -16.125 1.964 1 97.06 282 GLY B N 1
ATOM 6560 C CA . GLY B 1 282 ? 3.465 -17.219 1.113 1 97.06 282 GLY B CA 1
ATOM 6561 C C . GLY B 1 282 ? 4.754 -16.922 0.369 1 97.06 282 GLY B C 1
ATOM 6562 O O . GLY B 1 282 ? 5.484 -16 0.733 1 97.06 282 GLY B O 1
ATOM 6563 N N . ARG B 1 283 ? 5.062 -17.844 -0.525 1 97.56 283 ARG B N 1
ATOM 6564 C CA . ARG B 1 283 ? 6.207 -17.625 -1.407 1 97.56 283 ARG B CA 1
ATOM 6565 C C . ARG B 1 283 ? 5.855 -16.672 -2.541 1 97.56 283 ARG B C 1
ATOM 6567 O O . ARG B 1 283 ? 4.812 -16.812 -3.186 1 97.56 283 ARG B O 1
ATOM 6574 N N . GLU B 1 284 ? 6.66 -15.68 -2.658 1 98.19 284 GLU B N 1
ATOM 6575 C CA . GLU B 1 284 ? 6.422 -14.594 -3.607 1 98.19 284 GLU B CA 1
ATOM 6576 C C . GLU B 1 284 ? 7.434 -14.625 -4.746 1 98.19 284 GLU B C 1
ATOM 6578 O O . GLU B 1 284 ? 8.273 -15.523 -4.812 1 98.19 284 GLU B O 1
ATOM 6583 N N . THR B 1 285 ? 7.273 -13.727 -5.758 1 98.75 285 THR B N 1
ATOM 6584 C CA . THR B 1 285 ? 8.18 -13.703 -6.898 1 98.75 285 THR B CA 1
ATOM 6585 C C . THR B 1 285 ? 9.188 -12.555 -6.77 1 98.75 285 THR B C 1
ATOM 6587 O O . THR B 1 285 ? 8.797 -11.398 -6.59 1 98.75 285 THR B O 1
ATOM 6590 N N . PHE B 1 286 ? 10.422 -12.906 -6.887 1 98.69 286 PHE B N 1
ATOM 6591 C CA . PHE B 1 286 ? 11.547 -11.977 -6.816 1 98.69 286 PHE B CA 1
ATOM 6592 C C . PHE B 1 286 ? 12.383 -12.055 -8.086 1 98.69 286 PHE B C 1
ATOM 6594 O O . PHE B 1 286 ? 12.172 -12.922 -8.93 1 98.69 286 PHE B O 1
ATOM 6601 N N . MET B 1 287 ? 13.281 -11.07 -8.18 1 98.75 287 MET B N 1
ATOM 6602 C CA . MET B 1 287 ? 14.203 -11.047 -9.312 1 98.75 287 MET B CA 1
ATOM 6603 C C . MET B 1 287 ? 15.594 -10.602 -8.883 1 98.75 287 MET B C 1
ATOM 6605 O O . MET B 1 287 ? 15.742 -9.867 -7.906 1 98.75 287 MET B O 1
ATOM 6609 N N . VAL B 1 288 ? 16.609 -11.102 -9.594 1 98.5 288 VAL B N 1
ATOM 6610 C CA . VAL B 1 288 ? 18 -10.703 -9.352 1 98.5 288 VAL B CA 1
ATOM 6611 C C . VAL B 1 288 ? 18.766 -10.703 -10.672 1 98.5 288 VAL B C 1
ATOM 6613 O O . VAL B 1 288 ? 18.547 -11.555 -11.531 1 98.5 288 VAL B O 1
ATOM 6616 N N . PRO B 1 289 ? 19.641 -9.688 -10.883 1 98.19 289 PRO B N 1
ATOM 6617 C CA . PRO B 1 289 ? 20.484 -9.727 -12.078 1 98.19 289 PRO B CA 1
ATOM 6618 C C . PRO B 1 289 ? 21.578 -10.789 -12 1 98.19 289 PRO B C 1
ATOM 6620 O O . PRO B 1 289 ? 22.125 -11.031 -10.922 1 98.19 289 PRO B O 1
ATOM 6623 N N . ILE B 1 290 ? 21.891 -11.383 -13.148 1 97.81 290 ILE B N 1
ATOM 6624 C CA . ILE B 1 290 ? 22.969 -12.359 -13.164 1 97.81 290 ILE B CA 1
ATOM 6625 C C . ILE B 1 290 ? 23.938 -12.039 -14.312 1 97.81 290 ILE B C 1
ATOM 6627 O O . ILE B 1 290 ? 23.547 -11.375 -15.281 1 97.81 290 ILE B O 1
ATOM 6631 N N . ILE B 1 291 ? 25.109 -12.516 -14.156 1 97.19 291 ILE B N 1
ATOM 6632 C CA . ILE B 1 291 ? 26.141 -12.398 -15.18 1 97.19 291 ILE B CA 1
ATOM 6633 C C . ILE B 1 291 ? 26.875 -13.727 -15.328 1 97.19 291 ILE B C 1
ATOM 6635 O O . ILE B 1 291 ? 26.906 -14.539 -14.398 1 97.19 291 ILE B O 1
ATOM 6639 N N . TRP B 1 292 ? 27.297 -13.984 -16.531 1 97.12 292 TRP B N 1
ATOM 6640 C CA . TRP B 1 292 ? 28.078 -15.188 -16.781 1 97.12 292 TRP B CA 1
ATOM 6641 C C . TRP B 1 292 ? 29.562 -14.914 -16.562 1 97.12 292 TRP B C 1
ATOM 6643 O O . TRP B 1 292 ? 30.156 -14.062 -17.234 1 97.12 292 TRP B O 1
ATOM 6653 N N . ALA B 1 293 ? 30.109 -15.625 -15.695 1 94.12 293 ALA B N 1
ATOM 6654 C CA . ALA B 1 293 ? 31.516 -15.453 -15.352 1 94.12 293 ALA B CA 1
ATOM 6655 C C . ALA B 1 293 ? 32.406 -15.984 -16.469 1 94.12 293 ALA B C 1
ATOM 6657 O O . ALA B 1 293 ? 31.938 -16.594 -17.422 1 94.12 293 ALA B O 1
ATOM 6658 N N . GLU B 1 294 ? 33.688 -15.75 -16.281 1 94.12 294 GLU B N 1
ATOM 6659 C CA . GLU B 1 294 ? 34.688 -16.125 -17.281 1 94.12 294 GLU B CA 1
ATOM 6660 C C . GLU B 1 294 ? 34.75 -17.641 -17.469 1 94.12 294 GLU B C 1
ATOM 6662 O O . GLU B 1 294 ? 35 -18.125 -18.578 1 94.12 294 GLU B O 1
ATOM 6667 N N . ASP B 1 295 ? 34.406 -18.359 -16.453 1 94 295 ASP B N 1
ATOM 6668 C CA . ASP B 1 295 ? 34.469 -19.812 -16.531 1 94 295 ASP B CA 1
ATOM 6669 C C . ASP B 1 295 ? 33.188 -20.391 -17.109 1 94 295 ASP B C 1
ATOM 6671 O O . ASP B 1 295 ? 33 -21.609 -17.172 1 94 295 ASP B O 1
ATOM 6675 N N . GLY B 1 296 ? 32.312 -19.531 -17.391 1 95.38 296 GLY B N 1
ATOM 6676 C CA . GLY B 1 296 ? 31.109 -19.938 -18.109 1 95.38 296 GLY B CA 1
ATOM 6677 C C . GLY B 1 296 ? 29.922 -20.219 -17.203 1 95.38 296 GLY B C 1
ATOM 6678 O O . GLY B 1 296 ? 28.891 -20.703 -17.656 1 95.38 296 GLY B O 1
ATOM 6679 N N . TRP B 1 297 ? 30.094 -19.953 -15.938 1 96.81 297 TRP B N 1
ATOM 6680 C CA . TRP B 1 297 ? 28.984 -20.188 -15.008 1 96.81 297 TRP B CA 1
ATOM 6681 C C . TRP B 1 297 ? 28.328 -18.859 -14.625 1 96.81 297 TRP B C 1
ATOM 6683 O O . TRP B 1 297 ? 28.984 -17.828 -14.523 1 96.81 297 TRP B O 1
ATOM 6693 N N . PRO B 1 298 ? 27.016 -18.922 -14.359 1 96.19 298 PRO B N 1
ATOM 6694 C CA . PRO B 1 298 ? 26.328 -17.688 -13.953 1 96.19 298 PRO B CA 1
ATOM 6695 C C . PRO B 1 298 ? 26.547 -17.359 -12.477 1 96.19 298 PRO B C 1
ATOM 6697 O O . PRO B 1 298 ? 26.766 -18.266 -11.664 1 96.19 298 PRO B O 1
ATOM 6700 N N . MET B 1 299 ? 26.484 -16.141 -12.125 1 95.31 299 MET B N 1
ATOM 6701 C CA . MET B 1 299 ? 26.531 -15.633 -10.758 1 95.31 299 MET B CA 1
ATOM 6702 C C . MET B 1 299 ? 25.641 -14.398 -10.609 1 95.31 299 MET B C 1
ATOM 6704 O O . MET B 1 299 ? 25.344 -13.719 -11.594 1 95.31 299 MET B O 1
ATOM 6708 N N . VAL B 1 300 ? 25.266 -14.133 -9.422 1 96.88 300 VAL B N 1
ATOM 6709 C CA . VAL B 1 300 ? 24.484 -12.93 -9.141 1 96.88 300 VAL B CA 1
ATOM 6710 C C . VAL B 1 300 ? 25.328 -11.688 -9.406 1 96.88 300 VAL B C 1
ATOM 6712 O O . VAL B 1 300 ? 26.5 -11.641 -9.023 1 96.88 300 VAL B O 1
ATOM 6715 N N . ASP B 1 301 ? 24.734 -10.758 -10.07 1 96.5 301 ASP B N 1
ATOM 6716 C CA . ASP B 1 301 ? 25.453 -9.555 -10.484 1 96.5 301 ASP B CA 1
ATOM 6717 C C . ASP B 1 301 ? 25.109 -8.367 -9.586 1 96.5 301 ASP B C 1
ATOM 6719 O O . ASP B 1 301 ? 24.516 -7.391 -10.047 1 96.5 301 ASP B O 1
ATOM 6723 N N . ASN B 1 302 ? 25.438 -8.375 -8.367 1 94.75 302 ASN B N 1
ATOM 6724 C CA . ASN B 1 302 ? 25.328 -7.246 -7.449 1 94.75 302 ASN B CA 1
ATOM 6725 C C . ASN B 1 302 ? 26.359 -7.332 -6.328 1 94.75 302 ASN B C 1
ATOM 6727 O O . ASN B 1 302 ? 27.25 -8.18 -6.359 1 94.75 302 ASN B O 1
ATOM 6731 N N . GLU B 1 303 ? 26.359 -6.465 -5.336 1 91.75 303 GLU B N 1
ATOM 6732 C CA . GLU B 1 303 ? 27.438 -6.297 -4.367 1 91.75 303 GLU B CA 1
ATOM 6733 C C . GLU B 1 303 ? 27.422 -7.406 -3.32 1 91.75 303 GLU B C 1
ATOM 6735 O O . GLU B 1 303 ? 28.453 -7.727 -2.734 1 91.75 303 GLU B O 1
ATOM 6740 N N . THR B 1 304 ? 26.281 -8.062 -3.137 1 91.25 304 THR B N 1
ATOM 6741 C CA . THR B 1 304 ? 26.141 -8.945 -1.985 1 91.25 304 THR B CA 1
ATOM 6742 C C . THR B 1 304 ? 26.094 -10.406 -2.432 1 91.25 304 THR B C 1
ATOM 6744 O O . THR B 1 304 ? 26.281 -11.312 -1.621 1 91.25 304 THR B O 1
ATOM 6747 N N . GLY B 1 305 ? 25.75 -10.609 -3.678 1 93.69 305 GLY B N 1
ATOM 6748 C CA . GLY B 1 305 ? 25.531 -11.969 -4.145 1 93.69 305 GLY B CA 1
ATOM 6749 C C . GLY B 1 305 ? 24.203 -12.547 -3.678 1 93.69 305 GLY B C 1
ATOM 6750 O O . GLY B 1 305 ? 23.969 -13.75 -3.805 1 93.69 305 GLY B O 1
ATOM 6751 N N . LEU B 1 306 ? 23.297 -11.68 -3.072 1 96.19 306 LEU B N 1
ATOM 6752 C CA . LEU B 1 306 ? 22 -12.086 -2.523 1 96.19 306 LEU B CA 1
ATOM 6753 C C . LEU B 1 306 ? 20.859 -11.438 -3.285 1 96.19 306 LEU B C 1
ATOM 6755 O O . LEU B 1 306 ? 21.047 -10.445 -3.986 1 96.19 306 LEU B O 1
ATOM 6759 N N . VAL B 1 307 ? 19.734 -12.086 -3.223 1 97.81 307 VAL B N 1
ATOM 6760 C CA . VAL B 1 307 ? 18.516 -11.375 -3.619 1 97.81 307 VAL B CA 1
ATOM 6761 C C . VAL B 1 307 ? 18.25 -10.227 -2.654 1 97.81 307 VAL B C 1
ATOM 6763 O O . VAL B 1 307 ? 18.188 -10.422 -1.44 1 97.81 307 VAL B O 1
ATOM 6766 N N . GLN B 1 308 ? 18.141 -9.008 -3.209 1 95.81 308 GLN B N 1
ATOM 6767 C CA . GLN B 1 308 ? 18.047 -7.816 -2.375 1 95.81 308 GLN B CA 1
ATOM 6768 C C . GLN B 1 308 ? 16.656 -7.172 -2.506 1 95.81 308 GLN B C 1
ATOM 6770 O O . GLN B 1 308 ? 15.953 -7.402 -3.49 1 95.81 308 GLN B O 1
ATOM 6775 N N . THR B 1 309 ? 16.312 -6.375 -1.506 1 93.88 309 THR B N 1
ATOM 6776 C CA . THR B 1 309 ? 15.055 -5.641 -1.54 1 93.88 309 THR B CA 1
ATOM 6777 C C . THR B 1 309 ? 15.047 -4.625 -2.678 1 93.88 309 THR B C 1
ATOM 6779 O O . THR B 1 309 ? 14 -4.32 -3.242 1 93.88 309 THR B O 1
ATOM 6782 N N . GLU B 1 310 ? 16.188 -4.086 -2.979 1 92.62 310 GLU B N 1
ATOM 6783 C CA . GLU B 1 310 ? 16.391 -3.184 -4.113 1 92.62 310 GLU B CA 1
ATOM 6784 C C . GLU B 1 310 ? 17.609 -3.586 -4.934 1 92.62 310 GLU B C 1
ATOM 6786 O O . GLU B 1 310 ? 18.625 -3.998 -4.375 1 92.62 310 GLU B O 1
ATOM 6791 N N . ASP B 1 311 ? 17.516 -3.445 -6.234 1 95.19 311 ASP B N 1
ATOM 6792 C CA . ASP B 1 311 ? 18.609 -3.742 -7.137 1 95.19 311 ASP B CA 1
ATOM 6793 C C . ASP B 1 311 ? 18.562 -2.855 -8.383 1 95.19 311 ASP B C 1
ATOM 6795 O O . ASP B 1 311 ? 17.609 -2.092 -8.562 1 95.19 311 ASP B O 1
ATOM 6799 N N . ARG B 1 312 ? 19.578 -2.863 -9.195 1 94.75 312 ARG B N 1
ATOM 6800 C CA . ARG B 1 312 ? 19.656 -2.021 -10.383 1 94.75 312 ARG B CA 1
ATOM 6801 C C . ARG B 1 312 ? 18.516 -2.322 -11.352 1 94.75 312 ARG B C 1
ATOM 6803 O O . ARG B 1 312 ? 18 -3.439 -11.375 1 94.75 312 ARG B O 1
ATOM 6810 N N . LEU B 1 313 ? 18.203 -1.408 -12.18 1 96.25 313 LEU B N 1
ATOM 6811 C CA . LEU B 1 313 ? 17.172 -1.577 -13.211 1 96.25 313 LEU B CA 1
ATOM 6812 C C . LEU B 1 313 ? 17.734 -2.328 -14.414 1 96.25 313 LEU B C 1
ATOM 6814 O O . LEU B 1 313 ? 18.922 -2.193 -14.742 1 96.25 313 LEU B O 1
ATOM 6818 N N . PRO B 1 314 ? 16.875 -3.135 -15.07 1 97.5 314 PRO B N 1
ATOM 6819 C CA . PRO B 1 314 ? 17.297 -3.641 -16.375 1 97.5 314 PRO B CA 1
ATOM 6820 C C . PRO B 1 314 ? 17.562 -2.521 -17.391 1 97.5 314 PRO B C 1
ATOM 6822 O O . PRO B 1 314 ? 16.953 -1.452 -17.297 1 97.5 314 PRO B O 1
ATOM 6825 N N . ASP B 1 315 ? 18.469 -2.801 -18.297 1 96.75 315 ASP B N 1
ATOM 6826 C CA . ASP B 1 315 ? 18.688 -1.869 -19.391 1 96.75 315 ASP B CA 1
ATOM 6827 C C . ASP B 1 315 ? 17.578 -1.976 -20.438 1 96.75 315 ASP B C 1
ATOM 6829 O O . ASP B 1 315 ? 17.828 -2.395 -21.578 1 96.75 315 ASP B O 1
ATOM 6833 N N . LEU B 1 316 ? 16.391 -1.686 -20.047 1 97.56 316 LEU B N 1
ATOM 6834 C CA . LEU B 1 316 ? 15.18 -1.707 -20.875 1 97.56 316 LEU B CA 1
ATOM 6835 C C . LEU B 1 316 ? 14.383 -0.419 -20.703 1 97.56 316 LEU B C 1
ATOM 6837 O O . LEU B 1 316 ? 14.414 0.2 -19.641 1 97.56 316 LEU B O 1
ATOM 6841 N N . PRO B 1 317 ? 13.688 -0.02 -21.812 1 95.56 317 PRO B N 1
ATOM 6842 C CA . PRO B 1 317 ? 12.805 1.139 -21.625 1 95.56 317 PRO B CA 1
ATOM 6843 C C . PRO B 1 317 ? 11.719 0.895 -20.578 1 95.56 317 PRO B C 1
ATOM 6845 O O . PRO B 1 317 ? 11.086 -0.162 -20.578 1 95.56 317 PRO B O 1
ATOM 6848 N N . LYS B 1 318 ? 11.625 1.881 -19.766 1 93.06 318 LYS B N 1
ATOM 6849 C CA . LYS B 1 318 ? 10.602 1.792 -18.734 1 93.06 318 LYS B CA 1
ATOM 6850 C C . LYS B 1 318 ? 9.203 1.72 -19.344 1 93.06 318 LYS B C 1
ATOM 6852 O O . LYS B 1 318 ? 8.867 2.521 -20.219 1 93.06 318 LYS B O 1
ATOM 6857 N N . THR B 1 319 ? 8.422 0.68 -18.969 1 94.38 319 THR B N 1
ATOM 6858 C CA . THR B 1 319 ? 7.039 0.52 -19.391 1 94.38 319 THR B CA 1
ATOM 6859 C C . THR B 1 319 ? 6.129 0.265 -18.188 1 94.38 319 THR B C 1
ATOM 6861 O O . THR B 1 319 ? 6.211 -0.79 -17.562 1 94.38 319 THR B O 1
ATOM 6864 N N . ILE B 1 320 ? 5.258 1.17 -17.922 1 91.44 320 ILE B N 1
ATOM 6865 C CA . ILE B 1 320 ? 4.367 1.075 -16.781 1 91.44 320 ILE B CA 1
ATOM 6866 C C . ILE B 1 320 ? 2.973 0.654 -17.234 1 91.44 320 ILE B C 1
ATOM 6868 O O . ILE B 1 320 ? 2.469 1.148 -18.25 1 91.44 320 ILE B O 1
ATOM 6872 N N . TYR B 1 321 ? 2.375 -0.258 -16.469 1 90.31 321 TYR B N 1
ATOM 6873 C CA . TYR B 1 321 ? 1.022 -0.731 -16.734 1 90.31 321 TYR B CA 1
ATOM 6874 C C . TYR B 1 321 ? 0.043 -0.226 -15.688 1 90.31 321 TYR B C 1
ATOM 6876 O O . TYR B 1 321 ? 0.447 0.156 -14.586 1 90.31 321 TYR B O 1
ATOM 6884 N N . PRO B 1 322 ? -1.286 -0.203 -16.016 1 87 322 PRO B N 1
ATOM 6885 C CA . PRO B 1 322 ? -2.262 0.119 -14.977 1 87 322 PRO B CA 1
ATOM 6886 C C . PRO B 1 322 ? -2.225 -0.864 -13.805 1 87 322 PRO B C 1
ATOM 6888 O O . PRO B 1 322 ? -2.152 -2.078 -14.023 1 87 322 PRO B O 1
ATOM 6891 N N . LEU B 1 323 ? -2.262 -0.294 -12.594 1 88.62 323 LEU B N 1
ATOM 6892 C CA . LEU B 1 323 ? -2.287 -1.148 -11.414 1 88.62 323 LEU B CA 1
ATOM 6893 C C . LEU B 1 323 ? -3.574 -1.965 -11.359 1 88.62 323 LEU B C 1
ATOM 6895 O O . LEU B 1 323 ? -4.648 -1.463 -11.711 1 88.62 323 LEU B O 1
ATOM 6899 N N . MET B 1 324 ? -3.395 -3.162 -10.93 1 88.19 324 MET B N 1
ATOM 6900 C CA . MET B 1 324 ? -4.586 -3.959 -10.656 1 88.19 324 MET B CA 1
ATOM 6901 C C . MET B 1 324 ? -5.312 -3.443 -9.414 1 88.19 324 MET B C 1
ATOM 6903 O O . MET B 1 324 ? -4.703 -3.285 -8.352 1 88.19 324 MET B O 1
ATOM 6907 N N . PRO B 1 325 ? -6.594 -3.182 -9.555 1 89.31 325 PRO B N 1
ATOM 6908 C CA . PRO B 1 325 ? -7.324 -2.703 -8.375 1 89.31 325 PRO B CA 1
ATOM 6909 C C . PRO B 1 325 ? -7.371 -3.734 -7.25 1 89.31 325 PRO B C 1
ATOM 6911 O O . PRO B 1 325 ? -7.555 -4.926 -7.508 1 89.31 325 PRO B O 1
ATOM 6914 N N . GLU B 1 326 ? -7.254 -3.242 -6.035 1 90.44 326 GLU B N 1
ATOM 6915 C CA . GLU B 1 326 ? -7.305 -4.117 -4.867 1 90.44 326 GLU B CA 1
ATOM 6916 C C . GLU B 1 326 ? -8.695 -4.113 -4.234 1 90.44 326 GLU B C 1
ATOM 6918 O O . GLU B 1 326 ? -8.953 -4.867 -3.295 1 90.44 326 GLU B O 1
ATOM 6923 N N . SER B 1 327 ? -9.531 -3.242 -4.668 1 92.75 327 SER B N 1
ATOM 6924 C CA . SER B 1 327 ? -10.906 -3.129 -4.191 1 92.75 327 SER B CA 1
ATOM 6925 C C . SER B 1 327 ? -11.906 -3.367 -5.316 1 92.75 327 SER B C 1
ATOM 6927 O O . SER B 1 327 ? -11.562 -3.254 -6.496 1 92.75 327 SER B O 1
ATOM 6929 N N . ASP B 1 328 ? -13.062 -3.82 -4.969 1 96.69 328 ASP B N 1
ATOM 6930 C CA . ASP B 1 328 ? -14.086 -4.145 -5.953 1 96.69 328 ASP B CA 1
ATOM 6931 C C . ASP B 1 328 ? -15.469 -3.742 -5.457 1 96.69 328 ASP B C 1
ATOM 6933 O O . ASP B 1 328 ? -15.844 -4.047 -4.32 1 96.69 328 ASP B O 1
ATOM 6937 N N . ASN B 1 329 ? -16.156 -2.943 -6.234 1 97.5 329 ASN B N 1
ATOM 6938 C CA . ASN B 1 329 ? -17.531 -2.596 -5.938 1 97.5 329 ASN B CA 1
ATOM 6939 C C . ASN B 1 329 ? -18.516 -3.477 -6.711 1 97.5 329 ASN B C 1
AT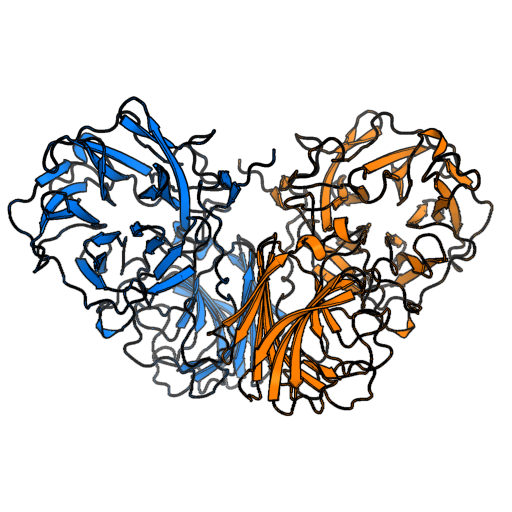OM 6941 O O . ASN B 1 329 ? -19.719 -3.213 -6.723 1 97.5 329 ASN B O 1
ATOM 6945 N N . PHE B 1 330 ? -18 -4.477 -7.43 1 97.69 330 PHE B N 1
ATOM 6946 C CA . PHE B 1 330 ? -18.719 -5.555 -8.102 1 97.69 330 PHE B CA 1
ATOM 6947 C C . PHE B 1 330 ? -19.703 -5 -9.125 1 97.69 330 PHE B C 1
ATOM 6949 O O . PHE B 1 330 ? -20.844 -5.434 -9.188 1 97.69 330 PHE B O 1
ATOM 6956 N N . GLU B 1 331 ? -19.188 -4.055 -9.883 1 96.56 331 GLU B N 1
ATOM 6957 C CA . GLU B 1 331 ? -20.031 -3.393 -10.875 1 96.56 331 GLU B CA 1
ATOM 6958 C C . GLU B 1 331 ? -19.719 -3.896 -12.281 1 96.56 331 GLU B C 1
ATOM 6960 O O . GLU B 1 331 ? -19.781 -3.133 -13.25 1 96.56 331 GLU B O 1
ATOM 6965 N N . CYS B 1 332 ? -19.281 -5.133 -12.398 1 95.94 332 CYS B N 1
ATOM 6966 C CA . CYS B 1 332 ? -19.078 -5.852 -13.648 1 95.94 332 CYS B CA 1
ATOM 6967 C C . CYS B 1 332 ? -19.656 -7.254 -13.578 1 95.94 332 CYS B C 1
ATOM 6969 O O . CYS B 1 332 ? -19.984 -7.742 -12.492 1 95.94 332 CYS B O 1
ATOM 6971 N N . ASP B 1 333 ? -19.781 -7.852 -14.727 1 95.75 333 ASP B N 1
ATOM 6972 C CA . ASP B 1 333 ? -20.422 -9.164 -14.766 1 95.75 333 ASP B CA 1
ATOM 6973 C C . ASP B 1 333 ? -19.406 -10.281 -14.586 1 95.75 333 ASP B C 1
ATOM 6975 O O . ASP B 1 333 ? -19.766 -11.461 -14.609 1 95.75 333 ASP B O 1
ATOM 6979 N N . THR B 1 334 ? -18.156 -9.914 -14.422 1 95 334 THR B N 1
ATOM 6980 C CA . THR B 1 334 ? -17.094 -10.875 -14.125 1 95 334 THR B CA 1
ATOM 6981 C C . THR B 1 334 ? -16.234 -10.383 -12.961 1 95 334 THR B C 1
ATOM 6983 O O . THR B 1 334 ? -16.109 -9.18 -12.75 1 95 334 THR B O 1
ATOM 6986 N N . LEU B 1 335 ? -15.75 -11.352 -12.211 1 95.62 335 LEU B N 1
ATOM 6987 C CA . LEU B 1 335 ? -14.836 -11 -11.133 1 95.62 335 LEU B CA 1
ATOM 6988 C C . LEU B 1 335 ? -13.516 -10.469 -11.688 1 95.62 335 LEU B C 1
ATOM 6990 O O . LEU B 1 335 ? -13.023 -10.977 -12.703 1 95.62 335 LEU B O 1
ATOM 6994 N N . GLN B 1 336 ? -12.953 -9.492 -11.055 1 94.44 336 GLN B N 1
ATOM 6995 C CA . GLN B 1 336 ? -11.609 -9.039 -11.398 1 94.44 336 GLN B CA 1
ATOM 6996 C C . GLN B 1 336 ? -10.578 -10.133 -11.148 1 94.44 336 GLN B C 1
ATOM 6998 O O . GLN B 1 336 ? -10.859 -11.102 -10.438 1 94.44 336 GLN B O 1
ATOM 7003 N N . MET B 1 337 ? -9.398 -9.961 -11.672 1 94.12 337 MET B N 1
ATOM 7004 C CA . MET B 1 337 ? -8.398 -11.023 -11.742 1 94.12 337 MET B CA 1
ATOM 7005 C C . MET B 1 337 ? -7.82 -11.312 -10.359 1 94.12 337 MET B C 1
ATOM 7007 O O . MET B 1 337 ? -7.168 -12.344 -10.164 1 94.12 337 MET B O 1
ATOM 7011 N N . GLN B 1 338 ? -8.102 -10.477 -9.375 1 94.31 338 GLN B N 1
ATOM 7012 C CA . GLN B 1 338 ? -7.523 -10.711 -8.055 1 94.31 338 GLN B CA 1
ATOM 7013 C C . GLN B 1 338 ? -8.32 -11.758 -7.281 1 94.31 338 GLN B C 1
ATOM 7015 O O . GLN B 1 338 ? -7.863 -12.25 -6.25 1 94.31 338 GLN B O 1
ATOM 7020 N N . TRP B 1 339 ? -9.492 -12.117 -7.758 1 97.88 339 TRP B N 1
ATOM 7021 C CA . TRP B 1 339 ? -10.398 -13 -7.02 1 97.88 339 TRP B CA 1
ATOM 7022 C C . TRP B 1 339 ? -10.203 -14.453 -7.441 1 97.88 339 TRP B C 1
ATOM 7024 O O . TRP B 1 339 ? -10.023 -14.742 -8.625 1 97.88 339 TRP B O 1
ATOM 7034 N N . ASN B 1 340 ? -10.281 -15.336 -6.449 1 98.38 340 ASN B N 1
ATOM 7035 C CA . ASN B 1 340 ? -10.203 -16.781 -6.699 1 98.38 340 ASN B CA 1
ATOM 7036 C C . ASN B 1 340 ? -11.219 -17.547 -5.859 1 98.38 340 ASN B C 1
ATOM 7038 O O . ASN B 1 340 ? -11.625 -17.078 -4.793 1 98.38 340 ASN B O 1
ATOM 7042 N N . THR B 1 341 ? -11.648 -18.672 -6.359 1 98.06 341 THR B N 1
ATOM 7043 C CA . THR B 1 341 ? -12.352 -19.703 -5.598 1 98.06 341 THR B CA 1
ATOM 7044 C C . THR B 1 341 ? -11.398 -20.828 -5.191 1 98.06 341 THR B C 1
ATOM 7046 O O . THR B 1 341 ? -10.297 -20.938 -5.734 1 98.06 341 THR B O 1
ATOM 7049 N N . ILE B 1 342 ? -11.789 -21.547 -4.164 1 97.56 342 ILE B N 1
ATOM 7050 C CA . ILE B 1 342 ? -11.141 -22.812 -3.898 1 97.56 342 ILE B CA 1
ATOM 7051 C C . ILE B 1 342 ? -11.766 -23.906 -4.777 1 97.56 342 ILE B C 1
ATOM 7053 O O . ILE B 1 342 ? -12.945 -24.219 -4.637 1 97.56 342 ILE B O 1
ATOM 7057 N N . HIS B 1 343 ? -11 -24.484 -5.738 1 97.06 343 HIS B N 1
ATOM 7058 C CA . HIS B 1 343 ? -11.484 -25.406 -6.762 1 97.06 343 HIS B CA 1
ATOM 7059 C C . HIS B 1 343 ? -12.352 -24.672 -7.785 1 97.06 343 HIS B C 1
ATOM 7061 O O . HIS B 1 343 ? -12.898 -23.609 -7.496 1 97.06 343 HIS B O 1
ATOM 7067 N N . PRO B 1 344 ? -12.414 -25.203 -9.008 1 96.62 344 PRO B N 1
ATOM 7068 C CA . PRO B 1 344 ? -13.273 -24.609 -10.031 1 96.62 344 PRO B CA 1
ATOM 7069 C C . PRO B 1 344 ? -14.758 -24.656 -9.656 1 96.62 344 PRO B C 1
ATOM 7071 O O . PRO B 1 344 ? -15.234 -25.672 -9.148 1 96.62 344 PRO B O 1
ATOM 7074 N N . PRO B 1 345 ? -15.422 -23.578 -9.914 1 95.38 345 PRO B N 1
ATOM 7075 C CA . PRO B 1 345 ? -16.859 -23.547 -9.633 1 95.38 345 PRO B CA 1
ATOM 7076 C C . PRO B 1 345 ? -17.672 -24.312 -10.664 1 95.38 345 PRO B C 1
ATOM 7078 O O . PRO B 1 345 ? -18.422 -23.703 -11.453 1 95.38 345 PRO B O 1
ATOM 7081 N N . VAL B 1 346 ? -17.688 -25.609 -10.578 1 92.56 346 VAL B N 1
ATOM 7082 C CA . VAL B 1 346 ? -18.422 -26.484 -11.492 1 92.56 346 VAL B CA 1
ATOM 7083 C C . VAL B 1 346 ? -19.922 -26.328 -11.25 1 92.56 346 VAL B C 1
ATOM 7085 O O . VAL B 1 346 ? -20.75 -26.703 -12.094 1 92.56 346 VAL B O 1
ATOM 7088 N N . LYS B 1 347 ? -20.234 -25.781 -10.156 1 90.94 347 LYS B N 1
ATOM 7089 C CA . LYS B 1 347 ? -21.562 -25.281 -9.828 1 90.94 347 LYS B CA 1
ATOM 7090 C C . LYS B 1 347 ? -21.531 -23.781 -9.531 1 90.94 347 LYS B C 1
ATOM 7092 O O . LYS B 1 347 ? -20.484 -23.25 -9.133 1 90.94 347 LYS B O 1
ATOM 7097 N N . GLN B 1 348 ? -22.688 -23.234 -9.758 1 94.19 348 GLN B N 1
ATOM 7098 C CA . GLN B 1 348 ? -22.734 -21.797 -9.492 1 94.19 348 GLN B CA 1
ATOM 7099 C C . GLN B 1 348 ? -22.672 -21.516 -7.992 1 94.19 348 GLN B C 1
ATOM 7101 O O . GLN B 1 348 ? -23.516 -21.984 -7.23 1 94.19 348 GLN B O 1
ATOM 7106 N N . ILE B 1 349 ? -21.766 -20.75 -7.598 1 97.56 349 ILE B N 1
ATOM 7107 C CA . ILE B 1 349 ? -21.656 -20.469 -6.172 1 97.56 349 ILE B CA 1
ATOM 7108 C C . ILE B 1 349 ? -21.859 -18.969 -5.922 1 97.56 349 ILE B C 1
ATOM 7110 O O . ILE B 1 349 ? -22.031 -18.547 -4.777 1 97.56 349 ILE B O 1
ATOM 7114 N N . TYR B 1 350 ? -21.844 -18.125 -7.027 1 98.5 350 TYR B N 1
ATOM 7115 C CA . TYR B 1 350 ? -22.031 -16.688 -6.863 1 98.5 350 TYR B CA 1
ATOM 7116 C C . TYR B 1 350 ? -22.688 -16.078 -8.094 1 98.5 350 TYR B C 1
ATOM 7118 O O . TYR B 1 350 ? -22.828 -16.734 -9.125 1 98.5 350 TYR B O 1
ATOM 7126 N N . SER B 1 351 ? -23.172 -14.898 -7.938 1 98.56 351 SER B N 1
ATOM 7127 C CA . SER B 1 351 ? -23.703 -14.117 -9.055 1 98.56 351 SER B CA 1
ATOM 7128 C C . SER B 1 351 ? -23.312 -12.648 -8.945 1 98.56 351 SER B C 1
ATOM 7130 O O . SER B 1 351 ? -23.328 -12.078 -7.848 1 98.56 351 SER B O 1
ATOM 7132 N N . LEU B 1 352 ? -22.984 -12.062 -10.086 1 98.12 352 LEU B N 1
ATOM 7133 C CA . LEU B 1 352 ? -22.719 -10.633 -10.18 1 98.12 352 LEU B CA 1
ATOM 7134 C C . LEU B 1 352 ? -23.859 -9.93 -10.93 1 98.12 352 LEU B C 1
ATOM 7136 O O . LEU B 1 352 ? -23.859 -8.703 -11.047 1 98.12 352 LEU B O 1
ATOM 7140 N N . THR B 1 353 ? -24.828 -10.688 -11.328 1 97.31 353 THR B N 1
ATOM 7141 C CA . THR B 1 353 ? -25.859 -10.109 -12.18 1 97.31 353 THR B CA 1
ATOM 7142 C C . THR B 1 353 ? -27.219 -10.164 -11.484 1 97.31 353 THR B C 1
ATOM 7144 O O . THR B 1 353 ? -28.125 -9.414 -11.836 1 97.31 353 THR B O 1
ATOM 7147 N N . ASP B 1 354 ? -27.375 -11.117 -10.523 1 97.75 354 ASP B N 1
ATOM 7148 C CA . ASP B 1 354 ? -28.656 -11.188 -9.812 1 97.75 354 ASP B CA 1
ATOM 7149 C C . ASP B 1 354 ? -28.984 -9.852 -9.148 1 97.75 354 ASP B C 1
ATOM 7151 O O . ASP B 1 354 ? -30.156 -9.461 -9.078 1 97.75 354 ASP B O 1
ATOM 7155 N N . ARG B 1 355 ? -27.969 -9.195 -8.609 1 97.31 355 ARG B N 1
ATOM 7156 C CA . ARG B 1 355 ? -28.047 -7.848 -8.055 1 97.31 355 ARG B CA 1
ATOM 7157 C C . ARG B 1 355 ? -26.812 -7.031 -8.438 1 97.31 355 ARG B C 1
ATOM 7159 O O . ARG B 1 355 ? -25.828 -7.023 -7.707 1 97.31 355 ARG B O 1
ATOM 7166 N N . PHE B 1 356 ? -26.969 -6.336 -9.508 1 94.44 356 PHE B N 1
ATOM 7167 C CA . PHE B 1 356 ? -25.844 -5.57 -10.016 1 94.44 356 PHE B CA 1
ATOM 7168 C C . PHE B 1 356 ? -25.297 -4.637 -8.945 1 94.44 356 PHE B C 1
ATOM 7170 O O . PHE B 1 356 ? -26.062 -3.98 -8.234 1 94.44 356 PHE B O 1
ATOM 7177 N N . GLY B 1 357 ? -23.984 -4.602 -8.789 1 95.38 357 GLY B N 1
ATOM 7178 C CA . GLY B 1 357 ? -23.359 -3.789 -7.766 1 95.38 357 GLY B CA 1
ATOM 7179 C C . GLY B 1 357 ? -23.109 -4.547 -6.473 1 95.38 357 GLY B C 1
ATOM 7180 O O . GLY B 1 357 ? -22.656 -3.963 -5.484 1 95.38 357 GLY B O 1
ATOM 7181 N N . TYR B 1 358 ? -23.469 -5.836 -6.473 1 98.19 358 TYR B N 1
ATOM 7182 C CA . TYR B 1 358 ? -23.219 -6.738 -5.355 1 98.19 358 TYR B CA 1
ATOM 7183 C C . TYR B 1 358 ? -22.594 -8.047 -5.84 1 98.19 358 TYR B C 1
ATOM 7185 O O . TYR B 1 358 ? -22.828 -8.469 -6.977 1 98.19 358 TYR B O 1
ATOM 7193 N N . LEU B 1 359 ? -21.828 -8.633 -5.008 1 98.75 359 LEU B N 1
ATOM 7194 C CA . LEU B 1 359 ? -21.516 -10.055 -5.137 1 98.75 359 LEU B CA 1
ATOM 7195 C C . LEU B 1 359 ? -22.484 -10.891 -4.305 1 98.75 359 LEU B C 1
ATOM 7197 O O . LEU B 1 359 ? -22.453 -10.844 -3.072 1 98.75 359 LEU B O 1
ATOM 7201 N N . ARG B 1 360 ? -23.453 -11.586 -4.977 1 98.75 360 ARG B N 1
ATOM 7202 C CA . ARG B 1 360 ? -24.312 -12.539 -4.281 1 98.75 360 ARG B CA 1
ATOM 7203 C C . ARG B 1 360 ? -23.609 -13.883 -4.133 1 98.75 360 ARG B C 1
ATOM 7205 O O . ARG B 1 360 ? -23.25 -14.516 -5.129 1 98.75 360 ARG B O 1
ATOM 7212 N N . LEU B 1 361 ? -23.297 -14.266 -2.941 1 98.88 361 LEU B N 1
ATOM 7213 C CA . LEU B 1 361 ? -22.766 -15.586 -2.637 1 98.88 361 LEU B CA 1
ATOM 7214 C C . LEU B 1 361 ? -23.859 -16.516 -2.139 1 98.88 361 LEU B C 1
ATOM 7216 O O . LEU B 1 361 ? -24.531 -16.219 -1.158 1 98.88 361 LEU B O 1
ATOM 7220 N N . TYR B 1 362 ? -24.062 -17.609 -2.799 1 98.81 362 TYR B N 1
ATOM 7221 C CA . TYR B 1 362 ? -25.125 -18.531 -2.432 1 98.81 362 TYR B CA 1
ATOM 7222 C C . TYR B 1 362 ? -24.734 -19.375 -1.229 1 98.81 362 TYR B C 1
ATOM 7224 O O . TYR B 1 362 ? -23.609 -19.906 -1.179 1 98.81 362 TYR B O 1
ATOM 7232 N N . THR B 1 363 ? -25.609 -19.406 -0.25 1 98.69 363 THR B N 1
ATOM 7233 C CA . THR B 1 363 ? -25.391 -20.219 0.943 1 98.69 363 THR B CA 1
ATOM 7234 C C . THR B 1 363 ? -25.578 -21.703 0.636 1 98.69 363 THR B C 1
ATOM 7236 O O . THR B 1 363 ? -26.672 -22.125 0.282 1 98.69 363 THR B O 1
ATOM 7239 N N . ARG B 1 364 ? -24.531 -22.469 0.779 1 98.31 364 ARG B N 1
ATOM 7240 C CA . ARG B 1 364 ? -24.547 -23.875 0.411 1 98.31 364 ARG B CA 1
ATOM 7241 C C . ARG B 1 364 ? -24.109 -24.75 1.582 1 98.31 364 ARG B C 1
ATOM 7243 O O . ARG B 1 364 ? -23.641 -24.234 2.605 1 98.31 364 ARG B O 1
ATOM 7250 N N . LYS B 1 365 ? -24.234 -26.062 1.399 1 97.94 365 LYS B N 1
ATOM 7251 C CA . LYS B 1 365 ? -24 -27 2.5 1 97.94 365 LYS B CA 1
ATOM 7252 C C . LYS B 1 365 ? -22.516 -27.188 2.766 1 97.94 365 LYS B C 1
ATOM 7254 O O . LYS B 1 365 ? -22.125 -27.625 3.854 1 97.94 365 LYS B O 1
ATOM 7259 N N . GLU B 1 366 ? -21.641 -26.875 1.733 1 97.06 366 GLU B N 1
ATOM 7260 C CA . GLU B 1 366 ? -20.203 -27.047 1.868 1 97.06 366 GLU B CA 1
ATOM 7261 C C . GLU B 1 366 ? -19.641 -26.141 2.957 1 97.06 366 GLU B C 1
ATOM 7263 O O . GLU B 1 366 ? -20.125 -25.031 3.166 1 97.06 366 GLU B O 1
ATOM 7268 N N . VAL B 1 367 ? -18.625 -26.656 3.684 1 97.06 367 VAL B N 1
ATOM 7269 C CA . VAL B 1 367 ? -18 -25.922 4.773 1 97.06 367 VAL B CA 1
ATOM 7270 C C . VAL B 1 367 ? -16.5 -25.75 4.496 1 97.06 367 VAL B C 1
ATOM 7272 O O . VAL B 1 367 ? -15.906 -26.562 3.795 1 97.06 367 VAL B O 1
ATOM 7275 N N . LEU B 1 368 ? -15.883 -24.734 5.059 1 96.25 368 LEU B N 1
ATOM 7276 C CA . LEU B 1 368 ? -14.492 -24.375 4.785 1 96.25 368 LEU B CA 1
ATOM 7277 C C . LEU B 1 368 ? -13.539 -25.391 5.426 1 96.25 368 LEU B C 1
ATOM 7279 O O . LEU B 1 368 ? -12.391 -25.516 5.012 1 96.25 368 LEU B O 1
ATOM 7283 N N . ASN B 1 369 ? -14.016 -26.141 6.438 1 95.62 369 ASN B N 1
ATOM 7284 C CA . ASN B 1 369 ? -13.156 -27.062 7.172 1 95.62 369 ASN B CA 1
ATOM 7285 C C . ASN B 1 369 ? -13.07 -28.422 6.484 1 95.62 369 ASN B C 1
ATOM 7287 O O . ASN B 1 369 ? -12.602 -29.391 7.074 1 95.62 369 ASN B O 1
ATOM 7291 N N . GLU B 1 370 ? -13.547 -28.516 5.285 1 95.62 370 GLU B N 1
ATOM 7292 C CA . GLU B 1 370 ? -13.477 -29.734 4.488 1 95.62 370 GLU B CA 1
ATOM 7293 C C . GLU B 1 370 ? -12.867 -29.453 3.113 1 95.62 370 GLU B C 1
ATOM 7295 O O . GLU B 1 370 ? -12.867 -28.312 2.646 1 95.62 370 GLU B O 1
ATOM 7300 N N . ILE B 1 371 ? -12.289 -30.516 2.547 1 95.81 371 ILE B N 1
ATOM 7301 C CA . ILE B 1 371 ? -11.781 -30.422 1.18 1 95.81 371 ILE B CA 1
ATOM 7302 C C . ILE B 1 371 ? -12.953 -30.453 0.197 1 95.81 371 ILE B C 1
ATOM 7304 O O . ILE B 1 371 ? -13.492 -31.531 -0.091 1 95.81 371 ILE B O 1
ATOM 7308 N N . CYS B 1 372 ? -13.32 -29.281 -0.327 1 95.06 372 CYS B N 1
ATOM 7309 C CA . CYS B 1 372 ? -14.453 -29.125 -1.231 1 95.06 372 CYS B CA 1
ATOM 7310 C C . CYS B 1 372 ? -14.414 -27.766 -1.923 1 95.06 372 CYS B C 1
ATOM 7312 O O . CYS B 1 372 ? -13.414 -27.047 -1.833 1 95.06 372 CYS B O 1
ATOM 7314 N N . LEU B 1 373 ? -15.406 -27.5 -2.758 1 96.25 373 LEU B N 1
ATOM 7315 C CA . LEU B 1 373 ? -15.688 -26.172 -3.295 1 96.25 373 LEU B CA 1
ATOM 7316 C C . LEU B 1 373 ? -16.625 -25.406 -2.369 1 96.25 373 LEU B C 1
ATOM 7318 O O . LEU B 1 373 ? -17.844 -25.453 -2.523 1 96.25 373 LEU B O 1
ATOM 7322 N N . PRO B 1 374 ? -16.078 -24.703 -1.368 1 97.31 374 PRO B N 1
ATOM 7323 C CA . PRO B 1 374 ? -16.938 -23.906 -0.489 1 97.31 374 PRO B CA 1
ATOM 7324 C C . PRO B 1 374 ? -17.453 -22.641 -1.161 1 97.31 374 PRO B C 1
ATOM 7326 O O . PRO B 1 374 ? -16.922 -22.219 -2.199 1 97.31 374 PRO B O 1
ATOM 7329 N N . SER B 1 375 ? -18.531 -22.031 -0.653 1 98.56 375 SER B N 1
ATOM 7330 C CA . SER B 1 375 ? -18.938 -20.688 -1.061 1 98.56 375 SER B CA 1
ATOM 7331 C C . SER B 1 375 ? -18 -19.625 -0.484 1 98.56 375 SER B C 1
ATOM 7333 O O . SER B 1 375 ? -18.344 -18.953 0.487 1 98.56 375 SER B O 1
ATOM 7335 N N . PHE B 1 376 ? -16.891 -19.547 -1.1 1 98.56 376 PHE B N 1
ATOM 7336 C CA . PHE B 1 376 ? -15.805 -18.656 -0.696 1 98.56 376 PHE B CA 1
ATOM 7337 C C . PHE B 1 376 ? -15.18 -17.984 -1.909 1 98.56 376 PHE B C 1
ATOM 7339 O O . PHE B 1 376 ? -14.82 -18.641 -2.883 1 98.56 376 PHE B O 1
ATOM 7346 N N . ILE B 1 377 ? -15.133 -16.688 -1.962 1 98.75 377 ILE B N 1
ATOM 7347 C CA . ILE B 1 377 ? -14.398 -15.883 -2.932 1 98.75 377 ILE B CA 1
ATOM 7348 C C . ILE B 1 377 ? -13.359 -15.023 -2.211 1 98.75 377 ILE B C 1
ATOM 7350 O O . ILE B 1 377 ? -13.703 -14.203 -1.359 1 98.75 377 ILE B O 1
ATOM 7354 N N . GLY B 1 378 ? -12.125 -15.281 -2.537 1 98.31 378 GLY B N 1
ATOM 7355 C CA . GLY B 1 378 ? -11.086 -14.578 -1.801 1 98.31 378 GLY B CA 1
ATOM 7356 C C . GLY B 1 378 ? -9.961 -14.094 -2.686 1 98.31 378 GLY B C 1
ATOM 7357 O O . GLY B 1 378 ? -9.898 -14.438 -3.869 1 98.31 378 GLY B O 1
ATOM 7358 N N . ARG B 1 379 ? -9.172 -13.242 -2.182 1 97.75 379 ARG B N 1
ATOM 7359 C CA . ARG B 1 379 ? -7.945 -12.75 -2.793 1 97.75 379 ARG B CA 1
ATOM 7360 C C . ARG B 1 379 ? -6.746 -12.969 -1.875 1 97.75 379 ARG B C 1
ATOM 7362 O O . ARG B 1 379 ? -6.91 -13.18 -0.672 1 97.75 379 ARG B O 1
ATOM 7369 N N . ARG B 1 380 ? -5.57 -12.883 -2.416 1 97.81 380 ARG B N 1
ATOM 7370 C CA . ARG B 1 380 ? -4.312 -13.086 -1.701 1 97.81 380 ARG B CA 1
ATOM 7371 C C . ARG B 1 380 ? -4.039 -11.93 -0.742 1 97.81 380 ARG B C 1
ATOM 7373 O O . ARG B 1 380 ? -4.285 -10.766 -1.075 1 97.81 380 ARG B O 1
ATOM 7380 N N . GLN B 1 381 ? -3.582 -12.266 0.47 1 97.94 381 GLN B N 1
ATOM 7381 C CA . GLN B 1 381 ? -2.941 -11.258 1.306 1 97.94 381 GLN B CA 1
ATOM 7382 C C . GLN B 1 381 ? -1.622 -10.797 0.695 1 97.94 381 GLN B C 1
ATOM 7384 O O . GLN B 1 381 ? -0.737 -11.609 0.424 1 97.94 381 GLN B O 1
ATOM 7389 N N . ARG B 1 382 ? -1.443 -9.508 0.501 1 96.56 382 ARG B N 1
ATOM 7390 C CA . ARG B 1 382 ? -0.264 -9.039 -0.217 1 96.56 382 ARG B CA 1
ATOM 7391 C C . ARG B 1 382 ? 0.638 -8.211 0.693 1 96.56 382 ARG B C 1
ATOM 7393 O O . ARG B 1 382 ? 1.746 -7.84 0.304 1 96.56 382 ARG B O 1
ATOM 7400 N N . HIS B 1 383 ? 0.149 -7.836 1.905 1 96.19 383 HIS B N 1
ATOM 7401 C CA . HIS B 1 383 ? 0.887 -6.988 2.834 1 96.19 383 HIS B CA 1
ATOM 7402 C C . HIS B 1 383 ? 0.872 -7.57 4.242 1 96.19 383 HIS B C 1
ATOM 7404 O O . HIS B 1 383 ? -0.12 -8.18 4.656 1 96.19 383 HIS B O 1
ATOM 7410 N N . LYS B 1 384 ? 1.934 -7.355 4.996 1 94.88 384 LYS B N 1
ATOM 7411 C CA . LYS B 1 384 ? 1.978 -7.781 6.395 1 94.88 384 LYS B CA 1
ATOM 7412 C C . LYS B 1 384 ? 0.999 -6.977 7.246 1 94.88 384 LYS B C 1
ATOM 7414 O O . LYS B 1 384 ? 0.375 -7.52 8.156 1 94.88 384 LYS B O 1
ATOM 7419 N N . VAL B 1 385 ? 0.995 -5.672 6.938 1 94.75 385 VAL B N 1
ATOM 7420 C CA . VAL B 1 385 ? 0.032 -4.77 7.562 1 94.75 385 VAL B CA 1
ATOM 7421 C C . VAL B 1 385 ? -1.037 -4.371 6.547 1 94.75 385 VAL B C 1
ATOM 7423 O O . VAL B 1 385 ? -0.719 -3.867 5.469 1 94.75 385 VAL B O 1
ATOM 7426 N N . PHE B 1 386 ? -2.326 -4.648 6.895 1 96.69 386 PHE B N 1
ATOM 7427 C CA . PHE B 1 386 ? -3.381 -4.387 5.926 1 96.69 386 PHE B CA 1
ATOM 7428 C C . PHE B 1 386 ? -4.715 -4.145 6.625 1 96.69 386 PHE B C 1
ATOM 7430 O O . PHE B 1 386 ? -4.852 -4.414 7.82 1 96.69 386 PHE B O 1
ATOM 7437 N N . LEU B 1 387 ? -5.645 -3.574 5.883 1 96.69 387 LEU B N 1
ATOM 7438 C CA . LEU B 1 387 ? -7.055 -3.453 6.227 1 96.69 387 LEU B CA 1
ATOM 7439 C C . LEU B 1 387 ? -7.938 -4.043 5.129 1 96.69 387 LEU B C 1
ATOM 7441 O O . LEU B 1 387 ? -7.812 -3.668 3.961 1 96.69 387 LEU B O 1
ATOM 7445 N N . ALA B 1 388 ? -8.695 -5.062 5.488 1 97.94 388 ALA B N 1
ATOM 7446 C CA . ALA B 1 388 ? -9.742 -5.602 4.629 1 97.94 388 ALA B CA 1
ATOM 7447 C C . ALA B 1 388 ? -11.125 -5.301 5.203 1 97.94 388 ALA B C 1
ATOM 7449 O O . ALA B 1 388 ? -11.359 -5.465 6.402 1 97.94 388 ALA B O 1
ATOM 7450 N N . LYS B 1 389 ? -11.977 -4.793 4.367 1 97.62 389 LYS B N 1
ATOM 7451 C CA . LYS B 1 389 ? -13.305 -4.383 4.828 1 97.62 389 LYS B CA 1
ATOM 7452 C C . LYS B 1 389 ? -14.367 -4.691 3.785 1 97.62 389 LYS B C 1
ATOM 7454 O O . LYS B 1 389 ? -14.102 -4.633 2.582 1 97.62 389 LYS B O 1
ATOM 7459 N N . THR B 1 390 ? -15.57 -5.086 4.223 1 98.38 390 THR B N 1
ATOM 7460 C CA . THR B 1 390 ? -16.688 -5.332 3.307 1 98.38 390 THR B CA 1
ATOM 7461 C C . THR B 1 390 ? -18.016 -4.949 3.955 1 98.38 390 THR B C 1
ATOM 7463 O O . THR B 1 390 ? -18.109 -4.836 5.18 1 98.38 390 THR B O 1
ATOM 7466 N N . ALA B 1 391 ? -18.984 -4.637 3.18 1 98.44 391 ALA B N 1
ATOM 7467 C CA . ALA B 1 391 ? -20.375 -4.457 3.609 1 98.44 391 ALA B CA 1
ATOM 7468 C C . ALA B 1 391 ? -21.234 -5.648 3.199 1 98.44 391 ALA B C 1
ATOM 7470 O O . ALA B 1 391 ? -21.359 -5.953 2.01 1 98.44 391 ALA B O 1
ATOM 7471 N N . MET B 1 392 ? -21.828 -6.262 4.184 1 98.81 392 MET B N 1
ATOM 7472 C CA . MET B 1 392 ? -22.578 -7.492 3.955 1 98.81 392 MET B CA 1
ATOM 7473 C C . MET B 1 392 ? -24.047 -7.305 4.293 1 98.81 392 MET B C 1
ATOM 7475 O O . MET B 1 392 ? -24.391 -6.656 5.285 1 98.81 392 MET B O 1
ATOM 7479 N N . GLU B 1 393 ? -24.953 -7.762 3.467 1 98.75 393 GLU B N 1
ATOM 7480 C CA . GLU B 1 393 ? -26.375 -7.957 3.756 1 98.75 393 GLU B CA 1
ATOM 7481 C C . GLU B 1 393 ? -26.719 -9.445 3.789 1 98.75 393 GLU B C 1
ATOM 7483 O O . GLU B 1 393 ? -26.609 -10.133 2.775 1 98.75 393 GLU B O 1
ATOM 7488 N N . PHE B 1 394 ? -27.109 -9.906 5.008 1 98.69 394 PHE B N 1
ATOM 7489 C CA . PHE B 1 394 ? -27.422 -11.32 5.219 1 98.69 394 PHE B CA 1
ATOM 7490 C C . PHE B 1 394 ? -28.406 -11.5 6.363 1 98.69 394 PHE B C 1
ATOM 7492 O O . PHE B 1 394 ? -28.266 -10.875 7.418 1 98.69 394 PHE B O 1
ATOM 7499 N N . THR B 1 395 ? -29.406 -12.258 6.121 1 97.88 395 THR B N 1
ATOM 7500 C CA . THR B 1 395 ? -30.344 -12.695 7.141 1 97.88 395 THR B CA 1
ATOM 7501 C C . THR B 1 395 ? -30.406 -14.219 7.207 1 97.88 395 THR B C 1
ATOM 7503 O O . THR B 1 395 ? -31.031 -14.859 6.359 1 97.88 395 THR B O 1
ATOM 7506 N N . PRO B 1 396 ? -29.797 -14.773 8.25 1 97.75 396 PRO B N 1
ATOM 7507 C CA . PRO B 1 396 ? -29.875 -16.234 8.344 1 97.75 396 PRO B CA 1
ATOM 7508 C C . PRO B 1 396 ? -31.312 -16.75 8.414 1 97.75 396 PRO B C 1
ATOM 7510 O O . PRO B 1 396 ? -32.125 -16.219 9.188 1 97.75 396 PRO B O 1
ATOM 7513 N N . ALA B 1 397 ? -31.562 -17.75 7.676 1 96.56 397 ALA B N 1
ATOM 7514 C CA . ALA B 1 397 ? -32.906 -18.328 7.66 1 96.56 397 ALA B CA 1
ATOM 7515 C C . ALA B 1 397 ? -33.125 -19.281 8.828 1 96.56 397 ALA B C 1
ATOM 7517 O O . ALA B 1 397 ? -34.25 -19.562 9.227 1 96.56 397 ALA B O 1
ATOM 7518 N N . ASN B 1 398 ? -32.094 -19.891 9.273 1 96.62 398 ASN B N 1
ATOM 7519 C CA . ASN B 1 398 ? -32.094 -20.797 10.414 1 96.62 398 ASN B CA 1
ATOM 7520 C C . ASN B 1 398 ? -30.75 -20.797 11.125 1 96.62 398 ASN B C 1
ATOM 7522 O O . ASN B 1 398 ? -29.844 -20.047 10.75 1 96.62 398 ASN B O 1
ATOM 7526 N N . GLU B 1 399 ? -30.531 -21.625 12.109 1 97.38 399 GLU B N 1
ATOM 7527 C CA . GLU B 1 399 ? -29.375 -21.594 12.984 1 97.38 399 GLU B CA 1
ATOM 7528 C C . GLU B 1 399 ? -28.156 -22.203 12.289 1 97.38 399 GLU B C 1
ATOM 7530 O O . GLU B 1 399 ? -27.016 -22.047 12.758 1 97.38 399 GLU B O 1
ATOM 7535 N N . ASN B 1 400 ? -28.344 -22.844 11.18 1 97.81 400 ASN B N 1
ATOM 7536 C CA . ASN B 1 400 ? -27.234 -23.5 10.492 1 97.81 400 ASN B CA 1
ATOM 7537 C C . ASN B 1 400 ? -26.547 -22.578 9.508 1 97.81 400 ASN B C 1
ATOM 7539 O O . ASN B 1 400 ? -25.469 -22.875 9.008 1 97.81 400 ASN B O 1
ATOM 7543 N N . GLU B 1 401 ? -27.172 -21.469 9.188 1 98.56 401 GLU B N 1
ATOM 7544 C CA . GLU B 1 401 ? -26.656 -20.578 8.148 1 98.56 401 GLU B CA 1
ATOM 7545 C C . GLU B 1 401 ? -25.719 -19.531 8.742 1 98.56 401 GLU B C 1
ATOM 7547 O O . GLU B 1 401 ? -25.969 -19.016 9.836 1 98.56 401 GLU B O 1
ATOM 7552 N N . GLU B 1 402 ? -24.625 -19.297 8.086 1 98.75 402 GLU B N 1
ATOM 7553 C CA . GLU B 1 402 ? -23.641 -18.281 8.484 1 98.75 402 GLU B CA 1
ATOM 7554 C C . GLU B 1 402 ? -23.062 -17.578 7.273 1 98.75 402 GLU B C 1
ATOM 7556 O O . GLU B 1 402 ? -22.984 -18.141 6.184 1 98.75 402 GLU B O 1
ATOM 7561 N N . ALA B 1 403 ? -22.688 -16.328 7.379 1 98.88 403 ALA B N 1
ATOM 7562 C CA . ALA B 1 403 ? -21.984 -15.586 6.336 1 98.88 403 ALA B CA 1
ATOM 7563 C C . ALA B 1 403 ? -21.062 -14.531 6.941 1 98.88 403 ALA B C 1
ATOM 7565 O O . ALA B 1 403 ? -21.328 -14.016 8.031 1 98.88 403 ALA B O 1
ATOM 7566 N N . GLY B 1 404 ? -20 -14.227 6.297 1 98.88 404 GLY B N 1
ATOM 7567 C CA . GLY B 1 404 ? -19.078 -13.203 6.75 1 98.88 404 GLY B CA 1
ATOM 7568 C C . GLY B 1 404 ? -17.766 -13.211 5.992 1 98.88 404 GLY B C 1
ATOM 7569 O O . GLY B 1 404 ? -17.75 -13.258 4.758 1 98.88 404 GLY B O 1
ATOM 7570 N N . ILE B 1 405 ? -16.656 -13.055 6.758 1 98.81 405 ILE B N 1
ATOM 7571 C CA . ILE B 1 405 ? -15.312 -12.984 6.172 1 98.81 405 ILE B CA 1
ATOM 7572 C C . ILE B 1 405 ? -14.461 -14.133 6.707 1 98.81 405 ILE B C 1
ATOM 7574 O O . ILE B 1 405 ? -14.625 -14.555 7.852 1 98.81 405 ILE B O 1
ATOM 7578 N N . ALA B 1 406 ? -13.578 -14.57 5.852 1 98.88 406 ALA B N 1
ATOM 7579 C CA . ALA B 1 406 ? -12.672 -15.656 6.211 1 98.88 406 ALA B CA 1
ATOM 7580 C C . ALA B 1 406 ? -11.227 -15.305 5.863 1 98.88 406 ALA B C 1
ATOM 7582 O O . ALA B 1 406 ? -10.969 -14.664 4.844 1 98.88 406 ALA B O 1
ATOM 7583 N N . LEU B 1 407 ? -10.305 -15.641 6.668 1 98.81 407 LEU B N 1
ATOM 7584 C CA . LEU B 1 407 ? -8.875 -15.75 6.375 1 98.81 407 LEU B CA 1
ATOM 7585 C C . LEU B 1 407 ? -8.445 -17.203 6.305 1 98.81 407 LEU B C 1
ATOM 7587 O O . LEU B 1 407 ? -8.531 -17.938 7.301 1 98.81 407 LEU B O 1
ATOM 7591 N N . VAL B 1 408 ? -7.93 -17.594 5.164 1 98.38 408 VAL B N 1
ATOM 7592 C CA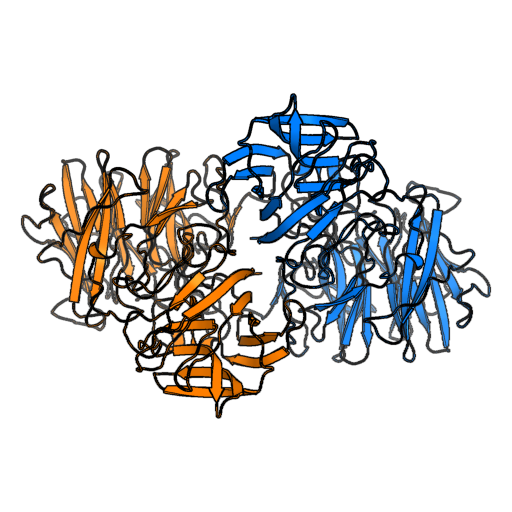 . VAL B 1 408 ? -7.82 -19.031 4.918 1 98.38 408 VAL B CA 1
ATOM 7593 C C . VAL B 1 408 ? -6.383 -19.375 4.543 1 98.38 408 VAL B C 1
ATOM 7595 O O . VAL B 1 408 ? -5.824 -18.812 3.6 1 98.38 408 VAL B O 1
ATOM 7598 N N . GLN B 1 409 ? -5.789 -20.297 5.309 1 97.62 409 GLN B N 1
ATOM 7599 C CA . GLN B 1 409 ? -4.609 -21 4.836 1 97.62 409 GLN B CA 1
ATOM 7600 C C . GLN B 1 409 ? -4.996 -22.297 4.117 1 97.62 409 GLN B C 1
ATOM 7602 O O . GLN B 1 409 ? -4.547 -22.547 2.996 1 97.62 409 GLN B O 1
ATOM 7607 N N . ASP B 1 410 ? -5.75 -23.109 4.777 1 96.69 410 ASP B N 1
ATOM 7608 C CA . ASP B 1 410 ? -6.355 -24.312 4.211 1 96.69 410 ASP B CA 1
ATOM 7609 C C . ASP B 1 410 ? -7.535 -24.781 5.059 1 96.69 410 ASP B C 1
ATOM 7611 O O . ASP B 1 410 ? -8.047 -24.031 5.891 1 96.69 410 ASP B O 1
ATOM 7615 N N . ASP B 1 411 ? -8.133 -25.969 4.738 1 96.25 411 ASP B N 1
ATOM 7616 C CA . ASP B 1 411 ? -9.32 -26.484 5.414 1 96.25 411 ASP B CA 1
ATOM 7617 C C . ASP B 1 411 ? -9.039 -26.75 6.891 1 96.25 411 ASP B C 1
ATOM 7619 O O . ASP B 1 411 ? -9.953 -26.719 7.719 1 96.25 411 ASP B O 1
ATOM 7623 N N . ARG B 1 412 ? -7.777 -26.906 7.293 1 97 412 ARG B N 1
ATOM 7624 C CA . ARG B 1 412 ? -7.406 -27.266 8.656 1 97 412 ARG B CA 1
ATOM 7625 C C . ARG B 1 412 ? -7.086 -26.016 9.484 1 97 412 ARG B C 1
ATOM 7627 O O . ARG B 1 412 ? -7.043 -26.078 10.711 1 97 412 ARG B O 1
ATOM 7634 N N . PHE B 1 413 ? -6.785 -24.875 8.766 1 98 413 PHE B N 1
ATOM 7635 C CA . PHE B 1 413 ? -6.332 -23.672 9.445 1 98 413 PHE B CA 1
ATOM 7636 C C . PHE B 1 413 ? -6.973 -22.438 8.836 1 98 413 PHE B C 1
ATOM 7638 O O . PHE B 1 413 ? -6.652 -22.047 7.711 1 98 413 PHE B O 1
ATOM 7645 N N . HIS B 1 414 ? -7.863 -21.781 9.531 1 98.5 414 HIS B N 1
ATOM 7646 C CA . HIS B 1 414 ? -8.5 -20.562 9.07 1 98.5 414 HIS B CA 1
ATOM 7647 C C . HIS B 1 414 ? -9.211 -19.844 10.211 1 98.5 414 HIS B C 1
ATOM 7649 O O . HIS B 1 414 ? -9.43 -20.422 11.281 1 98.5 414 HIS B O 1
ATOM 7655 N N . TYR B 1 415 ? -9.414 -18.594 10.07 1 98.81 415 TYR B N 1
ATOM 7656 C CA . TYR B 1 415 ? -10.25 -17.766 10.938 1 98.81 415 TYR B CA 1
ATOM 7657 C C . TYR B 1 415 ? -11.539 -17.359 10.227 1 98.81 415 TYR B C 1
ATOM 7659 O O . TYR B 1 415 ? -11.539 -17.125 9.016 1 98.81 415 TYR B O 1
ATOM 7667 N N . LEU B 1 416 ? -12.625 -17.312 11.016 1 98.69 416 LEU B N 1
ATOM 7668 C CA . LEU B 1 416 ? -13.922 -16.875 10.508 1 98.69 416 LEU B CA 1
ATOM 7669 C C . LEU B 1 416 ? -14.508 -15.781 11.406 1 98.69 416 LEU B C 1
ATOM 7671 O O . LEU B 1 416 ? -14.375 -15.844 12.625 1 98.69 416 LEU B O 1
ATOM 7675 N N . MET B 1 417 ? -15.086 -14.82 10.828 1 98.88 417 MET B N 1
ATOM 7676 C CA . MET B 1 417 ? -16.078 -13.938 11.438 1 98.88 417 MET B CA 1
ATOM 7677 C C . MET B 1 417 ? -17.406 -14.016 10.688 1 98.88 417 MET B C 1
ATOM 7679 O O . MET B 1 417 ? -17.484 -13.617 9.523 1 98.88 417 MET B O 1
ATOM 7683 N N . VAL B 1 418 ? -18.469 -14.539 11.414 1 98.88 418 VAL B N 1
ATOM 7684 C CA . VAL B 1 418 ? -19.688 -14.828 10.672 1 98.88 418 VAL B CA 1
ATOM 7685 C C . VAL B 1 418 ? -20.906 -14.383 11.484 1 98.88 418 VAL B C 1
ATOM 7687 O O . VAL B 1 418 ? -20.906 -14.461 12.719 1 98.88 418 VAL B O 1
ATOM 7690 N N . LEU B 1 419 ? -21.875 -13.906 10.773 1 98.81 419 LEU B N 1
ATOM 7691 C CA . LEU B 1 419 ? -23.203 -13.641 11.32 1 98.81 419 LEU B CA 1
ATOM 7692 C C . LEU B 1 419 ? -24.047 -14.914 11.352 1 98.81 419 LEU B C 1
ATOM 7694 O O . LEU B 1 419 ? -24.125 -15.633 10.352 1 98.81 419 LEU B O 1
ATOM 7698 N N . VAL B 1 420 ? -24.625 -15.195 12.477 1 98.5 420 VAL B N 1
ATOM 7699 C CA . VAL B 1 420 ? -25.484 -16.359 12.656 1 98.5 420 VAL B CA 1
ATOM 7700 C C . VAL B 1 420 ? -26.75 -15.953 13.391 1 98.5 420 VAL B C 1
ATOM 7702 O O . VAL B 1 420 ? -26.922 -14.789 13.75 1 98.5 420 VAL B O 1
ATOM 7705 N N . GLN B 1 421 ? -27.656 -16.938 13.406 1 97.69 421 GLN B N 1
ATOM 7706 C CA . GLN B 1 421 ? -28.844 -16.781 14.227 1 97.69 421 GLN B CA 1
ATOM 7707 C C . GLN B 1 421 ? -28.875 -17.797 15.367 1 97.69 421 GLN B C 1
ATOM 7709 O O . GLN B 1 421 ? -28.562 -18.969 15.164 1 97.69 421 GLN B O 1
ATOM 7714 N N . LYS B 1 422 ? -29.078 -17.344 16.547 1 96.25 422 LYS B N 1
ATOM 7715 C CA . LYS B 1 422 ? -29.281 -18.172 17.734 1 96.25 422 LYS B CA 1
ATOM 7716 C C . LYS B 1 422 ? -30.547 -17.766 18.469 1 96.25 422 LYS B C 1
ATOM 7718 O O . LYS B 1 422 ? -30.672 -16.609 18.891 1 96.25 422 LYS B O 1
ATOM 7723 N N . ASP B 1 423 ? -31.516 -18.734 18.656 1 94.56 423 ASP B N 1
ATOM 7724 C CA . ASP B 1 423 ? -32.781 -18.484 19.359 1 94.56 423 ASP B CA 1
ATOM 7725 C C . ASP B 1 423 ? -33.5 -17.281 18.766 1 94.56 423 ASP B C 1
ATOM 7727 O O . ASP B 1 423 ? -33.938 -16.391 19.516 1 94.56 423 ASP B O 1
ATOM 7731 N N . GLY B 1 424 ? -33.375 -17.109 17.516 1 94.31 424 GLY B N 1
ATOM 7732 C CA . GLY B 1 424 ? -34.094 -16.078 16.797 1 94.31 424 GLY B CA 1
ATOM 7733 C C . GLY B 1 424 ? -33.406 -14.727 16.828 1 94.31 424 GLY B C 1
ATOM 7734 O O . GLY B 1 424 ? -33.969 -13.734 16.344 1 94.31 424 GLY B O 1
ATOM 7735 N N . LYS B 1 425 ? -32.219 -14.68 17.406 1 97.06 425 LYS B N 1
ATOM 7736 C CA . LYS B 1 425 ? -31.469 -13.422 17.5 1 97.06 425 LYS B CA 1
ATOM 7737 C C . LYS B 1 425 ? -30.172 -13.484 16.703 1 97.06 425 LYS B C 1
ATOM 7739 O O . LYS B 1 425 ? -29.547 -14.539 16.625 1 97.06 425 LYS B O 1
ATOM 7744 N N . PRO B 1 426 ? -29.797 -12.344 16.172 1 98 426 PRO B N 1
ATOM 7745 C CA . PRO B 1 426 ? -28.547 -12.328 15.414 1 98 426 PRO B CA 1
ATOM 7746 C C . PRO B 1 426 ? -27.312 -12.25 16.312 1 98 426 PRO B C 1
ATOM 7748 O O . PRO B 1 426 ? -27.297 -11.469 17.266 1 98 426 PRO B O 1
ATOM 7751 N N . PHE B 1 427 ? -26.344 -13.055 16.062 1 98.56 427 PHE B N 1
ATOM 7752 C CA . PHE B 1 427 ? -25.047 -13.039 16.75 1 98.56 427 PHE B CA 1
ATOM 7753 C C . PHE B 1 427 ? -23.906 -12.969 15.742 1 98.56 427 PHE B C 1
ATOM 7755 O O . PHE B 1 427 ? -24 -13.523 14.641 1 98.56 427 PHE B O 1
ATOM 7762 N N . LEU B 1 428 ? -22.875 -12.227 16.031 1 98.75 428 LEU B N 1
ATOM 7763 C CA . LEU B 1 428 ? -21.609 -12.289 15.32 1 98.75 428 LEU B CA 1
ATOM 7764 C C . LEU B 1 428 ? -20.609 -13.164 16.062 1 98.75 428 LEU B C 1
ATOM 7766 O O . LEU B 1 428 ? -20.422 -13.008 17.281 1 98.75 428 LEU B O 1
ATOM 7770 N N . GLN B 1 429 ? -20.031 -14.086 15.344 1 98.81 429 GLN B N 1
ATOM 7771 C CA . GLN B 1 429 ? -19.141 -15.047 15.969 1 98.81 429 GLN B CA 1
ATOM 7772 C C . GLN B 1 429 ? -17.781 -15.078 15.258 1 98.81 429 GLN B C 1
ATOM 7774 O O . GLN B 1 429 ? -17.719 -14.961 14.039 1 98.81 429 GLN B O 1
ATOM 7779 N N . ALA B 1 430 ? -16.719 -15.18 16.047 1 98.81 430 ALA B N 1
ATOM 7780 C CA . ALA B 1 430 ? -15.375 -15.422 15.523 1 98.81 430 ALA B CA 1
ATOM 7781 C C . ALA B 1 430 ? -14.914 -16.844 15.844 1 98.81 430 ALA B C 1
ATOM 7783 O O . ALA B 1 430 ? -15.047 -17.297 16.984 1 98.81 430 ALA B O 1
ATOM 7784 N N . TYR B 1 431 ? -14.422 -17.516 14.844 1 98.75 431 TYR B N 1
ATOM 7785 C CA . TYR B 1 431 ? -13.961 -18.891 15.008 1 98.75 431 TYR B CA 1
ATOM 7786 C C . TYR B 1 431 ? -12.492 -19.016 14.609 1 98.75 431 TYR B C 1
ATOM 7788 O O . TYR B 1 431 ? -12.016 -18.297 13.734 1 98.75 431 TYR B O 1
ATOM 7796 N N . GLN B 1 432 ? -11.844 -19.938 15.25 1 98.38 432 GLN B N 1
ATOM 7797 C CA . GLN B 1 432 ? -10.531 -20.438 14.867 1 98.38 432 GLN B CA 1
ATOM 7798 C C . GLN B 1 432 ? -10.594 -21.922 14.5 1 98.38 432 GLN B C 1
ATOM 7800 O O . GLN B 1 432 ? -11.203 -22.719 15.227 1 98.38 432 GLN B O 1
ATOM 7805 N N . THR B 1 433 ? -10.117 -22.234 13.359 1 98.25 433 THR B N 1
ATOM 7806 C CA . THR B 1 433 ? -9.891 -23.641 13.031 1 98.25 433 THR B CA 1
ATOM 7807 C C . THR B 1 433 ? -8.398 -23.953 13.062 1 98.25 433 THR B C 1
ATOM 7809 O O . THR B 1 433 ? -7.609 -23.344 12.336 1 98.25 433 THR B O 1
ATOM 7812 N N . GLU B 1 434 ? -8.008 -24.828 13.922 1 97.44 434 GLU B N 1
ATOM 7813 C CA . GLU B 1 434 ? -6.641 -25.312 14.07 1 97.44 434 GLU B CA 1
ATOM 7814 C C . GLU B 1 434 ? -6.578 -26.828 13.953 1 97.44 434 GLU B C 1
ATOM 7816 O O . GLU B 1 434 ? -7.168 -27.547 14.766 1 97.44 434 GLU B O 1
ATOM 7821 N N . ASN B 1 435 ? -5.871 -27.281 12.953 1 95.5 435 ASN B N 1
ATOM 7822 C CA . ASN B 1 435 ? -5.738 -28.719 12.68 1 95.5 435 ASN B CA 1
ATOM 7823 C C . ASN B 1 435 ? -7.102 -29.391 12.57 1 95.5 435 ASN B C 1
ATOM 7825 O O . ASN B 1 435 ? -7.336 -30.438 13.18 1 95.5 435 ASN B O 1
ATOM 7829 N N . GLY B 1 436 ? -8.016 -28.688 11.969 1 93.94 436 GLY B N 1
ATOM 7830 C CA . GLY B 1 436 ? -9.32 -29.25 11.68 1 93.94 436 GLY B CA 1
ATOM 7831 C C . GLY B 1 436 ? -10.328 -29.031 12.797 1 93.94 436 GLY B C 1
ATOM 7832 O O . GLY B 1 436 ? -11.516 -29.312 12.633 1 93.94 436 GLY B O 1
ATOM 7833 N N . THR B 1 437 ? -9.883 -28.594 13.914 1 96.5 437 THR B N 1
ATOM 7834 C CA . THR B 1 437 ? -10.773 -28.359 15.039 1 96.5 437 THR B CA 1
ATOM 7835 C C . THR B 1 437 ? -11.25 -26.906 15.07 1 96.5 437 THR B C 1
ATOM 7837 O O . THR B 1 437 ? -10.445 -25.984 15.211 1 96.5 437 THR B O 1
ATOM 7840 N N . LYS B 1 438 ? -12.508 -26.734 14.938 1 96.81 438 LYS B N 1
ATOM 7841 C CA . LYS B 1 438 ? -13.141 -25.406 14.969 1 96.81 438 LYS B CA 1
ATOM 7842 C C . LYS B 1 438 ? -13.508 -25.016 16.391 1 96.81 438 LYS B C 1
ATOM 7844 O O . LYS B 1 438 ? -14.164 -25.766 17.109 1 96.81 438 LYS B O 1
ATOM 7849 N N . SER B 1 439 ? -13.023 -23.844 16.844 1 98.06 439 SER B N 1
ATOM 7850 C CA . SER B 1 439 ? -13.312 -23.359 18.188 1 98.06 439 SER B CA 1
ATOM 7851 C C . SER B 1 439 ? -13.875 -21.938 18.141 1 98.06 439 SER B C 1
ATOM 7853 O O . SER B 1 439 ? -13.414 -21.109 17.359 1 98.06 439 SER B O 1
ATOM 7855 N N . LEU B 1 440 ? -14.867 -21.641 18.984 1 98.44 440 LEU B N 1
ATOM 7856 C CA . LEU B 1 440 ? -15.438 -20.297 19.125 1 98.44 440 LEU B CA 1
ATOM 7857 C C . LEU B 1 440 ? -14.523 -19.391 19.953 1 98.44 440 LEU B C 1
ATOM 7859 O O . LEU B 1 440 ? -14.148 -19.75 21.062 1 98.44 440 LEU B O 1
ATOM 7863 N N . LEU B 1 441 ? -14.141 -18.297 19.406 1 98.56 441 LEU B N 1
ATOM 7864 C CA . LEU B 1 441 ? -13.234 -17.375 20.078 1 98.56 441 LEU B CA 1
ATOM 7865 C C . LEU B 1 441 ? -14.008 -16.25 20.75 1 98.56 441 LEU B C 1
ATOM 7867 O O . LEU B 1 441 ? -13.609 -15.781 21.828 1 98.56 441 LEU B O 1
ATOM 7871 N N . ALA B 1 442 ? -15.008 -15.734 20.125 1 98.56 442 ALA B N 1
ATOM 7872 C CA . ALA B 1 442 ? -15.805 -14.609 20.609 1 98.56 442 ALA B CA 1
ATOM 7873 C C . ALA B 1 442 ? -17.203 -14.641 20.016 1 98.56 442 ALA B C 1
ATOM 7875 O O . ALA B 1 442 ? -17.406 -15.164 18.922 1 98.56 442 ALA B O 1
ATOM 7876 N N . GLU B 1 443 ? -18.094 -14.188 20.719 1 98.25 443 GLU B N 1
ATOM 7877 C CA . GLU B 1 443 ? -19.484 -14.055 20.297 1 98.25 443 GLU B CA 1
ATOM 7878 C C . GLU B 1 443 ? -20.125 -12.805 20.875 1 98.25 443 GLU B C 1
ATOM 7880 O O . GLU B 1 443 ? -19.891 -12.461 22.047 1 98.25 443 GLU B O 1
ATOM 7885 N N . THR B 1 444 ? -20.859 -12.094 20.109 1 98.25 444 THR B N 1
ATOM 7886 C CA . THR B 1 444 ? -21.609 -10.938 20.594 1 98.25 444 THR B CA 1
ATOM 7887 C C . THR B 1 444 ? -22.969 -10.836 19.906 1 98.25 444 THR B C 1
ATOM 7889 O O . THR B 1 444 ? -23.078 -11.086 18.703 1 98.25 444 THR B O 1
ATOM 7892 N N . GLU B 1 445 ? -24.016 -10.641 20.719 1 98 445 GLU B N 1
ATOM 7893 C CA . GLU B 1 445 ? -25.312 -10.312 20.125 1 98 445 GLU B CA 1
ATOM 7894 C C . GLU B 1 445 ? -25.266 -8.969 19.391 1 98 445 GLU B C 1
ATOM 7896 O O . GLU B 1 445 ? -24.672 -8.008 19.891 1 98 445 GLU B O 1
ATOM 7901 N N . ILE B 1 446 ? -25.797 -8.922 18.234 1 97.25 446 ILE B N 1
ATOM 7902 C CA . ILE B 1 446 ? -25.766 -7.664 17.5 1 97.25 446 ILE B CA 1
ATOM 7903 C C . ILE B 1 446 ? -27.188 -7.184 17.219 1 97.25 446 ILE B C 1
ATOM 7905 O O . ILE B 1 446 ? -28.156 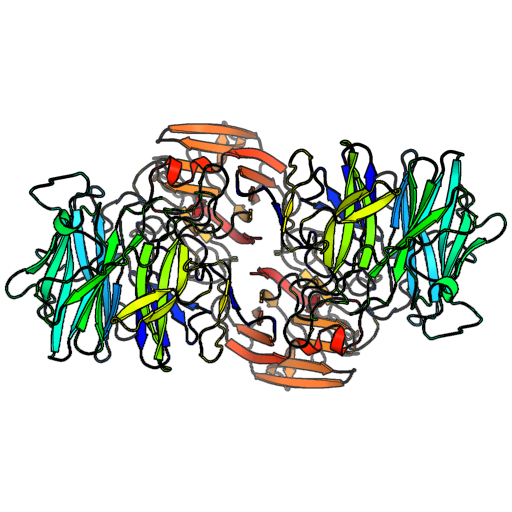-7.926 17.438 1 97.25 446 ILE B O 1
ATOM 7909 N N . LYS B 1 447 ? -27.297 -5.883 16.812 1 95.88 447 LYS B N 1
ATOM 7910 C CA . LYS B 1 447 ? -28.594 -5.359 16.391 1 95.88 447 LYS B CA 1
ATOM 7911 C C . LYS B 1 447 ? -29.125 -6.109 15.172 1 95.88 447 LYS B C 1
ATOM 7913 O O . LYS B 1 447 ? -28.344 -6.621 14.367 1 95.88 447 LYS B O 1
ATOM 7918 N N . ASP B 1 448 ? -30.422 -6.227 15.164 1 93.69 448 ASP B N 1
ATOM 7919 C CA . ASP B 1 448 ? -31.047 -6.801 13.977 1 93.69 448 ASP B CA 1
ATOM 7920 C C . ASP B 1 448 ? -31.062 -5.793 12.828 1 93.69 448 ASP B C 1
ATOM 7922 O O . ASP B 1 448 ? -31.969 -4.965 12.742 1 93.69 448 ASP B O 1
ATOM 7926 N N . VAL B 1 449 ? -30.047 -5.863 12.062 1 93.12 449 VAL B N 1
ATOM 7927 C CA . VAL B 1 449 ? -29.922 -4.93 10.945 1 93.12 449 VAL B CA 1
ATOM 7928 C C . VAL B 1 449 ? -29.766 -5.703 9.641 1 93.12 449 VAL B C 1
ATOM 7930 O O . VAL B 1 449 ? -29.344 -6.863 9.641 1 93.12 449 VAL B O 1
ATOM 7933 N N . LYS B 1 450 ? -30.109 -5.082 8.578 1 91.81 450 LYS B N 1
ATOM 7934 C CA . LYS B 1 450 ? -30 -5.691 7.258 1 91.81 450 LYS B CA 1
ATOM 7935 C C . LYS B 1 450 ? -28.562 -5.676 6.762 1 91.81 450 LYS B C 1
ATOM 7937 O O . LYS B 1 450 ? -28.141 -6.562 6.016 1 91.81 450 LYS B O 1
ATOM 7942 N N . ARG B 1 451 ? -27.875 -4.637 7.125 1 97.12 451 ARG B N 1
ATOM 7943 C CA . ARG B 1 451 ? -26.531 -4.395 6.621 1 97.12 451 ARG B CA 1
ATOM 7944 C C . ARG B 1 451 ? -25.516 -4.312 7.762 1 97.12 451 ARG B C 1
ATOM 7946 O O . ARG B 1 451 ? -25.766 -3.633 8.766 1 97.12 451 ARG B O 1
ATOM 7953 N N . LEU B 1 452 ? -24.469 -5.105 7.645 1 98.31 452 LEU B N 1
ATOM 7954 C CA . LEU B 1 452 ? -23.375 -5.141 8.617 1 98.31 452 LEU B CA 1
ATOM 7955 C C . LEU B 1 452 ? -22.031 -4.922 7.93 1 98.31 452 LEU B C 1
ATOM 7957 O O . LEU B 1 452 ? -21.797 -5.449 6.84 1 98.31 452 LEU B O 1
ATOM 7961 N N . TYR B 1 453 ? -21.188 -4.113 8.539 1 98.06 453 TYR B N 1
ATOM 7962 C CA . TYR B 1 453 ? -19.844 -3.893 8.047 1 98.06 453 TYR B CA 1
ATOM 7963 C C . TYR B 1 453 ? -18.844 -4.754 8.805 1 98.06 453 TYR B C 1
ATOM 7965 O O . TYR B 1 453 ? -18.844 -4.797 10.039 1 98.06 453 TYR B O 1
ATOM 7973 N N . LEU B 1 454 ? -18.047 -5.512 8.07 1 98.56 454 LEU B N 1
ATOM 7974 C CA . LEU B 1 454 ? -17.031 -6.406 8.641 1 98.56 454 LEU B CA 1
ATOM 7975 C C . LEU B 1 454 ? -15.633 -5.973 8.234 1 98.56 454 LEU B C 1
ATOM 7977 O O . LEU B 1 454 ? -15.406 -5.582 7.086 1 98.56 454 LEU B O 1
ATOM 7981 N N . SER B 1 455 ? -14.734 -6.008 9.188 1 97.44 455 SER B N 1
ATOM 7982 C CA . SER B 1 455 ? -13.367 -5.586 8.891 1 97.44 455 SER B CA 1
ATOM 7983 C C . SER B 1 455 ? -12.344 -6.461 9.609 1 97.44 455 SER B C 1
ATOM 7985 O O . SER B 1 455 ? -12.594 -6.926 10.727 1 97.44 455 SER B O 1
ATOM 7987 N N . VAL B 1 456 ? -11.266 -6.719 8.922 1 98.19 456 VAL B N 1
ATOM 7988 C CA . VAL B 1 456 ? -10.109 -7.402 9.492 1 98.19 456 VAL B CA 1
ATOM 7989 C C . VAL B 1 456 ? -8.852 -6.559 9.281 1 98.19 456 VAL B C 1
ATOM 7991 O O . VAL B 1 456 ? -8.578 -6.121 8.164 1 98.19 456 VAL B O 1
ATOM 7994 N N . GLN B 1 457 ? -8.141 -6.32 10.32 1 97.25 457 GLN B N 1
ATOM 7995 C CA . GLN B 1 457 ? -6.855 -5.645 10.234 1 97.25 457 GLN B CA 1
ATOM 7996 C C . GLN B 1 457 ? -5.711 -6.594 10.57 1 97.25 457 GLN B C 1
ATOM 7998 O O . GLN B 1 457 ? -5.723 -7.242 11.617 1 97.25 457 GLN B O 1
ATOM 8003 N N . GLY B 1 458 ? -4.785 -6.707 9.656 1 97.38 458 GLY B N 1
ATOM 8004 C CA . GLY B 1 458 ? -3.547 -7.414 9.93 1 97.38 458 GLY B CA 1
ATOM 8005 C C . GLY B 1 458 ? -2.438 -6.504 10.414 1 97.38 458 GLY B C 1
ATOM 8006 O O . GLY B 1 458 ? -2.25 -5.402 9.891 1 97.38 458 GLY B O 1
ATOM 8007 N N . ASN B 1 459 ? -1.699 -6.973 11.422 1 94.56 459 ASN B N 1
ATOM 8008 C CA . ASN B 1 459 ? -0.584 -6.227 11.992 1 94.56 459 ASN B CA 1
ATOM 8009 C C . ASN B 1 459 ? 0.687 -7.07 12.047 1 94.56 459 ASN B C 1
ATOM 8011 O O . ASN B 1 459 ? 1.339 -7.152 13.086 1 94.56 459 ASN B O 1
ATOM 8015 N N . THR B 1 460 ? 0.939 -7.785 11.031 1 93.31 460 THR B N 1
ATOM 8016 C CA . THR B 1 460 ? 2.092 -8.664 10.867 1 93.31 460 THR B CA 1
ATOM 8017 C C . THR B 1 460 ? 1.941 -9.922 11.727 1 93.31 460 THR B C 1
ATOM 8019 O O . THR B 1 460 ? 1.78 -11.023 11.195 1 93.31 460 THR B O 1
ATOM 8022 N N . THR B 1 461 ? 1.768 -9.742 13.109 1 94.88 461 THR B N 1
ATOM 8023 C CA . THR B 1 461 ? 1.768 -10.922 13.969 1 94.88 461 THR B CA 1
ATOM 8024 C C . THR B 1 461 ? 0.35 -11.258 14.422 1 94.88 461 THR B C 1
ATOM 8026 O O . THR B 1 461 ? 0.112 -12.32 14.992 1 94.88 461 THR B O 1
ATOM 8029 N N . ASP B 1 462 ? -0.553 -10.352 14.156 1 96.62 462 ASP B N 1
ATOM 8030 C CA . ASP B 1 462 ? -1.891 -10.586 14.688 1 96.62 462 ASP B CA 1
ATOM 8031 C C . ASP B 1 462 ? -2.963 -10.078 13.727 1 96.62 462 ASP B C 1
ATOM 8033 O O . ASP B 1 462 ? -2.678 -9.266 12.844 1 96.62 462 ASP B O 1
ATOM 8037 N N . TYR B 1 463 ? -4.133 -10.594 13.898 1 98.06 463 TYR B N 1
ATOM 8038 C CA . TYR B 1 463 ? -5.34 -10.125 13.227 1 98.06 463 TYR B CA 1
ATOM 8039 C C . TYR B 1 463 ? -6.336 -9.547 14.227 1 98.06 463 TYR B C 1
ATOM 8041 O O . TYR B 1 463 ? -6.516 -10.094 15.32 1 98.06 463 TYR B O 1
ATOM 8049 N N . ASP B 1 464 ? -6.906 -8.461 13.938 1 97.94 464 ASP B N 1
ATOM 8050 C CA . ASP B 1 464 ? -8.008 -7.867 14.688 1 97.94 464 ASP B CA 1
ATOM 8051 C C . ASP B 1 464 ? -9.289 -7.852 13.859 1 97.94 464 ASP B C 1
ATOM 8053 O O . ASP B 1 464 ? -9.273 -7.441 12.695 1 97.94 464 ASP B O 1
ATOM 8057 N N . PHE B 1 465 ? -10.383 -8.359 14.492 1 98.38 465 PHE B N 1
ATOM 8058 C CA . PHE B 1 465 ? -11.672 -8.398 13.82 1 98.38 465 PHE B CA 1
ATOM 8059 C C . PHE B 1 465 ? -12.609 -7.336 14.391 1 98.38 465 PHE B C 1
ATOM 8061 O O . PHE B 1 465 ? -12.789 -7.246 15.609 1 98.38 465 PHE B O 1
ATOM 8068 N N . TYR B 1 466 ? -13.172 -6.555 13.5 1 97.69 466 TYR B N 1
ATOM 8069 C CA . TYR B 1 466 ? -14.102 -5.496 13.875 1 97.69 466 TYR B CA 1
ATOM 8070 C C . TYR B 1 466 ? -15.414 -5.625 13.109 1 97.69 466 TYR B C 1
ATOM 8072 O O . TYR B 1 466 ? -15.477 -6.309 12.086 1 97.69 466 TYR B O 1
ATOM 8080 N N . TYR B 1 467 ? -16.469 -5.117 13.672 1 98.19 467 TYR B N 1
ATOM 8081 C CA . TYR B 1 467 ? -17.734 -4.977 12.984 1 98.19 467 TYR B CA 1
ATOM 8082 C C . TYR B 1 467 ? -18.359 -3.617 13.266 1 98.19 467 TYR B C 1
ATOM 8084 O O . TYR B 1 467 ? -17.953 -2.912 14.188 1 98.19 467 TYR B O 1
ATOM 8092 N N . GLY B 1 468 ? -19.297 -3.188 12.406 1 97.06 468 GLY B N 1
ATOM 8093 C CA . GLY B 1 468 ? -19.984 -1.922 12.609 1 97.06 468 GLY B CA 1
ATOM 8094 C C . GLY B 1 468 ? -21.359 -1.888 12 1 97.06 468 GLY B C 1
ATOM 8095 O O . GLY B 1 468 ? -21.672 -2.672 11.094 1 97.06 468 GLY B O 1
ATOM 8096 N N . TYR B 1 469 ? -22.203 -0.974 12.547 1 97.06 469 TYR B N 1
ATOM 8097 C CA . TYR B 1 469 ? -23.516 -0.714 11.977 1 97.06 469 TYR B CA 1
ATOM 8098 C C . TYR B 1 469 ? -23.453 0.401 10.938 1 97.06 469 TYR B C 1
ATOM 8100 O O . TYR B 1 469 ? -24.406 0.623 10.195 1 97.06 469 TYR B O 1
ATOM 8108 N N . THR B 1 470 ? -22.25 1.053 10.922 1 93.81 470 THR B N 1
ATOM 8109 C CA . THR B 1 470 ? -21.875 2.004 9.883 1 93.81 470 THR B CA 1
ATOM 8110 C C . THR B 1 470 ? -20.438 1.747 9.422 1 93.81 470 THR B C 1
ATOM 8112 O O . THR B 1 470 ? -19.688 1.033 10.086 1 93.81 470 THR B O 1
ATOM 8115 N N . ASP B 1 471 ? -20.125 2.354 8.367 1 92 471 ASP B N 1
ATOM 8116 C CA . ASP B 1 471 ? -18.797 2.141 7.777 1 92 471 ASP B CA 1
ATOM 8117 C C . ASP B 1 471 ? -17.703 2.77 8.641 1 92 471 ASP B C 1
ATOM 8119 O O . ASP B 1 471 ? -16.578 2.293 8.656 1 92 471 ASP B O 1
ATOM 8123 N N . GLN B 1 472 ? -18 3.797 9.375 1 90.38 472 GLN B N 1
ATOM 8124 C CA . GLN B 1 472 ? -16.969 4.594 10.031 1 90.38 472 GLN B CA 1
ATOM 8125 C C . GLN B 1 472 ? -16.797 4.191 11.492 1 90.38 472 GLN B C 1
ATOM 8127 O O . GLN B 1 472 ? -15.742 4.395 12.086 1 90.38 472 GLN B O 1
ATOM 8132 N N . GLU B 1 473 ? -17.859 3.672 12.094 1 90.31 473 GLU B N 1
ATOM 8133 C CA . GLU B 1 473 ? -17.797 3.264 13.492 1 90.31 473 GLU B CA 1
ATOM 8134 C C . GLU B 1 473 ? -17.625 1.754 13.617 1 90.31 473 GLU B C 1
ATOM 8136 O O . GLU B 1 473 ? -18.578 0.993 13.453 1 90.31 473 GLU B O 1
ATOM 8141 N N . MET B 1 474 ? -16.438 1.384 14 1 93.31 474 MET B N 1
ATOM 8142 C CA . MET B 1 474 ? -16.125 -0.039 14.102 1 93.31 474 MET B CA 1
ATOM 8143 C C . MET B 1 474 ? -15.938 -0.453 15.562 1 93.31 474 MET B C 1
ATOM 8145 O O . MET B 1 474 ? -15.305 0.262 16.344 1 93.31 474 MET B O 1
ATOM 8149 N N . LEU B 1 475 ? -16.547 -1.52 15.922 1 96.06 475 LEU B N 1
ATOM 8150 C CA . LEU B 1 475 ? -16.438 -2.131 17.234 1 96.06 475 LEU B CA 1
ATOM 8151 C C . LEU B 1 475 ? -15.586 -3.4 17.188 1 96.06 475 LEU B C 1
ATOM 8153 O O . LEU B 1 475 ? -15.68 -4.172 16.234 1 96.06 475 LEU B O 1
ATOM 8157 N N . PRO B 1 476 ? -14.727 -3.574 18.172 1 96.5 476 PRO B N 1
ATOM 8158 C CA . PRO B 1 476 ? -13.938 -4.812 18.172 1 96.5 476 PRO B CA 1
ATOM 8159 C C . PRO B 1 476 ? -14.781 -6.043 18.5 1 96.5 476 PRO B C 1
ATOM 8161 O O . PRO B 1 476 ? -15.609 -6.004 19.422 1 96.5 476 PRO B O 1
ATOM 8164 N N . LEU B 1 477 ? -14.703 -7.074 17.75 1 98.31 477 LEU B N 1
ATOM 8165 C CA . LEU B 1 477 ? -15.227 -8.383 18.125 1 98.31 477 LEU B CA 1
ATOM 8166 C C . LEU B 1 477 ? -14.188 -9.188 18.891 1 98.31 477 LEU B C 1
ATOM 8168 O O . LEU B 1 477 ? -14.461 -9.703 19.984 1 98.31 477 LEU B O 1
ATOM 8172 N N . VAL B 1 478 ? -13.008 -9.273 18.328 1 98.12 478 VAL B N 1
ATOM 8173 C CA . VAL B 1 478 ? -11.867 -9.938 18.953 1 98.12 478 VAL B CA 1
ATOM 8174 C C . VAL B 1 478 ? -10.57 -9.359 18.406 1 98.12 478 VAL B C 1
ATOM 8176 O O . VAL B 1 478 ? -10.484 -9.039 17.219 1 98.12 478 VAL B O 1
ATOM 8179 N N . ARG B 1 479 ? -9.57 -9.164 19.25 1 96.31 479 ARG B N 1
ATOM 8180 C CA . ARG B 1 479 ? -8.289 -8.594 18.875 1 96.31 479 ARG B CA 1
ATOM 8181 C C . ARG B 1 479 ? -7.137 -9.508 19.297 1 96.31 479 ARG B C 1
ATOM 8183 O O . ARG B 1 479 ? -7.293 -10.328 20.203 1 96.31 479 ARG B O 1
ATOM 8190 N N . GLY B 1 480 ? -6.066 -9.391 18.547 1 96.69 480 GLY B N 1
ATOM 8191 C CA . GLY B 1 480 ? -4.84 -10.062 18.953 1 96.69 480 GLY B CA 1
ATOM 8192 C C . GLY B 1 480 ? -4.812 -11.531 18.562 1 96.69 480 GLY B C 1
ATOM 8193 O O . GLY B 1 480 ? -4.168 -12.336 19.234 1 96.69 480 GLY B O 1
ATOM 8194 N N . LEU B 1 481 ? -5.582 -11.906 17.562 1 98.06 481 LEU B N 1
ATOM 8195 C CA . LEU B 1 481 ? -5.527 -13.305 17.125 1 98.06 481 LEU B CA 1
ATOM 8196 C C . LEU B 1 481 ? -4.172 -13.625 16.5 1 98.06 481 LEU B C 1
ATOM 8198 O O . LEU B 1 481 ? -3.643 -12.836 15.719 1 98.06 481 LEU B O 1
ATOM 8202 N N . ASP B 1 482 ? -3.631 -14.727 16.844 1 97.81 482 ASP B N 1
ATOM 8203 C CA . ASP B 1 482 ? -2.299 -15.141 16.406 1 97.81 482 ASP B CA 1
ATOM 8204 C C . ASP B 1 482 ? -2.268 -15.398 14.906 1 97.81 482 ASP B C 1
ATOM 8206 O O . ASP B 1 482 ? -2.814 -16.391 14.43 1 97.81 482 ASP B O 1
ATOM 8210 N N . ALA B 1 483 ? -1.572 -14.594 14.203 1 97.75 483 ALA B N 1
ATOM 8211 C CA . ALA B 1 483 ? -1.519 -14.719 12.75 1 97.75 483 ALA B CA 1
ATOM 8212 C C . ALA B 1 483 ? -0.698 -15.93 12.328 1 97.75 483 ALA B C 1
ATOM 8214 O O . ALA B 1 483 ? -0.865 -16.453 11.219 1 97.75 483 ALA B O 1
ATOM 8215 N N . SER B 1 484 ? 0.221 -16.406 13.195 1 97.44 484 SER B N 1
ATOM 8216 C CA . SER B 1 484 ? 1.115 -17.5 12.82 1 97.44 484 SER B CA 1
ATOM 8217 C C . SER B 1 484 ? 0.334 -18.781 12.531 1 97.44 484 SER B C 1
ATOM 8219 O O . SER B 1 484 ? 0.837 -19.688 11.852 1 97.44 484 SER B O 1
ATOM 8221 N N . LEU B 1 485 ? -0.912 -18.781 13.008 1 97.69 485 LEU B N 1
ATOM 8222 C CA . LEU B 1 485 ? -1.773 -19.922 12.695 1 97.69 485 LEU B CA 1
ATOM 8223 C C . LEU B 1 485 ? -1.883 -20.125 11.188 1 97.69 485 LEU B C 1
ATOM 8225 O O . LEU B 1 485 ? -2.047 -21.266 10.727 1 97.69 485 LEU B O 1
ATOM 8229 N N . LEU B 1 486 ? -1.762 -19.031 10.438 1 97.88 486 LEU B N 1
ATOM 8230 C CA . LEU B 1 486 ? -1.967 -19.109 9 1 97.88 486 LEU B CA 1
ATOM 8231 C C . LEU B 1 486 ? -0.633 -19.094 8.258 1 97.88 486 LEU B C 1
ATOM 8233 O O . LEU B 1 486 ? -0.591 -18.844 7.051 1 97.88 486 LEU B O 1
ATOM 8237 N N . SER B 1 487 ? 0.426 -19.359 8.945 1 95.62 487 SER B N 1
ATOM 8238 C CA . SER B 1 487 ? 1.757 -19.422 8.352 1 95.62 487 SER B CA 1
ATOM 8239 C C . SER B 1 487 ? 2.061 -20.828 7.848 1 95.62 487 SER B C 1
ATOM 8241 O O . SER B 1 487 ? 1.679 -21.828 8.477 1 95.62 487 SER B O 1
ATOM 8243 N N . SER B 1 488 ? 2.812 -20.875 6.789 1 92.56 488 SER B N 1
ATOM 8244 C CA . SER B 1 488 ? 3.217 -22.156 6.227 1 92.56 488 SER B CA 1
ATOM 8245 C C . SER B 1 488 ? 4.094 -22.938 7.199 1 92.56 488 SER B C 1
ATOM 8247 O O . SER B 1 488 ? 4.109 -24.172 7.176 1 92.56 488 SER B O 1
ATOM 8249 N N . VAL B 1 489 ? 4.73 -22.281 8.07 1 91.38 489 VAL B N 1
ATOM 8250 C CA . VAL B 1 489 ? 5.594 -22.922 9.062 1 91.38 489 VAL B CA 1
ATOM 8251 C C . VAL B 1 489 ? 4.746 -23.734 10.023 1 91.38 489 VAL B C 1
ATOM 8253 O O . VAL B 1 489 ? 5.16 -24.812 10.461 1 91.38 489 VAL B O 1
ATOM 8256 N N . VAL B 1 490 ? 3.625 -23.25 10.328 1 93.12 490 VAL B N 1
ATOM 8257 C CA . VAL B 1 490 ? 2.75 -23.922 11.289 1 93.12 490 VAL B CA 1
ATOM 8258 C C . VAL B 1 490 ? 1.972 -25.031 10.586 1 93.12 490 VAL B C 1
ATOM 8260 O O . VAL B 1 490 ? 1.827 -26.141 11.125 1 93.12 490 VAL B O 1
ATOM 8263 N N . ASN B 1 491 ? 1.541 -24.812 9.461 1 91.25 491 ASN B N 1
ATOM 8264 C CA . ASN B 1 491 ? 0.616 -25.75 8.812 1 91.25 491 ASN B CA 1
ATOM 8265 C C . ASN B 1 491 ? 1.333 -26.656 7.816 1 91.25 491 ASN B C 1
ATOM 8267 O O . ASN B 1 491 ? 0.747 -27.609 7.309 1 91.25 491 ASN B O 1
ATOM 8271 N N . ASN B 1 492 ? 2.574 -26.344 7.535 1 89.44 492 ASN B N 1
ATOM 8272 C CA . ASN B 1 492 ? 3.373 -27.078 6.559 1 89.44 492 ASN B CA 1
ATOM 8273 C C . ASN B 1 492 ? 2.77 -26.984 5.16 1 89.44 492 ASN B C 1
ATOM 8275 O O . ASN B 1 492 ? 2.771 -27.969 4.414 1 89.44 492 ASN B O 1
ATOM 8279 N N . GLY B 1 493 ? 2.057 -25.922 4.93 1 90.62 493 GLY B N 1
ATOM 8280 C CA . GLY B 1 493 ? 1.472 -25.688 3.617 1 90.62 493 GLY B CA 1
ATOM 8281 C C . GLY B 1 493 ? 2.373 -24.906 2.688 1 90.62 493 GLY B C 1
ATOM 8282 O O . GLY B 1 493 ? 3.408 -24.375 3.113 1 90.62 493 GLY B O 1
ATOM 8283 N N . PHE B 1 494 ? 1.982 -24.844 1.382 1 93.19 494 PHE B N 1
ATOM 8284 C CA . PHE B 1 494 ? 2.807 -24.188 0.371 1 93.19 494 PHE B CA 1
ATOM 8285 C C . PHE B 1 494 ? 2.166 -22.891 -0.097 1 93.19 494 PHE B C 1
ATOM 8287 O O . PHE B 1 494 ? 2.693 -22.219 -0.983 1 93.19 494 PHE B O 1
ATOM 8294 N N . THR B 1 495 ? 0.965 -22.531 0.477 1 95.31 495 THR B N 1
ATOM 8295 C CA . THR B 1 495 ? 0.215 -21.375 -0.011 1 95.31 495 THR B CA 1
ATOM 8296 C C . THR B 1 495 ? 0.3 -20.219 0.978 1 95.31 495 THR B C 1
ATOM 8298 O O . THR B 1 495 ? 0.819 -20.375 2.084 1 95.31 495 THR B O 1
ATOM 8301 N N . GLY B 1 496 ? -0.048 -19.047 0.527 1 97.44 496 GLY B N 1
ATOM 8302 C CA . GLY B 1 496 ? -0.255 -17.906 1.405 1 97.44 496 GLY B CA 1
ATOM 8303 C C . GLY B 1 496 ? -1.692 -17.766 1.865 1 97.44 496 GLY B C 1
ATOM 8304 O O . GLY B 1 496 ? -2.559 -18.547 1.469 1 97.44 496 GLY B O 1
ATOM 8305 N N . THR B 1 497 ? -1.895 -16.75 2.695 1 98.31 497 THR B N 1
ATOM 8306 C CA . THR B 1 497 ? -3.221 -16.531 3.26 1 98.31 497 THR B CA 1
ATOM 8307 C C . THR B 1 497 ? -4.137 -15.867 2.236 1 98.31 497 THR B C 1
ATOM 8309 O O . THR B 1 497 ? -3.725 -14.953 1.522 1 98.31 497 THR B O 1
ATOM 8312 N N . TYR B 1 498 ? -5.336 -16.375 2.137 1 98.31 498 TYR B N 1
ATOM 8313 C CA . TYR B 1 498 ? -6.41 -15.727 1.393 1 98.31 498 TYR B CA 1
ATOM 8314 C C . TYR B 1 498 ? -7.383 -15.023 2.336 1 98.31 498 TYR B C 1
ATOM 8316 O O . TYR B 1 498 ? -7.648 -15.508 3.438 1 98.31 498 TYR B O 1
ATOM 8324 N N . ILE B 1 499 ? -7.902 -13.914 1.881 1 98.5 499 ILE B N 1
ATOM 8325 C CA . ILE B 1 499 ? -8.922 -13.156 2.594 1 98.5 499 ILE B CA 1
ATOM 8326 C C . ILE B 1 499 ? -10.141 -12.953 1.694 1 98.5 499 ILE B C 1
ATOM 8328 O O . ILE B 1 499 ? -10.008 -12.523 0.545 1 98.5 499 ILE B O 1
ATOM 8332 N N . GLY B 1 500 ? -11.32 -13.305 2.246 1 98.5 500 GLY B N 1
ATOM 8333 C CA . GLY B 1 500 ? -12.438 -13.109 1.331 1 98.5 500 GLY B CA 1
ATOM 8334 C C . GLY B 1 500 ? -13.789 -13.328 1.979 1 98.5 500 GLY B C 1
ATOM 8335 O O . GLY B 1 500 ? -13.891 -13.383 3.207 1 98.5 500 GLY B O 1
ATOM 8336 N N . MET B 1 501 ? -14.836 -13.32 1.197 1 98.94 501 MET B N 1
ATOM 8337 C CA . MET B 1 501 ? -16.234 -13.453 1.562 1 98.94 501 MET B CA 1
ATOM 8338 C C . MET B 1 501 ? -16.656 -14.922 1.614 1 98.94 501 MET B C 1
ATOM 8340 O O . MET B 1 501 ? -16.219 -15.727 0.79 1 98.94 501 MET B O 1
ATOM 8344 N N . TYR B 1 502 ? -17.531 -15.258 2.607 1 98.88 502 TYR B N 1
ATOM 8345 C CA . TYR B 1 502 ? -17.859 -16.656 2.891 1 98.88 502 TYR B CA 1
ATOM 8346 C C . TYR B 1 502 ? -19.297 -16.797 3.355 1 98.88 502 TYR B C 1
ATOM 8348 O O . TYR B 1 502 ? -19.828 -15.93 4.055 1 98.88 502 TYR B O 1
ATOM 8356 N N . THR B 1 503 ? -19.969 -17.891 2.936 1 98.94 503 THR B N 1
ATOM 8357 C CA . THR B 1 503 ? -21.25 -18.297 3.52 1 98.94 503 THR B CA 1
ATOM 8358 C C . THR B 1 503 ? -21.406 -19.812 3.504 1 98.94 503 THR B C 1
ATOM 8360 O O . THR B 1 503 ? -20.812 -20.484 2.666 1 98.94 503 THR B O 1
ATOM 8363 N N . SER B 1 504 ? -22.141 -20.312 4.422 1 98.88 504 SER B N 1
ATOM 8364 C CA . SER B 1 504 ? -22.406 -21.75 4.504 1 98.88 504 SER B CA 1
ATOM 8365 C C . SER B 1 504 ? -23.688 -22.031 5.281 1 98.88 504 SER B C 1
ATOM 8367 O O . SER B 1 504 ? -24.141 -21.188 6.078 1 98.88 504 SER B O 1
ATOM 8369 N N . SER B 1 505 ? -24.297 -23.203 5.004 1 98.69 505 SER B N 1
ATOM 8370 C CA . SER B 1 505 ? -25.438 -23.688 5.785 1 98.69 505 SER B CA 1
ATOM 8371 C C . SER B 1 505 ? -25.047 -24.922 6.598 1 98.69 505 SER B C 1
ATOM 8373 O O . SER B 1 505 ? -25.906 -25.688 7.027 1 98.69 505 SER B O 1
ATOM 8375 N N . ASN B 1 506 ? -23.75 -25.109 6.746 1 97.94 506 ASN B N 1
ATOM 8376 C CA . ASN B 1 506 ? -23.188 -26.125 7.633 1 97.94 506 ASN B CA 1
ATOM 8377 C C . ASN B 1 506 ? -23.828 -27.484 7.391 1 97.94 506 ASN B C 1
ATOM 8379 O O . ASN B 1 506 ? -24.359 -28.094 8.32 1 97.94 506 ASN B O 1
ATOM 8383 N N . HIS B 1 507 ? -23.75 -28 6.254 1 97.81 507 HIS B N 1
ATOM 8384 C CA . HIS B 1 507 ? -24.109 -29.344 5.824 1 97.81 507 HIS B CA 1
ATOM 8385 C C . HIS B 1 507 ? -25.609 -29.469 5.598 1 97.81 507 HIS B C 1
ATOM 8387 O O . HIS B 1 507 ? -26.094 -30.547 5.262 1 97.81 507 HIS B O 1
ATOM 8393 N N . GLN B 1 508 ? -26.328 -28.406 5.762 1 98 508 GLN B N 1
ATOM 8394 C CA . GLN B 1 508 ? -27.766 -28.438 5.504 1 98 508 GLN B CA 1
ATOM 8395 C C . GLN B 1 508 ? -28.094 -27.766 4.176 1 98 508 GLN B C 1
ATOM 8397 O O . GLN B 1 508 ? -27.422 -26.844 3.754 1 98 508 GLN B O 1
ATOM 8402 N N . PRO B 1 509 ? -29.109 -28.281 3.486 1 96.69 509 PRO B N 1
ATOM 8403 C CA . PRO B 1 509 ? -29.516 -27.578 2.262 1 96.69 509 PRO B CA 1
ATOM 8404 C C . PRO B 1 509 ? -30 -26.156 2.523 1 96.69 509 PRO B C 1
ATOM 8406 O O . PRO B 1 509 ? -30.594 -25.891 3.574 1 96.69 509 PRO B O 1
ATOM 8409 N N . SER B 1 510 ? -29.734 -25.281 1.605 1 98.12 510 SER B N 1
ATOM 8410 C CA . SER B 1 510 ? -30.188 -23.891 1.725 1 98.12 510 SER B CA 1
ATOM 8411 C C . SER B 1 510 ? -30.422 -23.266 0.353 1 98.12 510 SER B C 1
ATOM 8413 O O . SER B 1 510 ? -29.797 -23.672 -0.632 1 98.12 510 SER B O 1
ATOM 8415 N N . THR B 1 511 ? -31.344 -22.344 0.245 1 97.75 511 THR B N 1
ATOM 8416 C CA . THR B 1 511 ? -31.547 -21.516 -0.942 1 97.75 511 THR B CA 1
ATOM 8417 C C . THR B 1 511 ? -31.219 -20.062 -0.65 1 97.75 511 THR B C 1
ATOM 8419 O O . THR B 1 511 ? -31.578 -19.172 -1.432 1 97.75 511 THR B O 1
ATOM 8422 N N . ASN B 1 512 ? -30.688 -19.812 0.561 1 98.5 512 ASN B N 1
ATOM 8423 C CA . ASN B 1 512 ? -30.344 -18.453 0.997 1 98.5 512 ASN B CA 1
ATOM 8424 C C . ASN B 1 512 ? -29.094 -17.938 0.295 1 98.5 512 ASN B C 1
ATOM 8426 O O . ASN B 1 512 ? -28.516 -18.641 -0.534 1 98.5 512 ASN B O 1
ATOM 8430 N N . TYR B 1 513 ? -28.781 -16.703 0.493 1 98.81 513 TYR B N 1
ATOM 8431 C CA . TYR B 1 513 ? -27.578 -16.078 -0.05 1 98.81 513 TYR B CA 1
ATOM 8432 C C . TYR B 1 513 ? -27.156 -14.891 0.807 1 98.81 513 TYR B C 1
ATOM 8434 O O . TYR B 1 513 ? -27.953 -14.344 1.579 1 98.81 513 TYR B O 1
ATOM 8442 N N . ALA B 1 514 ? -25.906 -14.531 0.755 1 98.88 514 ALA B N 1
ATOM 8443 C CA . ALA B 1 514 ? -25.359 -13.297 1.307 1 98.88 514 ALA B CA 1
ATOM 8444 C C . ALA B 1 514 ? -24.922 -12.336 0.195 1 98.88 514 ALA B C 1
ATOM 8446 O O . ALA B 1 514 ? -24.297 -12.75 -0.78 1 98.88 514 ALA B O 1
ATOM 8447 N N . ASP B 1 515 ? -25.312 -11.094 0.28 1 98.88 515 ASP B N 1
ATOM 8448 C CA . ASP B 1 515 ? -24.891 -10.062 -0.66 1 98.88 515 ASP B CA 1
ATOM 8449 C C . ASP B 1 515 ? -23.781 -9.203 -0.073 1 98.88 515 ASP B C 1
ATOM 8451 O O . ASP B 1 515 ? -23.906 -8.672 1.031 1 98.88 515 ASP B O 1
ATOM 8455 N N . PHE B 1 516 ? -22.719 -9.133 -0.791 1 98.88 516 PHE B N 1
ATOM 8456 C CA . PHE B 1 516 ? -21.625 -8.242 -0.44 1 98.88 516 PHE B CA 1
ATOM 8457 C C . PHE B 1 516 ? -21.562 -7.059 -1.397 1 98.88 516 PHE B C 1
ATOM 8459 O O . PHE B 1 516 ? -21.406 -7.238 -2.607 1 98.88 516 PHE B O 1
ATOM 8466 N N . ASP B 1 517 ? -21.672 -5.875 -0.884 1 98.38 517 ASP B N 1
ATOM 8467 C CA . ASP B 1 517 ? -21.781 -4.656 -1.68 1 98.38 517 ASP B CA 1
ATOM 8468 C C . ASP B 1 517 ? -20.422 -4.266 -2.273 1 98.38 517 ASP B C 1
ATOM 8470 O O . ASP B 1 517 ? -20.344 -3.877 -3.439 1 98.38 517 ASP B O 1
ATOM 8474 N N . TRP B 1 518 ? -19.406 -4.293 -1.54 1 97.94 518 TRP B N 1
ATOM 8475 C CA . TRP B 1 518 ? -18.031 -3.986 -1.944 1 97.94 518 TRP B CA 1
ATOM 8476 C C . TRP B 1 518 ? -17.031 -4.707 -1.052 1 97.94 518 TRP B C 1
ATOM 8478 O O . TRP B 1 518 ? -17.391 -5.23 0.004 1 97.94 518 TRP B O 1
ATOM 8488 N N . PHE B 1 519 ? -15.852 -4.852 -1.499 1 98.12 519 PHE B N 1
ATOM 8489 C CA . PHE B 1 519 ? -14.703 -5.328 -0.74 1 98.12 519 PHE B CA 1
ATOM 8490 C C . PHE B 1 519 ? -13.508 -4.406 -0.937 1 98.12 519 PHE B C 1
ATOM 8492 O O . PHE B 1 519 ? -13.047 -4.207 -2.064 1 98.12 519 PHE B O 1
ATOM 8499 N N . ASN B 1 520 ? -13.047 -3.805 0.164 1 96.94 520 ASN B N 1
ATOM 8500 C CA . ASN B 1 520 ? -11.898 -2.914 0.128 1 96.94 520 ASN B CA 1
ATOM 8501 C C . ASN B 1 520 ? -10.672 -3.561 0.764 1 96.94 520 ASN B C 1
ATOM 8503 O O . ASN B 1 520 ? -10.773 -4.199 1.814 1 96.94 520 ASN B O 1
ATOM 8507 N N . TYR B 1 521 ? -9.562 -3.463 0.121 1 96.69 521 TYR B N 1
ATOM 8508 C CA . TYR B 1 521 ? -8.273 -3.906 0.639 1 96.69 521 TYR B CA 1
ATOM 8509 C C . TYR B 1 521 ? -7.223 -2.809 0.501 1 96.69 521 TYR B C 1
ATOM 8511 O O . TYR B 1 521 ? -7.098 -2.191 -0.559 1 96.69 521 TYR B O 1
ATOM 8519 N N . GLN B 1 522 ? -6.516 -2.527 1.582 1 95.12 522 GLN B N 1
ATOM 8520 C CA . GLN B 1 522 ? -5.379 -1.612 1.567 1 95.12 522 GLN B CA 1
ATOM 8521 C C . GLN B 1 522 ? -4.223 -2.156 2.4 1 95.12 522 GLN B C 1
ATOM 8523 O O . GLN B 1 522 ? -4.438 -2.9 3.359 1 95.12 522 GLN B O 1
ATOM 8528 N N . GLY B 1 523 ? -2.959 -1.852 1.954 1 92.19 523 GLY B N 1
ATOM 8529 C CA . GLY B 1 523 ? -1.802 -2.326 2.695 1 92.19 523 GLY B CA 1
ATOM 8530 C C . GLY B 1 523 ? -0.735 -1.264 2.881 1 92.19 523 GLY B C 1
ATOM 8531 O O . GLY B 1 523 ? -0.771 -0.22 2.227 1 92.19 523 GLY B O 1
ATOM 8532 N N . GLU B 1 524 ? 0.087 -1.373 3.814 1 83.06 524 GLU B N 1
ATOM 8533 C CA . GLU B 1 524 ? 1.277 -0.563 4.051 1 83.06 524 GLU B CA 1
ATOM 8534 C C . GLU B 1 524 ? 2.545 -1.408 3.969 1 83.06 524 GLU B C 1
ATOM 8536 O O . GLU B 1 524 ? 2.545 -2.578 4.359 1 83.06 524 GLU B O 1
#

Foldseek 3Di:
DPFDKAFPDLFFFWFAQWAWEDDAQKIKIWGADFQKPPTTWMWIDRFVRAIDTLAGQRHDQVLDALVLAFRQFAWHRWYWDDDDQKIKIWTWGDGPDPQPDTWIWMWMASDPSDDIDRTQTAPPDAAGQKYWDQDPVRWIKIKWKHADPPCVDAQFIFIKMFTADPVRRYTDDDIATQGGCVVPVFHNKTNWDWDDDPQKIKIKIWTPDQDQGIFIFMWIDNDPRHHTHGDPPPPQAACSVPDLQPQKGRWHNWYWYAHPVGWIKIKTWIAGADPPSFGQSFITIHMFTWDQDPVGRIHTPDDPSYGDRIDHTPPGDDDHDDDQAPKDQLQDFDDGPQKIWRHDCPDDQWGCPVDPSKIKGWAFQDDQLGSDGFSWIWGTDRAQWKKKKWKKFFDDPDQLKWKDKKKDLTSQFIKDWIWGDDPRFIKTWIWTGHRSDIDTDFMDTDDPDRMKMWMWTHDNQWIWIWIDPDPPDTDTGDTGHGPSSNGCVRVVHRGHIIMTIHMYSNNDGDRGIMIIRMMDMDHD/DPFDKAFPDLFFFWFAQWAWEDDAQKIKIWGADFQKPPTTWMWIDRFVRAIDTLAGQRHDQVLDALVLAFRQFAWHRWYWDDDDQKIKIWTWGDGPDPQPDTWIWMWMASDPSDDIDRTQTAPPDAAGQKYWDQDPVGWIKIKWKHADPVCVDAQFIFIKMFTADPVRRYTDDDIAGQGGCVVPVFHNKTNWDWDDDPQKIKIKIWTPDQDQGIFIFMWIDNDPRHHTHGDPPPPQAACSVPDLQPQKGRWHNWYWYAHPVGWIKIKTWIAGADPPSFGQSFITIHMFTWDQDPVGRIHTPDDPSYGDRIDHTPPGDDDHDDDQAPKDQLQDFDDGPQKIWRHDCPDDQWGCPVDPSKIKGWAFQDDQLGSDGFSWIWGTDRAQWKKKKWKKFFDDPAQLKWKDKKKDLTSQFIKDWIWGDDPRFIKTWIWTHHRSDIDTDFMDTDDPDRMKMWMWTHDNQWIWIWIDPDPPDTDTGDTGHGPSSNGCVRVVHRGHIIMTIHMYSNNDGDRGIMIIRMMDMDHD

Organism: NCBI:txid418240

Solvent-accessible surface area (backbone atoms only — not comparable to full-atom values): 52281 Å² total; per-residue (Å²): 123,75,70,66,52,43,62,51,52,63,40,68,14,54,33,26,34,33,14,46,34,69,60,85,73,36,36,40,35,32,19,28,38,28,30,32,21,66,18,33,47,25,31,38,24,55,29,84,63,40,69,32,78,56,36,36,56,42,72,52,58,84,52,56,83,64,86,62,30,51,57,68,28,24,37,39,31,32,26,44,45,72,57,94,75,34,37,38,37,28,30,16,39,30,30,83,48,96,85,54,46,39,47,37,28,39,31,43,22,77,39,90,56,39,75,44,45,62,62,45,68,30,69,86,54,55,49,47,23,31,22,75,36,78,47,94,89,68,50,34,34,38,31,24,15,34,73,43,90,75,49,87,44,82,48,28,12,20,34,35,36,32,38,33,35,88,85,76,52,31,71,40,84,70,78,33,75,38,42,57,20,76,81,72,67,36,31,39,37,31,38,37,44,66,46,78,57,97,73,28,31,35,38,37,29,15,26,44,46,92,41,63,50,6,16,23,35,47,27,34,21,78,43,90,75,38,79,46,47,68,47,88,67,55,59,51,38,55,33,53,90,48,63,64,54,31,75,58,22,33,24,23,35,55,30,63,46,69,47,93,78,70,48,38,37,34,35,21,16,25,30,58,34,41,85,94,52,27,31,41,35,20,35,15,21,32,60,40,49,36,42,70,44,94,87,68,47,69,37,51,61,61,96,79,54,58,78,47,59,58,44,76,56,64,94,47,67,87,44,86,61,79,76,79,73,65,51,46,53,36,64,44,84,61,83,59,89,64,52,30,27,47,36,59,71,82,52,87,43,62,37,30,67,88,46,71,38,16,41,35,37,36,21,32,31,43,46,66,66,43,75,56,65,35,34,40,47,26,28,65,37,60,46,55,30,31,43,38,36,36,40,36,36,56,73,61,86,46,67,53,24,35,37,42,42,35,41,36,46,39,40,33,20,33,40,38,39,29,44,32,30,55,96,91,36,43,29,40,37,31,35,40,27,57,84,57,46,74,42,82,73,37,72,45,78,49,80,91,56,64,55,42,27,42,35,42,35,36,61,64,57,25,36,32,36,31,35,21,86,42,81,82,53,69,42,79,67,48,70,70,40,65,36,52,63,35,6,24,76,69,65,71,45,71,46,24,24,29,43,30,45,34,29,19,17,67,69,32,90,56,89,53,55,36,36,31,42,35,40,44,46,45,59,101,122,74,70,68,54,44,62,51,52,63,41,67,14,55,33,25,34,33,15,48,35,68,59,86,72,35,36,40,36,31,19,28,38,28,30,32,21,66,20,32,46,24,30,39,24,55,30,86,64,38,69,32,78,58,36,36,56,41,73,51,57,83,52,56,84,64,80,63,30,51,55,67,27,21,37,39,30,32,25,45,45,72,56,94,75,33,37,36,37,28,31,16,39,28,30,85,49,96,86,52,46,39,47,36,28,39,31,40,24,75,38,89,56,38,75,46,46,60,62,46,68,29,70,87,54,54,49,47,22,31,24,74,37,80,47,93,87,68,51,34,33,39,30,25,15,35,72,42,89,76,48,87,43,83,47,28,14,19,34,35,36,33,36,32,37,87,86,76,52,31,71,42,83,68,78,31,77,37,42,56,19,76,82,72,67,36,32,39,38,31,38,37,43,64,46,77,57,96,74,30,31,34,39,38,29,16,26,44,46,90,42,65,51,7,17,23,36,48,28,33,24,78,44,89,75,37,78,46,46,69,47,90,67,56,59,51,38,55,34,51,90,47,63,63,54,31,75,59,22,33,23,22,34,54,31,64,44,68,48,94,77,71,49,37,38,34,35,20,16,25,30,58,36,43,86,94,54,27,31,42,34,18,34,16,20,31,59,41,50,36,41,70,44,95,89,69,46,67,36,50,61,62,96,77,53,57,78,49,59,58,44,76,57,64,94,47,68,87,44,84,63,78,77,80,72,64,51,45,53,37,64,44,83,62,83,60,89,64,53,28,28,46,36,59,70,84,52,89,42,63,38,32,66,88,46,70,38,17,41,35,36,37,22,32,32,44,44,66,65,44,76,55,66,34,33,41,48,24,29,66,37,57,46,56,30,31,42,38,37,35,40,36,35,56,73,60,88,46,67,52,24,35,36,40,41,35,40,36,45,40,42,33,21,33,40,37,41,30,44,32,29,55,97,89,37,42,29,41,36,31,36,39,27,56,83,56,45,74,42,82,75,38,72,45,80,49,80,90,56,64,54,41,28,45,33,41,36,37,61,63,58,25,35,32,36,31,34,21,85,40,81,84,53,69,41,81,68,49,70,72,40,66,36,54,62,35,8,24,76,68,66,71,44,73,46,23,24,29,42,31,45,35,29,20,18,68,70,32,88,56,88,51,55,36,36,31,42,36,39,44,48,46,59,103

Sequence (1048 aa):
MLQNTYHNPLLPGFYPDPSICRVGDDYYMVTSSFVYYPGLPIFHSKDLVHWEQVGHGIHRPEQLDYKNCETSEGLWAPSIRYHNGTYYIINTFVSAGREADRDNYIITAKNPTGPWSNPIVVKGADGIDSSLFFDDDGSLWYVGNYISPDCLYEGHHGIYLNELDPETFQFKGPRYIIWDGVKTRSKWIEAPHIYKKDGWYYLLVAEGGTFVNHSVQMARCRTIQGDYEICPRNPIVSHRHMPLLNPISVTGHADIVETQNGEWWMVLLAVRPYEGGHYNLGRETFMVPIIWAEDGWPMVDNETGLVQTEDRLPDLPKTIYPLMPESDNFECDTLQMQWNTIHPPVKQIYSLTDRFGYLRLYTRKEVLNEICLPSFIGRRQRHKVFLAKTAMEFTPANENEEAGIALVQDDRFHYLMVLVQKDGKPFLQAYQTENGTKSLLAETEIKDVKRLYLSVQGNTTDYDFYYGYTDQEMLPLVRGLDASLLSSVVNNGFTGTYIGMYTSSNHQPSTNYADFDWFNYQGEMLQNTYHNPLLPGFYPDPSICRVGDDYYMVTSSFVYYPGLPIFHSKDLVHWEQVGHGIHRPEQLDYKNCETSEGLWAPSIRYHNGTYYIINTFVSAGREADRDNYIITAKNPTGPWSNPIVVKGADGIDSSLFFDDDGSLWYVGNYISPDCLYEGHHGIYLNELDPETFQFKGPRYIIWDGVKTRSKWIEAPHIYKKDGWYYLLVAEGGTFVNHSVQMARCRTIQGDYEICPRNPIVSHRHMPLLNPISVTGHADIVETQNGEWWMVLLAVRPYEGGHYNLGRETFMVPIIWAEDGWPMVDNETGLVQTEDRLPDLPKTIYPLMPESDNFECDTLQMQWNTIHPPVKQIYSLTDRFGYLRLYTRKEVLNEICLPSFIGRRQRHKVFLAKTAMEFTPANENEEAGIALVQDDRFHYLMVLVQKDGKPFLQAYQTENGTKSLLAETEIKDVKRLYLSVQGNTTDYDFYYGYTDQEMLPLVRGLDASLLSSVVNNGFTGTYIGMYTSSNHQPSTNYADFDWFNYQGE

Nearest PDB structures (foldseek):
  5z5d-assembly1_A  TM=9.571E-01  e=1.837E-56  Geobacillus thermoleovorans
  5joz-assembly2_B  TM=9.573E-01  e=2.697E-56  Bacteroides ovatus
  6ms3-assembly1_B  TM=9.450E-01  e=1.749E-55  Bacillus licheniformis DSM 13 = ATCC 14580
  1yrz-assembly2_B  TM=9.433E-01  e=6.688E-54  Halalkalibacterium halodurans C-125
  7erl-assembly1_B  TM=9.146E-01  e=4.110E-48  Bacteroides intestinalis